Protein AF-A0A239JY03-F1 (afdb_monomer)

Organism: NCBI:txid474952

Structure (mmCIF, N/CA/C/O backbone):
data_AF-A0A239JY03-F1
#
_entry.id   AF-A0A239JY03-F1
#
loop_
_atom_site.group_PDB
_atom_site.id
_atom_site.type_symbol
_atom_site.label_atom_id
_atom_site.label_alt_id
_atom_site.label_comp_id
_atom_site.label_asym_id
_atom_site.label_entity_id
_atom_site.label_seq_id
_atom_site.pdbx_PDB_ins_code
_atom_site.Cartn_x
_atom_site.Cartn_y
_atom_site.Cartn_z
_atom_site.occupancy
_atom_site.B_iso_or_equiv
_atom_site.auth_seq_id
_atom_site.auth_comp_id
_atom_site.auth_asym_id
_atom_site.auth_atom_id
_atom_site.pdbx_PDB_model_num
ATOM 1 N N . MET A 1 1 ? 34.883 31.045 25.371 1.00 32.84 1 MET A N 1
ATOM 2 C CA . MET A 1 1 ? 34.147 29.805 25.051 1.00 32.84 1 MET A CA 1
ATOM 3 C C . MET A 1 1 ? 32.680 30.178 24.890 1.00 32.84 1 MET A C 1
ATOM 5 O O . MET A 1 1 ? 31.957 30.234 25.874 1.00 32.84 1 MET A O 1
ATOM 9 N N . LEU A 1 2 ? 32.285 30.585 23.679 1.00 25.03 2 LEU A N 1
ATOM 10 C CA . LEU A 1 2 ? 30.889 30.869 23.345 1.00 25.03 2 LEU A CA 1
ATOM 11 C C . LEU A 1 2 ? 30.196 29.532 23.060 1.00 25.03 2 LEU A C 1
ATOM 13 O O . LEU A 1 2 ? 30.569 28.848 22.111 1.00 25.03 2 LEU A O 1
ATOM 17 N N . ALA A 1 3 ? 29.215 29.167 23.882 1.00 25.98 3 ALA A N 1
ATOM 18 C CA . ALA A 1 3 ? 28.265 28.115 23.553 1.00 25.98 3 ALA A CA 1
ATOM 19 C C . ALA A 1 3 ? 27.360 28.642 22.432 1.00 25.98 3 ALA A C 1
ATOM 21 O O . ALA A 1 3 ? 26.599 29.590 22.634 1.00 25.98 3 ALA A O 1
ATOM 22 N N . LEU A 1 4 ? 27.514 28.073 21.237 1.00 24.91 4 LEU A N 1
ATOM 23 C CA . LEU A 1 4 ? 26.649 28.335 20.097 1.00 24.91 4 LEU A CA 1
ATOM 24 C C . LEU A 1 4 ? 25.229 27.901 20.480 1.00 24.91 4 LEU A C 1
ATOM 26 O O . LEU A 1 4 ? 24.952 26.718 20.665 1.00 24.91 4 LEU A O 1
ATOM 30 N N . VAL A 1 5 ? 24.341 28.879 20.625 1.00 27.05 5 VAL A N 1
ATOM 31 C CA . VAL A 1 5 ? 22.898 28.668 20.656 1.00 27.05 5 VAL A CA 1
ATOM 32 C C . VAL A 1 5 ? 22.523 28.062 19.304 1.00 27.05 5 VAL A C 1
ATOM 34 O O . VAL A 1 5 ? 22.505 28.762 18.293 1.00 27.05 5 VAL A O 1
ATOM 37 N N . LEU A 1 6 ? 22.264 26.754 19.282 1.00 27.36 6 LEU A N 1
ATOM 38 C CA . LEU A 1 6 ? 21.507 26.099 18.219 1.00 27.36 6 LEU A CA 1
ATOM 39 C C . LEU A 1 6 ? 20.112 26.733 18.220 1.00 27.36 6 LEU A C 1
ATOM 41 O O . LEU A 1 6 ? 19.221 26.321 18.962 1.00 27.36 6 LEU A O 1
ATOM 45 N N . MET A 1 7 ? 19.949 27.800 17.438 1.00 23.70 7 MET A N 1
ATOM 46 C CA . MET A 1 7 ? 18.637 28.309 17.073 1.00 23.70 7 MET A CA 1
ATOM 47 C C . MET A 1 7 ? 17.974 27.247 16.201 1.00 23.70 7 MET A C 1
ATOM 49 O O . MET A 1 7 ? 18.168 27.216 14.989 1.00 23.70 7 MET A O 1
ATOM 53 N N . PHE A 1 8 ? 17.193 26.368 16.831 1.00 25.78 8 PHE A N 1
ATOM 54 C CA . PHE A 1 8 ? 16.104 25.694 16.138 1.00 25.78 8 PHE A CA 1
ATOM 55 C C . PHE A 1 8 ? 15.282 26.779 15.433 1.00 25.78 8 PHE A C 1
ATOM 57 O O . PHE A 1 8 ? 14.922 27.768 16.087 1.00 25.78 8 PHE A O 1
ATOM 64 N N . PRO A 1 9 ? 15.018 26.670 14.119 1.00 30.78 9 PRO A N 1
ATOM 65 C CA . PRO A 1 9 ? 14.172 27.638 13.454 1.00 30.78 9 PRO A CA 1
ATOM 66 C C . PRO A 1 9 ? 12.836 27.673 14.189 1.00 30.78 9 PRO A C 1
ATOM 68 O O . PRO A 1 9 ? 12.201 26.648 14.430 1.00 30.78 9 PRO A O 1
ATOM 71 N N . CYS A 1 10 ? 12.469 28.885 14.592 1.00 24.52 10 CYS A N 1
ATOM 72 C CA . CYS A 1 10 ? 11.196 29.226 15.193 1.00 24.52 10 CYS A CA 1
ATOM 73 C C . CYS A 1 10 ? 10.100 28.829 14.192 1.00 24.52 10 CYS A C 1
ATOM 75 O O . CYS A 1 10 ? 9.751 29.604 13.301 1.00 24.52 10 CYS A O 1
ATOM 77 N N . LEU A 1 11 ? 9.602 27.595 14.279 1.00 31.61 11 LEU A N 1
ATOM 78 C CA . LEU A 1 11 ? 8.357 27.217 13.635 1.00 31.61 11 LEU A CA 1
ATOM 79 C C . LEU A 1 11 ? 7.303 28.099 14.298 1.00 31.61 11 LEU A C 1
ATOM 81 O O . LEU A 1 11 ? 7.063 28.020 15.493 1.00 31.61 11 LEU A O 1
ATOM 85 N N . CYS A 1 12 ? 6.724 29.028 13.553 1.00 24.34 12 CYS A N 1
ATOM 86 C CA . CYS A 1 12 ? 5.393 29.507 13.890 1.00 24.34 12 CYS A CA 1
ATOM 87 C C . CYS A 1 12 ? 4.419 28.330 13.686 1.00 24.34 12 CYS A C 1
ATOM 89 O O . CYS A 1 12 ? 4.747 27.371 12.991 1.00 24.34 12 CYS A O 1
ATOM 91 N N . LEU A 1 13 ? 3.178 28.425 14.171 1.00 33.94 13 LEU A N 1
ATOM 92 C CA . LEU A 1 13 ? 2.045 27.636 13.639 1.00 33.94 13 LEU A CA 1
ATOM 93 C C . LEU A 1 13 ? 1.727 28.015 12.169 1.00 33.94 13 LEU A C 1
ATOM 95 O O . LEU A 1 13 ? 0.576 28.140 11.765 1.00 33.94 13 LEU A O 1
ATOM 99 N N . GLY A 1 14 ? 2.756 28.292 11.373 1.00 32.25 14 GLY A N 1
ATOM 100 C CA . GLY A 1 14 ? 2.678 28.577 9.958 1.00 32.25 14 GLY A CA 1
ATOM 101 C C . GLY A 1 14 ? 3.025 27.309 9.207 1.00 32.25 14 GLY A C 1
ATOM 102 O O . GLY A 1 14 ? 4.200 26.981 9.111 1.00 32.25 14 GLY A O 1
ATOM 103 N N . GLN A 1 15 ? 1.987 26.627 8.723 1.00 47.53 15 GLN A N 1
ATOM 104 C CA . GLN A 1 15 ? 1.940 25.952 7.421 1.00 47.53 15 GLN A CA 1
ATOM 105 C C . GLN A 1 15 ? 3.318 25.542 6.867 1.00 47.53 15 GLN A C 1
ATOM 107 O O . GLN A 1 15 ? 3.830 26.154 5.928 1.00 47.53 15 GLN A O 1
ATOM 112 N N . GLY A 1 16 ? 3.942 24.544 7.494 1.00 55.44 16 GLY A N 1
ATOM 113 C CA . GLY A 1 16 ? 5.127 23.888 6.956 1.00 55.44 16 GLY A CA 1
ATOM 114 C C . GLY A 1 16 ? 4.678 22.769 6.030 1.00 55.44 16 GLY A C 1
ATOM 115 O O . GLY A 1 16 ? 3.942 21.882 6.461 1.00 55.44 16 GLY A O 1
ATOM 116 N N . GLU A 1 17 ? 5.096 22.810 4.768 1.00 66.62 17 GLU A N 1
ATOM 117 C CA . GLU A 1 17 ? 4.913 21.680 3.857 1.00 66.62 17 GLU A CA 1
ATOM 118 C C . GLU A 1 17 ? 5.527 20.424 4.483 1.00 66.62 17 GLU A C 1
ATOM 120 O O . GLU A 1 17 ? 6.651 20.451 4.989 1.00 66.62 17 GLU A O 1
ATOM 125 N N . SER A 1 18 ? 4.761 19.339 4.501 1.00 76.75 18 SER A N 1
ATOM 126 C CA . SER A 1 18 ? 5.182 18.061 5.062 1.00 76.75 18 SER A CA 1
ATOM 127 C C . SER A 1 18 ? 5.378 17.068 3.926 1.00 76.75 18 SER A C 1
ATOM 129 O O . SER A 1 18 ? 4.580 17.017 2.991 1.00 76.75 18 SER A O 1
ATOM 131 N N . PHE A 1 19 ? 6.464 16.302 3.992 1.00 82.44 19 PHE A N 1
ATOM 132 C CA . PHE A 1 19 ? 6.825 15.334 2.964 1.00 82.44 19 PHE A CA 1
ATOM 133 C C . PHE A 1 19 ? 6.959 13.947 3.581 1.00 82.44 19 PHE A C 1
ATOM 135 O O . PHE A 1 19 ? 7.585 13.774 4.631 1.00 82.44 19 PHE A O 1
ATOM 142 N N . SER A 1 20 ? 6.391 12.965 2.896 1.00 84.75 20 SER A N 1
ATOM 143 C CA . SER A 1 20 ? 6.720 11.560 3.084 1.00 84.75 20 SER A CA 1
ATOM 144 C C . SER A 1 20 ? 7.933 11.220 2.219 1.00 84.75 20 SER A C 1
ATOM 146 O O . SER A 1 20 ? 8.068 11.717 1.094 1.00 84.75 20 SER A O 1
ATOM 148 N N . ILE A 1 21 ? 8.847 10.420 2.768 1.00 85.75 21 ILE A N 1
ATOM 149 C CA . ILE A 1 21 ? 10.056 9.989 2.068 1.00 85.75 21 ILE A CA 1
ATOM 150 C C . ILE A 1 21 ? 10.103 8.469 2.090 1.00 85.75 21 ILE A C 1
ATOM 152 O O . ILE A 1 21 ? 10.025 7.853 3.149 1.00 85.75 21 ILE A O 1
ATOM 156 N N . SER A 1 22 ? 10.240 7.875 0.913 1.00 86.00 22 SER A N 1
ATOM 157 C CA . SER A 1 22 ? 10.456 6.439 0.744 1.00 86.00 22 SER A CA 1
ATOM 158 C C . SER A 1 22 ? 11.819 6.221 0.109 1.00 86.00 22 SER A C 1
ATOM 160 O O . SER A 1 22 ? 12.203 6.978 -0.784 1.00 86.00 22 SER A O 1
ATOM 162 N N . THR A 1 23 ? 12.559 5.222 0.579 1.00 88.38 23 THR A N 1
ATOM 163 C CA . THR A 1 23 ? 13.913 4.922 0.112 1.00 88.38 23 THR A CA 1
ATOM 164 C C . THR A 1 23 ? 14.004 3.472 -0.345 1.00 88.38 23 THR A C 1
ATOM 166 O O . THR A 1 23 ? 13.345 2.601 0.217 1.00 88.38 23 THR A O 1
ATOM 169 N N . TRP A 1 24 ? 14.815 3.228 -1.372 1.00 90.81 24 TRP A N 1
ATOM 170 C CA . TRP A 1 24 ? 15.084 1.900 -1.915 1.00 90.81 24 TRP A CA 1
ATOM 171 C C . TRP A 1 24 ? 16.590 1.699 -2.061 1.00 90.81 24 TRP A C 1
ATOM 173 O O . TRP A 1 24 ? 17.317 2.621 -2.451 1.00 90.81 24 TRP A O 1
ATOM 183 N N . GLY A 1 25 ? 17.050 0.484 -1.767 1.00 91.06 25 GLY A N 1
ATOM 184 C CA . GLY A 1 25 ? 18.449 0.065 -1.842 1.00 91.06 25 GLY A CA 1
ATOM 185 C C . GLY A 1 25 ? 18.648 -1.209 -2.668 1.00 91.06 25 GLY A C 1
ATOM 186 O O . GLY A 1 25 ? 17.757 -1.683 -3.372 1.00 91.06 25 GLY A O 1
ATOM 187 N N . THR A 1 26 ? 19.836 -1.809 -2.572 1.00 89.50 26 THR A N 1
ATOM 188 C CA . THR A 1 26 ? 20.166 -3.058 -3.290 1.00 89.50 26 THR A CA 1
ATOM 189 C C . THR A 1 26 ? 19.286 -4.246 -2.892 1.00 89.50 26 THR A C 1
ATOM 191 O O . THR A 1 26 ? 19.068 -5.149 -3.697 1.00 89.50 26 THR A O 1
ATOM 194 N N . HIS A 1 27 ? 18.727 -4.238 -1.678 1.00 87.12 27 HIS A N 1
ATOM 195 C CA . HIS A 1 27 ? 17.764 -5.247 -1.230 1.00 87.12 27 HIS A CA 1
ATOM 196 C C . HIS A 1 27 ? 16.436 -5.198 -2.007 1.00 87.12 27 HIS A C 1
ATOM 198 O O . HIS A 1 27 ? 15.781 -6.229 -2.142 1.00 87.12 27 HIS A O 1
ATOM 204 N N . ASP A 1 28 ? 16.105 -4.050 -2.604 1.00 87.19 28 ASP A N 1
ATOM 205 C CA . ASP A 1 28 ? 14.922 -3.835 -3.449 1.00 87.19 28 ASP A CA 1
ATOM 206 C C . ASP A 1 28 ? 15.214 -4.044 -4.948 1.00 87.19 28 ASP A C 1
ATOM 208 O O . ASP A 1 28 ? 14.430 -3.660 -5.819 1.00 87.19 28 ASP A O 1
ATOM 212 N N . GLY A 1 29 ? 16.371 -4.631 -5.274 1.00 86.69 29 GLY A N 1
ATOM 213 C CA . GLY A 1 29 ? 16.780 -4.951 -6.643 1.00 86.69 29 GLY A CA 1
ATOM 214 C C . GLY A 1 29 ? 17.596 -3.867 -7.350 1.00 86.69 29 GLY A C 1
ATOM 215 O O . GLY A 1 29 ? 17.910 -4.029 -8.532 1.00 86.69 29 GLY A O 1
ATOM 216 N N . LEU A 1 30 ? 17.951 -2.761 -6.678 1.00 89.06 30 LEU A N 1
ATOM 217 C CA . LEU A 1 30 ? 18.893 -1.797 -7.259 1.00 89.06 30 LEU A CA 1
ATOM 218 C C . LEU A 1 30 ? 20.228 -2.503 -7.557 1.00 89.06 30 LEU A C 1
ATOM 220 O O . LEU A 1 30 ? 20.754 -3.175 -6.668 1.00 89.06 30 LEU A O 1
ATOM 224 N N . PRO A 1 31 ? 20.809 -2.342 -8.763 1.00 86.81 31 PRO A N 1
ATOM 225 C CA . PRO A 1 31 ? 22.086 -2.974 -9.084 1.00 86.81 31 PRO A CA 1
ATOM 226 C C . PRO A 1 31 ? 23.231 -2.522 -8.166 1.00 86.81 31 PRO A C 1
ATOM 228 O O . PRO A 1 31 ? 24.072 -3.334 -7.806 1.00 86.81 31 PRO A O 1
ATOM 231 N N . GLU A 1 32 ? 23.243 -1.241 -7.778 1.00 88.12 32 GLU A N 1
ATOM 232 C CA . GLU A 1 32 ? 24.199 -0.627 -6.844 1.00 88.12 32 GLU A CA 1
ATOM 233 C C . GLU A 1 32 ? 23.518 0.514 -6.073 1.00 88.12 32 GLU A C 1
ATOM 235 O O . GLU A 1 32 ? 22.503 1.044 -6.530 1.00 88.12 32 GLU A O 1
ATOM 240 N N . MET A 1 33 ? 24.084 0.921 -4.929 1.00 88.62 33 MET A N 1
ATOM 241 C CA . MET A 1 33 ? 23.525 2.011 -4.106 1.00 88.62 33 MET A CA 1
ATOM 242 C C . MET A 1 33 ? 23.688 3.395 -4.743 1.00 88.62 33 MET A C 1
ATOM 244 O O . MET A 1 33 ? 22.839 4.261 -4.559 1.00 88.62 33 MET A O 1
ATOM 248 N N . SER A 1 34 ? 24.765 3.624 -5.496 1.00 90.25 34 SER A N 1
ATOM 249 C CA . SER A 1 34 ? 25.033 4.935 -6.087 1.00 90.25 34 SER A CA 1
ATOM 250 C C . SER A 1 34 ? 24.189 5.145 -7.343 1.00 90.25 34 SER A C 1
ATOM 252 O O . SER A 1 34 ? 24.489 4.584 -8.399 1.00 90.25 34 SER A O 1
ATOM 254 N N . VAL A 1 35 ? 23.133 5.950 -7.228 1.00 91.25 35 VAL A N 1
ATOM 255 C CA . VAL A 1 35 ? 22.209 6.273 -8.323 1.00 91.25 35 VAL A CA 1
ATOM 256 C C . VAL A 1 35 ? 22.672 7.547 -9.025 1.00 91.25 35 VAL A C 1
ATOM 258 O O . VAL A 1 35 ? 22.638 8.622 -8.440 1.00 91.25 35 VAL A O 1
ATOM 261 N N . GLN A 1 36 ? 23.074 7.424 -10.287 1.00 88.25 36 GLN A N 1
ATOM 262 C CA . GLN A 1 36 ? 23.723 8.475 -11.081 1.00 88.25 36 GLN A CA 1
ATOM 263 C C . GLN A 1 36 ? 22.787 9.139 -12.099 1.00 88.25 36 GLN A C 1
ATOM 265 O O . GLN A 1 36 ? 23.069 10.226 -12.589 1.00 88.25 36 GLN A O 1
ATOM 270 N N . GLY A 1 37 ? 21.663 8.505 -12.440 1.00 88.88 37 GLY A N 1
ATOM 271 C CA . GLY A 1 37 ? 20.723 9.066 -13.405 1.00 88.88 37 GLY A CA 1
ATOM 272 C C . GLY A 1 37 ? 19.324 8.486 -13.270 1.00 88.88 37 GLY A C 1
ATOM 273 O O . GLY A 1 37 ? 19.147 7.335 -12.870 1.00 88.88 37 GLY A O 1
ATOM 274 N N . LEU A 1 38 ? 18.326 9.298 -13.617 1.00 91.62 38 LEU A N 1
ATOM 275 C CA . LEU A 1 38 ? 16.909 8.966 -13.501 1.00 91.62 38 LEU A CA 1
ATOM 276 C C . LEU A 1 38 ? 16.151 9.445 -14.738 1.00 91.62 38 LEU A C 1
ATOM 278 O O . LEU A 1 38 ? 16.311 10.590 -15.153 1.00 91.62 38 LEU A O 1
ATOM 282 N N . ALA A 1 39 ? 15.289 8.594 -15.294 1.00 88.31 39 ALA A N 1
ATOM 283 C CA . ALA A 1 39 ? 14.383 8.978 -16.375 1.00 88.31 39 ALA A CA 1
ATOM 284 C C . ALA A 1 39 ? 13.046 8.238 -16.275 1.00 88.31 39 ALA A C 1
ATOM 286 O O . ALA A 1 39 ? 13.003 7.012 -16.197 1.00 88.31 39 ALA A O 1
ATOM 287 N N . ILE A 1 40 ? 11.938 8.978 -16.307 1.00 84.31 40 ILE A N 1
ATOM 288 C CA . ILE A 1 40 ? 10.590 8.400 -16.231 1.00 84.31 40 ILE A CA 1
ATOM 289 C C . ILE A 1 40 ? 10.285 7.613 -17.511 1.00 84.31 40 ILE A C 1
ATOM 291 O O . ILE A 1 40 ? 10.395 8.144 -18.616 1.00 84.31 40 ILE A O 1
ATOM 295 N N . GLU A 1 41 ? 9.858 6.362 -17.363 1.00 81.06 41 GLU A N 1
ATOM 296 C CA . GLU A 1 41 ? 9.438 5.504 -18.466 1.00 81.06 41 GLU A CA 1
ATOM 297 C C . GLU A 1 41 ? 8.038 5.921 -18.976 1.00 81.06 41 GLU A C 1
ATOM 299 O O . GLU A 1 41 ? 7.134 6.192 -18.183 1.00 81.06 41 GLU A O 1
ATOM 304 N N . PRO A 1 42 ? 7.791 5.883 -20.298 1.00 69.31 42 PRO A N 1
ATOM 305 C CA . PRO A 1 42 ? 6.480 6.178 -20.888 1.00 69.31 42 PRO A CA 1
ATOM 306 C C . PRO A 1 42 ? 5.316 5.324 -20.367 1.00 69.31 42 PRO A C 1
ATOM 308 O O . PRO A 1 42 ? 4.173 5.767 -20.393 1.00 69.31 42 PRO A O 1
ATOM 311 N N . ARG A 1 43 ? 5.588 4.089 -19.925 1.00 69.12 43 ARG A N 1
ATOM 312 C CA . ARG A 1 43 ? 4.579 3.151 -19.401 1.00 69.12 43 ARG A CA 1
ATOM 313 C C . ARG A 1 43 ? 4.316 3.318 -17.903 1.00 69.12 43 ARG A C 1
ATOM 315 O O . ARG A 1 43 ? 3.522 2.565 -17.347 1.00 69.12 43 ARG A O 1
ATOM 322 N N . GLY A 1 44 ? 4.944 4.311 -17.273 1.00 73.94 44 GLY A N 1
ATOM 323 C CA . GLY A 1 44 ? 4.734 4.652 -15.871 1.00 73.94 44 GLY A CA 1
ATOM 324 C C . GLY A 1 44 ? 5.741 4.039 -14.904 1.00 73.94 44 GLY A C 1
ATOM 325 O O . GLY A 1 44 ? 5.487 4.107 -13.710 1.00 73.94 44 GLY A O 1
ATOM 326 N N . GLY A 1 45 ? 6.837 3.433 -15.375 1.00 83.31 45 GLY A N 1
ATOM 327 C CA . GLY A 1 45 ? 7.993 3.053 -14.556 1.00 83.31 45 GLY A CA 1
ATOM 328 C C . GLY A 1 45 ? 9.065 4.149 -14.490 1.00 83.31 45 GLY A C 1
ATOM 329 O O . GLY A 1 45 ? 8.876 5.267 -14.973 1.00 83.31 45 GLY A O 1
ATOM 330 N N . LEU A 1 46 ? 10.220 3.831 -13.910 1.00 88.94 46 LEU A N 1
ATOM 331 C CA . LEU A 1 46 ? 11.367 4.732 -13.774 1.00 88.94 46 LEU A CA 1
ATOM 332 C C . LEU A 1 46 ? 12.652 3.984 -14.138 1.00 88.94 46 LEU A C 1
ATOM 334 O O . LEU A 1 46 ? 13.003 2.999 -13.496 1.00 88.94 46 LEU A O 1
ATOM 338 N N . TYR A 1 47 ? 13.370 4.447 -15.157 1.00 89.56 47 TYR A N 1
ATOM 339 C CA . TYR A 1 47 ? 14.727 3.980 -15.413 1.00 89.56 47 TYR A CA 1
ATOM 340 C C . TYR A 1 47 ? 15.663 4.565 -14.365 1.00 89.56 47 TYR A C 1
ATOM 342 O O . TYR A 1 47 ? 15.723 5.785 -14.187 1.00 89.56 47 TYR A O 1
ATOM 350 N N . VAL A 1 48 ? 16.403 3.684 -13.699 1.00 91.12 48 VAL A N 1
ATOM 351 C CA . VAL A 1 48 ? 17.362 4.041 -12.659 1.00 91.12 48 VAL A CA 1
ATOM 352 C C . VAL A 1 48 ? 18.735 3.561 -13.095 1.00 91.12 48 VAL A C 1
ATOM 354 O O . VAL A 1 48 ? 18.984 2.361 -13.233 1.00 91.12 48 VAL A O 1
ATOM 357 N N . GLY A 1 49 ? 19.614 4.521 -13.357 1.00 88.38 49 GLY A N 1
ATOM 358 C CA . GLY A 1 49 ? 21.005 4.267 -13.681 1.00 88.38 49 GLY A CA 1
ATOM 359 C C . GLY A 1 49 ? 21.864 4.344 -12.432 1.00 88.38 49 GLY A C 1
ATOM 360 O O . GLY A 1 49 ? 21.868 5.364 -11.746 1.00 88.38 49 GLY A O 1
ATOM 361 N N . THR A 1 50 ? 22.601 3.279 -12.147 1.00 87.44 50 THR A N 1
ATOM 362 C CA . THR A 1 50 ? 23.535 3.197 -11.026 1.00 87.44 50 THR A CA 1
ATOM 363 C C . THR A 1 50 ? 24.974 3.081 -11.526 1.00 87.44 50 THR A C 1
ATOM 365 O O . THR A 1 50 ? 25.222 2.880 -12.718 1.00 87.44 50 THR A O 1
ATOM 368 N N . SER A 1 51 ? 25.947 3.167 -10.618 1.00 83.12 51 SER A N 1
ATOM 369 C CA . SER A 1 51 ? 27.354 2.872 -10.931 1.00 83.12 51 SER A CA 1
ATOM 370 C C . SER A 1 51 ? 27.583 1.433 -11.421 1.00 83.12 51 SER A C 1
ATOM 372 O O . SER A 1 51 ? 28.564 1.167 -12.108 1.00 83.12 51 SER A O 1
ATOM 374 N N . GLY A 1 52 ? 26.684 0.499 -11.088 1.00 77.25 52 GLY A N 1
ATOM 375 C CA . GLY A 1 52 ? 26.793 -0.919 -11.451 1.00 77.25 52 GLY A CA 1
ATOM 376 C C . GLY A 1 52 ? 25.901 -1.366 -12.608 1.00 77.25 52 GLY A C 1
ATOM 377 O O . GLY A 1 52 ? 26.018 -2.511 -13.044 1.00 77.25 52 GLY A O 1
ATOM 378 N N . GLY A 1 53 ? 25.010 -0.509 -13.114 1.00 81.19 53 GLY A N 1
ATOM 379 C CA . GLY A 1 53 ? 24.160 -0.840 -14.257 1.00 81.19 53 GLY A CA 1
ATOM 380 C C . GLY A 1 53 ? 22.824 -0.104 -14.288 1.00 81.19 53 GLY A C 1
ATOM 381 O O . GLY A 1 53 ? 22.584 0.838 -13.542 1.00 81.19 53 GLY A O 1
ATOM 382 N N . LEU A 1 54 ? 21.940 -0.546 -15.182 1.00 84.56 54 LEU A N 1
ATOM 383 C CA . LEU A 1 54 ? 20.626 0.053 -15.409 1.00 84.56 54 LEU A CA 1
ATOM 384 C C . LEU A 1 54 ? 19.512 -0.907 -14.975 1.00 84.56 54 LEU A C 1
ATOM 386 O O . LEU A 1 54 ? 19.514 -2.087 -15.342 1.00 84.56 54 LEU A O 1
ATOM 390 N N . CYS A 1 55 ? 18.518 -0.401 -14.254 1.00 87.25 55 CYS A N 1
ATOM 391 C CA . CYS A 1 55 ? 17.293 -1.133 -13.946 1.00 87.25 55 CYS A CA 1
ATOM 392 C C . CYS A 1 55 ? 16.043 -0.317 -14.294 1.00 87.25 55 CYS A C 1
ATOM 394 O O . CYS A 1 55 ? 16.087 0.906 -14.437 1.00 87.25 55 CYS A O 1
ATOM 396 N N . LEU A 1 56 ? 14.924 -1.023 -14.458 1.00 87.69 56 LEU A N 1
ATOM 397 C CA . LEU A 1 56 ? 13.596 -0.432 -14.563 1.00 87.69 56 LEU A CA 1
ATOM 398 C C . LEU A 1 56 ? 12.861 -0.661 -13.244 1.00 87.69 56 LEU A C 1
ATOM 400 O O . LEU A 1 56 ? 12.550 -1.798 -12.884 1.00 87.69 56 LEU A O 1
ATOM 404 N N . PHE A 1 57 ? 12.597 0.422 -12.531 1.00 88.19 57 PHE A N 1
ATOM 405 C CA . PHE A 1 57 ? 11.818 0.434 -11.307 1.00 88.19 57 PHE A CA 1
ATOM 406 C C . PHE A 1 57 ? 10.328 0.554 -11.635 1.00 88.19 57 PHE A C 1
ATOM 408 O O . PHE A 1 57 ? 9.911 1.467 -12.350 1.00 88.19 57 PHE A O 1
ATOM 415 N N . ASP A 1 58 ? 9.521 -0.377 -11.129 1.00 82.56 58 ASP A N 1
ATOM 416 C CA . ASP A 1 58 ? 8.082 -0.437 -11.417 1.00 82.56 58 ASP A CA 1
ATOM 417 C C . ASP A 1 58 ? 7.187 0.220 -10.354 1.00 82.56 58 ASP A C 1
ATOM 419 O O . ASP A 1 58 ? 5.964 0.217 -10.506 1.00 82.56 58 ASP A O 1
ATOM 423 N N . GLY A 1 59 ? 7.790 0.809 -9.316 1.00 81.31 59 GLY A N 1
ATOM 424 C CA . GLY A 1 59 ? 7.099 1.323 -8.130 1.00 81.31 59 GLY A CA 1
ATOM 425 C C . GLY A 1 59 ? 7.410 0.533 -6.863 1.00 81.31 59 GLY A C 1
ATOM 426 O O . GLY A 1 59 ? 7.331 1.083 -5.768 1.00 81.31 59 GLY A O 1
ATOM 427 N N . THR A 1 60 ? 7.800 -0.733 -7.030 1.00 81.12 60 THR A N 1
ATOM 428 C CA . THR A 1 60 ? 7.969 -1.699 -5.935 1.00 81.12 60 THR A CA 1
ATOM 429 C C . THR A 1 60 ? 9.366 -2.310 -5.945 1.00 81.12 60 THR A C 1
ATOM 431 O O . THR A 1 60 ? 10.037 -2.371 -4.919 1.00 81.12 60 THR A O 1
ATOM 434 N N . TYR A 1 61 ? 9.842 -2.702 -7.130 1.00 85.81 61 TYR A N 1
ATOM 435 C CA . TYR A 1 61 ? 11.078 -3.447 -7.303 1.00 85.81 61 TYR A CA 1
ATOM 436 C C . TYR A 1 61 ? 11.859 -2.939 -8.514 1.00 85.81 61 TYR A C 1
ATOM 438 O O . TYR A 1 61 ? 11.306 -2.637 -9.577 1.00 85.81 61 TYR A O 1
ATOM 446 N N . CYS A 1 62 ? 13.178 -2.879 -8.368 1.00 86.50 62 CYS A N 1
ATOM 447 C CA . CYS A 1 62 ? 14.092 -2.550 -9.450 1.00 86.50 62 CYS A CA 1
ATOM 448 C C . CYS A 1 62 ? 14.401 -3.809 -10.262 1.00 86.50 62 CYS A C 1
ATOM 450 O O . CYS A 1 62 ? 15.179 -4.656 -9.836 1.00 86.50 62 CYS A O 1
ATOM 452 N N . LYS A 1 63 ? 13.824 -3.941 -11.460 1.00 85.00 63 LYS A N 1
ATOM 453 C CA . LYS A 1 63 ? 14.132 -5.055 -12.369 1.00 85.00 63 LYS A CA 1
ATOM 454 C C . LYS A 1 63 ? 15.421 -4.746 -13.126 1.00 85.00 63 LYS A C 1
ATOM 456 O O . LYS A 1 63 ? 15.411 -3.825 -13.949 1.00 85.00 63 LYS A O 1
ATOM 461 N N . PRO A 1 64 ? 16.523 -5.489 -12.903 1.00 78.62 64 PRO A N 1
ATOM 462 C CA . PRO A 1 64 ? 17.741 -5.284 -13.668 1.00 78.62 64 PRO A CA 1
ATOM 463 C C . PRO A 1 64 ? 17.433 -5.525 -15.138 1.00 78.62 64 PRO A C 1
ATOM 465 O O . PRO A 1 64 ? 16.894 -6.571 -15.513 1.00 78.62 64 PRO A O 1
ATOM 468 N N . LEU A 1 65 ? 17.766 -4.561 -15.986 1.00 74.88 65 LEU A N 1
ATOM 469 C CA . LEU A 1 65 ? 17.703 -4.801 -17.411 1.00 74.88 65 LEU A CA 1
ATOM 470 C C . LEU A 1 65 ? 18.913 -5.702 -17.708 1.00 74.88 65 LEU A C 1
ATOM 472 O O . LEU A 1 65 ? 20.061 -5.320 -17.516 1.00 74.88 65 LEU A O 1
ATOM 476 N N . GLN A 1 66 ? 18.666 -6.951 -18.091 1.00 61.69 66 GLN A N 1
ATOM 477 C CA . GLN A 1 66 ? 19.699 -7.883 -18.547 1.00 61.69 66 GLN A CA 1
ATOM 478 C C . GLN A 1 66 ? 19.309 -8.341 -19.946 1.00 61.69 66 GLN A C 1
ATOM 480 O O . GLN A 1 66 ? 18.552 -9.290 -20.131 1.00 61.69 66 GLN A O 1
ATOM 485 N N . ASN A 1 67 ? 19.787 -7.620 -20.957 1.00 56.00 67 ASN A N 1
ATOM 486 C CA . ASN A 1 67 ? 19.680 -8.053 -22.346 1.00 56.00 67 ASN A CA 1
ATOM 487 C C . ASN A 1 67 ? 21.013 -8.694 -22.767 1.00 56.00 67 ASN A C 1
ATOM 489 O O . ASN A 1 67 ? 22.075 -8.244 -22.336 1.00 56.00 67 ASN A O 1
ATOM 493 N N . ARG A 1 68 ? 20.983 -9.701 -23.650 1.00 49.28 68 ARG A N 1
ATOM 494 C CA . ARG A 1 68 ? 22.191 -10.247 -24.300 1.00 49.28 68 ARG A CA 1
ATOM 495 C C . ARG A 1 68 ? 23.035 -9.143 -24.946 1.00 49.28 68 ARG A C 1
ATOM 497 O O . ARG A 1 68 ? 24.257 -9.219 -24.909 1.00 49.28 68 ARG A O 1
ATOM 504 N N . GLU A 1 69 ? 22.404 -8.099 -25.474 1.00 49.69 69 GLU A N 1
ATOM 505 C CA . GLU A 1 69 ? 23.114 -6.929 -26.009 1.00 49.69 69 GLU A CA 1
ATOM 506 C C . GLU A 1 69 ? 23.747 -6.060 -24.908 1.00 49.69 69 GLU A C 1
ATOM 508 O O . GLU A 1 69 ? 24.846 -5.556 -25.098 1.00 49.69 69 GLU A O 1
ATOM 513 N N . MET A 1 70 ? 23.143 -5.976 -23.716 1.00 55.53 70 MET A N 1
ATOM 514 C CA . MET A 1 70 ? 23.743 -5.274 -22.573 1.00 55.53 70 MET A CA 1
ATOM 515 C C . MET A 1 70 ? 24.874 -6.050 -21.900 1.00 55.53 70 MET A C 1
ATOM 517 O O . MET A 1 70 ? 25.764 -5.443 -21.326 1.00 55.53 70 MET A O 1
ATOM 521 N N . SER A 1 71 ? 24.919 -7.379 -22.042 1.00 53.47 71 SER A N 1
ATOM 522 C CA . SER A 1 71 ? 26.082 -8.170 -21.607 1.00 53.47 71 SER A CA 1
ATOM 523 C C . SER A 1 71 ? 27.355 -7.902 -22.428 1.00 53.47 71 SER A C 1
ATOM 525 O O . SER A 1 71 ? 28.441 -8.300 -22.016 1.00 53.47 71 SER A O 1
ATOM 527 N N . LYS A 1 72 ? 27.236 -7.207 -23.573 1.00 52.19 72 LYS A N 1
ATOM 528 C CA . LYS A 1 72 ? 28.377 -6.698 -24.352 1.00 52.19 72 LYS A CA 1
ATOM 529 C C . LYS A 1 72 ? 28.926 -5.377 -23.801 1.00 52.19 72 LYS A C 1
ATOM 531 O O . LYS A 1 72 ? 29.989 -4.951 -24.245 1.00 52.19 72 LYS A O 1
ATOM 536 N N . PHE A 1 73 ? 28.230 -4.753 -22.848 1.00 56.19 73 PHE A N 1
ATOM 537 C CA . PHE A 1 73 ? 28.683 -3.551 -22.161 1.00 56.19 73 PHE A CA 1
ATOM 538 C C . PHE A 1 73 ? 29.392 -3.951 -20.869 1.00 56.19 73 PHE A C 1
ATOM 540 O O . PHE A 1 73 ? 28.747 -4.491 -19.968 1.00 56.19 73 PHE A O 1
ATOM 547 N N . PRO A 1 74 ? 30.713 -3.729 -20.753 1.00 51.91 74 PRO A N 1
ATOM 548 C CA . PRO A 1 74 ? 31.366 -3.817 -19.455 1.00 51.91 74 PRO A CA 1
ATOM 549 C C . PRO A 1 74 ? 30.705 -2.780 -18.543 1.00 51.91 74 PRO A C 1
ATOM 551 O O . PRO A 1 74 ? 30.504 -1.653 -18.979 1.00 51.91 74 PRO A O 1
ATOM 554 N N . ALA A 1 75 ? 30.327 -3.174 -17.324 1.00 52.72 75 ALA A N 1
ATOM 555 C CA . ALA A 1 75 ? 29.668 -2.316 -16.338 1.00 52.72 75 ALA A CA 1
ATOM 556 C C . ALA A 1 75 ? 30.369 -0.948 -16.244 1.00 52.72 75 ALA A C 1
ATOM 558 O O . ALA A 1 75 ? 31.438 -0.824 -15.648 1.00 52.72 75 ALA A O 1
ATOM 559 N N . SER A 1 76 ? 29.808 0.058 -16.913 1.00 57.75 76 SER A N 1
ATOM 560 C CA . SER A 1 76 ? 30.403 1.382 -17.062 1.00 57.75 76 SER A CA 1
ATOM 561 C C . SER A 1 76 ? 29.475 2.393 -16.418 1.00 57.75 76 SER A C 1
ATOM 563 O O . SER A 1 76 ? 28.304 2.462 -16.794 1.00 57.75 76 SER A O 1
ATOM 565 N N . ASN A 1 77 ? 30.015 3.156 -15.466 1.00 72.00 77 ASN A N 1
ATOM 566 C CA . ASN A 1 77 ? 29.333 4.234 -14.756 1.00 72.00 77 ASN A CA 1
ATOM 567 C C . ASN A 1 77 ? 28.443 5.040 -15.710 1.00 72.00 77 ASN A C 1
ATOM 569 O O . ASN A 1 77 ? 28.923 5.616 -16.690 1.00 72.00 77 ASN A O 1
ATOM 573 N N . LEU A 1 78 ? 27.146 5.047 -15.425 1.00 82.31 78 LEU A N 1
ATOM 574 C CA . LEU A 1 78 ? 26.179 5.866 -16.139 1.00 82.31 78 LEU A CA 1
ATOM 575 C C . LEU A 1 78 ? 26.331 7.316 -15.680 1.00 82.31 78 LEU A C 1
ATOM 577 O O . LEU A 1 78 ? 26.537 7.561 -14.495 1.00 82.31 78 LEU A O 1
ATOM 581 N N . THR A 1 79 ? 26.249 8.260 -16.610 1.00 81.56 79 THR A N 1
ATOM 582 C CA . THR A 1 79 ? 26.466 9.694 -16.336 1.00 81.56 79 THR A CA 1
ATOM 583 C C . THR A 1 79 ? 25.230 10.537 -16.596 1.00 81.56 79 THR A C 1
ATOM 585 O O . THR A 1 79 ? 25.015 11.537 -15.924 1.00 81.56 79 THR A O 1
ATOM 588 N N . ALA A 1 80 ? 24.416 10.143 -17.574 1.00 83.81 80 ALA A N 1
ATOM 589 C CA . ALA A 1 80 ? 23.226 10.874 -17.970 1.00 83.81 80 ALA A CA 1
ATOM 590 C C . ALA A 1 80 ? 22.143 9.911 -18.454 1.00 83.81 80 ALA A C 1
ATOM 592 O O . ALA A 1 80 ? 22.420 8.930 -19.145 1.00 83.81 80 ALA A O 1
ATOM 593 N N . LEU A 1 81 ? 20.897 10.222 -18.115 1.00 89.62 81 LEU A N 1
ATOM 594 C CA . LEU A 1 81 ? 19.702 9.516 -18.559 1.00 89.62 81 LEU A CA 1
ATOM 595 C C . LEU A 1 81 ? 18.719 10.561 -19.079 1.00 89.62 81 LEU A C 1
ATOM 597 O O . LEU A 1 81 ? 18.345 11.476 -18.351 1.00 89.62 81 LEU A O 1
ATOM 601 N N . PHE A 1 82 ? 18.318 10.438 -20.342 1.00 89.56 82 PHE A N 1
ATOM 602 C CA . PHE A 1 82 ? 17.446 11.406 -21.000 1.00 89.56 82 PHE A CA 1
ATOM 603 C C . PHE A 1 82 ? 16.299 10.703 -21.725 1.00 89.56 82 PHE A C 1
ATOM 605 O O . PHE A 1 82 ? 16.516 9.781 -22.509 1.00 89.56 82 PHE A O 1
ATOM 612 N N . ARG A 1 83 ? 15.066 11.151 -21.481 1.00 88.81 83 ARG A N 1
ATOM 613 C CA . ARG A 1 83 ? 13.875 10.680 -22.199 1.00 88.81 83 ARG A CA 1
ATOM 614 C C . ARG A 1 83 ? 13.641 11.567 -23.417 1.00 88.81 83 ARG A C 1
ATOM 616 O O . ARG A 1 83 ? 13.361 12.753 -23.259 1.00 88.81 83 ARG A O 1
ATOM 623 N N . ALA A 1 84 ? 13.695 10.973 -24.602 1.00 88.44 84 ALA A N 1
ATOM 624 C CA . ALA A 1 84 ? 13.366 11.650 -25.848 1.00 88.44 84 ALA A CA 1
ATOM 625 C C . ALA A 1 84 ? 11.845 11.760 -26.059 1.00 88.44 84 ALA A C 1
ATOM 627 O O . ALA A 1 84 ? 11.039 11.051 -25.444 1.00 88.44 84 ALA A O 1
ATOM 628 N N . ARG A 1 85 ? 11.432 12.659 -26.955 1.00 86.06 85 ARG A N 1
ATOM 629 C CA . ARG A 1 85 ? 10.024 12.925 -27.305 1.00 86.06 85 ARG A CA 1
ATOM 630 C C . ARG A 1 85 ? 9.319 11.716 -27.900 1.00 86.06 85 ARG A C 1
ATOM 632 O O . ARG A 1 85 ? 8.126 11.521 -27.666 1.00 86.06 85 ARG A O 1
ATOM 639 N N . ASP A 1 86 ? 10.066 10.897 -28.632 1.00 85.19 86 ASP A N 1
ATOM 640 C CA . ASP A 1 86 ? 9.618 9.626 -29.205 1.00 85.19 86 ASP A CA 1
ATOM 641 C C . ASP A 1 86 ? 9.436 8.516 -28.156 1.00 85.19 86 ASP A C 1
ATOM 643 O O . ASP A 1 86 ? 9.139 7.380 -28.521 1.00 85.19 86 ASP A O 1
ATOM 647 N N . GLN A 1 87 ? 9.580 8.845 -26.865 1.00 83.12 87 GLN A N 1
ATOM 648 C CA . GLN A 1 87 ? 9.411 7.942 -25.730 1.00 83.12 87 GLN A CA 1
ATOM 649 C C . GLN A 1 87 ? 10.559 6.937 -25.548 1.00 83.12 87 GLN A C 1
ATOM 651 O O . GLN A 1 87 ? 10.508 6.103 -24.641 1.00 83.12 87 GLN A O 1
ATOM 656 N N . SER A 1 88 ? 11.615 7.028 -26.358 1.00 87.31 88 SER A N 1
ATOM 657 C CA . SER A 1 88 ? 12.853 6.280 -26.153 1.00 87.31 88 SER A CA 1
ATOM 658 C C . SER A 1 88 ? 13.732 6.921 -25.078 1.00 87.31 88 SER A C 1
ATOM 660 O O . SER A 1 88 ? 13.547 8.079 -24.690 1.00 87.31 88 SER A O 1
ATOM 662 N N . VAL A 1 89 ? 14.695 6.154 -24.572 1.00 88.25 89 VAL A N 1
ATOM 663 C CA . VAL A 1 89 ? 15.613 6.611 -23.527 1.00 88.25 89 VAL A CA 1
ATOM 664 C C . VAL A 1 89 ? 17.044 6.557 -24.031 1.00 88.25 89 VAL A C 1
ATOM 666 O O . VAL A 1 89 ? 17.491 5.554 -24.578 1.00 88.25 89 VAL A O 1
ATOM 669 N N . TRP A 1 90 ? 17.765 7.649 -23.823 1.00 90.44 90 TRP A N 1
ATOM 670 C CA . TRP A 1 90 ? 19.175 7.798 -24.139 1.00 90.44 90 TRP A CA 1
ATOM 671 C C . TRP A 1 90 ? 19.999 7.737 -22.866 1.00 90.44 90 TRP A C 1
ATOM 673 O O . TRP A 1 90 ? 19.639 8.347 -21.857 1.00 90.44 90 TRP A O 1
ATOM 683 N N . VAL A 1 91 ? 21.104 7.000 -22.918 1.00 89.25 91 VAL A N 1
ATOM 684 C CA . VAL A 1 91 ? 21.956 6.755 -21.756 1.00 89.25 91 VAL A CA 1
ATOM 685 C C . VAL A 1 91 ? 23.401 7.083 -22.094 1.00 89.25 91 VAL A C 1
ATOM 687 O O . VAL A 1 91 ? 23.986 6.489 -22.998 1.00 89.25 91 VAL A O 1
ATOM 690 N N . GLY A 1 92 ? 23.971 8.028 -21.355 1.00 89.00 92 GLY A N 1
ATOM 691 C CA . GLY A 1 92 ? 25.383 8.385 -21.412 1.00 89.00 92 GLY A CA 1
ATOM 692 C C . GLY A 1 92 ? 26.205 7.510 -20.473 1.00 89.00 92 GLY A C 1
ATOM 693 O O . GLY A 1 92 ? 25.745 7.148 -19.386 1.00 89.00 92 GLY A O 1
ATOM 694 N N . THR A 1 93 ? 27.420 7.167 -20.892 1.00 86.12 93 THR A N 1
ATOM 695 C CA . THR A 1 93 ? 28.331 6.318 -20.117 1.00 86.12 93 THR A CA 1
ATOM 696 C C . THR A 1 93 ? 29.712 6.956 -19.989 1.00 86.12 93 THR A C 1
ATOM 698 O O . THR A 1 93 ? 30.128 7.768 -20.819 1.00 86.12 93 THR A O 1
ATOM 701 N N . VAL A 1 94 ? 30.459 6.535 -18.967 1.00 82.31 94 VAL A N 1
ATOM 702 C CA . VAL A 1 94 ? 31.900 6.788 -18.860 1.00 82.31 94 VAL A CA 1
ATOM 703 C C . VAL A 1 94 ? 32.644 5.800 -19.769 1.00 82.31 94 VAL A C 1
ATOM 705 O O . VAL A 1 94 ? 32.948 4.678 -19.366 1.00 82.31 94 VAL A O 1
ATOM 708 N N . GLY A 1 95 ? 32.931 6.205 -21.008 1.00 75.81 95 GLY A N 1
ATOM 709 C CA . GLY A 1 95 ? 33.837 5.490 -21.916 1.00 75.81 95 GLY A CA 1
ATOM 710 C C . GLY A 1 95 ? 33.209 4.377 -22.768 1.00 75.81 95 GLY A C 1
ATOM 711 O O . GLY A 1 95 ? 33.874 3.870 -23.671 1.00 75.81 95 GLY A O 1
ATOM 712 N N . GLY A 1 96 ? 31.942 4.022 -22.535 1.00 75.19 96 GLY A N 1
ATOM 713 C CA . GLY A 1 96 ? 31.167 3.083 -23.359 1.00 75.19 96 GLY A CA 1
ATOM 714 C C . GLY A 1 96 ? 30.400 3.742 -24.514 1.00 75.19 96 GLY A C 1
ATOM 715 O O . GLY A 1 96 ? 29.766 3.036 -25.298 1.00 75.19 96 GLY A O 1
ATOM 716 N N . GLY A 1 97 ? 30.457 5.074 -24.632 1.00 83.62 97 GLY A N 1
ATOM 717 C CA . GLY A 1 97 ? 29.686 5.854 -25.597 1.00 83.62 97 GLY A CA 1
ATOM 718 C C . GLY A 1 97 ? 28.249 6.129 -25.141 1.00 83.62 97 GLY A C 1
ATOM 719 O O . GLY A 1 97 ? 27.976 6.331 -23.953 1.00 83.62 97 GLY A O 1
ATOM 720 N N . LEU A 1 98 ? 27.333 6.165 -26.105 1.00 88.81 98 LEU A N 1
ATOM 721 C CA . LEU A 1 98 ? 25.929 6.524 -25.928 1.00 88.81 98 LEU A CA 1
ATOM 722 C C . LEU A 1 98 ? 25.024 5.337 -26.284 1.00 88.81 98 LEU A C 1
ATOM 724 O O . LEU A 1 98 ? 25.159 4.748 -27.355 1.00 88.81 98 LEU A O 1
ATOM 728 N N . LEU A 1 99 ? 24.070 5.009 -25.416 1.00 86.69 99 LEU A N 1
ATOM 729 C CA . LEU A 1 99 ? 23.075 3.964 -25.659 1.00 86.69 99 LEU A CA 1
ATOM 730 C C . LEU A 1 99 ? 21.724 4.583 -26.009 1.00 86.69 99 LEU A C 1
ATOM 732 O O . LEU A 1 99 ? 21.313 5.578 -25.412 1.00 86.69 99 LEU A O 1
ATOM 736 N N . HIS A 1 100 ? 21.003 3.938 -26.920 1.00 88.38 100 HIS A N 1
ATOM 737 C CA . HIS A 1 100 ? 19.620 4.257 -27.261 1.00 88.38 100 HIS A CA 1
ATOM 738 C C . HIS A 1 100 ? 18.735 3.053 -26.964 1.00 88.38 100 HIS A C 1
ATOM 740 O O . HIS A 1 100 ? 18.846 2.001 -27.593 1.00 88.38 100 HIS A O 1
ATOM 746 N N . ILE A 1 101 ? 17.869 3.199 -25.971 1.00 82.94 101 ILE A N 1
ATOM 747 C CA . ILE A 1 101 ? 16.969 2.161 -25.488 1.00 82.94 101 ILE A CA 1
ATOM 748 C C . ILE A 1 101 ? 15.572 2.455 -26.018 1.00 82.94 101 ILE A C 1
ATOM 750 O O . ILE A 1 101 ? 14.960 3.482 -25.719 1.00 82.94 101 ILE A O 1
ATOM 754 N N . THR A 1 102 ? 15.056 1.509 -26.787 1.00 81.06 102 THR A N 1
ATOM 755 C CA . THR A 1 102 ? 13.683 1.502 -27.297 1.00 81.06 102 THR A CA 1
ATOM 756 C C . THR A 1 102 ? 12.926 0.320 -26.689 1.00 81.06 102 THR A C 1
ATOM 758 O O . THR A 1 102 ? 13.491 -0.490 -25.953 1.00 81.06 102 THR A O 1
ATOM 761 N N . SER A 1 103 ? 11.630 0.191 -26.979 1.00 69.88 103 SER A N 1
ATOM 762 C CA . SER A 1 103 ? 10.811 -0.884 -26.402 1.00 69.88 103 SER A CA 1
ATOM 763 C C . SER A 1 103 ? 11.232 -2.304 -26.809 1.00 69.88 103 SER A C 1
ATOM 765 O O . SER A 1 103 ? 10.861 -3.260 -26.129 1.00 69.88 103 SER A O 1
ATOM 767 N N . ASP A 1 104 ? 11.946 -2.453 -27.928 1.00 69.25 104 ASP A N 1
ATOM 768 C CA . ASP A 1 104 ? 12.298 -3.729 -28.561 1.00 69.25 104 ASP A CA 1
ATOM 769 C C . ASP A 1 104 ? 13.812 -3.988 -28.635 1.00 69.25 104 ASP A C 1
ATOM 771 O O . ASP A 1 104 ? 14.222 -5.150 -28.685 1.00 69.25 104 ASP A O 1
ATOM 775 N N . ARG A 1 105 ? 14.652 -2.945 -28.620 1.00 78.19 105 ARG A N 1
ATOM 776 C CA . ARG A 1 105 ? 16.106 -3.073 -28.814 1.00 78.19 105 ARG A CA 1
ATOM 777 C C . ARG A 1 105 ? 16.918 -2.016 -28.064 1.00 78.19 105 ARG A C 1
ATOM 779 O O . ARG A 1 105 ? 16.409 -0.963 -27.683 1.00 78.19 105 ARG A O 1
ATOM 786 N N . VAL A 1 106 ? 18.208 -2.310 -27.914 1.00 79.38 106 VAL A N 1
ATOM 787 C CA . VAL A 1 106 ? 19.231 -1.379 -27.422 1.00 79.38 106 VAL A CA 1
ATOM 788 C C . VAL A 1 106 ? 20.251 -1.173 -28.540 1.00 79.38 106 VAL A C 1
ATOM 790 O O . VAL A 1 106 ? 20.835 -2.147 -29.014 1.00 79.38 106 VAL A O 1
ATOM 793 N N . GLU A 1 107 ? 20.436 0.073 -28.967 1.00 84.31 107 GLU A N 1
ATOM 794 C CA . GLU A 1 107 ? 21.441 0.492 -29.950 1.00 84.31 107 GLU A CA 1
ATOM 795 C C . GLU A 1 107 ? 22.574 1.265 -29.267 1.00 84.31 107 GLU A C 1
ATOM 797 O O . GLU A 1 107 ? 22.407 1.804 -28.172 1.00 84.31 107 GLU A O 1
ATOM 802 N N . VAL A 1 108 ? 23.747 1.286 -29.900 1.00 84.38 108 VAL A N 1
ATOM 803 C CA . VAL A 1 108 ? 25.003 1.738 -29.290 1.00 84.38 108 VAL A CA 1
ATOM 804 C C . VAL A 1 108 ? 25.729 2.633 -30.273 1.00 84.38 108 VAL A C 1
ATOM 806 O O . VAL A 1 108 ? 25.968 2.233 -31.413 1.00 84.38 108 VAL A O 1
ATOM 809 N N . PHE A 1 109 ? 26.134 3.803 -29.800 1.00 87.25 109 PHE A N 1
ATOM 810 C CA . PHE A 1 109 ? 26.873 4.792 -30.562 1.00 87.25 109 PHE A CA 1
ATOM 811 C C . PHE A 1 109 ? 28.220 5.057 -29.889 1.00 87.25 109 PHE A C 1
ATOM 813 O O . PHE A 1 109 ? 28.296 5.495 -28.742 1.00 87.25 109 PHE A O 1
ATOM 820 N N . ASP A 1 110 ? 29.291 4.776 -30.624 1.00 84.94 110 ASP A N 1
ATOM 821 C CA . ASP A 1 110 ? 30.683 4.939 -30.210 1.00 84.94 110 ASP A CA 1
ATOM 822 C C . ASP A 1 110 ? 31.464 5.762 -31.255 1.00 84.94 110 ASP A C 1
ATOM 824 O O . ASP A 1 110 ? 30.884 6.365 -32.166 1.00 84.94 110 ASP A O 1
ATOM 828 N N . ARG A 1 111 ? 32.802 5.727 -31.182 1.00 86.38 111 ARG A N 1
ATOM 829 C CA . ARG A 1 111 ? 33.689 6.375 -32.165 1.00 86.38 111 ARG A CA 1
ATOM 830 C C . ARG A 1 111 ? 33.384 6.010 -33.615 1.00 86.38 111 ARG A C 1
ATOM 832 O O . ARG A 1 111 ? 33.551 6.846 -34.497 1.00 86.38 111 ARG A O 1
ATOM 839 N N . ARG A 1 112 ? 32.923 4.787 -33.894 1.00 84.94 112 ARG A N 1
ATOM 840 C CA . ARG A 1 112 ? 32.587 4.348 -35.261 1.00 84.94 112 ARG A CA 1
ATOM 841 C C . ARG A 1 112 ? 31.323 5.021 -35.783 1.00 84.94 112 ARG A C 1
ATOM 843 O O . ARG A 1 112 ? 31.123 5.082 -36.989 1.00 84.94 112 ARG A O 1
ATOM 850 N N . SER A 1 113 ? 30.496 5.526 -34.876 1.00 86.06 113 SER A N 1
ATOM 851 C CA . SER A 1 113 ? 29.261 6.246 -35.177 1.00 86.06 113 SER A CA 1
ATOM 852 C C . SER A 1 113 ? 29.464 7.764 -35.261 1.00 86.06 113 SER A C 1
ATOM 854 O O . SER A 1 113 ? 28.485 8.494 -35.369 1.00 86.06 113 SER A O 1
ATOM 856 N N . GLY A 1 114 ? 30.708 8.256 -35.203 1.00 86.12 114 GLY A N 1
ATOM 857 C CA . GLY A 1 114 ? 31.035 9.689 -35.232 1.00 86.12 114 GLY A CA 1
ATOM 858 C C . GLY A 1 114 ? 31.058 10.373 -33.860 1.00 86.12 114 GLY A C 1
ATOM 859 O O . GLY A 1 114 ? 31.313 11.570 -33.781 1.00 86.12 114 GLY A O 1
ATOM 860 N N . LEU A 1 115 ? 30.834 9.627 -32.771 1.00 87.62 115 LEU A N 1
ATOM 861 C CA . LEU A 1 115 ? 31.008 10.120 -31.404 1.00 87.62 115 LEU A CA 1
ATOM 862 C C . LEU A 1 115 ? 32.469 9.903 -30.975 1.00 87.62 115 LEU A C 1
ATOM 864 O O . LEU A 1 115 ? 32.814 8.882 -30.380 1.00 87.62 115 LEU A O 1
ATOM 868 N N . GLU A 1 116 ? 33.351 10.824 -31.369 1.00 85.62 116 GLU A N 1
ATOM 869 C CA . GLU A 1 116 ? 34.812 10.691 -31.211 1.00 85.62 116 GLU A CA 1
ATOM 870 C C . GLU A 1 116 ? 35.259 10.563 -29.744 1.00 85.62 116 GLU A C 1
ATOM 872 O O . GLU A 1 116 ? 36.236 9.863 -29.441 1.00 85.62 116 GLU A O 1
ATOM 877 N N . ASP A 1 117 ? 34.502 11.166 -28.829 1.00 85.00 117 ASP A N 1
ATOM 878 C CA . ASP A 1 117 ? 34.700 11.059 -27.391 1.00 85.00 117 ASP A CA 1
ATOM 879 C C . ASP A 1 117 ? 33.604 10.194 -26.739 1.00 85.00 117 ASP A C 1
ATOM 881 O O . ASP A 1 117 ? 32.436 10.587 -26.708 1.00 85.00 117 ASP A O 1
ATOM 885 N N . PRO A 1 118 ? 33.949 9.006 -26.206 1.00 80.62 118 PRO A N 1
ATOM 886 C CA . PRO A 1 118 ? 32.977 8.116 -25.586 1.00 80.62 118 PRO A CA 1
ATOM 887 C C . PRO A 1 118 ? 32.577 8.526 -24.154 1.00 80.62 118 PRO A C 1
ATOM 889 O O . PRO A 1 118 ? 31.819 7.787 -23.523 1.00 80.62 118 PRO A O 1
ATOM 892 N N . TYR A 1 119 ? 33.081 9.646 -23.617 1.00 87.94 119 TYR A N 1
ATOM 893 C CA . TYR A 1 119 ? 32.709 10.185 -22.304 1.00 87.94 119 TYR A CA 1
ATOM 894 C C . TYR A 1 119 ? 31.532 11.157 -22.423 1.00 87.94 119 TYR A C 1
ATOM 896 O O . TYR A 1 119 ? 31.695 12.370 -22.542 1.00 87.94 119 TYR A O 1
ATOM 904 N N . VAL A 1 120 ? 30.315 10.619 -22.375 1.00 90.75 120 VAL A N 1
ATOM 905 C CA . VAL A 1 120 ? 29.089 11.425 -22.469 1.00 90.75 120 VAL A CA 1
ATOM 906 C C . VAL A 1 120 ? 28.772 12.050 -21.109 1.00 90.75 120 VAL A C 1
ATOM 908 O O . VAL A 1 120 ? 28.735 11.340 -20.109 1.00 90.75 120 VAL A O 1
ATOM 911 N N . ARG A 1 121 ? 28.509 13.360 -21.055 1.00 88.94 121 ARG A N 1
ATOM 912 C CA . ARG A 1 121 ? 28.158 14.101 -19.823 1.00 88.94 121 ARG A CA 1
ATOM 913 C C . ARG A 1 121 ? 26.734 14.636 -19.822 1.00 88.94 121 ARG A C 1
ATOM 915 O O . ARG A 1 121 ? 26.074 14.598 -18.792 1.00 88.94 121 ARG A O 1
ATOM 922 N N . ALA A 1 122 ? 26.257 15.104 -20.970 1.00 91.19 122 ALA A N 1
ATOM 923 C CA . ALA A 1 122 ? 24.932 15.693 -21.104 1.00 91.19 122 ALA A CA 1
ATOM 924 C C . ALA A 1 122 ? 24.249 15.193 -22.375 1.00 91.19 122 ALA A C 1
ATOM 926 O O . ALA A 1 122 ? 24.891 15.020 -23.411 1.00 91.19 122 ALA A O 1
ATOM 927 N N . ILE A 1 123 ? 22.938 14.985 -22.300 1.00 94.06 123 ILE A N 1
ATOM 928 C CA . ILE A 1 123 ? 22.101 14.603 -23.438 1.00 94.06 123 ILE A CA 1
ATOM 929 C C . ILE A 1 123 ? 20.871 15.497 -23.406 1.00 94.06 123 ILE A C 1
ATOM 931 O O . ILE A 1 123 ? 20.250 15.650 -22.353 1.00 94.06 123 ILE A O 1
ATOM 935 N N . PHE A 1 124 ? 20.528 16.092 -24.544 1.00 93.50 124 PHE A N 1
ATOM 936 C CA . PHE A 1 124 ? 19.385 16.988 -24.644 1.00 93.50 124 PHE A CA 1
ATOM 937 C C . PHE A 1 124 ? 18.750 16.921 -26.033 1.00 93.50 124 PHE A C 1
ATOM 939 O O . PHE A 1 124 ? 19.452 16.859 -27.040 1.00 93.50 124 PHE A O 1
ATOM 946 N N . GLU A 1 125 ? 17.421 16.953 -26.094 1.00 93.81 125 GLU A N 1
ATOM 947 C CA . GLU A 1 125 ? 16.664 17.068 -27.342 1.00 93.81 125 GLU A CA 1
ATOM 948 C C . GLU A 1 125 ? 15.960 18.424 -27.384 1.00 93.81 125 GLU A C 1
ATOM 950 O O . GLU A 1 125 ? 15.164 18.752 -26.500 1.00 93.81 125 GLU A O 1
ATOM 955 N N . ASP A 1 126 ? 16.259 19.216 -28.412 1.00 91.38 126 ASP A N 1
ATOM 956 C CA . ASP A 1 126 ? 15.702 20.559 -28.557 1.00 91.38 126 ASP A CA 1
ATOM 957 C C . ASP A 1 126 ? 14.243 20.566 -29.048 1.00 91.38 126 ASP A C 1
ATOM 959 O O . ASP A 1 126 ? 13.626 19.534 -29.341 1.00 91.38 126 ASP A O 1
ATOM 963 N N . SER A 1 127 ? 13.647 21.759 -29.150 1.00 89.06 127 SER A N 1
ATOM 964 C CA . SER A 1 127 ? 12.270 21.914 -29.626 1.00 89.06 127 SER A CA 1
ATOM 965 C C . SER A 1 127 ? 12.003 21.404 -31.035 1.00 89.06 127 SER A C 1
ATOM 967 O O . SER A 1 127 ? 10.840 21.146 -31.363 1.00 89.06 127 SER A O 1
ATOM 969 N N . ARG A 1 128 ? 13.055 21.210 -31.828 1.00 87.38 128 ARG A N 1
ATOM 970 C CA . ARG A 1 128 ? 13.024 20.845 -33.245 1.00 87.38 128 ARG A CA 1
ATOM 971 C C . ARG A 1 128 ? 13.266 19.350 -33.455 1.00 87.38 128 ARG A C 1
ATOM 973 O O . ARG A 1 128 ? 13.083 18.868 -34.568 1.00 87.38 128 ARG A O 1
ATOM 980 N N . GLY A 1 129 ? 13.607 18.619 -32.392 1.00 87.81 129 GLY A N 1
ATOM 981 C CA . GLY A 1 129 ? 13.876 17.183 -32.423 1.00 87.81 129 GLY A CA 1
ATOM 982 C C . GLY A 1 129 ? 15.330 16.840 -32.749 1.00 87.81 129 GLY A C 1
ATOM 983 O O . GLY A 1 129 ? 15.618 15.698 -33.112 1.00 87.81 129 GLY A O 1
ATOM 984 N N . HIS A 1 130 ? 16.259 17.797 -32.657 1.00 90.81 130 HIS A N 1
ATOM 985 C CA . HIS A 1 130 ? 17.681 17.481 -32.755 1.00 90.81 130 HIS A CA 1
ATOM 986 C C . HIS A 1 130 ? 18.191 16.958 -31.416 1.00 90.81 130 HIS A C 1
ATOM 988 O O . HIS A 1 130 ? 17.971 17.566 -30.368 1.00 90.81 130 HIS A O 1
ATOM 994 N N . LEU A 1 131 ? 18.909 15.835 -31.473 1.00 93.94 131 LEU A N 1
ATOM 995 C CA . LEU A 1 131 ? 19.582 15.252 -30.322 1.00 93.94 131 LEU A CA 1
ATOM 996 C C . LEU A 1 131 ? 21.009 15.795 -30.223 1.00 93.94 131 LEU A C 1
ATOM 998 O O . LEU A 1 131 ? 21.812 15.626 -31.148 1.00 93.94 131 LEU A O 1
ATOM 1002 N N . TRP A 1 132 ? 21.308 16.393 -29.079 1.00 94.38 132 TRP A N 1
ATOM 1003 C CA . TRP A 1 132 ? 22.585 16.991 -28.727 1.00 94.38 132 TRP A CA 1
ATOM 1004 C C . TRP A 1 132 ? 23.251 16.190 -27.612 1.00 94.38 132 TRP A C 1
ATOM 1006 O O . TRP A 1 132 ? 22.598 15.760 -26.658 1.00 94.38 132 TRP A O 1
ATOM 1016 N N . VAL A 1 133 ? 24.559 15.993 -27.741 1.00 94.88 133 VAL A N 1
ATOM 1017 C CA . VAL A 1 133 ? 25.373 15.194 -26.826 1.00 94.88 133 VAL A CA 1
ATOM 1018 C C . VAL A 1 133 ? 26.599 16.007 -26.436 1.00 94.88 133 VAL A C 1
ATOM 1020 O O . VAL A 1 133 ? 27.421 16.352 -27.283 1.00 94.88 133 VAL A O 1
ATOM 1023 N N . GLY A 1 134 ? 26.704 16.331 -25.153 1.00 93.00 134 GLY A N 1
ATOM 1024 C CA . GLY A 1 134 ? 27.871 16.973 -24.561 1.00 93.00 134 GLY A CA 1
ATOM 1025 C C . GLY A 1 134 ? 28.870 15.938 -24.055 1.00 93.00 134 GLY A C 1
ATOM 1026 O O . GLY A 1 134 ? 28.478 14.979 -23.384 1.00 93.00 134 GLY A O 1
ATOM 1027 N N . THR A 1 135 ? 30.148 16.137 -24.366 1.00 91.88 135 THR A N 1
ATOM 1028 C CA . THR A 1 135 ? 31.268 15.258 -23.986 1.00 91.88 135 THR A CA 1
ATOM 1029 C C . THR A 1 135 ? 32.415 16.068 -23.363 1.00 91.88 135 THR A C 1
ATOM 1031 O O . THR A 1 135 ? 32.294 17.288 -23.209 1.00 91.88 135 THR A O 1
ATOM 1034 N N . GLU A 1 136 ? 33.528 15.427 -22.993 1.00 87.12 136 GLU A N 1
ATOM 1035 C CA . GLU A 1 136 ? 34.733 16.148 -22.550 1.00 87.12 136 GLU A CA 1
ATOM 1036 C C . GLU A 1 136 ? 35.456 16.847 -23.712 1.00 87.12 136 GLU A C 1
ATOM 1038 O O . GLU A 1 136 ? 36.135 17.850 -23.499 1.00 87.12 136 GLU A O 1
ATOM 1043 N N . ASP A 1 137 ? 35.274 16.361 -24.941 1.00 86.69 137 ASP A N 1
ATOM 1044 C CA . ASP A 1 137 ? 35.921 16.897 -26.143 1.00 86.69 137 ASP A CA 1
ATOM 1045 C C . ASP A 1 137 ? 35.028 17.831 -26.988 1.00 86.69 137 ASP A C 1
ATOM 1047 O O . ASP A 1 137 ? 35.450 18.307 -28.045 1.00 86.69 137 ASP A O 1
ATOM 1051 N N . GLY A 1 138 ? 33.793 18.111 -26.565 1.00 89.62 138 GLY A N 1
ATOM 1052 C CA . GLY A 1 138 ? 32.913 19.051 -27.267 1.00 89.62 138 GLY A CA 1
ATOM 1053 C C . GLY A 1 138 ? 31.447 18.650 -27.343 1.00 89.62 138 GLY A C 1
ATOM 1054 O O . GLY A 1 138 ? 30.977 17.713 -26.688 1.00 89.62 138 GLY A O 1
ATOM 1055 N N . LEU A 1 139 ? 30.724 19.392 -28.182 1.00 92.00 139 LEU A N 1
ATOM 1056 C CA . LEU A 1 139 ? 29.315 19.178 -28.487 1.00 92.00 139 LEU A CA 1
ATOM 1057 C C . LEU A 1 139 ? 29.156 18.384 -29.786 1.00 92.00 139 LEU A C 1
ATOM 1059 O O . LEU A 1 139 ? 29.767 18.704 -30.805 1.00 92.00 139 LEU A O 1
ATOM 1063 N N . PHE A 1 140 ? 28.271 17.396 -29.764 1.00 92.75 140 PHE A N 1
ATOM 1064 C CA . PHE A 1 140 ? 27.911 16.587 -30.919 1.00 92.75 140 PHE A CA 1
ATOM 1065 C C . PHE A 1 140 ? 26.413 16.687 -31.187 1.00 92.75 140 PHE A C 1
ATOM 1067 O O . PHE A 1 140 ? 25.604 16.718 -30.259 1.00 92.75 140 PHE A O 1
ATOM 1074 N N . ARG A 1 141 ? 26.032 16.677 -32.464 1.00 93.00 141 ARG A N 1
ATOM 1075 C CA . ARG A 1 141 ? 24.636 16.587 -32.899 1.00 93.00 141 ARG A CA 1
ATOM 1076 C C . ARG A 1 141 ? 24.413 15.310 -33.689 1.00 93.00 141 ARG A C 1
ATOM 1078 O O . ARG A 1 141 ? 25.227 14.945 -34.540 1.00 93.00 141 ARG A O 1
ATOM 1085 N N . ARG A 1 142 ? 23.277 14.654 -33.465 1.00 92.31 142 ARG A N 1
ATOM 1086 C CA . ARG A 1 142 ? 22.850 13.527 -34.295 1.00 92.31 142 ARG A CA 1
ATOM 1087 C C . ARG A 1 142 ? 22.451 14.002 -35.697 1.00 92.31 142 ARG A C 1
ATOM 1089 O O . ARG A 1 142 ? 21.562 14.837 -35.848 1.00 92.31 142 ARG A O 1
ATOM 1096 N N . SER A 1 143 ? 23.064 13.411 -36.718 1.00 87.06 143 SER A N 1
ATOM 1097 C CA . SER A 1 143 ? 22.746 13.600 -38.135 1.00 87.06 143 SER A CA 1
ATOM 1098 C C . SER A 1 143 ? 22.459 12.234 -38.770 1.00 87.06 143 SER A C 1
ATOM 1100 O O . SER A 1 143 ? 23.360 11.464 -39.109 1.00 87.06 143 SER A O 1
ATOM 1102 N N . GLY A 1 144 ? 21.174 11.875 -38.856 1.00 83.50 144 GLY A N 1
ATOM 1103 C CA . GLY A 1 144 ? 20.743 10.544 -39.293 1.00 83.50 144 GLY A CA 1
ATOM 1104 C C . GLY A 1 144 ? 21.184 9.432 -38.329 1.00 83.50 144 GLY A C 1
ATOM 1105 O O . GLY A 1 144 ? 20.754 9.389 -37.174 1.00 83.50 144 GLY A O 1
ATOM 1106 N N . ALA A 1 145 ? 22.022 8.511 -38.815 1.00 82.88 145 ALA A N 1
ATOM 1107 C CA . ALA A 1 145 ? 22.549 7.384 -38.037 1.00 82.88 145 ALA A CA 1
ATOM 1108 C C . ALA A 1 145 ? 23.910 7.665 -37.366 1.00 82.88 145 ALA A C 1
ATOM 1110 O O . ALA A 1 145 ? 24.415 6.797 -36.659 1.00 82.88 145 ALA A O 1
ATOM 1111 N N . ALA A 1 146 ? 24.501 8.843 -37.586 1.00 89.81 146 ALA A N 1
ATOM 1112 C CA . ALA A 1 146 ? 25.814 9.215 -37.063 1.00 89.81 146 ALA A CA 1
ATOM 1113 C C . ALA A 1 146 ? 25.752 10.493 -36.210 1.00 89.81 146 ALA A C 1
ATOM 1115 O O . ALA A 1 146 ? 24.752 11.215 -36.209 1.00 89.81 146 ALA A O 1
ATOM 1116 N N . PHE A 1 147 ? 26.841 10.775 -35.502 1.00 92.00 147 PHE A N 1
ATOM 1117 C CA . PHE A 1 147 ? 27.071 12.012 -34.765 1.00 92.00 147 PHE A CA 1
ATOM 1118 C C . PHE A 1 147 ? 28.099 12.879 -35.488 1.00 92.00 147 PHE A C 1
ATOM 1120 O O . PHE A 1 147 ? 29.074 12.379 -36.044 1.00 92.00 147 PHE A O 1
ATOM 1127 N N . GLN A 1 148 ? 27.857 14.187 -35.488 1.00 91.56 148 GLN A N 1
ATOM 1128 C CA . GLN A 1 148 ? 28.750 15.192 -36.050 1.00 91.56 148 GLN A CA 1
ATOM 1129 C C . GLN A 1 148 ? 29.187 16.147 -34.939 1.00 91.56 148 GLN A C 1
ATOM 1131 O O . GLN A 1 148 ? 28.339 16.649 -34.198 1.00 91.56 148 GLN A O 1
ATOM 1136 N N . LYS A 1 149 ? 30.496 16.398 -34.840 1.00 90.44 149 LYS A N 1
ATOM 1137 C CA . LYS A 1 149 ? 31.061 17.389 -33.920 1.00 90.44 149 LYS A CA 1
ATOM 1138 C C . LYS A 1 149 ? 30.714 18.800 -34.391 1.00 90.44 149 LYS A C 1
ATOM 1140 O O . LYS A 1 149 ? 30.811 19.099 -35.581 1.00 90.44 149 LYS A O 1
ATOM 1145 N N . ILE A 1 150 ? 30.305 19.642 -33.454 1.00 89.94 150 ILE A N 1
ATOM 1146 C CA . ILE A 1 150 ? 29.912 21.030 -33.686 1.00 89.94 150 ILE A CA 1
ATOM 1147 C C . ILE A 1 150 ? 31.064 21.911 -33.225 1.00 89.94 150 ILE A C 1
ATOM 1149 O O . ILE A 1 150 ? 31.551 21.766 -32.103 1.00 89.94 150 ILE A O 1
ATOM 1153 N N . GLU A 1 151 ? 31.526 22.800 -34.098 1.00 84.19 151 GLU A N 1
ATOM 1154 C CA . GLU A 1 151 ? 32.643 23.683 -33.782 1.00 84.19 151 GLU A CA 1
ATOM 1155 C C . GLU A 1 151 ? 32.183 24.796 -32.840 1.00 84.19 151 GLU A C 1
ATOM 1157 O O . GLU A 1 151 ? 31.415 25.680 -33.217 1.00 84.19 151 GLU A O 1
ATOM 1162 N N . LEU A 1 152 ? 32.662 24.755 -31.596 1.00 80.44 152 LEU A N 1
ATOM 1163 C CA . LEU A 1 152 ? 32.498 25.856 -30.653 1.00 80.44 152 LEU A CA 1
ATOM 1164 C C . LEU A 1 152 ? 33.690 26.835 -30.771 1.00 80.44 152 LEU A C 1
ATOM 1166 O O . LEU A 1 152 ? 34.781 26.421 -31.181 1.00 80.44 152 LEU A O 1
ATOM 1170 N N . PRO A 1 153 ? 33.525 28.120 -30.405 1.00 73.25 153 PRO A N 1
ATOM 1171 C CA . PRO A 1 153 ? 34.580 29.127 -30.507 1.00 73.25 153 PRO A CA 1
ATOM 1172 C C . PRO A 1 153 ? 35.830 28.725 -29.702 1.00 73.25 153 PRO A C 1
ATOM 1174 O O . PRO A 1 153 ? 35.741 28.348 -28.531 1.00 73.25 153 PRO A O 1
ATOM 1177 N N . GLN A 1 154 ? 37.009 28.755 -30.337 1.00 65.50 154 GLN A N 1
ATOM 1178 C CA . GLN A 1 154 ? 38.272 28.277 -29.740 1.00 65.50 154 GLN A CA 1
ATOM 1179 C C . GLN A 1 154 ? 38.798 29.179 -28.611 1.00 65.50 154 GLN A C 1
ATOM 1181 O O . GLN A 1 154 ? 39.563 28.744 -27.751 1.00 65.50 154 GLN A O 1
ATOM 1186 N N . ASP A 1 155 ? 38.371 30.435 -28.597 1.00 65.44 155 ASP A N 1
ATOM 1187 C CA . ASP A 1 155 ? 38.662 31.466 -27.604 1.00 65.44 155 ASP A CA 1
ATOM 1188 C C . ASP A 1 155 ? 38.052 31.182 -26.216 1.00 65.44 155 ASP A C 1
ATOM 1190 O O . ASP A 1 155 ? 38.439 31.820 -25.236 1.00 65.44 155 ASP A O 1
ATOM 1194 N N . LEU A 1 156 ? 37.181 30.172 -26.103 1.00 61.41 156 LEU A N 1
ATOM 1195 C CA . LEU A 1 156 ? 36.517 29.755 -24.860 1.00 61.41 156 LEU A CA 1
ATOM 1196 C C . LEU A 1 156 ? 37.254 28.637 -24.085 1.00 61.41 156 LEU A C 1
ATOM 1198 O O . LEU A 1 156 ? 36.782 28.200 -23.035 1.00 61.41 156 LEU A O 1
ATOM 1202 N N . GLY A 1 157 ? 38.432 28.194 -24.544 1.00 58.97 157 GLY A N 1
ATOM 1203 C CA . GLY A 1 157 ? 39.259 27.193 -23.851 1.00 58.97 157 GLY A CA 1
ATOM 1204 C C . GLY A 1 157 ? 38.846 25.737 -24.120 1.00 58.97 157 GLY A C 1
ATOM 1205 O O . GLY A 1 157 ? 38.311 25.426 -25.182 1.00 58.97 157 GLY A O 1
ATOM 1206 N N . ARG A 1 158 ? 39.142 24.811 -23.186 1.00 60.50 158 ARG A N 1
ATOM 1207 C CA . ARG A 1 158 ? 38.719 23.398 -23.305 1.00 60.50 158 ARG A CA 1
ATOM 1208 C C . ARG A 1 158 ? 37.194 23.320 -23.421 1.00 60.50 158 ARG A C 1
ATOM 1210 O O . ARG A 1 158 ? 36.493 23.861 -22.566 1.00 60.50 158 ARG A O 1
ATOM 1217 N N . GLN A 1 159 ? 36.712 22.633 -24.456 1.00 74.81 159 GLN A N 1
ATOM 1218 C CA . GLN A 1 159 ? 35.297 22.563 -24.843 1.00 74.81 159 GLN A CA 1
ATOM 1219 C C . GLN A 1 159 ? 34.539 21.454 -24.104 1.00 74.81 159 GLN A C 1
ATOM 1221 O O . GLN A 1 159 ? 33.755 20.721 -24.694 1.00 74.81 159 GLN A O 1
ATOM 1226 N N . GLU A 1 160 ? 34.775 21.319 -22.803 1.00 87.44 160 GLU A N 1
ATOM 1227 C CA . GLU A 1 160 ? 34.023 20.376 -21.980 1.00 87.44 160 GLU A CA 1
ATOM 1228 C C . GLU A 1 160 ? 32.575 20.868 -21.871 1.00 87.44 160 GLU A C 1
ATOM 1230 O O . GLU A 1 160 ? 32.326 22.009 -21.470 1.00 87.44 160 GLU A O 1
ATOM 1235 N N . VAL A 1 161 ? 31.615 20.019 -22.240 1.00 90.88 161 VAL A N 1
ATOM 1236 C CA . VAL A 1 161 ? 30.186 20.339 -22.167 1.00 90.88 161 VAL A CA 1
ATOM 1237 C C . VAL A 1 161 ? 29.585 19.610 -20.971 1.00 90.88 161 VAL A C 1
ATOM 1239 O O . VAL A 1 161 ? 29.400 18.393 -20.995 1.00 90.88 161 VAL A O 1
ATOM 1242 N N . TYR A 1 162 ? 29.272 20.365 -19.920 1.00 89.44 162 TYR A N 1
ATOM 1243 C CA . TYR A 1 162 ? 28.735 19.847 -18.662 1.00 89.44 162 TYR A CA 1
ATOM 1244 C C . TYR A 1 162 ? 27.212 19.755 -18.662 1.00 89.44 162 TYR A C 1
ATOM 1246 O O . TYR A 1 162 ? 26.659 18.792 -18.141 1.00 89.44 162 TYR A O 1
ATOM 1254 N N . ALA A 1 163 ? 26.529 20.742 -19.243 1.00 91.62 163 ALA A N 1
ATOM 1255 C CA . ALA A 1 163 ? 25.074 20.811 -19.227 1.00 91.62 163 ALA A CA 1
ATOM 1256 C C . ALA A 1 163 ? 24.520 21.457 -20.501 1.00 91.62 163 ALA A C 1
ATOM 1258 O O . ALA A 1 163 ? 25.168 22.288 -21.137 1.00 91.62 163 ALA A O 1
ATOM 1259 N N . LEU A 1 164 ? 23.296 21.075 -20.855 1.00 94.25 164 LEU A N 1
ATOM 1260 C CA . LEU A 1 164 ? 22.573 21.554 -22.029 1.00 94.25 164 LEU A CA 1
ATOM 1261 C C . LEU A 1 164 ? 21.145 21.916 -21.615 1.00 94.25 164 LEU A C 1
ATOM 1263 O O . LEU A 1 164 ? 20.523 21.181 -20.850 1.00 94.25 164 LEU A O 1
ATOM 1267 N N . ALA A 1 165 ? 20.626 23.033 -22.119 1.00 92.94 165 ALA A N 1
ATOM 1268 C CA . ALA A 1 165 ? 19.232 23.435 -21.933 1.00 92.94 165 ALA A CA 1
ATOM 1269 C C . ALA A 1 165 ? 18.738 24.239 -23.139 1.00 92.94 165 ALA A C 1
ATOM 1271 O O . ALA A 1 165 ? 19.536 24.751 -23.914 1.00 92.94 165 ALA A O 1
ATOM 1272 N N . GLU A 1 166 ? 17.428 24.399 -23.286 1.00 91.94 166 GLU A N 1
ATOM 1273 C CA . GLU A 1 166 ? 16.833 25.296 -24.282 1.00 91.94 166 GLU A CA 1
ATOM 1274 C C . GLU A 1 166 ? 16.243 26.516 -23.575 1.00 91.94 166 GLU A C 1
ATOM 1276 O O . GLU A 1 166 ? 15.519 26.355 -22.595 1.00 91.94 166 GLU A O 1
ATOM 1281 N N . ASP A 1 167 ? 16.547 27.722 -24.057 1.00 88.50 167 ASP A N 1
ATOM 1282 C CA . ASP A 1 167 ? 15.987 28.954 -23.498 1.00 88.50 167 ASP A CA 1
ATOM 1283 C C . ASP A 1 167 ? 14.537 29.217 -23.962 1.00 88.50 167 ASP A C 1
ATOM 1285 O O . ASP A 1 167 ? 13.970 28.533 -24.822 1.00 88.50 167 ASP A O 1
ATOM 1289 N N . ALA A 1 168 ? 13.917 30.264 -23.410 1.00 84.75 168 ALA A N 1
ATOM 1290 C CA . ALA A 1 168 ? 12.565 30.674 -23.792 1.00 84.75 168 ALA A CA 1
ATOM 1291 C C . ALA A 1 168 ? 12.444 31.084 -25.278 1.00 84.75 168 ALA A C 1
ATOM 1293 O O . ALA A 1 168 ? 11.346 31.053 -25.834 1.00 84.75 168 ALA A O 1
ATOM 1294 N N . GLN A 1 169 ? 13.555 31.451 -25.928 1.00 85.75 169 GLN A N 1
ATOM 1295 C CA . GLN A 1 169 ? 13.632 31.816 -27.344 1.00 85.75 169 GLN A CA 1
ATOM 1296 C C . GLN A 1 169 ? 13.955 30.624 -28.259 1.00 85.75 169 GLN A C 1
ATOM 1298 O O . GLN A 1 169 ? 14.146 30.825 -29.458 1.00 85.75 169 GLN A O 1
ATOM 1303 N N . LYS A 1 170 ? 13.970 29.391 -27.735 1.00 87.38 170 LYS A N 1
ATOM 1304 C CA . LYS A 1 170 ? 14.258 28.166 -28.501 1.00 87.38 170 LYS A CA 1
ATOM 1305 C C . LYS A 1 170 ? 15.676 28.108 -29.066 1.00 87.38 170 LYS A C 1
ATOM 1307 O O . LYS A 1 170 ? 15.901 27.496 -30.111 1.00 87.38 170 LYS A O 1
ATOM 1312 N N . ARG A 1 171 ? 16.626 28.740 -28.374 1.00 90.12 171 ARG A N 1
ATOM 1313 C CA . ARG A 1 171 ? 18.064 28.611 -28.620 1.00 90.12 171 ARG A CA 1
ATOM 1314 C C . ARG A 1 171 ? 18.648 27.585 -27.661 1.00 90.12 171 ARG A C 1
ATOM 1316 O O . ARG A 1 171 ? 18.269 27.536 -26.487 1.00 90.12 171 ARG A O 1
ATOM 1323 N N . LEU A 1 172 ? 19.592 26.792 -28.153 1.00 92.38 172 LEU A N 1
ATOM 1324 C CA . LEU A 1 172 ? 20.306 25.837 -27.317 1.00 92.38 172 LEU A CA 1
ATOM 1325 C C . LEU A 1 172 ? 21.353 26.588 -26.493 1.00 92.38 172 LEU A C 1
ATOM 1327 O O . LEU A 1 172 ? 22.183 27.314 -27.034 1.00 92.38 172 LEU A O 1
ATOM 1331 N N . VAL A 1 173 ? 21.315 26.402 -25.182 1.00 93.00 173 VAL A N 1
ATOM 1332 C CA . VAL A 1 173 ? 22.306 26.905 -24.238 1.00 93.00 173 VAL A CA 1
ATOM 1333 C C . VAL A 1 173 ? 23.276 25.779 -23.923 1.00 93.00 173 VAL A C 1
ATOM 1335 O O . VAL A 1 173 ? 22.895 24.748 -23.365 1.00 93.00 173 VAL A O 1
ATOM 1338 N N . VAL A 1 174 ? 24.538 25.992 -24.276 1.00 92.06 174 VAL A N 1
ATOM 1339 C CA . VAL A 1 174 ? 25.645 25.075 -24.027 1.00 92.06 174 VAL A CA 1
ATOM 1340 C C . VAL A 1 174 ? 26.422 25.570 -22.822 1.00 92.06 174 VAL A C 1
ATOM 1342 O O . VAL A 1 174 ? 26.966 26.675 -22.830 1.00 92.06 174 VAL A O 1
ATOM 1345 N N . GLY A 1 175 ? 26.445 24.753 -21.775 1.00 89.06 175 GLY A N 1
ATOM 1346 C CA . GLY A 1 175 ? 27.146 25.029 -20.536 1.00 89.06 175 GLY A CA 1
ATOM 1347 C C . GLY A 1 175 ? 28.444 24.249 -20.429 1.00 89.06 175 GLY A C 1
ATOM 1348 O O . GLY A 1 175 ? 28.421 23.038 -20.212 1.00 89.06 175 GLY A O 1
ATOM 1349 N N . GLY A 1 176 ? 29.563 24.957 -20.549 1.00 86.12 176 GLY A N 1
ATOM 1350 C CA . GLY A 1 176 ? 30.908 24.450 -20.293 1.00 86.12 176 GLY A CA 1
ATOM 1351 C C . GLY A 1 176 ? 31.615 25.284 -19.226 1.00 86.12 176 GLY A C 1
ATOM 1352 O O . GLY A 1 176 ? 31.022 25.653 -18.212 1.00 86.12 176 GLY A O 1
ATOM 1353 N N . ASN A 1 177 ? 32.875 25.639 -19.487 1.00 79.94 177 ASN A N 1
ATOM 1354 C CA . ASN A 1 177 ? 33.591 26.662 -18.711 1.00 79.94 177 ASN A CA 1
ATOM 1355 C C . ASN A 1 177 ? 32.949 28.056 -18.837 1.00 79.94 177 ASN A C 1
ATOM 1357 O O . ASN A 1 177 ? 33.034 28.868 -17.921 1.00 79.94 177 ASN A O 1
ATOM 1361 N N . GLU A 1 178 ? 32.290 28.307 -19.965 1.00 82.69 178 GLU A N 1
ATOM 1362 C CA . GLU A 1 178 ? 31.481 29.490 -20.239 1.00 82.69 178 GLU A CA 1
ATOM 1363 C C . GLU A 1 178 ? 30.112 29.043 -20.777 1.00 82.69 178 GLU A C 1
ATOM 1365 O O . GLU A 1 178 ? 29.907 27.871 -21.113 1.00 82.69 178 GLU A O 1
ATOM 1370 N N . LEU A 1 179 ? 29.167 29.979 -20.860 1.00 88.00 179 LEU A N 1
ATOM 1371 C CA . LEU A 1 179 ? 27.845 29.738 -21.434 1.00 88.00 179 LEU A CA 1
ATOM 1372 C C . LEU A 1 179 ? 27.763 30.278 -22.865 1.00 88.00 179 LEU A C 1
ATOM 1374 O O . LEU A 1 179 ? 28.086 31.442 -23.113 1.00 88.00 179 LEU A O 1
ATOM 1378 N N . VAL A 1 180 ? 27.261 29.459 -23.789 1.00 89.06 180 VAL A N 1
ATOM 1379 C CA . VAL A 1 180 ? 27.133 29.793 -25.217 1.00 89.06 180 VAL A CA 1
ATOM 1380 C C . VAL A 1 180 ? 25.711 29.521 -25.708 1.00 89.06 180 VAL A C 1
ATOM 1382 O O . VAL A 1 180 ? 25.153 28.465 -25.426 1.00 89.06 180 VAL A O 1
ATOM 1385 N N . TYR A 1 181 ? 25.126 30.453 -26.460 1.00 89.12 181 TYR A N 1
ATOM 1386 C CA . TYR A 1 181 ? 23.933 30.215 -27.266 1.00 89.12 181 TYR A CA 1
ATOM 1387 C C . TYR A 1 181 ? 24.331 29.676 -28.636 1.00 89.12 181 TYR A C 1
ATOM 1389 O O . TYR A 1 181 ? 25.138 30.295 -29.330 1.00 89.12 181 TYR A O 1
ATOM 1397 N N . LEU A 1 182 ? 23.708 28.578 -29.045 1.00 88.50 182 LEU A N 1
ATOM 1398 C CA . LEU A 1 182 ? 23.685 28.117 -30.426 1.00 88.50 182 LEU A CA 1
ATOM 1399 C C . LEU A 1 182 ? 22.355 28.511 -31.068 1.00 88.50 182 LEU A C 1
ATOM 1401 O O . LEU A 1 182 ? 21.276 28.185 -30.558 1.00 88.50 182 LEU A O 1
ATOM 1405 N N . ASP A 1 183 ? 22.451 29.242 -32.175 1.00 78.81 183 ASP A N 1
ATOM 1406 C CA . ASP A 1 183 ? 21.307 29.610 -33.005 1.00 78.81 183 ASP A CA 1
ATOM 1407 C C . ASP A 1 183 ? 20.983 28.544 -34.070 1.00 78.81 183 ASP A C 1
ATOM 1409 O O . ASP A 1 183 ? 21.569 27.461 -34.104 1.00 78.81 183 ASP A O 1
ATOM 1413 N N . GLU A 1 184 ? 20.019 28.832 -34.953 1.00 75.62 184 GLU A N 1
ATOM 1414 C CA . GLU A 1 184 ? 19.600 27.886 -36.000 1.00 75.62 184 GLU A CA 1
ATOM 1415 C C . GLU A 1 184 ? 20.686 27.573 -37.029 1.00 75.62 184 GLU A C 1
ATOM 1417 O O . GLU A 1 184 ? 20.626 26.530 -37.673 1.00 75.62 184 GLU A O 1
ATOM 1422 N N . SER A 1 185 ? 21.653 28.474 -37.195 1.00 75.44 185 SER A N 1
ATOM 1423 C CA . SER A 1 185 ? 22.781 28.294 -38.104 1.00 75.44 185 SER A CA 1
ATOM 1424 C C . SER A 1 185 ? 23.946 27.546 -37.458 1.00 75.44 185 SER A C 1
ATOM 1426 O O . SER A 1 185 ? 25.008 27.453 -38.066 1.00 75.44 185 SER A O 1
ATOM 1428 N N . GLU A 1 186 ? 23.749 27.025 -36.239 1.00 78.69 186 GLU A N 1
ATOM 1429 C CA . GLU A 1 186 ? 24.793 26.430 -35.396 1.00 78.69 186 GLU A CA 1
ATOM 1430 C C . GLU A 1 186 ? 25.916 27.430 -35.076 1.00 78.69 186 GLU A C 1
ATOM 1432 O O . GLU A 1 186 ? 27.026 27.045 -34.711 1.00 78.69 186 GLU A O 1
ATOM 1437 N N . SER A 1 187 ? 25.620 28.731 -35.176 1.00 79.81 187 SER A N 1
ATOM 1438 C CA . SER A 1 187 ? 26.554 29.784 -34.813 1.00 79.81 187 SER A CA 1
ATOM 1439 C C . SER A 1 187 ? 26.518 29.990 -33.305 1.00 79.81 187 SER A C 1
ATOM 1441 O O . SER A 1 187 ? 25.472 30.237 -32.697 1.00 79.81 187 SER A O 1
ATOM 1443 N N . ALA A 1 188 ? 27.692 29.874 -32.701 1.00 83.75 188 ALA A N 1
ATOM 1444 C CA . ALA A 1 188 ? 27.898 29.991 -31.273 1.00 83.75 188 ALA A CA 1
ATOM 1445 C C . ALA A 1 188 ? 28.158 31.449 -30.872 1.00 83.75 188 ALA A C 1
ATOM 1447 O O . ALA A 1 188 ? 29.091 32.086 -31.359 1.00 83.75 188 ALA A O 1
ATOM 1448 N N . THR A 1 189 ? 27.363 31.969 -29.938 1.00 85.88 189 THR A N 1
ATOM 1449 C CA . THR A 1 189 ? 27.535 33.311 -29.362 1.00 85.88 189 THR A CA 1
ATOM 1450 C C . THR A 1 189 ? 27.587 33.237 -27.837 1.00 85.88 189 THR A C 1
ATOM 1452 O O . THR A 1 189 ? 26.835 32.464 -27.245 1.00 85.88 189 THR A O 1
ATOM 1455 N N . PRO A 1 190 ? 28.460 33.999 -27.157 1.00 83.25 190 PRO A N 1
ATOM 1456 C CA . PRO A 1 190 ? 28.521 33.972 -25.701 1.00 83.25 190 PRO A CA 1
ATOM 1457 C C . PRO A 1 190 ? 27.203 34.468 -25.094 1.00 83.25 190 PRO A C 1
ATOM 1459 O O . PRO A 1 190 ? 26.595 35.424 -25.572 1.00 83.25 190 PRO A O 1
ATOM 1462 N N . VAL A 1 191 ? 26.764 33.815 -24.018 1.00 82.62 191 VAL A N 1
ATOM 1463 C CA . VAL A 1 191 ? 25.529 34.170 -23.303 1.00 82.62 191 VAL A CA 1
ATOM 1464 C C . VAL A 1 191 ? 25.658 35.518 -22.596 1.00 82.62 191 VAL A C 1
ATOM 1466 O O . VAL A 1 191 ? 24.663 36.231 -22.464 1.00 82.62 191 VAL A O 1
ATOM 1469 N N . SER A 1 192 ? 26.862 35.862 -22.143 1.00 77.25 192 SER A N 1
ATOM 1470 C CA . SER A 1 192 ? 27.193 37.153 -21.548 1.00 77.25 192 SER A CA 1
ATOM 1471 C C . SER A 1 192 ? 28.562 37.612 -22.035 1.00 77.25 192 SER A C 1
ATOM 1473 O O . SER A 1 192 ? 29.494 36.813 -22.135 1.00 77.25 192 SER A O 1
ATOM 1475 N N . THR A 1 193 ? 28.676 38.901 -22.334 1.00 75.12 193 THR A N 1
ATOM 1476 C CA . THR A 1 193 ? 29.940 39.540 -22.736 1.00 75.12 193 THR A CA 1
ATOM 1477 C C . THR A 1 193 ? 30.573 40.353 -21.608 1.00 75.12 193 THR A C 1
ATOM 1479 O O . THR A 1 193 ? 31.779 40.597 -21.632 1.00 75.12 193 THR A O 1
ATOM 1482 N N . GLU A 1 194 ? 29.783 40.735 -20.599 1.00 71.81 194 GLU A N 1
ATOM 1483 C CA . GLU A 1 194 ? 30.221 41.599 -19.496 1.00 71.81 194 GLU A CA 1
ATOM 1484 C C . GLU A 1 194 ? 30.598 40.821 -18.228 1.00 71.81 194 GLU A C 1
ATOM 1486 O O . GLU A 1 194 ? 31.514 41.213 -17.504 1.00 71.81 194 GLU A O 1
ATOM 1491 N N . ALA A 1 195 ? 29.914 39.709 -17.954 1.00 75.75 195 ALA A N 1
ATOM 1492 C CA . ALA A 1 195 ? 30.121 38.896 -16.757 1.00 75.75 195 ALA A CA 1
ATOM 1493 C C . ALA A 1 195 ? 30.318 37.419 -17.109 1.00 75.75 195 ALA A C 1
ATOM 1495 O O . ALA A 1 195 ? 29.515 36.829 -17.829 1.00 75.75 195 ALA A O 1
ATOM 1496 N N . ARG A 1 196 ? 31.370 36.814 -16.553 1.00 81.06 196 ARG A N 1
ATOM 1497 C CA . ARG A 1 196 ? 31.631 35.373 -16.665 1.00 81.06 196 ARG A CA 1
ATOM 1498 C C . ARG A 1 196 ? 30.800 34.585 -15.666 1.00 81.06 196 ARG A C 1
ATOM 1500 O O . ARG A 1 196 ? 30.370 35.125 -14.642 1.00 81.06 196 ARG A O 1
ATOM 1507 N N . VAL A 1 197 ? 30.617 33.297 -15.946 1.00 82.88 197 VAL A N 1
ATOM 1508 C CA . VAL A 1 197 ? 29.998 32.381 -14.985 1.00 82.88 197 VAL A CA 1
ATOM 1509 C C . VAL A 1 197 ? 30.842 32.389 -13.695 1.00 82.88 197 VAL A C 1
ATOM 1511 O O . VAL A 1 197 ? 32.053 32.179 -13.767 1.00 82.88 197 VAL A O 1
ATOM 1514 N N . PRO A 1 198 ? 30.258 32.658 -12.509 1.00 82.75 198 PRO A N 1
ATOM 1515 C CA . PRO A 1 198 ? 31.053 32.920 -11.303 1.00 82.75 198 PRO A CA 1
ATOM 1516 C C . PRO A 1 198 ? 31.860 31.716 -10.795 1.00 82.75 198 PRO A C 1
ATOM 1518 O O . PRO A 1 198 ? 32.888 31.889 -10.145 1.00 82.75 198 PRO A O 1
ATOM 1521 N N . PHE A 1 199 ? 31.376 30.502 -11.066 1.00 88.19 199 PHE A N 1
ATOM 1522 C CA . PHE A 1 199 ? 31.957 29.230 -10.637 1.00 88.19 199 PHE A CA 1
ATOM 1523 C C . PHE A 1 199 ? 31.737 28.168 -11.723 1.00 88.19 199 PHE A C 1
ATOM 1525 O O . PHE A 1 199 ? 30.790 28.308 -12.498 1.00 88.19 199 PHE A O 1
ATOM 1532 N N . PRO A 1 200 ? 32.539 27.086 -11.759 1.00 89.06 200 PRO A N 1
ATOM 1533 C CA . PRO A 1 200 ? 32.341 26.001 -12.716 1.00 89.06 200 PRO A CA 1
ATOM 1534 C C . PRO A 1 200 ? 30.914 25.446 -12.674 1.00 89.06 200 PRO A C 1
ATOM 1536 O O . PRO A 1 200 ? 30.370 25.180 -11.594 1.00 89.06 200 PRO A O 1
ATOM 1539 N N . LEU A 1 201 ? 30.323 25.299 -13.858 1.00 91.06 201 LEU A N 1
ATOM 1540 C CA . LEU A 1 201 ? 28.958 24.827 -14.047 1.00 91.06 201 LEU A CA 1
ATOM 1541 C C . LEU A 1 201 ? 28.870 23.311 -13.829 1.00 91.06 201 LEU A C 1
ATOM 1543 O O . LEU A 1 201 ? 29.760 22.564 -14.229 1.00 91.06 201 LEU A O 1
ATOM 1547 N N . ARG A 1 202 ? 27.772 22.863 -13.222 1.00 90.94 202 ARG A N 1
ATOM 1548 C CA . ARG A 1 202 ? 27.432 21.443 -13.045 1.00 90.94 202 ARG A CA 1
ATOM 1549 C C . ARG A 1 202 ? 26.106 21.082 -13.689 1.00 90.94 202 ARG A C 1
ATOM 1551 O O . ARG A 1 202 ? 26.018 20.082 -14.387 1.00 90.94 202 ARG A O 1
ATOM 1558 N N . SER A 1 203 ? 25.098 21.927 -13.509 1.00 92.12 203 SER A N 1
ATOM 1559 C CA . SER A 1 203 ? 23.767 21.721 -14.072 1.00 92.12 203 SER A CA 1
ATOM 1560 C C . SER A 1 203 ? 23.173 23.023 -14.587 1.00 92.12 203 SER A C 1
ATOM 1562 O O . SER A 1 203 ? 23.526 24.121 -14.150 1.00 92.12 203 SER A O 1
ATOM 1564 N N . LEU A 1 204 ? 22.256 22.894 -15.540 1.00 93.69 204 LEU A N 1
ATOM 1565 C CA . LEU A 1 204 ? 21.569 24.008 -16.173 1.00 93.69 204 LEU A CA 1
ATOM 1566 C C . LEU A 1 204 ? 20.085 23.666 -16.280 1.00 93.69 204 LEU A C 1
ATOM 1568 O O . LEU A 1 204 ? 19.734 22.566 -16.702 1.00 93.69 204 LEU A O 1
ATOM 1572 N N . LEU A 1 205 ? 19.219 24.602 -15.901 1.00 93.25 205 LEU A N 1
ATOM 1573 C CA . LEU A 1 205 ? 17.772 24.430 -15.975 1.00 93.25 205 LEU A CA 1
ATOM 1574 C C . LEU A 1 205 ? 17.141 25.689 -16.562 1.00 93.25 205 LEU A C 1
ATOM 1576 O O . LEU A 1 205 ? 17.296 26.778 -16.007 1.00 93.25 205 LEU A O 1
ATOM 1580 N N . SER A 1 206 ? 16.398 25.534 -17.658 1.00 92.88 206 SER A N 1
ATOM 1581 C CA . SER A 1 206 ? 15.443 26.555 -18.081 1.00 92.88 206 SER A CA 1
ATOM 1582 C C . SER A 1 206 ? 14.079 26.228 -17.492 1.00 92.88 206 SER A C 1
ATOM 1584 O O . SER A 1 206 ? 13.556 25.132 -17.687 1.00 92.88 206 SER A O 1
ATOM 1586 N N . THR A 1 207 ? 13.538 27.162 -16.722 1.00 91.56 207 THR A N 1
ATOM 1587 C CA . THR A 1 207 ? 12.248 27.007 -16.052 1.00 91.56 207 THR A CA 1
ATOM 1588 C C . THR A 1 207 ? 11.098 27.312 -17.007 1.00 91.56 207 THR A C 1
ATOM 1590 O O . THR A 1 207 ? 11.257 28.019 -18.007 1.00 91.56 207 THR A O 1
ATOM 1593 N N . LYS A 1 208 ? 9.894 26.837 -16.681 1.00 88.00 208 LYS A N 1
ATOM 1594 C CA . LYS A 1 208 ? 8.677 27.084 -17.477 1.00 88.00 208 LYS A CA 1
ATOM 1595 C C . LYS A 1 208 ? 8.330 28.567 -17.625 1.00 88.00 208 LYS A C 1
ATOM 1597 O O . LYS A 1 208 ? 7.705 28.946 -18.610 1.00 88.00 208 LYS A O 1
ATOM 1602 N N . ASP A 1 209 ? 8.730 29.400 -16.665 1.00 87.19 209 ASP A N 1
ATOM 1603 C CA . ASP A 1 209 ? 8.568 30.859 -16.711 1.00 87.19 209 ASP A CA 1
ATOM 1604 C C . ASP A 1 209 ? 9.700 31.587 -17.465 1.00 87.19 209 ASP A C 1
ATOM 1606 O O . ASP A 1 209 ? 9.702 32.815 -17.540 1.00 87.19 209 ASP A O 1
ATOM 1610 N N . GLY A 1 210 ? 10.631 30.843 -18.072 1.00 87.06 210 GLY A N 1
ATOM 1611 C CA . GLY A 1 210 ? 11.665 31.366 -18.965 1.00 87.06 210 GLY A CA 1
ATOM 1612 C C . GLY A 1 210 ? 12.934 31.858 -18.270 1.00 87.06 210 GLY A C 1
ATOM 1613 O O . GLY A 1 210 ? 13.781 32.469 -18.925 1.00 87.06 210 GLY A O 1
ATOM 1614 N N . ARG A 1 211 ? 13.099 31.598 -16.969 1.00 91.12 211 ARG A N 1
ATOM 1615 C CA . ARG A 1 211 ? 14.354 31.872 -16.259 1.00 91.12 211 ARG A CA 1
ATOM 1616 C C . ARG A 1 211 ? 15.403 30.822 -16.610 1.00 91.12 211 ARG A C 1
ATOM 1618 O O . ARG A 1 211 ? 15.087 29.677 -16.934 1.00 91.12 211 ARG A O 1
ATOM 1625 N N . LEU A 1 212 ? 16.668 31.225 -16.527 1.00 92.81 212 LEU A N 1
ATOM 1626 C CA . LEU A 1 212 ? 17.812 30.335 -16.699 1.00 92.81 212 LEU A CA 1
ATOM 1627 C C . LEU A 1 212 ? 18.560 30.226 -15.373 1.00 92.81 212 LEU A C 1
ATOM 1629 O O . LEU A 1 212 ? 19.106 31.216 -14.877 1.00 92.81 212 LEU A O 1
ATOM 1633 N N . LEU A 1 213 ? 18.567 29.021 -14.812 1.00 94.00 213 LEU A N 1
ATOM 1634 C CA . LEU A 1 213 ? 19.184 28.699 -13.534 1.00 94.00 213 LEU A CA 1
ATOM 1635 C C . LEU A 1 213 ? 20.446 27.867 -13.744 1.00 94.00 213 LEU A C 1
ATOM 1637 O O . LEU A 1 213 ? 20.460 26.923 -14.534 1.00 94.00 213 LEU A O 1
ATOM 1641 N N . LEU A 1 214 ? 21.495 28.227 -13.011 1.00 94.12 214 LEU A N 1
ATOM 1642 C CA . LEU A 1 214 ? 22.823 27.640 -13.089 1.00 94.12 214 LEU A CA 1
ATOM 1643 C C . LEU A 1 214 ? 23.167 26.996 -11.745 1.00 94.12 214 LEU A C 1
ATOM 1645 O O . LEU A 1 214 ? 23.310 27.690 -10.732 1.00 94.12 214 LEU A O 1
ATOM 1649 N N . GLY A 1 215 ? 23.333 25.678 -11.744 1.00 93.88 215 GLY A N 1
ATOM 1650 C CA . GLY A 1 215 ? 23.932 24.941 -10.639 1.00 93.88 215 GLY A CA 1
ATOM 1651 C C . GLY A 1 215 ? 25.448 24.945 -10.796 1.00 93.88 215 GLY A C 1
ATOM 1652 O O . GLY A 1 215 ? 25.965 24.553 -11.842 1.00 93.88 215 GLY A O 1
ATOM 1653 N N . THR A 1 216 ? 26.167 25.429 -9.787 1.00 93.06 216 THR A N 1
ATOM 1654 C CA . THR A 1 216 ? 27.626 25.601 -9.835 1.00 93.06 216 THR A CA 1
ATOM 1655 C C . THR A 1 216 ? 28.293 25.063 -8.569 1.00 93.06 216 THR A C 1
ATOM 1657 O O . THR A 1 216 ? 27.617 24.819 -7.567 1.00 93.06 216 THR A O 1
ATOM 1660 N N . LEU A 1 217 ? 29.629 24.980 -8.568 1.00 89.75 217 LEU A N 1
ATOM 1661 C CA . LEU A 1 217 ? 30.423 24.693 -7.357 1.00 89.75 217 LEU A CA 1
ATOM 1662 C C . LEU A 1 217 ? 30.324 25.788 -6.265 1.00 89.75 217 LEU A C 1
ATOM 1664 O O . LEU A 1 217 ? 30.805 25.629 -5.149 1.00 89.75 217 LEU A O 1
ATOM 1668 N N . GLY A 1 218 ? 29.728 26.947 -6.569 1.00 88.19 218 GLY A N 1
ATOM 1669 C CA . GLY A 1 218 ? 29.544 28.047 -5.612 1.00 88.19 218 GLY A CA 1
ATOM 1670 C C . GLY A 1 218 ? 28.112 28.220 -5.104 1.00 88.19 218 GLY A C 1
ATOM 1671 O O . GLY A 1 218 ? 27.849 29.139 -4.318 1.00 88.19 218 GLY A O 1
ATOM 1672 N N . GLY A 1 219 ? 27.183 27.372 -5.553 1.00 91.38 219 GLY A N 1
ATOM 1673 C CA . GLY A 1 219 ? 25.753 27.460 -5.267 1.00 91.38 219 GLY A CA 1
ATOM 1674 C C . GLY A 1 219 ? 24.891 27.655 -6.517 1.00 91.38 219 GLY A C 1
ATOM 1675 O O . GLY A 1 219 ? 25.331 27.441 -7.649 1.00 91.38 219 GLY A O 1
ATOM 1676 N N . LEU A 1 220 ? 23.644 28.071 -6.289 1.00 93.38 220 LEU A N 1
ATOM 1677 C CA . LEU A 1 220 ? 22.639 28.295 -7.327 1.00 93.38 220 LEU A CA 1
ATOM 1678 C C . LEU A 1 220 ? 22.599 29.767 -7.758 1.00 93.38 220 LEU A C 1
ATOM 1680 O O . LEU A 1 220 ? 22.476 30.663 -6.917 1.00 93.38 220 LEU A O 1
ATOM 1684 N N . PHE A 1 221 ? 22.638 30.003 -9.067 1.00 92.81 221 PHE A N 1
ATOM 1685 C CA . PHE A 1 221 ? 22.555 31.331 -9.670 1.00 92.81 221 PHE A CA 1
ATOM 1686 C C . PHE A 1 221 ? 21.416 31.412 -10.688 1.00 92.81 221 PHE A C 1
ATOM 1688 O O . PHE A 1 221 ? 21.071 30.433 -11.339 1.00 92.81 221 PHE A O 1
ATOM 1695 N N . GLU A 1 222 ? 20.851 32.600 -10.837 1.00 92.81 222 GLU A N 1
ATOM 1696 C CA . GLU A 1 222 ? 19.860 32.960 -11.843 1.00 92.81 222 GLU A CA 1
ATOM 1697 C C . GLU A 1 222 ? 20.462 34.005 -12.784 1.00 92.81 222 GLU A C 1
ATOM 1699 O O . GLU A 1 222 ? 21.050 34.997 -12.339 1.00 92.81 222 GLU A O 1
ATOM 1704 N N . ARG A 1 223 ? 20.304 33.805 -14.094 1.00 90.50 223 ARG A N 1
ATOM 1705 C CA . ARG A 1 223 ? 20.671 34.816 -15.089 1.00 90.50 223 ARG A CA 1
ATOM 1706 C C . ARG A 1 223 ? 19.663 35.966 -15.065 1.00 90.50 223 ARG A C 1
ATOM 1708 O O . ARG A 1 223 ? 18.471 35.754 -15.271 1.00 90.50 223 ARG A O 1
ATOM 1715 N N . SER A 1 224 ? 20.163 37.190 -14.922 1.00 87.12 224 SER A N 1
ATOM 1716 C CA . SER A 1 224 ? 19.376 38.425 -14.952 1.00 87.12 224 SER A CA 1
ATOM 1717 C C . SER A 1 224 ? 20.019 39.435 -15.905 1.00 87.12 224 SER A C 1
ATOM 1719 O O . SER A 1 224 ? 20.817 40.277 -15.498 1.00 87.12 224 SER A O 1
ATOM 1721 N N . GLY A 1 225 ? 19.668 39.364 -17.191 1.00 84.56 225 GLY A N 1
ATOM 1722 C CA . GLY A 1 225 ? 20.369 40.121 -18.234 1.00 84.56 225 GLY A CA 1
ATOM 1723 C C . GLY A 1 225 ? 21.780 39.568 -18.449 1.00 84.56 225 GLY A C 1
ATOM 1724 O O . GLY A 1 225 ? 21.927 38.359 -18.613 1.00 84.56 225 GLY A O 1
ATOM 1725 N N . GLU A 1 226 ? 22.799 40.429 -18.425 1.00 83.75 226 GLU A N 1
ATOM 1726 C CA . GLU A 1 226 ? 24.217 40.041 -18.554 1.00 83.75 226 GLU A CA 1
ATOM 1727 C C . GLU A 1 226 ? 24.840 39.560 -17.228 1.00 83.75 226 GLU A C 1
ATOM 1729 O O . GLU A 1 226 ? 25.960 39.061 -17.218 1.00 83.75 226 GLU A O 1
ATOM 1734 N N . THR A 1 227 ? 24.142 39.678 -16.092 1.00 88.31 227 THR A N 1
ATOM 1735 C CA . THR A 1 227 ? 24.683 39.313 -14.771 1.00 88.31 227 THR A CA 1
ATOM 1736 C C . THR A 1 227 ? 24.076 38.026 -14.209 1.00 88.31 227 THR A C 1
ATOM 1738 O O . THR A 1 227 ? 23.025 37.548 -14.648 1.00 88.31 227 THR A O 1
ATOM 1741 N N . PHE A 1 228 ? 24.752 37.460 -13.203 1.00 90.62 228 PHE A N 1
ATOM 1742 C CA . PHE A 1 228 ? 24.335 36.248 -12.497 1.00 90.62 228 PHE A CA 1
ATOM 1743 C C . PHE A 1 228 ? 24.043 36.564 -11.028 1.00 90.62 228 PHE A C 1
ATOM 1745 O O . PHE A 1 228 ? 24.948 36.871 -10.250 1.00 90.62 228 PHE A O 1
ATOM 1752 N N . ASN A 1 229 ? 22.772 36.474 -10.642 1.00 91.94 229 ASN A N 1
ATOM 1753 C CA . ASN A 1 229 ? 22.312 36.734 -9.284 1.00 91.94 229 ASN A CA 1
ATOM 1754 C C . ASN A 1 229 ? 22.274 35.436 -8.486 1.00 91.94 229 ASN A C 1
ATOM 1756 O O . ASN A 1 229 ? 21.739 34.429 -8.939 1.00 91.94 229 ASN A O 1
ATOM 1760 N N . ARG A 1 230 ? 22.817 35.449 -7.271 1.00 91.06 230 ARG A N 1
ATOM 1761 C CA . ARG A 1 230 ? 22.805 34.266 -6.411 1.00 91.06 230 ARG A CA 1
ATOM 1762 C C . ARG A 1 230 ? 21.439 34.073 -5.751 1.00 91.06 230 ARG A C 1
ATOM 1764 O O . ARG A 1 230 ? 20.895 35.011 -5.171 1.00 91.06 230 ARG A O 1
ATOM 1771 N N . LEU A 1 231 ? 20.926 32.846 -5.784 1.00 91.69 231 LEU A N 1
ATOM 1772 C CA . LEU A 1 231 ? 19.688 32.448 -5.113 1.00 91.69 231 LEU A CA 1
ATOM 1773 C C . LEU A 1 231 ? 19.960 31.959 -3.674 1.00 91.69 231 LEU A C 1
ATOM 1775 O O . LEU A 1 231 ? 21.094 31.589 -3.364 1.00 91.69 231 LEU A O 1
ATOM 1779 N N . PRO A 1 232 ? 18.959 31.972 -2.767 1.00 87.88 232 PRO A N 1
ATOM 1780 C CA . PRO A 1 232 ? 19.161 31.797 -1.323 1.00 87.88 232 PRO A CA 1
ATOM 1781 C C . PRO A 1 232 ? 19.393 30.334 -0.898 1.00 87.88 232 PRO A C 1
ATOM 1783 O O . PRO A 1 232 ? 18.808 29.866 0.072 1.00 87.88 232 PRO A O 1
ATOM 1786 N N . ILE A 1 233 ? 20.257 29.609 -1.605 1.00 83.12 233 ILE A N 1
ATOM 1787 C CA . ILE A 1 233 ? 20.758 28.284 -1.225 1.00 83.12 233 ILE A CA 1
ATOM 1788 C C . ILE A 1 233 ? 22.180 28.469 -0.668 1.00 83.12 233 ILE A C 1
ATOM 1790 O O . ILE A 1 233 ? 22.952 29.242 -1.252 1.00 83.12 233 ILE A O 1
ATOM 1794 N N . PRO A 1 234 ? 22.549 27.828 0.461 1.00 73.25 234 PRO A N 1
ATOM 1795 C CA . PRO A 1 234 ? 23.878 27.976 1.051 1.00 73.25 234 PRO A CA 1
ATOM 1796 C C . PRO A 1 234 ? 25.018 27.643 0.085 1.00 73.25 234 PRO A C 1
ATOM 1798 O O . PRO A 1 234 ? 24.818 27.081 -0.988 1.00 73.25 234 PRO A O 1
ATOM 1801 N N . HIS A 1 235 ? 26.243 28.009 0.467 1.00 73.50 235 HIS A N 1
ATOM 1802 C CA . HIS A 1 235 ? 27.424 27.617 -0.304 1.00 73.50 235 HIS A CA 1
ATOM 1803 C C . HIS A 1 235 ? 27.524 26.089 -0.358 1.00 73.50 235 HIS A C 1
ATOM 1805 O O . HIS A 1 235 ? 27.464 25.435 0.681 1.00 73.50 235 HIS A O 1
ATOM 1811 N N . GLY A 1 236 ? 27.660 25.546 -1.563 1.00 77.25 236 GLY A N 1
ATOM 1812 C CA . GLY A 1 236 ? 27.761 24.115 -1.815 1.00 77.25 236 GLY A CA 1
ATOM 1813 C C . GLY A 1 236 ? 27.617 23.812 -3.300 1.00 77.25 236 GLY A C 1
ATOM 1814 O O . GLY A 1 236 ? 27.053 24.615 -4.048 1.00 77.25 236 GLY A O 1
ATOM 1815 N N . ASP A 1 237 ? 28.129 22.656 -3.703 1.00 89.62 237 ASP A N 1
ATOM 1816 C CA . ASP A 1 237 ? 28.124 22.216 -5.093 1.00 89.62 237 ASP A CA 1
ATOM 1817 C C . ASP A 1 237 ? 26.711 21.780 -5.476 1.00 89.62 237 ASP A C 1
ATOM 1819 O O . ASP A 1 237 ? 26.199 20.800 -4.934 1.00 89.62 237 ASP A O 1
ATOM 1823 N N . VAL A 1 238 ? 26.062 22.521 -6.377 1.00 93.00 238 VAL A N 1
ATOM 1824 C CA . VAL A 1 238 ? 24.718 22.194 -6.877 1.00 93.00 238 VAL A CA 1
ATOM 1825 C C . VAL A 1 238 ? 24.855 21.277 -8.087 1.00 93.00 238 VAL A C 1
ATOM 1827 O O . VAL A 1 238 ? 25.077 21.746 -9.203 1.00 93.00 238 VAL A O 1
ATOM 1830 N N . GLU A 1 239 ? 24.726 19.974 -7.858 1.00 91.06 239 GLU A N 1
ATOM 1831 C CA . GLU A 1 239 ? 24.965 18.947 -8.876 1.00 91.06 239 GLU A CA 1
ATOM 1832 C C . GLU A 1 239 ? 23.762 18.767 -9.803 1.00 91.06 239 GLU A C 1
ATOM 1834 O O . GLU A 1 239 ? 23.924 18.651 -11.013 1.00 91.06 239 GLU A O 1
ATOM 1839 N N . ALA A 1 240 ? 22.544 18.822 -9.261 1.00 91.31 240 ALA A N 1
ATOM 1840 C CA . ALA A 1 240 ? 21.322 18.590 -10.020 1.00 91.31 240 ALA A CA 1
ATOM 1841 C C . ALA A 1 240 ? 20.280 19.683 -9.758 1.00 91.31 240 ALA A C 1
ATOM 1843 O O . ALA A 1 240 ? 20.131 20.173 -8.635 1.00 91.31 240 ALA A O 1
ATOM 1844 N N . LEU A 1 241 ? 19.503 20.014 -10.790 1.00 93.50 241 LEU A N 1
ATOM 1845 C CA . LEU A 1 241 ? 18.389 20.957 -10.725 1.00 93.50 241 LEU A CA 1
ATOM 1846 C C . LEU A 1 241 ? 17.135 20.348 -11.343 1.00 93.50 241 LEU A C 1
ATOM 1848 O O . LEU A 1 241 ? 17.204 19.666 -12.363 1.00 93.50 241 LEU A O 1
ATOM 1852 N N . CYS A 1 242 ? 15.982 20.614 -10.736 1.00 91.75 242 CYS A N 1
ATOM 1853 C CA . CYS A 1 242 ? 14.694 20.174 -11.258 1.00 91.75 242 CYS A CA 1
ATOM 1854 C C . CYS A 1 242 ? 13.589 21.179 -10.906 1.00 91.75 242 CYS A C 1
ATOM 1856 O O . CYS A 1 242 ? 13.598 21.760 -9.824 1.00 91.75 242 CYS A O 1
ATOM 1858 N N . GLU A 1 243 ? 12.626 21.377 -11.804 1.00 90.50 243 GLU A N 1
ATOM 1859 C CA . GLU A 1 243 ? 11.407 22.145 -11.531 1.00 90.50 243 GLU A CA 1
ATOM 1860 C C . GLU A 1 243 ? 10.239 21.174 -11.319 1.00 90.50 243 GLU A C 1
ATOM 1862 O O . GLU A 1 243 ? 9.940 20.356 -12.193 1.00 90.50 243 GLU A O 1
ATOM 1867 N N . SER A 1 244 ? 9.562 21.261 -10.173 1.00 85.81 244 SER A N 1
ATOM 1868 C CA . SER A 1 244 ? 8.371 20.450 -9.897 1.00 85.81 244 SER A CA 1
ATOM 1869 C C . SER A 1 244 ? 7.101 21.040 -10.523 1.00 85.81 244 SER A C 1
ATOM 1871 O O . SER A 1 244 ? 7.061 22.174 -11.003 1.00 85.81 244 SER A O 1
ATOM 1873 N N . ALA A 1 245 ? 6.021 20.252 -10.552 1.00 79.69 245 ALA A N 1
ATOM 1874 C CA . ALA A 1 245 ? 4.747 20.650 -11.158 1.00 79.69 245 ALA A CA 1
ATOM 1875 C C . ALA A 1 245 ? 4.112 21.909 -10.526 1.00 79.69 245 ALA A C 1
ATOM 1877 O O . ALA A 1 245 ? 3.401 22.640 -11.210 1.00 79.69 245 ALA A O 1
ATOM 1878 N N . ASP A 1 246 ? 4.403 22.182 -9.254 1.00 77.56 246 ASP A N 1
ATOM 1879 C CA . ASP A 1 246 ? 3.977 23.367 -8.495 1.00 77.56 246 ASP A CA 1
ATOM 1880 C C . ASP A 1 246 ? 4.860 24.620 -8.720 1.00 77.56 246 ASP A C 1
ATOM 1882 O O . ASP A 1 246 ? 4.653 25.652 -8.074 1.00 77.56 246 ASP A O 1
ATOM 1886 N N . GLY A 1 247 ? 5.857 24.531 -9.610 1.00 83.56 247 GLY A N 1
ATOM 1887 C CA . GLY A 1 247 ? 6.797 25.607 -9.936 1.00 83.56 247 GLY A CA 1
ATOM 1888 C C . GLY A 1 247 ? 7.888 25.836 -8.885 1.00 83.56 247 GLY A C 1
ATOM 1889 O O . GLY A 1 247 ? 8.597 26.843 -8.953 1.00 83.56 247 GLY A O 1
ATOM 1890 N N . ALA A 1 248 ? 8.027 24.952 -7.889 1.00 88.00 248 ALA A N 1
ATOM 1891 C CA . ALA A 1 248 ? 9.167 24.996 -6.982 1.00 88.00 248 ALA A CA 1
ATOM 1892 C C . ALA A 1 248 ? 10.439 24.497 -7.682 1.00 88.00 248 ALA A C 1
ATOM 1894 O O . ALA A 1 248 ? 10.407 23.584 -8.510 1.00 88.00 248 ALA A O 1
ATOM 1895 N N . ILE A 1 249 ? 11.571 25.104 -7.330 1.00 91.81 249 ILE A N 1
ATOM 1896 C CA . ILE A 1 249 ? 12.884 24.701 -7.832 1.00 91.81 249 ILE A CA 1
ATOM 1897 C C . ILE A 1 249 ? 13.553 23.831 -6.782 1.00 91.81 249 ILE A C 1
ATOM 1899 O O . ILE A 1 249 ? 13.747 24.254 -5.644 1.00 91.81 249 ILE A O 1
ATOM 1903 N N . TRP A 1 250 ? 13.936 22.631 -7.181 1.00 92.56 250 TRP A N 1
ATOM 1904 C CA . TRP A 1 250 ? 14.690 21.699 -6.367 1.00 92.56 250 TRP A CA 1
ATOM 1905 C C . TRP A 1 250 ? 16.150 21.716 -6.791 1.00 92.56 250 TRP A C 1
ATOM 1907 O O . TRP A 1 250 ? 16.463 21.652 -7.981 1.00 92.56 250 TRP A O 1
ATOM 1917 N N . ALA A 1 251 ? 17.037 21.805 -5.807 1.00 93.25 251 ALA A N 1
ATOM 1918 C CA . ALA A 1 251 ? 18.476 21.800 -5.994 1.00 93.25 251 ALA A CA 1
ATOM 1919 C C . ALA A 1 251 ? 19.097 20.699 -5.138 1.00 93.25 251 ALA A C 1
ATOM 1921 O O . ALA A 1 251 ? 19.043 20.734 -3.906 1.00 93.25 251 ALA A O 1
ATOM 1922 N N . GLY A 1 252 ? 19.674 19.715 -5.815 1.00 92.69 252 GLY A N 1
ATOM 1923 C CA . GLY A 1 252 ? 20.457 18.658 -5.206 1.00 92.69 252 GLY A CA 1
ATOM 1924 C C . GLY A 1 252 ? 21.893 19.125 -5.034 1.00 92.69 252 GLY A C 1
ATOM 1925 O O . GLY A 1 252 ? 22.482 19.656 -5.976 1.00 92.69 252 GLY A O 1
ATOM 1926 N N . THR A 1 253 ? 22.448 18.951 -3.838 1.00 91.00 253 THR A N 1
ATOM 1927 C CA . THR A 1 253 ? 23.820 19.363 -3.538 1.00 91.00 253 THR A CA 1
ATOM 1928 C C . THR A 1 253 ? 24.694 18.190 -3.116 1.00 91.00 253 THR A C 1
ATOM 1930 O O . THR A 1 253 ? 24.202 17.189 -2.589 1.00 91.00 253 THR A O 1
ATOM 1933 N N . ILE A 1 254 ? 26.003 18.327 -3.318 1.00 87.44 254 ILE A N 1
ATOM 1934 C CA . ILE A 1 254 ? 26.997 17.417 -2.743 1.00 87.44 254 ILE A CA 1
ATOM 1935 C C . ILE A 1 254 ? 27.210 17.796 -1.277 1.00 87.44 254 ILE A C 1
ATOM 1937 O O . ILE A 1 254 ? 27.394 18.972 -0.958 1.00 87.44 254 ILE A O 1
ATOM 1941 N N . ALA A 1 255 ? 27.154 16.808 -0.382 1.00 78.94 255 ALA A N 1
ATOM 1942 C CA . ALA A 1 255 ? 27.340 16.943 1.070 1.00 78.94 255 ALA A CA 1
ATOM 1943 C C . ALA A 1 255 ? 26.373 17.879 1.837 1.00 78.94 255 ALA A C 1
ATOM 1945 O O . ALA A 1 255 ? 26.371 17.851 3.061 1.00 78.94 255 ALA A O 1
ATOM 1946 N N . ASN A 1 256 ? 25.534 18.678 1.168 1.00 80.06 256 ASN A N 1
ATOM 1947 C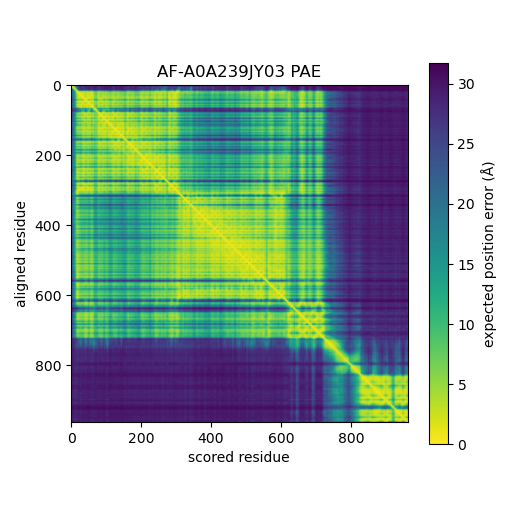 CA . ASN A 1 256 ? 24.573 19.592 1.806 1.00 80.06 256 ASN A CA 1
ATOM 1948 C C . ASN A 1 256 ? 23.103 19.201 1.547 1.00 80.06 256 ASN A C 1
ATOM 1950 O O . ASN A 1 256 ? 22.186 19.970 1.860 1.00 80.06 256 ASN A O 1
ATOM 1954 N N . GLY A 1 257 ? 22.867 18.002 1.003 1.00 86.44 257 GLY A N 1
ATOM 1955 C CA . GLY A 1 257 ? 21.544 17.414 0.805 1.00 86.44 257 GLY A CA 1
ATOM 1956 C C . GLY A 1 257 ? 20.686 18.121 -0.245 1.00 86.44 257 GLY A C 1
ATOM 1957 O O . GLY A 1 257 ? 21.179 18.646 -1.246 1.00 86.44 257 GLY A O 1
ATOM 1958 N N . LEU A 1 258 ? 19.374 18.109 -0.023 1.00 89.31 258 LEU A N 1
ATOM 1959 C CA . LEU A 1 258 ? 18.381 18.611 -0.964 1.00 89.31 258 LEU A CA 1
ATOM 1960 C C . LEU A 1 258 ? 17.789 19.939 -0.489 1.00 89.31 258 LEU A C 1
ATOM 1962 O O . LEU A 1 258 ? 17.485 20.124 0.689 1.00 89.31 258 LEU A O 1
ATOM 1966 N N . TRP A 1 259 ? 17.580 20.855 -1.427 1.00 90.19 259 TRP A N 1
ATOM 1967 C CA . TRP A 1 259 ? 17.006 22.170 -1.175 1.00 90.19 259 TRP A CA 1
ATOM 1968 C C . TRP A 1 259 ? 15.797 22.402 -2.065 1.00 90.19 259 TRP A C 1
ATOM 1970 O O . TRP A 1 259 ? 15.835 22.120 -3.260 1.00 90.19 259 TRP A O 1
ATOM 1980 N N . ARG A 1 260 ? 14.741 22.971 -1.488 1.00 89.44 260 ARG A N 1
ATOM 1981 C CA . ARG A 1 260 ? 13.554 23.425 -2.208 1.00 89.44 260 ARG A CA 1
ATOM 1982 C C . ARG A 1 260 ? 13.453 24.939 -2.117 1.00 89.44 260 ARG A C 1
ATOM 1984 O O . ARG A 1 260 ? 13.426 25.498 -1.023 1.00 89.44 260 ARG A O 1
ATOM 1991 N N . LEU A 1 261 ? 13.379 25.601 -3.262 1.00 89.62 261 LEU A N 1
ATOM 1992 C CA . LEU A 1 261 ? 13.196 27.038 -3.397 1.00 89.62 261 LEU A CA 1
ATOM 1993 C C . LEU A 1 261 ? 11.793 27.321 -3.932 1.00 89.62 261 LEU A C 1
ATOM 1995 O O . LEU A 1 261 ? 11.463 26.983 -5.069 1.00 89.62 261 LEU A O 1
ATOM 1999 N N . GLN A 1 262 ? 10.983 28.008 -3.132 1.00 85.75 262 GLN A N 1
ATOM 2000 C CA . GLN A 1 262 ? 9.652 28.443 -3.543 1.00 85.75 262 GLN A CA 1
ATOM 2001 C C . GLN A 1 262 ? 9.346 29.826 -2.968 1.00 85.75 262 GLN A C 1
ATOM 2003 O O . GLN A 1 262 ? 9.625 30.110 -1.803 1.00 85.75 262 GLN A O 1
ATOM 2008 N N . ARG A 1 263 ? 8.784 30.722 -3.794 1.00 80.44 263 ARG A N 1
ATOM 2009 C CA . ARG A 1 263 ? 8.428 32.104 -3.401 1.00 80.44 263 ARG A CA 1
ATOM 2010 C C . ARG A 1 263 ? 9.585 32.863 -2.717 1.00 80.44 263 ARG A C 1
ATOM 2012 O O . ARG A 1 263 ? 9.373 33.593 -1.752 1.00 80.44 263 ARG A O 1
ATOM 2019 N N . GLY A 1 264 ? 10.817 32.652 -3.189 1.00 77.94 264 GLY A N 1
ATOM 2020 C CA . GLY A 1 264 ? 12.025 33.298 -2.657 1.00 77.94 264 GLY A CA 1
ATOM 2021 C C . GLY A 1 264 ? 12.523 32.760 -1.308 1.00 77.94 264 GLY A C 1
ATOM 2022 O O . GLY A 1 264 ? 13.472 33.311 -0.758 1.00 77.94 264 GLY A O 1
ATOM 2023 N N . LYS A 1 265 ? 11.918 31.694 -0.769 1.00 84.31 265 LYS A N 1
ATOM 2024 C CA . LYS A 1 265 ? 12.375 31.013 0.449 1.00 84.31 265 LYS A CA 1
ATOM 2025 C C . LYS A 1 265 ? 12.998 29.673 0.093 1.00 84.31 265 LYS A C 1
ATOM 2027 O O . LYS A 1 265 ? 12.389 28.896 -0.639 1.00 84.31 265 LYS A O 1
ATOM 2032 N N . ALA A 1 266 ? 14.187 29.414 0.626 1.00 86.25 266 ALA A N 1
ATOM 2033 C CA . ALA A 1 266 ? 14.826 28.112 0.537 1.00 86.25 266 ALA A CA 1
ATOM 2034 C C . ALA A 1 266 ? 14.577 27.313 1.820 1.00 86.25 266 ALA A C 1
ATOM 2036 O O . ALA A 1 266 ? 14.759 27.828 2.925 1.00 86.25 266 ALA A O 1
ATOM 2037 N N . LEU A 1 267 ? 14.174 26.060 1.656 1.00 86.25 267 LEU A N 1
ATOM 2038 C CA . LEU A 1 267 ? 14.005 25.077 2.715 1.00 86.25 267 LEU A CA 1
ATOM 2039 C C . LEU A 1 267 ? 14.937 23.899 2.429 1.00 86.25 267 LEU A C 1
ATOM 2041 O O . LEU A 1 267 ? 14.895 23.334 1.336 1.00 86.25 267 LEU A O 1
ATOM 2045 N N . GLN A 1 268 ? 15.765 23.524 3.402 1.00 84.69 268 GLN A N 1
ATOM 2046 C CA . GLN A 1 268 ? 16.530 22.285 3.312 1.00 84.69 268 GLN A CA 1
ATOM 2047 C C . GLN A 1 268 ? 15.598 21.111 3.602 1.00 84.69 268 GLN A C 1
ATOM 2049 O O . GLN A 1 268 ? 14.982 21.051 4.667 1.00 84.69 268 GLN A O 1
ATOM 2054 N N . VAL A 1 269 ? 15.508 20.176 2.663 1.00 81.50 269 VAL A N 1
ATOM 2055 C CA . VAL A 1 269 ? 14.803 18.910 2.837 1.00 81.50 269 VAL A CA 1
ATOM 2056 C C . VAL A 1 269 ? 15.852 17.861 3.154 1.00 81.50 269 VAL A C 1
ATOM 2058 O O . VAL A 1 269 ? 16.655 17.458 2.317 1.00 81.50 269 VAL A O 1
ATOM 2061 N N . LEU A 1 270 ? 15.885 17.456 4.413 1.00 74.38 270 LEU A N 1
ATOM 2062 C CA . LEU A 1 270 ? 16.776 16.403 4.866 1.00 74.38 270 LEU A CA 1
ATOM 2063 C C . LEU A 1 270 ? 16.267 15.046 4.302 1.00 74.38 270 LEU A C 1
ATOM 2065 O O . LEU A 1 270 ? 15.057 14.846 4.156 1.00 74.38 270 LEU A O 1
ATOM 2069 N N . ILE A 1 271 ? 17.165 14.098 4.035 1.00 68.44 271 ILE A N 1
ATOM 2070 C CA . ILE A 1 271 ? 16.864 12.729 3.569 1.00 68.44 271 ILE A CA 1
ATOM 2071 C C . ILE A 1 271 ? 17.676 11.788 4.474 1.00 68.44 271 ILE A C 1
ATOM 2073 O O . ILE A 1 271 ? 18.883 11.981 4.554 1.00 68.44 271 ILE A O 1
ATOM 2077 N N . GLY A 1 272 ? 17.061 10.833 5.185 1.00 62.38 272 GLY A N 1
ATOM 2078 C CA . GLY A 1 272 ? 17.781 9.898 6.084 1.00 62.38 272 GLY A CA 1
ATOM 2079 C C . GLY A 1 272 ? 17.640 10.197 7.586 1.00 62.38 272 GLY A C 1
ATOM 2080 O O . GLY A 1 272 ? 16.569 10.613 8.009 1.00 62.38 272 GLY A O 1
ATOM 2081 N N . ASP A 1 273 ? 18.676 9.991 8.403 1.00 55.00 273 ASP A N 1
ATOM 2082 C CA . ASP A 1 273 ? 18.733 10.480 9.799 1.00 55.00 273 ASP A CA 1
ATOM 2083 C C . ASP A 1 273 ? 19.257 11.933 9.837 1.00 55.00 273 ASP A C 1
ATOM 2085 O O . ASP A 1 273 ? 19.629 12.471 8.800 1.00 55.00 273 ASP A O 1
ATOM 2089 N N . ASP A 1 274 ? 19.250 12.599 10.998 1.00 48.09 274 ASP A N 1
ATOM 2090 C CA . ASP A 1 274 ? 19.462 14.050 11.239 1.00 48.09 274 ASP A CA 1
ATOM 2091 C C . ASP A 1 274 ? 20.772 14.708 10.717 1.00 48.09 274 ASP A C 1
ATOM 2093 O O . ASP A 1 274 ? 21.118 15.820 11.126 1.00 48.09 274 ASP A O 1
ATOM 2097 N N . GLN A 1 275 ? 21.521 14.081 9.808 1.00 52.44 275 GLN A N 1
ATOM 2098 C CA . GLN A 1 275 ? 22.627 14.714 9.093 1.00 52.44 275 GLN A CA 1
ATOM 2099 C C . GLN A 1 275 ? 22.197 15.163 7.685 1.00 52.44 275 GLN A C 1
ATOM 2101 O O . GLN A 1 275 ? 21.495 14.434 6.984 1.00 52.44 275 GLN A O 1
ATOM 2106 N N . PRO A 1 276 ? 22.651 16.335 7.206 1.00 53.09 276 PRO A N 1
ATOM 2107 C CA . PRO A 1 276 ? 22.635 16.652 5.781 1.00 53.09 276 PRO A CA 1
ATOM 2108 C C . PRO A 1 276 ? 23.676 15.751 5.095 1.00 53.09 276 PRO A C 1
ATOM 2110 O O . PRO A 1 276 ? 24.810 16.153 4.892 1.00 53.09 276 PRO A O 1
ATOM 2113 N N . GLY A 1 277 ? 23.345 14.475 4.894 1.00 55.41 277 GLY A N 1
ATOM 2114 C CA . GLY A 1 277 ? 24.357 13.417 4.779 1.00 55.41 277 GLY A CA 1
ATOM 2115 C C . GLY A 1 277 ? 24.422 12.687 3.445 1.00 55.41 277 GLY A C 1
ATOM 2116 O O . GLY A 1 277 ? 25.265 11.810 3.302 1.00 55.41 277 GLY A O 1
ATOM 2117 N N . HIS A 1 278 ? 23.562 13.018 2.481 1.00 70.25 278 HIS A N 1
ATOM 2118 C CA . HIS A 1 278 ? 23.571 12.353 1.181 1.00 70.25 278 HIS A CA 1
ATOM 2119 C C . HIS A 1 278 ? 23.820 13.345 0.059 1.00 70.25 278 HIS A C 1
ATOM 2121 O O . HIS A 1 278 ? 23.104 14.339 -0.090 1.00 70.25 278 HIS A O 1
ATOM 2127 N N . SER A 1 279 ? 24.831 13.043 -0.747 1.00 87.50 279 SER A N 1
ATOM 2128 C CA . SER A 1 279 ? 25.068 13.722 -2.013 1.00 87.50 279 SER A CA 1
ATOM 2129 C C . SER A 1 279 ? 23.940 13.385 -2.984 1.00 87.50 279 SER A C 1
ATOM 2131 O O . SER A 1 279 ? 23.664 12.210 -3.241 1.00 87.50 279 SER A O 1
ATOM 2133 N N . ILE A 1 280 ? 23.272 14.416 -3.501 1.00 91.25 280 ILE A N 1
ATOM 2134 C CA . ILE A 1 280 ? 22.207 14.257 -4.493 1.00 91.25 280 ILE A CA 1
ATOM 2135 C C . ILE A 1 280 ? 22.847 14.280 -5.876 1.00 91.25 280 ILE A C 1
ATOM 2137 O O . ILE A 1 280 ? 23.378 15.306 -6.291 1.00 91.25 280 ILE A O 1
ATOM 2141 N N . LEU A 1 281 ? 22.805 13.146 -6.566 1.00 89.81 281 LEU A N 1
ATOM 2142 C CA . LEU A 1 281 ? 23.515 12.923 -7.828 1.00 89.81 281 LEU A CA 1
ATOM 2143 C C . LEU A 1 281 ? 22.588 13.058 -9.038 1.00 89.81 281 LEU A C 1
ATOM 2145 O O . LEU A 1 281 ? 22.999 13.524 -10.093 1.00 89.81 281 LEU A O 1
ATOM 2149 N N . ALA A 1 282 ? 21.318 12.685 -8.879 1.00 90.50 282 ALA A N 1
ATOM 2150 C CA . ALA A 1 282 ? 20.318 12.770 -9.934 1.00 90.50 282 ALA A CA 1
ATOM 2151 C C . ALA A 1 282 ? 18.966 13.184 -9.366 1.00 90.50 282 ALA A C 1
ATOM 2153 O O . ALA A 1 282 ? 18.631 12.855 -8.228 1.00 90.50 282 ALA A O 1
ATOM 2154 N N . MET A 1 283 ? 18.159 13.868 -10.174 1.00 91.94 283 MET A N 1
ATOM 2155 C CA . MET A 1 283 ? 16.787 14.205 -9.816 1.00 91.94 283 MET A CA 1
ATOM 2156 C C . MET A 1 283 ? 15.869 14.108 -11.025 1.00 91.94 283 MET A C 1
ATOM 2158 O O . MET A 1 283 ? 16.254 14.444 -12.143 1.00 91.94 283 MET A O 1
ATOM 2162 N N . SER A 1 284 ? 14.634 13.684 -10.789 1.00 88.88 284 SER A N 1
ATOM 2163 C CA . SER A 1 284 ? 13.575 13.706 -11.790 1.00 88.88 284 SER A CA 1
ATOM 2164 C C . SER A 1 284 ? 12.245 13.987 -11.105 1.00 88.88 284 SER A C 1
ATOM 2166 O O . SER A 1 284 ? 11.866 13.281 -10.172 1.00 88.88 284 SER A O 1
ATOM 2168 N N . ALA A 1 285 ? 11.540 15.028 -11.537 1.00 85.19 285 ALA A N 1
ATOM 2169 C CA . ALA A 1 285 ? 10.179 15.282 -11.089 1.00 85.19 285 ALA A CA 1
ATOM 2170 C C . ALA A 1 285 ? 9.193 14.598 -12.035 1.00 85.19 285 ALA A C 1
ATOM 2172 O O . ALA A 1 285 ? 9.349 14.651 -13.258 1.00 85.19 285 ALA A O 1
ATOM 2173 N N . ASP A 1 286 ? 8.164 13.973 -11.472 1.00 76.62 286 ASP A N 1
ATOM 2174 C CA . ASP A 1 286 ? 7.054 13.459 -12.261 1.00 76.62 286 ASP A CA 1
ATOM 2175 C C . ASP A 1 286 ? 5.976 14.529 -12.498 1.00 76.62 286 ASP A C 1
ATOM 2177 O O . ASP A 1 286 ? 5.957 15.605 -11.890 1.00 76.62 286 ASP A O 1
ATOM 2181 N N . ALA A 1 287 ? 5.051 14.234 -13.415 1.00 67.94 287 ALA A N 1
ATOM 2182 C CA . ALA A 1 287 ? 3.925 15.120 -13.711 1.00 67.94 287 ALA A CA 1
ATOM 2183 C C . ALA A 1 287 ? 2.974 15.311 -12.509 1.00 67.94 287 ALA A C 1
ATOM 2185 O O . ALA A 1 287 ? 2.174 16.247 -12.504 1.00 67.94 287 ALA A O 1
ATOM 2186 N N . ASN A 1 288 ? 3.085 14.455 -11.488 1.00 66.94 288 ASN A N 1
ATOM 2187 C CA . ASN A 1 288 ? 2.275 14.469 -10.277 1.00 66.94 288 ASN A CA 1
ATOM 2188 C C . ASN A 1 288 ? 2.946 15.222 -9.118 1.00 66.94 288 ASN A C 1
ATOM 2190 O O . ASN A 1 288 ? 2.487 15.117 -7.985 1.00 66.94 288 ASN A O 1
ATOM 2194 N N . GLY A 1 289 ? 4.038 15.952 -9.370 1.00 71.00 289 GLY A N 1
ATOM 2195 C CA . GLY A 1 289 ? 4.730 16.729 -8.341 1.00 71.00 289 GLY A CA 1
ATOM 2196 C C . GLY A 1 289 ? 5.574 15.895 -7.373 1.00 71.00 289 GLY A C 1
ATOM 2197 O O . GLY A 1 289 ? 6.111 16.456 -6.418 1.00 71.00 289 GLY A O 1
ATOM 2198 N N . ARG A 1 290 ? 5.737 14.589 -7.616 1.00 82.25 290 ARG A N 1
ATOM 2199 C CA . ARG A 1 290 ? 6.679 13.749 -6.871 1.00 82.25 290 ARG A CA 1
ATOM 2200 C C . ARG A 1 290 ? 8.082 14.027 -7.359 1.00 82.25 290 ARG A C 1
ATOM 2202 O O . ARG A 1 290 ? 8.319 14.156 -8.562 1.00 82.25 290 ARG A O 1
ATOM 2209 N N . LEU A 1 291 ? 9.019 14.050 -6.426 1.00 89.25 291 LEU A N 1
ATOM 2210 C CA . LEU A 1 291 ? 10.429 14.177 -6.742 1.00 89.25 291 LEU A CA 1
ATOM 2211 C C . LEU A 1 291 ? 11.130 12.848 -6.488 1.00 89.25 291 LEU A C 1
ATOM 2213 O O . LEU A 1 291 ? 11.136 12.336 -5.370 1.00 89.25 291 LEU A O 1
ATOM 2217 N N . TRP A 1 292 ? 11.748 12.315 -7.531 1.00 91.75 292 TRP A N 1
ATOM 2218 C CA . TRP A 1 292 ? 12.681 11.207 -7.447 1.00 91.75 292 TRP A CA 1
ATOM 2219 C C . TRP A 1 292 ? 14.091 11.748 -7.326 1.00 91.75 292 TRP A C 1
ATOM 2221 O O . TRP A 1 292 ? 14.491 12.620 -8.099 1.00 91.75 292 TRP A O 1
ATOM 2231 N N . ILE A 1 293 ? 14.842 11.209 -6.376 1.00 92.38 293 ILE A N 1
ATOM 2232 C CA . ILE A 1 293 ? 16.226 11.579 -6.125 1.00 92.38 293 ILE A CA 1
ATOM 2233 C C . ILE A 1 293 ? 17.117 10.340 -6.129 1.00 92.38 293 ILE A C 1
ATOM 2235 O O . ILE A 1 293 ? 16.812 9.317 -5.517 1.00 92.38 293 ILE A O 1
ATOM 2239 N N . GLY A 1 294 ? 18.226 10.442 -6.846 1.00 92.19 294 GLY A N 1
ATOM 2240 C CA . GLY A 1 294 ? 19.323 9.496 -6.799 1.00 92.19 294 GLY A CA 1
ATOM 2241 C C . GLY A 1 294 ? 20.384 10.010 -5.844 1.00 92.19 294 GLY A C 1
ATOM 2242 O O . GLY A 1 294 ? 20.819 11.158 -5.959 1.00 92.19 294 GLY A O 1
ATOM 2243 N N . THR A 1 295 ? 20.784 9.173 -4.896 1.00 91.44 295 THR A N 1
ATOM 2244 C CA . THR A 1 295 ? 21.833 9.491 -3.929 1.00 91.44 295 THR A CA 1
ATOM 2245 C C . THR A 1 295 ? 22.978 8.491 -4.036 1.00 91.44 295 THR A C 1
ATOM 2247 O O . THR A 1 295 ? 22.875 7.463 -4.705 1.00 91.44 295 THR A O 1
ATOM 2250 N N . GLU A 1 296 ? 24.072 8.752 -3.329 1.00 87.88 296 GLU A N 1
ATOM 2251 C CA . GLU A 1 296 ? 25.142 7.763 -3.148 1.00 87.88 296 GLU A CA 1
ATOM 2252 C C . GLU A 1 296 ? 24.719 6.528 -2.328 1.00 87.88 296 GLU A C 1
ATOM 2254 O O . GLU A 1 296 ? 25.431 5.527 -2.313 1.00 87.88 296 GLU A O 1
ATOM 2259 N N . SER A 1 297 ? 23.571 6.591 -1.646 1.00 87.38 297 SER A N 1
ATOM 2260 C CA . SER A 1 297 ? 23.070 5.570 -0.714 1.00 87.38 297 SER A CA 1
ATOM 2261 C C . SER A 1 297 ? 21.745 4.931 -1.149 1.00 87.38 297 SER A C 1
ATOM 2263 O O . SER A 1 297 ? 21.136 4.205 -0.368 1.00 87.38 297 SER A O 1
ATOM 2265 N N . GLY A 1 298 ? 21.295 5.185 -2.377 1.00 90.12 298 GLY A N 1
ATOM 2266 C CA . GLY A 1 298 ? 20.093 4.585 -2.947 1.00 90.12 298 GLY A CA 1
ATOM 2267 C C . GLY A 1 298 ? 19.188 5.580 -3.664 1.00 90.12 298 GLY A C 1
ATOM 2268 O O . GLY A 1 298 ? 19.515 6.755 -3.863 1.00 90.12 298 GLY A O 1
ATOM 2269 N N . LEU A 1 299 ? 18.020 5.075 -4.050 1.00 92.31 299 LEU A N 1
ATOM 2270 C CA . LEU A 1 299 ? 16.933 5.839 -4.652 1.00 92.31 299 LEU A CA 1
ATOM 2271 C C . LEU A 1 299 ? 16.010 6.351 -3.548 1.00 92.31 299 LEU A C 1
ATOM 2273 O O . LEU A 1 299 ? 15.731 5.637 -2.586 1.00 92.31 299 LEU A O 1
ATOM 2277 N N . SER A 1 300 ? 15.484 7.564 -3.676 1.00 90.94 300 SER A N 1
ATOM 2278 C CA . SER A 1 300 ? 14.401 8.017 -2.803 1.00 90.94 300 SER A CA 1
ATOM 2279 C C . SER A 1 300 ? 13.323 8.764 -3.568 1.00 90.94 300 SER A C 1
ATOM 2281 O O . SER A 1 300 ? 13.577 9.396 -4.594 1.00 90.94 300 SER A O 1
ATOM 2283 N N . ARG A 1 301 ? 12.106 8.696 -3.040 1.00 90.06 301 ARG A N 1
ATOM 2284 C CA . ARG A 1 301 ? 10.941 9.431 -3.518 1.00 90.06 301 ARG A CA 1
ATOM 2285 C C . ARG A 1 301 ? 10.480 10.367 -2.425 1.00 90.06 301 ARG A C 1
ATOM 2287 O O . ARG A 1 301 ? 10.345 9.955 -1.276 1.00 90.06 301 ARG A O 1
ATOM 2294 N N . ILE A 1 302 ? 10.206 11.601 -2.813 1.00 87.19 302 ILE A N 1
ATOM 2295 C CA . ILE A 1 302 ? 9.650 12.636 -1.957 1.00 87.19 302 ILE A CA 1
ATOM 2296 C C . ILE A 1 302 ? 8.261 12.958 -2.486 1.00 87.19 302 ILE A C 1
ATOM 2298 O O . ILE A 1 302 ? 8.091 13.358 -3.641 1.00 87.19 302 ILE A O 1
ATOM 2302 N N . GLU A 1 303 ? 7.271 12.755 -1.627 1.00 82.38 303 GLU A N 1
ATOM 2303 C CA . GLU A 1 303 ? 5.864 12.966 -1.934 1.00 82.38 303 GLU A CA 1
ATOM 2304 C C . GLU A 1 303 ? 5.239 13.847 -0.846 1.00 82.38 303 GLU A C 1
ATOM 2306 O O . GLU A 1 303 ? 5.391 13.547 0.345 1.00 82.38 303 GLU A O 1
ATOM 2311 N N . PRO A 1 304 ? 4.566 14.949 -1.213 1.00 79.50 304 PRO A N 1
ATOM 2312 C CA . PRO A 1 304 ? 3.856 15.779 -0.249 1.00 79.50 304 PRO A CA 1
ATOM 2313 C C . PRO A 1 304 ? 2.800 14.971 0.513 1.00 79.50 304 PRO A C 1
ATOM 2315 O O . PRO A 1 304 ? 2.126 14.121 -0.065 1.00 79.50 304 PRO A O 1
ATOM 2318 N N . THR A 1 305 ? 2.633 15.263 1.799 1.00 82.44 305 THR A N 1
ATOM 2319 C CA . THR A 1 305 ? 1.594 14.667 2.642 1.00 82.44 305 THR A CA 1
ATOM 2320 C C . THR A 1 305 ? 0.742 15.748 3.303 1.00 82.44 305 THR A C 1
ATOM 2322 O O . THR A 1 305 ? 1.229 16.833 3.625 1.00 82.44 305 THR A O 1
ATOM 2325 N N . ASP A 1 306 ? -0.541 15.443 3.491 1.00 82.69 306 ASP A N 1
ATOM 2326 C CA . ASP A 1 306 ? -1.511 16.244 4.245 1.00 82.69 306 ASP A CA 1
ATOM 2327 C C . ASP A 1 306 ? -1.474 15.954 5.756 1.00 82.69 306 ASP A C 1
ATOM 2329 O O . ASP A 1 306 ? -2.208 16.563 6.539 1.00 82.69 306 ASP A O 1
ATOM 2333 N N . VAL A 1 307 ? -0.603 15.032 6.171 1.00 87.38 307 VAL A N 1
ATOM 2334 C CA . VAL A 1 307 ? -0.390 14.660 7.562 1.00 87.38 307 VAL A CA 1
ATOM 2335 C C . VAL A 1 307 ? 0.708 15.508 8.181 1.00 87.38 307 VAL A C 1
ATOM 2337 O O . VAL A 1 307 ? 1.853 15.532 7.725 1.00 87.38 307 VAL A O 1
ATOM 2340 N N . HIS A 1 308 ? 0.378 16.128 9.307 1.00 86.62 308 HIS A N 1
ATOM 2341 C CA . HIS A 1 308 ? 1.302 16.921 10.098 1.00 86.62 308 HIS A CA 1
ATOM 2342 C C . HIS A 1 308 ? 1.477 16.325 11.492 1.00 86.62 308 HIS A C 1
ATOM 2344 O O . HIS A 1 308 ? 0.533 15.824 12.102 1.00 86.62 308 HIS A O 1
ATOM 2350 N N . VAL A 1 309 ? 2.693 16.417 12.026 1.00 84.62 309 VAL A N 1
ATOM 2351 C CA . VAL A 1 309 ? 3.039 15.928 13.365 1.00 84.62 309 VAL A CA 1
ATOM 2352 C C . VAL A 1 309 ? 3.467 17.113 14.215 1.00 84.62 309 VAL A C 1
ATOM 2354 O O . VAL A 1 309 ? 4.310 17.907 13.798 1.00 84.62 309 VAL A O 1
ATOM 2357 N N . ILE A 1 310 ? 2.907 17.229 15.417 1.00 83.62 310 ILE A N 1
ATOM 2358 C CA . ILE A 1 310 ? 3.432 18.140 16.436 1.00 83.62 310 ILE A CA 1
ATOM 2359 C C . ILE A 1 310 ? 4.338 17.317 17.350 1.00 83.62 310 ILE A C 1
ATOM 2361 O O . ILE A 1 310 ? 3.828 16.418 18.020 1.00 83.62 310 ILE A O 1
ATOM 2365 N N . PRO A 1 311 ? 5.652 17.604 17.412 1.00 79.19 311 PRO A N 1
ATOM 2366 C CA . PRO A 1 311 ? 6.553 16.889 18.303 1.00 79.19 311 PRO A CA 1
ATOM 2367 C C . PRO A 1 311 ? 6.059 16.950 19.746 1.00 79.19 311 PRO A C 1
ATOM 2369 O O . PRO A 1 311 ? 5.687 18.021 20.242 1.00 79.19 311 PRO A O 1
ATOM 2372 N N . SER A 1 312 ? 6.066 15.806 20.430 1.00 77.19 312 SER A N 1
ATOM 2373 C CA . SER A 1 312 ? 5.737 15.791 21.851 1.00 77.19 312 SER A CA 1
ATOM 2374 C C . SER A 1 312 ? 6.713 16.690 22.630 1.00 77.19 312 SER A C 1
ATOM 2376 O O . SER A 1 312 ? 7.929 16.592 22.441 1.00 77.19 312 SER A O 1
ATOM 2378 N N . PRO A 1 313 ? 6.218 17.533 23.555 1.00 72.62 313 PRO A N 1
ATOM 2379 C CA . PRO A 1 313 ? 7.066 18.369 24.405 1.00 72.62 313 PRO A CA 1
ATOM 2380 C C . PRO A 1 313 ? 7.888 17.557 25.419 1.00 72.62 313 PRO A C 1
ATOM 2382 O O . PRO A 1 313 ? 8.766 18.109 26.081 1.00 72.62 313 PRO A O 1
ATOM 2385 N N . VAL A 1 314 ? 7.603 16.260 25.573 1.00 69.25 314 VAL A N 1
ATOM 2386 C CA . VAL A 1 314 ? 8.301 15.355 26.490 1.00 69.25 314 VAL A CA 1
ATOM 2387 C C . VAL A 1 314 ? 8.631 14.055 25.762 1.00 69.25 314 VAL A C 1
ATOM 2389 O O . VAL A 1 314 ? 7.784 13.500 25.062 1.00 69.25 314 VAL A O 1
ATOM 2392 N N . ALA A 1 315 ? 9.848 13.539 25.958 1.00 59.94 315 ALA A N 1
ATOM 2393 C CA . ALA A 1 315 ? 10.225 12.202 25.506 1.00 59.94 315 ALA A CA 1
ATOM 2394 C C . ALA A 1 315 ? 9.289 11.172 26.164 1.00 59.94 315 ALA A C 1
ATOM 2396 O O . ALA A 1 315 ? 9.334 10.944 27.373 1.00 59.94 315 ALA A O 1
ATOM 2397 N N . SER A 1 316 ? 8.365 10.632 25.379 1.00 54.97 316 SER A N 1
ATOM 2398 C CA . SER A 1 316 ? 7.197 9.930 25.891 1.00 54.97 316 SER A CA 1
ATOM 2399 C C . SER A 1 316 ? 7.455 8.427 26.021 1.00 54.97 316 SER A C 1
ATOM 2401 O O . SER A 1 316 ? 7.774 7.752 25.046 1.00 54.97 316 SER A O 1
ATOM 2403 N N . VAL A 1 317 ? 7.276 7.889 27.232 1.00 54.28 317 VAL A N 1
ATOM 2404 C CA . VAL A 1 317 ? 7.106 6.440 27.490 1.00 54.28 317 VAL A CA 1
ATOM 2405 C C . VAL A 1 317 ? 5.608 6.099 27.634 1.00 54.28 317 VAL A C 1
ATOM 2407 O O . VAL A 1 317 ? 5.224 4.940 27.782 1.00 54.28 317 VAL A O 1
ATOM 2410 N N . ASP A 1 318 ? 4.726 7.103 27.584 1.00 59.78 318 ASP A N 1
ATOM 2411 C CA . ASP A 1 318 ? 3.327 6.999 27.989 1.00 59.78 318 ASP A CA 1
ATOM 2412 C C . ASP A 1 318 ? 2.326 7.203 26.854 1.00 59.78 318 ASP A C 1
ATOM 2414 O O . ASP A 1 318 ? 2.549 7.947 25.908 1.00 59.78 318 ASP A O 1
ATOM 2418 N N . ARG A 1 319 ? 1.163 6.550 26.970 1.00 73.50 319 ARG A N 1
ATOM 2419 C CA . ARG A 1 319 ? 0.065 6.713 26.005 1.00 73.50 319 ARG A CA 1
ATOM 2420 C C . ARG A 1 319 ? -0.608 8.072 26.179 1.00 73.50 319 ARG A C 1
ATOM 2422 O O . ARG A 1 319 ? -1.369 8.248 27.138 1.00 73.50 319 ARG A O 1
ATOM 2429 N N . GLU A 1 320 ? -0.344 8.970 25.240 1.00 81.50 320 GLU A N 1
ATOM 2430 C CA . GLU A 1 320 ? -1.004 10.264 25.073 1.00 81.50 320 GLU A CA 1
ATOM 2431 C C . GLU A 1 320 ? -2.497 10.108 24.742 1.00 81.50 320 GLU A C 1
ATOM 2433 O O . GLU A 1 320 ? -2.904 9.154 24.068 1.00 81.50 320 GLU A O 1
ATOM 2438 N N . THR A 1 321 ? -3.310 11.058 25.200 1.00 88.94 321 THR A N 1
ATOM 2439 C CA . THR A 1 321 ? -4.712 11.237 24.788 1.00 88.94 321 THR A CA 1
ATOM 2440 C C . THR A 1 321 ? -4.970 12.690 24.398 1.00 88.94 321 THR A C 1
ATOM 2442 O O . THR A 1 321 ? -4.146 13.571 24.653 1.00 88.94 321 THR A O 1
ATOM 2445 N N . LEU A 1 322 ? -6.105 12.942 23.751 1.00 91.12 322 LEU A N 1
ATOM 2446 C CA . LEU A 1 322 ? -6.548 14.284 23.384 1.00 91.12 322 LEU A CA 1
ATOM 2447 C C . LEU A 1 322 ? -7.705 14.727 24.278 1.00 91.12 322 LEU A C 1
ATOM 2449 O O . LEU A 1 322 ? -8.394 13.912 24.883 1.00 91.12 322 LEU A O 1
ATOM 2453 N N . SER A 1 323 ? -7.939 16.031 24.340 1.00 90.94 323 SER A N 1
ATOM 2454 C CA . SER A 1 323 ? -9.160 16.616 24.893 1.00 90.94 323 SER A CA 1
ATOM 2455 C C . SER A 1 323 ? -9.487 17.898 24.143 1.00 90.94 323 SER A C 1
ATOM 2457 O O . SER A 1 323 ? -8.590 18.591 23.673 1.00 90.94 323 SER A O 1
ATOM 2459 N N . ILE A 1 324 ? -10.764 18.260 24.075 1.00 88.12 324 ILE A N 1
ATOM 2460 C CA . ILE A 1 324 ? -11.196 19.552 23.536 1.00 88.12 324 ILE A CA 1
ATOM 2461 C C . ILE A 1 324 ? -11.531 20.473 24.710 1.00 88.12 324 ILE A C 1
ATOM 2463 O O . ILE A 1 324 ? -12.220 20.079 25.650 1.00 88.12 324 ILE A O 1
ATOM 2467 N N . SER A 1 325 ? -10.992 21.688 24.692 1.00 85.75 325 SER A N 1
ATOM 2468 C CA . SER A 1 325 ? -11.350 22.734 25.654 1.00 85.75 325 SER A CA 1
ATOM 2469 C C . SER A 1 325 ? -12.723 23.341 25.327 1.00 85.75 325 SER A C 1
ATOM 2471 O O . SER A 1 325 ? -13.144 23.297 24.174 1.00 85.75 325 SER A O 1
ATOM 2473 N N . PRO A 1 326 ? -13.394 24.036 26.265 1.00 81.56 326 PRO A N 1
ATOM 2474 C CA . PRO A 1 326 ? -14.686 24.683 25.996 1.00 81.56 326 PRO A CA 1
ATOM 2475 C C . PRO A 1 326 ? -14.661 25.753 24.890 1.00 81.56 326 PRO A C 1
ATOM 2477 O O . PRO A 1 326 ? -15.709 26.225 24.467 1.00 81.56 326 PRO A O 1
ATOM 2480 N N . ARG A 1 327 ? -13.468 26.183 24.458 1.00 79.12 327 ARG A N 1
ATOM 2481 C CA . ARG A 1 327 ? -13.259 27.139 23.360 1.00 79.12 327 ARG A CA 1
ATOM 2482 C C . ARG A 1 327 ? -12.918 26.458 22.026 1.00 79.12 327 ARG A C 1
ATOM 2484 O O . ARG A 1 327 ? -12.441 27.138 21.124 1.00 79.12 327 ARG A O 1
ATOM 2491 N N . GLY A 1 328 ? -13.031 25.132 21.940 1.00 79.00 328 GLY A N 1
ATOM 2492 C CA . GLY A 1 328 ? -12.726 24.372 20.724 1.00 79.00 328 GLY A CA 1
ATOM 2493 C C . GLY A 1 328 ? -11.249 24.056 20.500 1.00 79.00 328 GLY A C 1
ATOM 2494 O O . GLY A 1 328 ? -10.900 23.378 19.541 1.00 79.00 328 GLY A O 1
ATOM 2495 N N . THR A 1 329 ? -10.346 24.532 21.365 1.00 82.50 329 THR A N 1
ATOM 2496 C CA . THR A 1 329 ? -8.906 24.252 21.235 1.00 82.50 329 THR A CA 1
ATOM 2497 C C . THR A 1 329 ? -8.587 22.831 21.689 1.00 82.50 329 THR A C 1
ATOM 2499 O O . THR A 1 329 ? -9.008 22.442 22.783 1.00 82.50 329 THR A O 1
ATOM 2502 N N . VAL A 1 330 ? -7.801 22.100 20.896 1.00 87.94 330 VAL A N 1
ATOM 2503 C CA . VAL A 1 330 ? -7.300 20.763 21.240 1.00 87.94 330 VAL A CA 1
ATOM 2504 C C . VAL A 1 330 ? -6.177 20.857 22.274 1.00 87.94 330 VAL A C 1
ATOM 2506 O O . VAL A 1 330 ? -5.278 21.701 22.197 1.00 87.94 330 VAL A O 1
ATOM 2509 N N . LEU A 1 331 ? -6.251 19.975 23.261 1.00 89.94 331 LEU A N 1
ATOM 2510 C CA . LEU A 1 331 ? -5.275 19.779 24.316 1.00 89.94 331 LEU A CA 1
ATOM 2511 C C . LEU A 1 331 ? -4.658 18.391 24.170 1.00 89.94 331 LEU A C 1
ATOM 2513 O O . LEU A 1 331 ? -5.374 17.404 23.998 1.00 89.94 331 LEU A O 1
ATOM 2517 N N . LEU A 1 332 ? -3.338 18.323 24.295 1.00 89.56 332 LEU A N 1
ATOM 2518 C CA . LEU A 1 332 ? -2.598 17.077 24.426 1.00 89.56 332 LEU A CA 1
ATOM 2519 C C . LEU A 1 332 ? -2.482 16.719 25.905 1.00 89.56 332 LEU A C 1
ATOM 2521 O O . LEU A 1 332 ? -2.100 17.553 26.727 1.00 89.56 332 LEU A O 1
ATOM 2525 N N . VAL A 1 333 ? -2.779 15.474 26.247 1.00 89.31 333 VAL A N 1
ATOM 2526 C CA . VAL A 1 333 ? -2.683 14.961 27.611 1.00 89.31 333 VAL A CA 1
ATOM 2527 C C . VAL A 1 333 ? -1.611 13.874 27.645 1.00 89.31 333 VAL A C 1
ATOM 2529 O O . VAL A 1 333 ? -1.812 12.768 27.146 1.00 89.31 333 VAL A O 1
ATOM 2532 N N . ASN A 1 334 ? -0.464 14.198 28.242 1.00 81.62 334 ASN A N 1
ATOM 2533 C CA . ASN A 1 334 ? 0.678 13.299 28.413 1.00 81.62 334 ASN A CA 1
ATOM 2534 C C . ASN A 1 334 ? 1.340 13.552 29.774 1.00 81.62 334 ASN A C 1
ATOM 2536 O O . ASN A 1 334 ? 2.244 14.377 29.890 1.00 81.62 334 ASN A O 1
ATOM 2540 N N . SER A 1 335 ? 0.853 12.886 30.828 1.00 81.94 335 SER A N 1
ATOM 2541 C CA . SER A 1 335 ? 1.205 13.111 32.247 1.00 81.94 335 SER A CA 1
ATOM 2542 C C . SER A 1 335 ? 0.856 14.498 32.804 1.00 81.94 335 SER A C 1
ATOM 2544 O O . SER A 1 335 ? 0.478 14.606 33.969 1.00 81.94 335 SER A O 1
ATOM 2546 N N . GLN A 1 336 ? 0.920 15.527 31.967 1.00 86.62 336 GLN A N 1
ATOM 2547 C CA . GLN A 1 336 ? 0.425 16.885 32.132 1.00 86.62 336 GLN A CA 1
ATOM 2548 C C . GLN A 1 336 ? -0.516 17.222 30.967 1.00 86.62 336 GLN A C 1
ATOM 2550 O O . GLN A 1 336 ? -0.707 16.423 30.048 1.00 86.62 336 GLN A O 1
ATOM 2555 N N . VAL A 1 337 ? -1.104 18.415 31.006 1.00 89.38 337 VAL A N 1
ATOM 2556 C CA . VAL A 1 337 ? -1.959 18.930 29.935 1.00 89.38 337 VAL A CA 1
ATOM 2557 C C . VAL A 1 337 ? -1.205 20.015 29.181 1.00 89.38 337 VAL A C 1
ATOM 2559 O O . VAL A 1 337 ? -0.654 20.925 29.797 1.00 89.38 337 VAL A O 1
ATOM 2562 N N . TYR A 1 338 ? -1.209 19.940 27.856 1.00 88.25 338 TYR A N 1
ATOM 2563 C CA . TYR A 1 338 ? -0.573 20.902 26.969 1.00 88.25 338 TYR A CA 1
ATOM 2564 C C . TYR A 1 338 ? -1.596 21.475 25.997 1.00 88.25 338 TYR A C 1
ATOM 2566 O O . TYR A 1 338 ? -2.394 20.748 25.410 1.00 88.25 338 TYR A O 1
ATOM 2574 N N . ARG A 1 339 ? -1.559 22.787 25.795 1.00 86.00 339 ARG A N 1
ATOM 2575 C CA . ARG A 1 339 ? -2.340 23.478 24.774 1.00 86.00 339 ARG A CA 1
ATOM 2576 C C . ARG A 1 339 ? -1.531 23.576 23.485 1.00 86.00 339 ARG A C 1
ATOM 2578 O O . ARG A 1 339 ? -0.360 23.957 23.5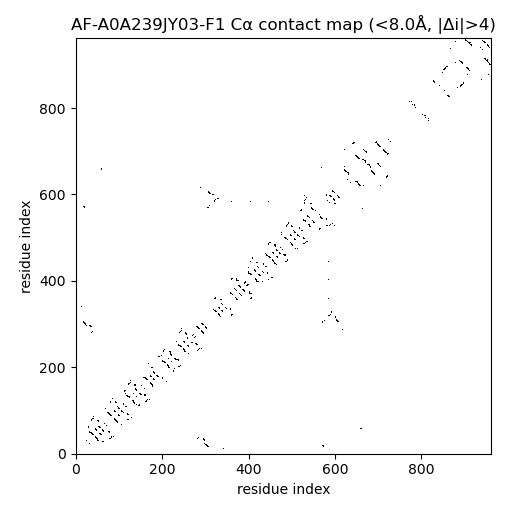25 1.00 86.00 339 ARG A O 1
ATOM 2585 N N . LEU A 1 340 ? -2.168 23.234 22.365 1.00 77.94 340 LEU A N 1
ATOM 2586 C CA . LEU A 1 340 ? -1.549 23.157 21.034 1.00 77.94 340 LEU A CA 1
ATOM 2587 C C . LEU A 1 340 ? -1.777 24.433 20.191 1.00 77.94 340 LEU A C 1
ATOM 2589 O O . LEU A 1 340 ? -1.846 24.381 18.969 1.00 77.94 340 LEU A O 1
ATOM 2593 N N . ASP A 1 341 ? -1.921 25.595 20.835 1.00 65.81 341 ASP A N 1
ATOM 2594 C CA . ASP A 1 341 ? -2.198 26.892 20.193 1.00 65.81 341 ASP A CA 1
ATOM 2595 C C . ASP A 1 341 ? -0.943 27.643 19.710 1.00 65.81 341 ASP A C 1
ATOM 2597 O O . ASP A 1 341 ? -1.052 28.751 19.188 1.00 65.81 341 ASP A O 1
ATOM 2601 N N . SER A 1 342 ? 0.247 27.060 19.874 1.00 54.91 342 SER A N 1
ATOM 2602 C CA . SER A 1 342 ? 1.516 27.545 19.319 1.00 54.91 342 SER A CA 1
ATOM 2603 C C . SER A 1 342 ? 2.412 26.375 18.911 1.00 54.91 342 SER A C 1
ATOM 2605 O O . SER A 1 342 ? 2.220 25.261 19.384 1.00 54.91 342 SER A O 1
ATOM 2607 N N . ALA A 1 343 ? 3.418 26.623 18.068 1.00 53.00 343 ALA A N 1
ATOM 2608 C CA . ALA A 1 343 ? 4.344 25.583 17.604 1.00 53.00 343 ALA A CA 1
ATOM 2609 C C . ALA A 1 343 ? 5.143 24.913 18.731 1.00 53.00 343 ALA A C 1
ATOM 2611 O O . ALA A 1 343 ? 5.621 23.798 18.574 1.00 53.00 343 ALA A O 1
ATOM 2612 N N . MET A 1 344 ? 5.253 25.593 19.875 1.00 66.12 344 MET A N 1
ATOM 2613 C CA . MET A 1 344 ? 5.686 24.997 21.131 1.00 66.12 344 MET A CA 1
ATOM 2614 C C . MET A 1 344 ? 4.451 24.765 22.013 1.00 66.12 344 MET A C 1
ATOM 2616 O O . MET A 1 344 ? 3.778 25.746 22.361 1.00 66.12 344 MET A O 1
ATOM 2620 N N . PRO A 1 345 ? 4.141 23.511 22.387 1.00 76.00 345 PRO A N 1
ATOM 2621 C CA . PRO A 1 345 ? 3.045 23.198 23.298 1.00 76.00 345 PRO A CA 1
ATOM 2622 C C . PRO A 1 345 ? 3.220 23.898 24.653 1.00 76.00 345 PRO A C 1
ATOM 2624 O O . PRO A 1 345 ? 4.296 23.856 25.253 1.00 76.00 345 PRO A O 1
ATOM 2627 N N . LYS A 1 346 ? 2.161 24.536 25.165 1.00 83.31 346 LYS A N 1
ATOM 2628 C CA . LYS A 1 346 ? 2.191 25.242 26.460 1.00 83.31 346 LYS A CA 1
ATOM 2629 C C . LYS A 1 346 ? 1.507 24.431 27.548 1.00 83.31 346 LYS A C 1
ATOM 2631 O O . LYS A 1 346 ? 0.364 24.026 27.372 1.00 83.31 346 LYS A O 1
ATOM 2636 N N . VAL A 1 347 ? 2.167 24.250 28.689 1.00 87.62 347 VAL A N 1
ATOM 2637 C CA . VAL A 1 347 ? 1.587 23.535 29.837 1.00 87.62 347 VAL A CA 1
ATOM 2638 C C . VAL A 1 347 ? 0.379 24.296 30.391 1.00 87.62 347 VAL A C 1
ATOM 2640 O O . VAL A 1 347 ? 0.446 25.503 30.633 1.00 87.62 347 VAL A O 1
ATOM 2643 N N . VAL A 1 348 ? -0.715 23.577 30.631 1.00 87.56 348 VAL A N 1
ATOM 2644 C CA . VAL A 1 348 ? -1.903 24.043 31.348 1.00 87.56 348 VAL A CA 1
ATOM 2645 C C . VAL A 1 348 ? -1.853 23.457 32.763 1.00 87.56 348 VAL A C 1
ATOM 2647 O O . VAL A 1 348 ? -2.067 22.254 32.929 1.00 87.56 348 VAL A O 1
ATOM 2650 N N . PRO A 1 349 ? -1.546 24.262 33.795 1.00 86.19 349 PRO A N 1
ATOM 2651 C CA . PRO A 1 349 ? -1.471 23.758 35.159 1.00 86.19 349 PRO A CA 1
ATOM 2652 C C . PRO A 1 349 ? -2.868 23.408 35.682 1.00 86.19 349 PRO A C 1
ATOM 2654 O O . PRO A 1 349 ? -3.804 24.197 35.554 1.00 86.19 349 PRO A O 1
ATOM 2657 N N . LEU A 1 350 ? -2.993 22.239 36.313 1.00 87.12 350 LEU A N 1
ATOM 2658 C CA . LEU A 1 350 ? -4.197 21.812 37.025 1.00 87.12 350 LEU A CA 1
ATOM 2659 C C . LEU A 1 350 ? -3.859 21.622 38.512 1.00 87.12 350 LEU A C 1
ATOM 2661 O O . LEU A 1 350 ? -2.936 20.864 38.819 1.00 87.12 350 LEU A O 1
ATOM 2665 N N . PRO A 1 351 ? -4.563 22.295 39.442 1.00 86.19 351 PRO A N 1
ATOM 2666 C CA . PRO A 1 351 ? -4.256 22.253 40.871 1.00 86.19 351 PRO A CA 1
ATOM 2667 C C . PRO A 1 351 ? -4.754 20.946 41.507 1.00 86.19 351 PRO A C 1
ATOM 2669 O O . PRO A 1 351 ? -5.740 20.923 42.238 1.00 86.19 351 PRO A O 1
ATOM 2672 N N . LEU A 1 352 ? -4.078 19.835 41.212 1.00 88.50 352 LEU A N 1
ATOM 2673 C CA . LEU A 1 352 ? -4.422 18.515 41.736 1.00 88.50 352 LEU A CA 1
ATOM 2674 C C . LEU A 1 352 ? -3.585 18.159 42.978 1.00 88.50 352 LEU A C 1
ATOM 2676 O O . LEU A 1 352 ? -2.358 18.305 42.951 1.00 88.50 352 LEU A O 1
ATOM 2680 N N . PRO A 1 353 ? -4.203 17.623 44.048 1.00 86.56 353 PRO A N 1
ATOM 2681 C CA . PRO A 1 353 ? -3.477 17.152 45.223 1.00 86.56 353 PRO A CA 1
ATOM 2682 C C . PRO A 1 353 ? -2.447 16.073 44.863 1.00 86.56 353 PRO A C 1
ATOM 2684 O O . PRO A 1 353 ? -2.793 15.054 44.271 1.00 86.56 353 PRO A O 1
ATOM 2687 N N . GLY A 1 354 ? -1.182 16.283 45.239 1.00 85.62 354 GLY A N 1
ATOM 2688 C CA . GLY A 1 354 ? -0.100 15.312 45.016 1.00 85.62 354 GLY A CA 1
ATOM 2689 C C . GLY A 1 354 ? 0.456 15.253 43.587 1.00 85.62 354 GLY A C 1
ATOM 2690 O O . GLY A 1 354 ? 1.295 14.399 43.321 1.00 85.62 354 GLY A O 1
ATOM 2691 N N . ASN A 1 355 ? 0.017 16.148 42.690 1.00 86.44 355 ASN A N 1
ATOM 2692 C CA . ASN A 1 355 ? 0.456 16.244 41.290 1.00 86.44 355 ASN A CA 1
ATOM 2693 C C . ASN A 1 355 ? 0.492 14.883 40.549 1.00 86.44 355 ASN A C 1
ATOM 2695 O O . ASN A 1 355 ? 1.546 14.458 40.067 1.00 86.44 355 ASN A O 1
ATOM 2699 N N . PRO A 1 356 ? -0.639 14.154 40.509 1.00 90.69 356 PRO A N 1
ATOM 2700 C CA . PRO A 1 356 ? -0.698 12.832 39.916 1.00 90.69 356 PRO A CA 1
ATOM 2701 C C . PRO A 1 356 ? -0.543 12.908 38.399 1.00 90.69 356 PRO A C 1
ATOM 2703 O O . PRO A 1 356 ? -0.924 13.878 37.746 1.00 90.69 356 PRO A O 1
ATOM 2706 N N . LYS A 1 357 ? -0.055 11.814 37.825 1.00 89.88 357 LYS A N 1
ATOM 2707 C CA . LYS A 1 357 ? 0.071 11.665 36.381 1.00 89.88 357 LYS A CA 1
ATOM 2708 C C . LYS A 1 357 ? -1.300 11.594 35.710 1.00 89.88 357 LYS A C 1
ATOM 2710 O O . LYS A 1 357 ? -2.091 10.692 36.001 1.00 89.88 357 LYS A O 1
ATOM 2715 N N . ILE A 1 358 ? -1.550 12.520 34.790 1.00 92.06 358 ILE A N 1
ATOM 2716 C CA . ILE A 1 358 ? -2.825 12.667 34.081 1.00 92.06 358 ILE A CA 1
ATOM 2717 C C . ILE A 1 358 ? -2.879 11.727 32.868 1.00 92.06 358 ILE A C 1
ATOM 2719 O O . ILE A 1 358 ? -1.899 11.589 32.135 1.00 92.06 358 ILE A O 1
ATOM 2723 N N . LEU A 1 359 ? -4.028 11.071 32.664 1.00 91.00 359 LEU A N 1
ATOM 2724 C CA . LEU A 1 359 ? -4.262 10.101 31.584 1.00 91.00 359 LEU A CA 1
ATOM 2725 C C . LEU A 1 359 ? -5.303 10.549 30.562 1.00 91.00 359 LEU A C 1
ATOM 2727 O O . LEU A 1 359 ? -5.201 10.169 29.399 1.00 91.00 359 LEU A O 1
ATOM 2731 N N . ASN A 1 360 ? -6.322 11.281 31.002 1.00 92.25 360 ASN A N 1
ATOM 2732 C CA . ASN A 1 360 ? -7.399 11.821 30.177 1.00 92.25 360 ASN A CA 1
ATOM 2733 C C . ASN A 1 360 ? -8.074 12.977 30.920 1.00 92.25 360 ASN A C 1
ATOM 2735 O O . ASN A 1 360 ? -7.948 13.118 32.142 1.00 92.25 360 ASN A O 1
ATOM 2739 N N . LEU A 1 361 ? -8.769 13.810 30.155 1.00 93.75 361 LEU A N 1
ATOM 2740 C CA . LEU A 1 361 ? -9.417 15.022 30.626 1.00 93.75 361 LEU A CA 1
ATOM 2741 C C . LEU A 1 361 ? -10.781 15.156 29.946 1.00 93.75 361 LEU A C 1
ATOM 2743 O O . LEU A 1 361 ? -10.905 14.864 28.759 1.00 93.75 361 LEU A O 1
ATOM 2747 N N . LEU A 1 362 ? -11.779 15.625 30.689 1.00 94.81 362 LEU A N 1
ATOM 2748 C CA . LEU A 1 362 ? -13.084 16.005 30.163 1.00 94.81 362 LEU A CA 1
ATOM 2749 C C . LEU A 1 362 ? -13.509 17.339 30.782 1.00 94.81 362 LEU A C 1
ATOM 2751 O O . LEU A 1 362 ? -13.563 17.472 32.005 1.00 94.81 362 LEU A O 1
ATOM 2755 N N . TYR A 1 363 ? -13.849 18.310 29.938 1.00 93.06 363 TYR A N 1
ATOM 2756 C CA . TYR A 1 363 ? -14.592 19.495 30.358 1.00 93.06 363 TYR A CA 1
ATOM 2757 C C . TYR A 1 363 ? -16.083 19.189 30.259 1.00 93.06 363 TYR A C 1
ATOM 2759 O O . TYR A 1 363 ? -16.593 19.004 29.157 1.00 93.06 363 TYR A O 1
ATOM 2767 N N . ALA A 1 364 ? -16.758 19.111 31.402 1.00 93.00 364 ALA A N 1
ATOM 2768 C CA . ALA A 1 364 ? -18.185 18.824 31.461 1.00 93.00 364 ALA A CA 1
ATOM 2769 C C . ALA A 1 364 ? -19.027 20.091 31.226 1.00 93.00 364 ALA A C 1
ATOM 2771 O O . ALA A 1 364 ? -18.559 21.223 31.408 1.00 93.00 364 ALA A O 1
ATOM 2772 N N . SER A 1 365 ? -20.290 19.902 30.844 1.00 91.12 365 SER A N 1
ATOM 2773 C CA . SER A 1 365 ? -21.233 20.992 30.561 1.00 91.12 365 SER A CA 1
ATOM 2774 C C . SER A 1 365 ? -21.510 21.903 31.767 1.00 91.12 365 SER A C 1
ATOM 2776 O O . SER A 1 365 ? -21.760 23.098 31.601 1.00 91.12 365 SER A O 1
ATOM 2778 N N . ASP A 1 366 ? -21.368 21.378 32.988 1.00 90.00 366 ASP A N 1
ATOM 2779 C CA . ASP A 1 366 ? -21.489 22.111 34.257 1.00 90.00 366 ASP A CA 1
ATOM 2780 C C . ASP A 1 366 ? -20.260 22.983 34.595 1.00 90.00 366 ASP A C 1
ATOM 2782 O O . ASP A 1 366 ? -20.167 23.529 35.694 1.00 90.00 366 ASP A O 1
ATOM 2786 N N . ARG A 1 367 ? -19.317 23.131 33.651 1.00 90.19 367 ARG A N 1
ATOM 2787 C CA . ARG A 1 367 ? -18.022 23.822 33.794 1.00 90.19 367 ARG A CA 1
ATOM 2788 C C . ARG A 1 367 ? -17.045 23.148 34.760 1.00 90.19 367 ARG A C 1
ATOM 2790 O O . ARG A 1 367 ? -15.996 23.733 35.038 1.00 90.19 367 ARG A O 1
ATOM 2797 N N . SER A 1 368 ? -17.340 21.942 35.243 1.00 93.00 368 SER A N 1
ATOM 2798 C CA . SER A 1 368 ? -16.369 21.147 35.989 1.00 93.00 368 SER A CA 1
ATOM 2799 C C . SER A 1 368 ? -15.367 20.466 35.055 1.00 93.00 368 SER A C 1
ATOM 2801 O O . SER A 1 368 ? -15.648 20.174 33.890 1.00 93.00 368 SER A O 1
ATOM 2803 N N . VAL A 1 369 ? -14.167 20.220 35.574 1.00 94.81 369 VAL A N 1
ATOM 2804 C CA . VAL A 1 369 ? -13.109 19.490 34.876 1.00 94.81 369 VAL A CA 1
ATOM 2805 C C . VAL A 1 369 ? -12.928 18.141 35.545 1.00 94.81 369 VAL A C 1
ATOM 2807 O O . VAL A 1 369 ? -12.602 18.059 36.731 1.00 94.81 369 VAL A O 1
ATOM 2810 N N . TRP A 1 370 ? -13.114 17.078 34.776 1.00 95.75 370 TRP A N 1
ATOM 2811 C CA . TRP A 1 370 ? -12.895 15.711 35.217 1.00 95.75 370 TRP A CA 1
ATOM 2812 C C . TRP A 1 370 ? -11.547 15.224 34.708 1.00 95.75 370 TRP A C 1
ATOM 2814 O O . TRP A 1 370 ? -11.256 15.283 33.513 1.00 95.75 370 TRP A O 1
ATOM 2824 N N . VAL A 1 371 ? -10.712 14.756 35.630 1.00 95.88 371 VAL A N 1
ATOM 2825 C CA . VAL A 1 371 ? -9.327 14.378 35.362 1.00 95.88 371 VAL A CA 1
ATOM 2826 C C . VAL A 1 371 ? -9.111 12.928 35.757 1.00 95.88 371 VAL A C 1
ATOM 2828 O O . VAL A 1 371 ? -9.178 12.576 36.937 1.00 95.88 371 VAL A O 1
ATOM 2831 N N . GLY A 1 372 ? -8.825 12.079 34.775 1.00 94.75 372 GLY A N 1
ATOM 2832 C CA . GLY A 1 372 ? -8.421 10.703 35.016 1.00 94.75 372 GLY A CA 1
ATOM 2833 C C . GLY A 1 372 ? -6.924 10.608 35.278 1.00 94.75 372 GLY A C 1
ATOM 2834 O O . GLY A 1 372 ? -6.117 11.203 34.563 1.00 94.75 372 GLY A O 1
ATOM 2835 N N . THR A 1 373 ? -6.537 9.845 36.298 1.00 94.19 373 THR A N 1
ATOM 2836 C CA . THR A 1 373 ? -5.151 9.795 36.787 1.00 94.19 373 THR A CA 1
ATOM 2837 C C . THR A 1 373 ? -4.620 8.370 36.901 1.00 94.19 373 THR A C 1
ATOM 2839 O O . THR A 1 373 ? -5.382 7.419 37.068 1.00 94.19 373 THR A O 1
ATOM 2842 N N . ALA A 1 374 ? -3.301 8.196 36.824 1.00 91.44 374 ALA A N 1
ATOM 2843 C CA . ALA A 1 374 ? -2.671 6.901 37.069 1.00 91.44 374 ALA A CA 1
ATOM 2844 C C . ALA A 1 374 ? -2.605 6.597 38.570 1.00 91.44 374 ALA A C 1
ATOM 2846 O O . ALA A 1 374 ? -1.754 7.123 39.277 1.00 91.44 374 ALA A O 1
ATOM 2847 N N . GLY A 1 375 ? -3.480 5.708 39.043 1.00 91.31 375 GLY A N 1
ATOM 2848 C CA . GLY A 1 375 ? -3.440 5.154 40.400 1.00 91.31 375 GLY A CA 1
ATOM 2849 C C . GLY A 1 375 ? -4.285 5.906 41.431 1.00 91.31 375 GLY A C 1
ATOM 2850 O O . GLY A 1 375 ? -4.646 5.317 42.452 1.00 91.31 375 GLY A O 1
ATOM 2851 N N . ASN A 1 376 ? -4.683 7.152 41.155 1.00 93.56 376 ASN A N 1
ATOM 2852 C CA . ASN A 1 376 ? -5.518 7.962 42.052 1.00 93.56 376 ASN A CA 1
ATOM 2853 C C . ASN A 1 376 ? -6.997 8.024 41.632 1.00 93.56 376 ASN A C 1
ATOM 2855 O O . ASN A 1 376 ? -7.780 8.708 42.291 1.00 93.56 376 ASN A O 1
ATOM 2859 N N . GLY A 1 377 ? -7.392 7.284 40.590 1.00 94.25 377 GLY A N 1
ATOM 2860 C CA . GLY A 1 377 ? -8.764 7.272 40.091 1.00 94.25 377 GLY A CA 1
ATOM 2861 C C . GLY A 1 377 ? -9.094 8.542 39.312 1.00 94.25 377 GLY A C 1
ATOM 2862 O O . GLY A 1 377 ? -8.355 8.920 38.399 1.00 94.25 377 GLY A O 1
ATOM 2863 N N . VAL A 1 378 ? -10.214 9.179 39.647 1.00 96.50 378 VAL A N 1
ATOM 2864 C CA . VAL A 1 378 ? -10.716 10.372 38.959 1.00 96.50 378 VAL A CA 1
ATOM 2865 C C . VAL A 1 378 ? -10.860 11.527 39.942 1.00 96.50 378 VAL A C 1
ATOM 2867 O O . VAL A 1 378 ? -11.398 11.360 41.035 1.00 96.50 378 VAL A O 1
ATOM 2870 N N . PHE A 1 379 ? -10.417 12.711 39.536 1.00 96.06 379 PHE A N 1
ATOM 2871 C CA . PHE A 1 379 ? -10.678 13.959 40.241 1.00 96.06 379 PHE A CA 1
ATOM 2872 C C . PHE A 1 379 ? -11.710 14.790 39.484 1.00 96.06 379 PHE A C 1
ATOM 2874 O O . PHE A 1 379 ? -11.661 14.873 38.260 1.00 96.06 379 PHE A O 1
ATOM 2881 N N . ARG A 1 380 ? -12.613 15.436 40.216 1.00 95.62 380 ARG A N 1
ATOM 2882 C CA . ARG A 1 380 ? -13.479 16.502 39.708 1.00 95.62 380 ARG A CA 1
ATOM 2883 C C . ARG A 1 380 ? -13.008 17.820 40.304 1.00 95.62 380 ARG A C 1
ATOM 2885 O O . ARG A 1 380 ? -12.976 17.931 41.528 1.00 95.62 380 ARG A O 1
ATOM 2892 N N . LEU A 1 381 ? -12.683 18.789 39.458 1.00 94.62 381 LEU A N 1
ATOM 2893 C CA . LEU A 1 381 ? -12.508 20.186 39.839 1.00 94.62 381 LEU A CA 1
ATOM 2894 C C . LEU A 1 381 ? -13.789 20.927 39.477 1.00 94.62 381 LEU A C 1
ATOM 2896 O O . LEU A 1 381 ? -14.172 20.944 38.309 1.00 94.62 381 LEU A O 1
ATOM 2900 N N . ASP A 1 382 ? -14.466 21.503 40.461 1.00 91.19 382 ASP A N 1
ATOM 2901 C CA . ASP A 1 382 ? -15.624 22.353 40.189 1.00 91.19 382 ASP A CA 1
ATOM 2902 C C . ASP A 1 382 ? -15.212 23.752 39.690 1.00 91.19 382 ASP A C 1
ATOM 2904 O O . ASP A 1 382 ? -14.028 24.082 39.583 1.00 91.19 382 ASP A O 1
ATOM 2908 N N . SER A 1 383 ? -16.202 24.589 39.372 1.00 86.81 383 SER A N 1
ATOM 2909 C CA . SER A 1 383 ? -15.978 25.960 38.899 1.00 86.81 383 SER A CA 1
ATOM 2910 C C . SER A 1 383 ? -15.349 26.893 39.940 1.00 86.81 383 SER A C 1
ATOM 2912 O O . SER A 1 383 ? -14.864 27.961 39.573 1.00 86.81 383 SER A O 1
ATOM 2914 N N . GLU A 1 384 ? -15.379 26.520 41.221 1.00 86.06 384 GLU A N 1
ATOM 2915 C CA . GLU A 1 384 ? -14.794 27.273 42.337 1.00 86.06 384 GLU A CA 1
ATOM 2916 C C . GLU A 1 384 ? -13.366 26.797 42.663 1.00 86.06 384 GLU A C 1
ATOM 2918 O O . GLU A 1 384 ? -12.658 27.431 43.444 1.00 86.06 384 GLU A O 1
ATOM 2923 N N . GLY A 1 385 ? -12.912 25.712 42.025 1.00 83.62 385 GLY A N 1
ATOM 2924 C CA . GLY A 1 385 ? -11.593 25.116 42.210 1.00 83.62 385 GLY A CA 1
ATOM 2925 C C . GLY A 1 385 ? -11.534 24.044 43.301 1.00 83.62 385 GLY A C 1
ATOM 2926 O O . GLY A 1 385 ? -10.445 23.536 43.585 1.00 83.62 385 GLY A O 1
ATOM 2927 N N . HIS A 1 386 ? -12.661 23.649 43.903 1.00 90.75 386 HIS A N 1
ATOM 2928 C CA . HIS A 1 386 ? -12.668 22.545 44.858 1.00 90.75 386 HIS A CA 1
ATOM 2929 C C . HIS A 1 386 ? -12.469 21.216 44.140 1.00 90.75 386 HIS A C 1
ATOM 2931 O O . HIS A 1 386 ? -13.072 20.926 43.105 1.00 90.75 386 HIS A O 1
ATOM 2937 N N . THR A 1 387 ? -11.627 20.376 44.735 1.00 93.50 387 THR A N 1
ATOM 2938 C CA . THR A 1 387 ? -11.273 19.074 44.180 1.00 93.50 387 THR A CA 1
ATOM 2939 C C . THR A 1 387 ? -11.963 17.954 44.950 1.00 93.50 387 THR A C 1
ATOM 2941 O O . THR A 1 387 ? -11.793 17.819 46.160 1.00 93.50 387 THR A O 1
ATOM 2944 N N . THR A 1 388 ? -12.707 17.108 44.240 1.00 94.31 388 THR A N 1
ATOM 2945 C CA . THR A 1 388 ? -13.341 15.894 44.776 1.00 94.31 388 THR A CA 1
ATOM 2946 C C . THR A 1 388 ? -12.704 14.654 44.155 1.00 94.31 388 THR A C 1
ATOM 2948 O O . THR A 1 388 ? -12.582 14.582 42.934 1.00 94.31 388 THR A O 1
ATOM 2951 N N . GLN A 1 389 ? -12.318 13.669 44.973 1.00 95.31 389 GLN A N 1
ATOM 2952 C CA . GLN A 1 389 ? -11.665 12.441 44.507 1.00 95.31 389 GLN A CA 1
ATOM 2953 C C . GLN A 1 389 ? -12.607 11.230 44.514 1.00 95.31 389 GLN A C 1
ATOM 2955 O O . GLN A 1 389 ? -13.280 10.951 45.509 1.00 95.31 389 GLN A O 1
ATOM 2960 N N . TYR A 1 390 ? -12.551 10.464 43.426 1.00 95.81 390 TYR A N 1
ATOM 2961 C CA . TYR A 1 390 ? -13.223 9.188 43.222 1.00 95.81 390 TYR A CA 1
ATOM 2962 C C . TYR A 1 390 ? -12.171 8.094 43.015 1.00 95.81 390 TYR A C 1
ATOM 2964 O O . TYR A 1 390 ? -11.424 8.125 42.039 1.00 95.81 390 TYR A O 1
ATOM 2972 N N . ALA A 1 391 ? -12.098 7.116 43.918 1.00 94.44 391 ALA A N 1
ATOM 2973 C CA . ALA A 1 391 ? -11.151 6.000 43.823 1.00 94.44 391 ALA A CA 1
ATOM 2974 C C . ALA A 1 391 ? -11.669 4.774 44.580 1.00 94.44 391 ALA A C 1
ATOM 2976 O O . ALA A 1 391 ? -12.483 4.905 45.491 1.00 94.44 391 ALA A O 1
ATOM 2977 N N . SER A 1 392 ? -11.158 3.583 44.263 1.00 91.88 392 SER A N 1
ATOM 2978 C CA . SER A 1 392 ? -11.547 2.333 44.950 1.00 91.88 392 SER A CA 1
ATOM 2979 C C . SER A 1 392 ? -11.358 2.372 46.476 1.00 91.88 392 SER A C 1
ATOM 2981 O O . SER A 1 392 ? -12.126 1.753 47.214 1.00 91.88 392 SER A O 1
ATOM 2983 N N . TRP A 1 393 ? -10.362 3.123 46.947 1.00 89.50 393 TRP A N 1
ATOM 2984 C CA . TRP A 1 393 ? -10.035 3.314 48.363 1.00 89.50 393 TRP A CA 1
ATOM 2985 C C . TRP A 1 393 ? -10.563 4.635 48.948 1.00 89.50 393 TRP A C 1
ATOM 2987 O O . TRP A 1 393 ? -10.472 4.842 50.156 1.00 89.50 393 TRP A O 1
ATOM 2997 N N . ALA A 1 394 ? -11.112 5.531 48.122 1.00 89.00 394 ALA A N 1
ATOM 2998 C CA . ALA A 1 394 ? -11.657 6.803 48.587 1.00 89.00 394 ALA A CA 1
ATOM 2999 C C . ALA A 1 394 ? -13.068 6.635 49.177 1.00 89.00 394 ALA A C 1
ATOM 3001 O O . ALA A 1 394 ? -13.702 5.581 49.076 1.00 89.00 394 ALA A O 1
ATOM 3002 N N . ARG A 1 395 ? -13.592 7.716 49.774 1.00 89.00 395 ARG A N 1
ATOM 3003 C CA . ARG A 1 395 ? -14.981 7.769 50.262 1.00 89.00 395 ARG A CA 1
ATOM 3004 C C . ARG A 1 395 ? -15.989 7.551 49.127 1.00 89.00 395 ARG A C 1
ATOM 3006 O O . ARG A 1 395 ? -16.985 6.861 49.325 1.00 89.00 395 ARG A O 1
ATOM 3013 N N . LEU A 1 396 ? -15.725 8.132 47.957 1.00 92.25 396 LEU A N 1
ATOM 3014 C CA . LEU A 1 396 ? -16.529 7.973 46.746 1.00 92.25 396 LEU A CA 1
ATOM 3015 C C . LEU A 1 396 ? -15.912 6.863 45.885 1.00 92.25 396 LEU A C 1
ATOM 3017 O O . LEU A 1 396 ? -14.924 7.078 45.182 1.00 92.25 396 LEU A O 1
ATOM 3021 N N . LYS A 1 397 ? -16.466 5.652 45.999 1.00 92.94 397 LYS A N 1
ATOM 3022 C CA . LYS A 1 397 ? -15.869 4.433 45.441 1.00 92.94 397 LYS A CA 1
ATOM 3023 C C . LYS A 1 397 ? -16.222 4.219 43.971 1.00 92.94 397 LYS A C 1
ATOM 3025 O O . LYS A 1 397 ? -17.395 4.110 43.624 1.00 92.94 397 LYS A O 1
ATOM 3030 N N . ILE A 1 398 ? -15.195 4.057 43.140 1.00 93.56 398 ILE A N 1
ATOM 3031 C CA . ILE A 1 398 ? -15.299 3.634 41.734 1.00 93.56 398 ILE A CA 1
ATOM 3032 C C . ILE A 1 398 ? -14.487 2.356 41.488 1.00 93.56 398 ILE A C 1
ATOM 3034 O O . ILE A 1 398 ? -13.505 2.085 42.186 1.00 93.56 398 ILE A O 1
ATOM 3038 N N . ALA A 1 399 ? -14.891 1.576 40.489 1.00 89.12 399 ALA A N 1
ATOM 3039 C CA . ALA A 1 399 ? -14.190 0.391 40.020 1.00 89.12 399 ALA A CA 1
ATOM 3040 C C . ALA A 1 399 ? -12.977 0.777 39.156 1.00 89.12 399 ALA A C 1
ATOM 3042 O O . ALA A 1 399 ? -13.117 1.308 38.048 1.00 89.12 399 ALA A O 1
ATOM 3043 N N . GLY A 1 400 ? -11.783 0.459 39.664 1.00 88.81 400 GLY A N 1
ATOM 3044 C CA . GLY A 1 400 ? -10.497 0.733 39.020 1.00 88.81 400 GLY A CA 1
ATOM 3045 C C . GLY A 1 400 ? -9.933 2.127 39.322 1.00 88.81 400 GLY A C 1
ATOM 3046 O O . GLY A 1 400 ? -10.665 3.100 39.454 1.00 88.81 400 GLY A O 1
ATOM 3047 N N . ASN A 1 401 ? -8.600 2.226 39.401 1.00 93.31 401 ASN A N 1
ATOM 3048 C CA . ASN A 1 401 ? -7.886 3.490 39.659 1.00 93.31 401 ASN A CA 1
ATOM 3049 C C . ASN A 1 401 ? -7.096 4.006 38.441 1.00 93.31 401 ASN A C 1
ATOM 3051 O O . ASN A 1 401 ? -6.291 4.922 38.578 1.00 93.31 401 ASN A O 1
ATOM 3055 N N . PHE A 1 402 ? -7.289 3.385 37.275 1.00 93.00 402 PHE A N 1
ATOM 3056 C CA . PHE A 1 402 ? -6.638 3.725 36.008 1.00 93.00 402 PHE A CA 1
ATOM 3057 C C . PHE A 1 402 ? -7.725 3.907 34.938 1.00 93.00 402 PHE A C 1
ATOM 3059 O O . PHE A 1 402 ? -7.978 2.982 34.158 1.00 93.00 402 PHE A O 1
ATOM 3066 N N . PRO A 1 403 ? -8.440 5.045 34.948 1.00 94.06 403 PRO A N 1
ATOM 3067 C CA . PRO A 1 403 ? -9.491 5.312 33.977 1.00 94.06 403 PRO A CA 1
ATOM 3068 C C . PRO A 1 403 ? -8.899 5.358 32.564 1.00 94.06 403 PRO A C 1
ATOM 3070 O O . PRO A 1 403 ? -7.880 6.009 32.322 1.00 94.06 403 PRO A O 1
ATOM 3073 N N . ARG A 1 404 ? -9.537 4.660 31.624 1.00 92.81 404 ARG A N 1
ATOM 3074 C CA . ARG A 1 404 ? -9.153 4.657 30.203 1.00 92.81 404 ARG A CA 1
ATOM 3075 C C . ARG A 1 404 ? -9.711 5.863 29.455 1.00 92.81 404 ARG A C 1
ATOM 3077 O O . ARG A 1 404 ? -9.065 6.322 28.518 1.00 92.81 404 ARG A O 1
ATOM 3084 N N . GLY A 1 405 ? -10.853 6.372 29.901 1.00 93.75 405 GLY A N 1
ATOM 3085 C CA . GLY A 1 405 ? -11.474 7.585 29.391 1.00 93.75 405 GLY A CA 1
ATOM 3086 C C . GLY A 1 405 ? -12.724 7.945 30.188 1.00 93.75 405 GLY A C 1
ATOM 3087 O O . GLY A 1 405 ? -13.214 7.151 31.003 1.00 93.75 405 GLY A O 1
ATOM 3088 N N . ILE A 1 406 ? -13.198 9.167 29.971 1.00 96.12 406 ILE A N 1
ATOM 3089 C CA . ILE A 1 406 ? -14.328 9.772 30.676 1.00 96.12 406 ILE A CA 1
ATOM 3090 C C . ILE A 1 406 ? -15.246 10.397 29.623 1.00 96.12 406 ILE A C 1
ATOM 3092 O O . ILE A 1 406 ? -14.759 11.050 28.703 1.00 96.12 406 ILE A O 1
ATOM 3096 N N . ALA A 1 407 ? -16.555 10.194 29.753 1.00 95.56 407 ALA A N 1
ATOM 3097 C CA . ALA A 1 407 ? -17.566 10.764 28.867 1.00 95.56 407 ALA A CA 1
ATOM 3098 C C . ALA A 1 407 ? -18.738 11.343 29.672 1.00 95.56 407 ALA A C 1
ATOM 3100 O O . ALA A 1 407 ? -19.068 10.848 30.749 1.00 95.56 407 ALA A O 1
ATOM 3101 N N . GLU A 1 408 ? -19.380 12.379 29.139 1.00 95.38 408 GLU A N 1
ATOM 3102 C CA . GLU A 1 408 ? -20.586 12.974 29.719 1.00 95.38 408 GLU A CA 1
ATOM 3103 C C . GLU A 1 408 ? -21.839 12.425 29.021 1.00 95.38 408 GLU A C 1
ATOM 3105 O O . GLU A 1 408 ? -21.933 12.420 27.792 1.00 95.38 408 GLU A O 1
ATOM 3110 N N . GLY A 1 409 ? -22.809 11.955 29.804 1.00 93.38 409 GLY A N 1
ATOM 3111 C CA . GLY A 1 409 ? -24.129 11.531 29.341 1.00 93.38 409 GLY A CA 1
ATOM 3112 C C . GLY A 1 409 ? -25.053 12.716 29.042 1.00 93.38 409 GLY A C 1
ATOM 3113 O O . GLY A 1 409 ? -24.657 13.876 29.113 1.00 93.38 409 GLY A O 1
ATOM 3114 N N . VAL A 1 410 ? -26.298 12.448 28.644 1.00 88.12 410 VAL A N 1
ATOM 3115 C CA . VAL A 1 410 ? -27.255 13.511 28.268 1.00 88.12 410 VAL A CA 1
ATOM 3116 C C . VAL A 1 410 ? -27.765 14.316 29.473 1.00 88.12 410 VAL A C 1
ATOM 3118 O O . VAL A 1 410 ? -28.112 15.483 29.329 1.00 88.12 410 VAL A O 1
ATOM 3121 N N . ASN A 1 411 ? -27.758 13.727 30.673 1.00 87.00 411 ASN A N 1
ATOM 3122 C CA . ASN A 1 411 ? -28.299 14.343 31.889 1.00 87.00 411 ASN A CA 1
ATOM 3123 C C . ASN A 1 411 ? -27.202 14.946 32.789 1.00 87.00 411 ASN A C 1
ATOM 3125 O O . ASN A 1 411 ? -27.429 15.138 33.984 1.00 87.00 411 ASN A O 1
ATOM 3129 N N . GLY A 1 412 ? -26.001 15.182 32.248 1.00 89.62 412 GLY A N 1
ATOM 3130 C CA . GLY A 1 412 ? -24.827 15.614 33.018 1.00 89.62 412 GLY A CA 1
ATOM 3131 C C . GLY A 1 412 ? -24.223 14.513 33.902 1.00 89.62 412 GLY A C 1
ATOM 3132 O O . GLY A 1 412 ? -23.404 14.785 34.777 1.00 89.62 412 GLY A O 1
ATOM 3133 N N . ASP A 1 413 ? -24.635 13.259 33.709 1.00 93.44 413 ASP A N 1
ATOM 3134 C CA . ASP A 1 413 ? -24.043 12.098 34.361 1.00 93.44 413 ASP A CA 1
ATOM 3135 C C . ASP A 1 413 ? -22.675 11.765 33.763 1.00 93.44 413 ASP A C 1
ATOM 3137 O O . ASP A 1 413 ? -22.481 11.809 32.551 1.00 93.44 413 ASP A O 1
ATOM 3141 N N . ILE A 1 414 ? -21.717 11.404 34.613 1.00 96.62 414 ILE A N 1
ATOM 3142 C CA . ILE A 1 414 ? -20.331 11.194 34.193 1.00 96.62 414 ILE A CA 1
ATOM 3143 C C . ILE A 1 414 ? -20.012 9.711 34.163 1.00 96.62 414 ILE A C 1
ATOM 3145 O O . ILE A 1 414 ? -20.131 9.003 35.164 1.00 96.62 414 ILE A O 1
ATOM 3149 N N . TRP A 1 415 ? -19.579 9.250 33.000 1.00 96.94 415 TRP A N 1
ATOM 3150 C CA . TRP A 1 415 ? -19.238 7.867 32.730 1.00 96.94 415 TRP A CA 1
ATOM 3151 C C . TRP A 1 415 ? -17.723 7.702 32.718 1.00 96.94 415 TRP A C 1
ATOM 3153 O O . TRP A 1 415 ? -17.019 8.372 31.967 1.00 96.94 415 TRP A O 1
ATOM 3163 N N . VAL A 1 416 ? -17.214 6.797 33.549 1.00 97.38 416 VAL A N 1
ATOM 3164 C CA . VAL A 1 416 ? -15.783 6.511 33.689 1.00 97.38 416 VAL A CA 1
ATOM 3165 C C . VAL A 1 416 ? -15.530 5.059 33.308 1.00 97.38 416 VAL A C 1
ATOM 3167 O O . VAL A 1 416 ? -15.908 4.138 34.041 1.00 97.38 416 VAL A O 1
ATOM 3170 N N . ALA A 1 417 ? -14.856 4.857 32.178 1.00 95.69 417 ALA A N 1
ATOM 3171 C CA . ALA A 1 417 ? -14.441 3.541 31.710 1.00 95.69 417 ALA A CA 1
ATOM 3172 C C . ALA A 1 417 ? -13.107 3.125 32.336 1.00 95.69 417 ALA A C 1
ATOM 3174 O O . ALA A 1 417 ? -12.155 3.912 32.396 1.00 95.69 417 ALA A O 1
ATOM 3175 N N . SER A 1 418 ? -12.991 1.864 32.742 1.00 94.00 418 SER A N 1
ATOM 3176 C CA . SER A 1 418 ? -11.734 1.284 33.211 1.00 94.00 418 SER A CA 1
ATOM 3177 C C . SER A 1 418 ? -11.570 -0.163 32.737 1.00 94.00 418 SER A C 1
ATOM 3179 O O . SER A 1 418 ? -12.463 -0.757 32.136 1.00 94.00 418 SER A O 1
ATOM 3181 N N . GLY A 1 419 ? -10.406 -0.757 33.018 1.00 92.06 419 GLY A N 1
ATOM 3182 C CA . GLY A 1 419 ? -10.200 -2.193 32.796 1.00 92.06 419 GLY A CA 1
ATOM 3183 C C . GLY A 1 419 ? -10.968 -3.107 33.762 1.00 92.06 419 GLY A C 1
ATOM 3184 O O . GLY A 1 419 ? -10.907 -4.326 33.620 1.00 92.06 419 GLY A O 1
ATOM 3185 N N . PHE A 1 420 ? -11.658 -2.529 34.747 1.00 91.62 420 PHE A N 1
ATOM 3186 C CA . PHE A 1 420 ? -12.388 -3.242 35.795 1.00 91.62 420 PHE A CA 1
ATOM 3187 C C . PHE A 1 420 ? -13.903 -3.006 35.743 1.00 91.62 420 PHE A C 1
ATOM 3189 O O . PHE A 1 420 ? -14.604 -3.495 36.622 1.00 91.62 420 PHE A O 1
ATOM 3196 N N . GLY A 1 421 ? -14.400 -2.268 34.751 1.00 93.50 421 GLY A N 1
ATOM 3197 C CA . GLY A 1 421 ? -15.823 -2.008 34.555 1.00 93.50 421 GLY A CA 1
ATOM 3198 C C . GLY A 1 421 ? -16.107 -0.582 34.093 1.00 93.50 421 GLY A C 1
ATOM 3199 O O . GLY A 1 421 ? -15.208 0.189 33.741 1.00 93.50 421 GLY A O 1
ATOM 3200 N N . LEU A 1 422 ? -17.387 -0.230 34.131 1.00 96.38 422 LEU A N 1
ATOM 3201 C CA . LEU A 1 422 ? -17.919 1.090 33.818 1.00 96.38 422 LEU A CA 1
ATOM 3202 C C . LEU A 1 422 ? -18.527 1.706 35.075 1.00 96.38 422 LEU A C 1
ATOM 3204 O O . LEU A 1 422 ? -19.312 1.066 35.766 1.00 96.38 422 LEU A O 1
ATOM 3208 N N . ASN A 1 423 ? -18.206 2.959 35.367 1.00 96.25 423 ASN A N 1
ATOM 3209 C CA . ASN A 1 423 ? -18.814 3.687 36.476 1.00 96.25 423 ASN A CA 1
ATOM 3210 C C . ASN A 1 423 ? -19.680 4.808 35.921 1.00 96.25 423 ASN A C 1
ATOM 3212 O O . ASN A 1 423 ? -19.221 5.551 35.061 1.00 96.25 423 ASN A O 1
ATOM 3216 N N . ARG A 1 424 ? -20.890 4.965 36.449 1.00 95.88 424 ARG A N 1
ATOM 3217 C CA . ARG A 1 424 ? -21.783 6.087 36.172 1.00 95.88 424 ARG A CA 1
ATOM 3218 C C . ARG A 1 424 ? -21.956 6.900 37.446 1.00 95.88 424 ARG A C 1
ATOM 3220 O O . ARG A 1 424 ? -22.467 6.392 38.442 1.00 95.88 424 ARG A O 1
ATOM 3227 N N . ILE A 1 425 ? -21.519 8.149 37.416 1.00 95.69 425 ILE A N 1
ATOM 3228 C CA . ILE A 1 425 ? -21.565 9.081 38.537 1.00 95.69 425 ILE A CA 1
ATOM 3229 C C . ILE A 1 425 ? -22.709 10.058 38.284 1.00 95.69 425 ILE A C 1
ATOM 3231 O O . ILE A 1 425 ? -22.740 10.752 37.269 1.00 95.69 425 ILE A O 1
ATOM 3235 N N . THR A 1 426 ? -23.654 10.101 39.214 1.00 92.88 426 THR A N 1
ATOM 3236 C CA . THR A 1 426 ? -24.831 10.973 39.172 1.00 92.88 426 THR A CA 1
ATOM 3237 C C . THR A 1 426 ? -24.946 11.751 40.480 1.00 92.88 426 THR A C 1
ATOM 3239 O O . THR A 1 426 ? -24.292 11.417 41.469 1.00 92.88 426 THR A O 1
ATOM 3242 N N . ALA A 1 427 ? -25.838 12.743 40.529 1.00 86.44 427 ALA A N 1
ATOM 3243 C CA . ALA A 1 427 ? -26.170 13.423 41.781 1.00 86.44 427 ALA A CA 1
ATOM 3244 C C . ALA A 1 427 ? -26.745 12.470 42.854 1.00 86.44 427 ALA A C 1
ATOM 3246 O O . ALA A 1 427 ? -26.593 12.727 44.045 1.00 86.44 427 ALA A O 1
ATOM 3247 N N . ALA A 1 428 ? -27.379 11.364 42.445 1.00 88.50 428 ALA A N 1
ATOM 3248 C CA . ALA A 1 428 ? -27.962 10.375 43.353 1.00 88.50 428 ALA A CA 1
ATOM 3249 C C . ALA A 1 428 ? -26.931 9.376 43.913 1.00 88.50 428 ALA A C 1
ATOM 3251 O O . ALA A 1 428 ? -27.195 8.720 44.920 1.00 88.50 428 ALA A O 1
ATOM 3252 N N . GLY A 1 429 ? -25.766 9.240 43.274 1.00 92.12 429 GLY A N 1
ATOM 3253 C CA . GLY A 1 429 ? -24.731 8.287 43.667 1.00 92.12 429 GLY A CA 1
ATOM 3254 C C . GLY A 1 429 ? -23.957 7.702 42.486 1.00 92.12 429 GLY A C 1
ATOM 3255 O O . GLY A 1 429 ? -24.024 8.200 41.361 1.00 92.12 429 GLY A O 1
ATOM 3256 N N . ILE A 1 430 ? -23.203 6.635 42.768 1.00 95.00 430 ILE A N 1
ATOM 3257 C CA . ILE A 1 430 ? -22.329 5.948 41.809 1.00 95.00 430 ILE A CA 1
ATOM 3258 C C . ILE A 1 430 ? -22.903 4.560 41.514 1.00 95.00 430 ILE A C 1
ATOM 3260 O O . ILE A 1 430 ? -23.036 3.741 42.423 1.00 95.00 430 ILE A O 1
ATOM 3264 N N . ASN A 1 431 ? -23.191 4.279 40.245 1.00 93.06 431 ASN A N 1
ATOM 3265 C CA . ASN A 1 431 ? -23.538 2.945 39.759 1.00 93.06 431 ASN A CA 1
ATOM 3266 C C . ASN A 1 431 ? -22.319 2.321 39.073 1.00 93.06 431 ASN A C 1
ATOM 3268 O O . ASN A 1 431 ? -21.641 2.982 38.289 1.00 93.06 431 ASN A O 1
ATOM 3272 N N . GLN A 1 432 ? -22.039 1.055 39.367 1.00 94.00 432 GLN A N 1
ATOM 3273 C CA . GLN A 1 432 ? -20.915 0.322 38.785 1.00 94.00 432 GLN A CA 1
ATOM 3274 C C . GLN A 1 432 ? -21.454 -0.819 37.934 1.00 94.00 432 GLN A C 1
ATOM 3276 O O . GLN A 1 432 ? -22.314 -1.566 38.397 1.00 94.00 432 GLN A O 1
ATOM 3281 N N . PHE A 1 433 ? -20.933 -0.952 36.719 1.00 94.62 433 PHE A N 1
ATOM 3282 C CA . PHE A 1 433 ? -21.291 -1.999 35.778 1.00 94.62 433 PHE A CA 1
ATOM 3283 C C . PHE A 1 433 ? -20.073 -2.858 35.416 1.00 94.62 433 PHE A C 1
ATOM 3285 O O . PHE A 1 433 ? -18.982 -2.343 35.166 1.00 94.62 433 PHE A O 1
ATOM 3292 N N . ASP A 1 434 ? -20.268 -4.167 35.373 1.00 92.12 434 ASP A N 1
ATOM 3293 C CA . ASP A 1 434 ? -19.326 -5.217 35.019 1.00 92.12 434 ASP A CA 1
ATOM 3294 C C . ASP A 1 434 ? -20.053 -6.341 34.247 1.00 92.12 434 ASP A C 1
ATOM 3296 O O . ASP A 1 434 ? -21.196 -6.192 33.804 1.00 92.12 434 ASP A O 1
ATOM 3300 N N . SER A 1 435 ? -19.380 -7.478 34.061 1.00 89.06 435 SER A N 1
ATOM 3301 C CA . SER A 1 435 ? -19.943 -8.627 33.345 1.00 89.06 435 SER A CA 1
ATOM 3302 C C . SER A 1 435 ? -21.116 -9.317 34.053 1.00 89.06 435 SER A C 1
ATOM 3304 O O . SER A 1 435 ? -21.808 -10.118 33.435 1.00 89.06 435 SER A O 1
ATOM 3306 N N . LEU A 1 436 ? -21.331 -9.062 35.346 1.00 86.81 436 LEU A N 1
ATOM 3307 C CA . LEU A 1 436 ? -22.410 -9.661 36.133 1.00 86.81 436 LEU A CA 1
ATOM 3308 C C . LEU A 1 436 ? -23.699 -8.833 36.088 1.00 86.81 436 LEU A C 1
ATOM 3310 O O . LEU A 1 436 ? -24.758 -9.357 36.425 1.00 86.81 436 LEU A O 1
ATOM 3314 N N . ASN A 1 437 ? -23.637 -7.559 35.692 1.00 84.75 437 ASN A N 1
ATOM 3315 C CA . ASN A 1 437 ? -24.774 -6.639 35.789 1.00 84.75 437 ASN A CA 1
ATOM 3316 C C . ASN A 1 437 ? -25.018 -5.791 34.523 1.00 84.75 437 ASN A C 1
ATOM 3318 O O . ASN A 1 437 ? -25.584 -4.698 34.604 1.00 84.75 437 ASN A O 1
ATOM 3322 N N . GLY A 1 438 ? -24.648 -6.322 33.354 1.00 82.56 438 GLY A N 1
ATOM 3323 C CA . GLY A 1 438 ? -25.158 -5.849 32.063 1.00 82.56 438 GLY A CA 1
ATOM 3324 C C . GLY A 1 438 ? -24.113 -5.586 30.981 1.00 82.56 438 GLY A C 1
ATOM 3325 O O . GLY A 1 438 ? -24.497 -5.432 29.825 1.00 82.56 438 GLY A O 1
ATOM 3326 N N . LEU A 1 439 ? -22.811 -5.570 31.299 1.00 93.06 439 LEU A N 1
ATOM 3327 C CA . LEU A 1 439 ? -21.776 -5.439 30.267 1.00 93.06 439 LEU A CA 1
ATOM 3328 C C . LEU A 1 439 ? -21.404 -6.802 29.655 1.00 93.06 439 LEU A C 1
ATOM 3330 O O . LEU A 1 439 ? -21.272 -7.781 30.385 1.00 93.06 439 LEU A O 1
ATOM 3334 N N . PRO A 1 440 ? -21.117 -6.878 28.343 1.00 93.19 440 PRO A N 1
ATOM 3335 C CA . PRO A 1 440 ? -20.574 -8.085 27.718 1.00 93.19 440 PRO A CA 1
ATOM 3336 C C . PRO A 1 440 ? -19.203 -8.487 28.281 1.00 93.19 440 PRO A C 1
ATOM 3338 O O . PRO A 1 440 ? -18.878 -9.670 28.371 1.00 93.19 440 PRO A O 1
ATOM 3341 N N . ASN A 1 441 ? -18.387 -7.503 28.675 1.00 95.12 441 ASN A N 1
ATOM 3342 C CA . ASN A 1 441 ? -17.079 -7.705 29.289 1.00 95.12 441 ASN A CA 1
ATOM 3343 C C . ASN A 1 441 ? -16.742 -6.532 30.225 1.00 95.12 441 ASN A C 1
ATOM 3345 O O . ASN A 1 441 ? -17.076 -5.382 29.945 1.00 95.12 441 ASN A O 1
ATOM 3349 N N . ARG A 1 442 ? -16.041 -6.808 31.333 1.00 94.50 442 ARG A N 1
ATOM 3350 C CA . ARG A 1 442 ? -15.598 -5.782 32.295 1.00 94.50 442 ARG A CA 1
ATOM 3351 C C . ARG A 1 442 ? -14.559 -4.809 31.727 1.00 94.50 442 ARG A C 1
ATOM 3353 O O . ARG A 1 442 ? -14.383 -3.723 32.265 1.00 94.50 442 ARG A O 1
ATOM 3360 N N . ASN A 1 443 ? -13.813 -5.201 30.698 1.00 93.75 443 ASN A N 1
ATOM 3361 C CA . ASN A 1 443 ? -12.755 -4.371 30.139 1.00 93.75 443 ASN A CA 1
ATOM 3362 C C . ASN A 1 443 ? -13.347 -3.400 29.114 1.00 93.75 443 ASN A C 1
ATOM 3364 O O . ASN A 1 443 ? -13.559 -3.761 27.957 1.00 93.75 443 ASN A O 1
ATOM 3368 N N . VAL A 1 444 ? -13.631 -2.175 29.556 1.00 95.62 444 VAL A N 1
ATOM 3369 C CA . VAL A 1 444 ? -14.250 -1.140 28.722 1.00 95.62 444 VAL A CA 1
ATOM 3370 C C . VAL A 1 444 ? -13.169 -0.368 27.976 1.00 95.62 444 VAL A C 1
ATOM 3372 O O . VAL A 1 444 ? -12.223 0.132 28.584 1.00 95.62 444 VAL A O 1
ATOM 3375 N N . ARG A 1 445 ? -13.293 -0.260 26.655 1.00 93.44 445 ARG A N 1
ATOM 3376 C CA . ARG A 1 445 ? -12.268 0.309 25.769 1.00 93.44 445 ARG A CA 1
ATOM 3377 C C . ARG A 1 445 ? -12.593 1.700 25.270 1.00 93.44 445 ARG A C 1
ATOM 3379 O O . ARG A 1 445 ? -11.667 2.492 25.137 1.00 93.44 445 ARG A O 1
ATOM 3386 N N . THR A 1 446 ? -13.864 1.981 25.016 1.00 94.56 446 THR A N 1
ATOM 3387 C CA . THR A 1 446 ? -14.319 3.258 24.468 1.00 94.56 446 THR A CA 1
ATOM 3388 C C . THR A 1 446 ? -15.776 3.522 24.840 1.00 94.56 446 THR A C 1
ATOM 3390 O O . THR A 1 446 ? -16.529 2.588 25.131 1.00 94.56 446 THR A O 1
ATOM 3393 N N . LEU A 1 447 ? -16.152 4.797 24.864 1.00 96.06 447 LEU A N 1
ATOM 3394 C CA . LEU A 1 447 ? -17.500 5.279 25.143 1.00 96.06 447 LEU A CA 1
ATOM 3395 C C . LEU A 1 447 ? -17.898 6.279 24.063 1.00 96.06 447 LEU A C 1
ATOM 3397 O O . LEU A 1 447 ? -17.088 7.126 23.683 1.00 96.06 447 LEU A O 1
ATOM 3401 N N . HIS A 1 448 ? -19.145 6.212 23.612 1.00 95.44 448 HIS A N 1
ATOM 3402 C CA . HIS A 1 448 ? -19.700 7.184 22.679 1.00 95.44 448 HIS A CA 1
ATOM 3403 C C . HIS A 1 448 ? -21.145 7.501 23.059 1.00 95.44 448 HIS A C 1
ATOM 3405 O O . HIS A 1 448 ? -21.957 6.594 23.222 1.00 95.44 448 HIS A O 1
ATOM 3411 N N . ARG A 1 449 ? -21.474 8.785 23.216 1.00 95.19 449 ARG A N 1
ATOM 3412 C CA . ARG A 1 449 ? -22.860 9.216 23.411 1.00 95.19 449 ARG A CA 1
ATOM 3413 C C . ARG A 1 449 ? -23.463 9.486 22.041 1.00 95.19 449 ARG A C 1
ATOM 3415 O O . ARG A 1 449 ? -23.001 10.409 21.376 1.00 95.19 449 ARG A O 1
ATOM 3422 N N . ASP A 1 450 ? -24.469 8.710 21.656 1.00 93.81 450 ASP A N 1
ATOM 3423 C CA . ASP A 1 450 ? -25.163 8.937 20.389 1.00 93.81 450 ASP A CA 1
ATOM 3424 C C . ASP A 1 450 ? -26.097 10.160 20.449 1.00 93.81 450 ASP A C 1
ATOM 3426 O O . ASP A 1 450 ? -26.381 10.720 21.519 1.00 93.81 450 ASP A O 1
ATOM 3430 N N . ARG A 1 451 ? -26.597 10.585 19.287 1.00 91.25 451 ARG A N 1
ATOM 3431 C CA . ARG A 1 451 ? -27.547 11.703 19.146 1.00 91.25 451 ARG A CA 1
ATOM 3432 C C . ARG A 1 451 ? -28.877 11.491 19.862 1.00 91.25 451 ARG A C 1
ATOM 3434 O O . ARG A 1 451 ? -29.522 12.474 20.223 1.00 91.25 451 ARG A O 1
ATOM 3441 N N . ASN A 1 452 ? -29.274 10.242 20.093 1.00 90.56 452 ASN A N 1
ATOM 3442 C CA . ASN A 1 452 ? -30.487 9.899 20.836 1.00 90.56 452 ASN A CA 1
ATOM 3443 C C . ASN A 1 452 ? -30.272 9.955 22.360 1.00 90.56 452 ASN A C 1
ATOM 3445 O O . ASN A 1 452 ? -31.214 9.769 23.132 1.00 90.56 452 ASN A O 1
ATOM 3449 N N . GLY A 1 453 ? -29.045 10.241 22.809 1.00 91.31 453 GLY A N 1
ATOM 3450 C CA . GLY A 1 453 ? -28.675 10.353 24.214 1.00 91.31 453 GLY A CA 1
ATOM 3451 C C . GLY A 1 453 ? -28.349 9.016 24.879 1.00 91.31 453 GLY A C 1
ATOM 3452 O O . GLY A 1 453 ? -28.165 8.982 26.099 1.00 91.31 453 GLY A O 1
ATOM 3453 N N . CYS A 1 454 ? -28.258 7.926 24.117 1.00 94.94 454 CYS A N 1
ATOM 3454 C CA . CYS A 1 454 ? -27.809 6.639 24.619 1.00 94.94 454 CYS A CA 1
ATOM 3455 C C . CYS A 1 454 ? -26.285 6.583 24.709 1.00 94.94 454 CYS A C 1
ATOM 3457 O O . CYS A 1 454 ? -25.556 7.147 23.891 1.00 94.94 454 CYS A O 1
ATOM 3459 N N . MET A 1 455 ? -25.792 5.866 25.715 1.00 96.69 455 MET A N 1
ATOM 3460 C CA . MET A 1 455 ? -24.365 5.627 25.886 1.00 96.69 455 MET A CA 1
ATOM 3461 C C . MET A 1 455 ? -23.993 4.283 25.267 1.00 96.69 455 MET A C 1
ATOM 3463 O O . MET A 1 455 ? -24.360 3.228 25.786 1.00 96.69 455 MET A O 1
ATOM 3467 N N . TRP A 1 456 ? -23.237 4.326 24.180 1.00 96.94 456 TRP A N 1
ATOM 3468 C CA . TRP A 1 456 ? -22.581 3.166 23.597 1.00 96.94 456 TRP A CA 1
ATOM 3469 C C . TRP A 1 456 ? -21.294 2.872 24.358 1.00 96.94 456 TRP A C 1
ATOM 3471 O O . TRP A 1 456 ? -20.485 3.762 24.636 1.00 96.94 456 TRP A O 1
ATOM 3481 N N . VAL A 1 457 ? -21.090 1.598 24.671 1.00 97.19 457 VAL A N 1
ATOM 3482 C CA . VAL A 1 457 ? -19.967 1.088 25.453 1.00 97.19 457 VAL A CA 1
ATOM 3483 C C . VAL A 1 457 ? -19.268 -0.001 24.651 1.00 97.19 457 VAL A C 1
ATOM 3485 O O . VAL A 1 457 ? -19.827 -1.073 24.438 1.00 97.19 457 VAL A O 1
ATOM 3488 N N . GLY A 1 458 ? -18.032 0.247 24.228 1.00 96.06 458 GLY A N 1
ATOM 3489 C CA . GLY A 1 458 ? -17.203 -0.758 23.568 1.00 96.06 458 GLY A CA 1
ATOM 3490 C C . GLY A 1 458 ? -16.410 -1.554 24.598 1.00 96.06 458 GLY A C 1
ATOM 3491 O O . GLY A 1 458 ? -15.730 -0.966 25.446 1.00 96.06 458 GLY A O 1
ATOM 3492 N N . THR A 1 459 ? -16.491 -2.882 24.542 1.00 96.12 459 THR A N 1
ATOM 3493 C CA . THR A 1 459 ? -15.799 -3.784 25.474 1.00 96.12 459 THR A CA 1
ATOM 3494 C C . THR A 1 459 ? -14.987 -4.847 24.731 1.00 96.12 459 THR A C 1
ATOM 3496 O O . THR A 1 459 ? -15.136 -5.015 23.523 1.00 96.12 459 THR A O 1
ATOM 3499 N N . ASP A 1 460 ? -14.167 -5.612 25.458 1.00 95.38 460 ASP A N 1
ATOM 3500 C CA . ASP A 1 460 ? -13.470 -6.796 24.916 1.00 95.38 460 ASP A CA 1
ATOM 3501 C C . ASP A 1 460 ? -14.416 -7.990 24.617 1.00 95.38 460 ASP A C 1
ATOM 3503 O O . ASP A 1 460 ? -13.947 -9.080 24.312 1.00 95.38 460 ASP A O 1
ATOM 3507 N N . GLY A 1 461 ? -15.737 -7.842 24.775 1.00 95.12 461 GLY A N 1
ATOM 3508 C CA . GLY A 1 461 ? -16.726 -8.898 24.502 1.00 95.12 461 GLY A CA 1
ATOM 3509 C C . GLY A 1 461 ? -17.910 -8.444 23.649 1.00 95.12 461 GLY A C 1
ATOM 3510 O O . GLY A 1 461 ? -18.932 -9.130 23.622 1.00 95.12 461 GLY A O 1
ATOM 3511 N N . GLY A 1 462 ? -17.789 -7.299 22.986 1.00 95.81 462 GLY A N 1
ATOM 3512 C CA . GLY A 1 462 ? -18.807 -6.702 22.127 1.00 95.81 462 GLY A CA 1
ATOM 3513 C C . GLY A 1 462 ? -19.268 -5.325 22.614 1.00 95.81 462 GLY A C 1
ATOM 3514 O O . GLY A 1 462 ? -18.856 -4.859 23.689 1.00 95.81 462 GLY A O 1
ATOM 3515 N N . PRO A 1 463 ? -20.115 -4.644 21.828 1.00 96.88 463 PRO A N 1
ATOM 3516 C CA . PRO A 1 463 ? -20.721 -3.387 22.230 1.00 96.88 463 PRO A CA 1
ATOM 3517 C C . PRO A 1 463 ? -21.889 -3.619 23.201 1.00 96.88 463 PRO A C 1
ATOM 3519 O O . PRO A 1 463 ? -22.585 -4.631 23.134 1.00 96.88 463 PRO A O 1
ATOM 3522 N N . ALA A 1 464 ? -22.135 -2.650 24.078 1.00 96.88 464 ALA A N 1
ATOM 3523 C CA . ALA A 1 464 ? -23.343 -2.540 24.890 1.00 96.88 464 ALA A CA 1
ATOM 3524 C C . ALA A 1 464 ? -23.954 -1.152 24.701 1.00 96.88 464 ALA A C 1
ATOM 3526 O O . ALA A 1 464 ? -23.221 -0.175 24.552 1.00 96.88 464 ALA A O 1
ATOM 3527 N N . VAL A 1 465 ? -25.279 -1.047 24.745 1.00 96.19 465 VAL A N 1
ATOM 3528 C CA . VAL A 1 465 ? -25.978 0.235 24.599 1.00 96.19 465 VAL A CA 1
ATOM 3529 C C . VAL A 1 465 ? -26.802 0.487 25.846 1.00 96.19 465 VAL A C 1
ATOM 3531 O O . VAL A 1 465 ? -27.638 -0.335 26.202 1.00 96.19 465 VAL A O 1
ATOM 3534 N N . TYR A 1 466 ? -26.569 1.607 26.523 1.00 95.19 466 TYR A N 1
ATOM 3535 C CA . TYR A 1 466 ? -27.337 2.021 27.691 1.00 95.19 466 TYR A CA 1
ATOM 3536 C C . TYR A 1 466 ? -28.267 3.179 27.320 1.00 95.19 466 TYR A C 1
ATOM 3538 O O . TYR A 1 466 ? -27.817 4.306 27.101 1.00 95.19 466 TYR A O 1
ATOM 3546 N N . CYS A 1 467 ? -29.569 2.904 27.279 1.00 93.00 467 CYS A N 1
ATOM 3547 C CA . CYS A 1 467 ? -30.623 3.860 26.948 1.00 93.00 467 CYS A CA 1
ATOM 3548 C C . CYS A 1 467 ? -31.678 3.858 28.053 1.00 93.00 467 CYS A C 1
ATOM 3550 O O . CYS A 1 467 ? -32.019 2.808 28.592 1.00 93.00 467 CYS A O 1
ATOM 3552 N N . GLY A 1 468 ? -32.231 5.022 28.404 1.00 87.88 468 GLY A N 1
ATOM 3553 C CA . GLY A 1 468 ? -33.392 5.079 29.305 1.00 87.88 468 GLY A CA 1
ATOM 3554 C C . GLY A 1 468 ? -33.196 4.370 30.657 1.00 87.88 468 GLY A C 1
ATOM 3555 O O . GLY A 1 468 ? -34.147 3.825 31.211 1.00 87.88 468 GLY A O 1
ATOM 3556 N N . GLY A 1 469 ? -31.966 4.320 31.178 1.00 88.94 469 GLY A N 1
ATOM 3557 C CA . GLY A 1 469 ? -31.666 3.722 32.482 1.00 88.94 469 GLY A CA 1
ATOM 3558 C C . GLY A 1 469 ? -31.342 2.220 32.488 1.00 88.94 469 GLY A C 1
ATOM 3559 O O . GLY A 1 469 ? -31.082 1.680 33.564 1.00 88.94 469 GLY A O 1
ATOM 3560 N N . HIS A 1 470 ? -31.314 1.548 31.336 1.00 92.44 470 HIS A N 1
ATOM 3561 C CA . HIS A 1 470 ? -31.031 0.113 31.225 1.00 92.44 470 HIS A CA 1
ATOM 3562 C C . HIS A 1 470 ? -30.210 -0.212 29.967 1.00 92.44 470 HIS A C 1
ATOM 3564 O O . HIS A 1 470 ? -30.077 0.619 29.070 1.00 92.44 470 HIS A O 1
ATOM 3570 N N . PHE A 1 471 ? -29.635 -1.417 29.910 1.00 94.81 471 PHE A N 1
ATOM 3571 C CA . PHE A 1 471 ? -28.967 -1.908 28.704 1.00 94.81 471 PHE A CA 1
ATOM 3572 C C . PHE A 1 471 ? -29.994 -2.439 27.699 1.00 94.81 471 PHE A C 1
ATOM 3574 O O . PHE A 1 471 ? -30.901 -3.180 28.077 1.00 94.81 471 PHE A O 1
ATOM 3581 N N . VAL A 1 472 ? -29.843 -2.054 26.433 1.00 93.06 472 VAL A N 1
ATOM 3582 C CA . VAL A 1 472 ? -30.711 -2.428 25.313 1.00 93.06 472 VAL A CA 1
ATOM 3583 C C . VAL A 1 472 ? -29.958 -3.378 24.389 1.00 93.06 472 VAL A C 1
ATOM 3585 O O . VAL A 1 472 ? -28.791 -3.146 24.069 1.00 93.06 472 VAL A O 1
ATOM 3588 N N . GLU A 1 473 ? -30.636 -4.435 23.944 1.00 91.88 473 GLU A N 1
ATOM 3589 C CA . GLU A 1 473 ? -30.140 -5.303 22.878 1.00 91.88 473 GLU A CA 1
ATOM 3590 C C . GLU A 1 473 ? -30.636 -4.826 21.510 1.00 91.88 473 GLU A C 1
ATOM 3592 O O . GLU A 1 473 ? -31.815 -4.529 21.330 1.00 91.88 473 GLU A O 1
ATOM 3597 N N . ASN A 1 474 ? -29.737 -4.801 20.531 1.00 92.44 474 ASN A N 1
ATOM 3598 C CA . ASN A 1 474 ? -30.036 -4.551 19.127 1.00 92.44 474 ASN A CA 1
ATOM 3599 C C . ASN A 1 474 ? -29.207 -5.486 18.225 1.00 92.44 474 ASN A C 1
ATOM 3601 O O . ASN A 1 474 ? -28.421 -6.312 18.701 1.00 92.44 474 ASN A O 1
ATOM 3605 N N . ARG A 1 475 ? -29.359 -5.364 16.900 1.00 92.88 475 ARG A N 1
ATOM 3606 C CA . ARG A 1 475 ? -28.641 -6.232 15.953 1.00 92.88 475 ARG A CA 1
ATOM 3607 C C . ARG A 1 475 ? -27.120 -6.119 16.090 1.00 92.88 475 ARG A C 1
ATOM 3609 O O . ARG A 1 475 ? -26.444 -7.137 15.954 1.00 92.88 475 ARG A O 1
ATOM 3616 N N . ALA A 1 476 ? -26.580 -4.933 16.385 1.00 93.56 476 ALA A N 1
ATOM 3617 C CA . ALA A 1 476 ? -25.145 -4.752 16.600 1.00 93.56 476 ALA A CA 1
ATOM 3618 C C . ALA A 1 476 ? -24.665 -5.462 17.876 1.00 93.56 476 ALA A C 1
ATOM 3620 O O . ALA A 1 476 ? -23.694 -6.212 17.815 1.00 93.56 476 ALA A O 1
ATOM 3621 N N . THR A 1 477 ? -25.361 -5.309 19.010 1.00 94.56 477 THR A N 1
ATOM 3622 C CA . THR A 1 477 ? -24.985 -5.989 20.268 1.00 94.56 477 THR A CA 1
ATOM 3623 C C . THR A 1 477 ? -25.115 -7.510 20.175 1.00 94.56 477 THR A C 1
ATOM 3625 O O . THR A 1 477 ? -24.372 -8.230 20.837 1.00 94.56 477 THR A O 1
ATOM 3628 N N . GLN A 1 478 ? -26.039 -8.014 19.352 1.00 94.00 478 GLN A N 1
ATOM 3629 C CA . GLN A 1 478 ? -26.216 -9.449 19.118 1.00 94.00 478 GLN A CA 1
ATOM 3630 C C . GLN A 1 478 ? -25.172 -10.017 18.148 1.00 94.00 478 GLN A C 1
ATOM 3632 O O . GLN A 1 478 ? -24.567 -11.046 18.440 1.00 94.00 478 GLN A O 1
ATOM 3637 N N . SER A 1 479 ? -24.947 -9.347 17.013 1.00 94.62 479 SER A N 1
ATOM 3638 C CA . SER A 1 4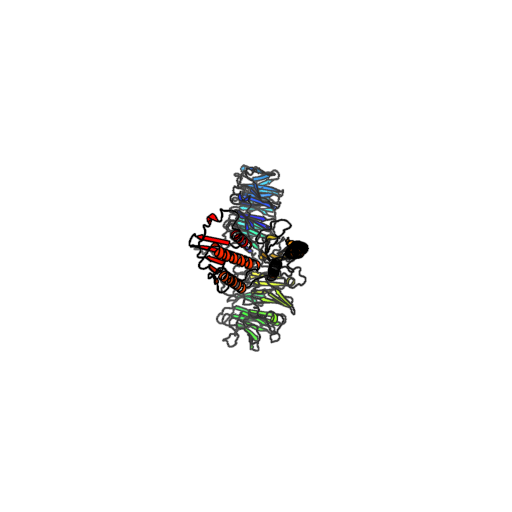79 ? -24.068 -9.848 15.943 1.00 94.62 479 SER A CA 1
ATOM 3639 C C . SER A 1 479 ? -22.586 -9.714 16.289 1.00 94.62 479 SER A C 1
ATOM 3641 O O . SER A 1 479 ? -21.791 -10.543 15.869 1.00 94.62 479 SER A O 1
ATOM 3643 N N . LEU A 1 480 ? -22.215 -8.696 17.072 1.00 95.56 480 LEU A N 1
ATOM 3644 C CA . LEU A 1 480 ? -20.825 -8.398 17.443 1.00 95.56 480 LEU A CA 1
ATOM 3645 C C . LEU A 1 480 ? -20.461 -8.934 18.832 1.00 95.56 480 LEU A C 1
ATOM 3647 O O . LEU A 1 480 ? -19.557 -8.431 19.502 1.00 95.56 480 LEU A O 1
ATOM 3651 N N . ARG A 1 481 ? -21.188 -9.945 19.312 1.00 94.38 481 ARG A N 1
ATOM 3652 C CA . ARG A 1 481 ? -20.898 -10.579 20.596 1.00 94.38 481 ARG A CA 1
ATOM 3653 C C . ARG A 1 481 ? -19.568 -11.327 20.512 1.00 94.38 481 ARG A C 1
ATOM 3655 O O . ARG A 1 481 ? -19.395 -12.203 19.674 1.00 94.38 481 ARG A O 1
ATOM 3662 N N . GLY A 1 482 ? -18.651 -11.013 21.423 1.00 93.75 482 GLY A N 1
ATOM 3663 C CA . GLY A 1 482 ? -17.289 -11.555 21.426 1.00 93.75 482 GLY A CA 1
ATOM 3664 C C . GLY A 1 482 ? -16.272 -10.729 20.635 1.00 93.75 482 GLY A C 1
ATOM 3665 O O . GLY A 1 482 ? -15.083 -11.018 20.730 1.00 93.75 482 GLY A O 1
ATOM 3666 N N . GLU A 1 483 ? -16.700 -9.684 19.922 1.00 95.69 483 GLU A N 1
ATOM 3667 C CA . GLU A 1 483 ? -15.787 -8.762 19.244 1.00 95.69 483 GLU A CA 1
ATOM 3668 C C . GLU A 1 483 ? -15.128 -7.792 20.229 1.00 95.69 483 GLU A C 1
ATOM 3670 O O . GLU A 1 483 ? -15.777 -7.231 21.112 1.00 95.69 483 GLU A O 1
ATOM 3675 N N . GLU A 1 484 ? -13.832 -7.531 20.065 1.00 95.94 484 GLU A N 1
ATOM 3676 C CA . GLU A 1 484 ? -13.166 -6.472 20.823 1.00 95.94 484 GLU A CA 1
ATOM 3677 C C . GLU A 1 484 ? -13.421 -5.120 20.144 1.00 95.94 484 GLU A C 1
ATOM 3679 O O . GLU A 1 484 ? -12.848 -4.845 19.088 1.00 95.94 484 GLU A O 1
ATOM 3684 N N . ILE A 1 485 ? -14.241 -4.260 20.756 1.00 96.19 485 ILE A N 1
ATOM 3685 C CA . ILE A 1 485 ? -14.576 -2.932 20.217 1.00 96.19 485 ILE A CA 1
ATOM 3686 C C . ILE A 1 485 ? -13.607 -1.888 20.776 1.00 96.19 485 ILE A C 1
ATOM 3688 O O . ILE A 1 485 ? -13.654 -1.568 21.963 1.00 96.19 485 ILE A O 1
ATOM 3692 N N . TRP A 1 486 ? -12.728 -1.345 19.932 1.00 94.06 486 TRP A N 1
ATOM 3693 C CA . TRP A 1 486 ? -11.639 -0.448 20.347 1.00 94.06 486 TRP A CA 1
ATOM 3694 C C . TRP A 1 486 ? -11.923 1.030 20.101 1.00 94.06 486 TRP A C 1
ATOM 3696 O O . TRP A 1 486 ? -11.463 1.868 20.878 1.00 94.06 486 TRP A O 1
ATOM 3706 N N . ALA A 1 487 ? -12.705 1.350 19.073 1.00 94.44 487 ALA A N 1
ATOM 3707 C CA . ALA A 1 487 ? -13.061 2.718 18.719 1.00 94.44 487 ALA A CA 1
ATOM 3708 C C . ALA A 1 487 ? -14.521 2.790 18.263 1.00 94.44 487 ALA A C 1
ATOM 3710 O O . ALA A 1 487 ? -15.045 1.826 17.710 1.00 94.44 487 ALA A O 1
ATOM 3711 N N . MET A 1 488 ? -15.178 3.922 18.511 1.00 95.50 488 MET A N 1
ATOM 3712 C CA . MET A 1 488 ? -16.561 4.151 18.093 1.00 95.50 488 MET A CA 1
ATOM 3713 C C . MET A 1 488 ? -16.775 5.620 17.749 1.00 95.50 488 MET A C 1
ATOM 3715 O O . MET A 1 488 ? -16.235 6.502 18.423 1.00 95.50 488 MET A O 1
ATOM 3719 N N . THR A 1 489 ? -17.581 5.878 16.727 1.00 95.62 489 THR A N 1
ATOM 3720 C CA . THR A 1 489 ? -17.987 7.230 16.337 1.00 95.62 489 THR A CA 1
ATOM 3721 C C . THR A 1 489 ? -19.344 7.185 15.642 1.00 95.62 489 THR A C 1
ATOM 3723 O O . THR A 1 489 ? -19.684 6.184 15.017 1.00 95.62 489 THR A O 1
ATOM 3726 N N . GLU A 1 490 ? -20.120 8.256 15.749 1.00 95.38 490 GLU A N 1
ATOM 3727 C CA . GLU A 1 490 ? -21.369 8.427 15.012 1.00 95.38 490 GLU A CA 1
ATOM 3728 C C . GLU A 1 490 ? -21.154 9.438 13.884 1.00 95.38 490 GLU A C 1
ATOM 3730 O O . GLU A 1 490 ? -20.580 10.509 14.101 1.00 95.38 490 GLU A O 1
ATOM 3735 N N . ASP A 1 491 ? -21.607 9.105 12.676 1.00 94.25 491 ASP A N 1
ATOM 3736 C CA . ASP A 1 491 ? -21.491 10.003 11.528 1.00 94.25 491 ASP A CA 1
ATOM 3737 C C . ASP A 1 491 ? -22.610 11.059 11.450 1.00 94.25 491 ASP A C 1
ATOM 3739 O O . ASP A 1 491 ? -23.548 11.113 12.253 1.00 94.25 491 ASP A O 1
ATOM 3743 N N . ALA A 1 492 ? -22.515 11.935 10.446 1.00 91.19 492 ALA A N 1
ATOM 3744 C CA . ALA A 1 492 ? -23.498 12.986 10.210 1.00 91.19 492 ALA A CA 1
ATOM 3745 C C . ALA A 1 492 ? -24.921 12.453 9.938 1.00 91.19 492 ALA A C 1
ATOM 3747 O O . ALA A 1 492 ? -25.899 13.149 10.232 1.00 91.19 492 ALA A O 1
ATOM 3748 N N . ASN A 1 493 ? -25.024 11.224 9.431 1.00 89.12 493 ASN A N 1
ATOM 3749 C CA . ASN A 1 493 ? -26.248 10.558 9.006 1.00 89.12 493 ASN A CA 1
ATOM 3750 C C . ASN A 1 493 ? -26.840 9.635 10.096 1.00 89.12 493 ASN A C 1
ATOM 3752 O O . ASN A 1 493 ? -27.864 8.995 9.859 1.00 89.12 493 ASN A O 1
ATOM 3756 N N . GLY A 1 494 ? -26.223 9.566 11.282 1.00 90.88 494 GLY A N 1
ATOM 3757 C CA . GLY A 1 494 ? -26.670 8.737 12.406 1.00 90.88 494 GLY A CA 1
ATOM 3758 C C . GLY A 1 494 ? -26.249 7.265 12.324 1.00 90.88 494 GLY A C 1
ATOM 3759 O O . GLY A 1 494 ? -26.826 6.424 13.009 1.00 90.88 494 GLY A O 1
ATOM 3760 N N . THR A 1 495 ? -25.277 6.916 11.476 1.00 94.19 495 THR A N 1
ATOM 3761 C CA . THR A 1 495 ? -24.664 5.577 11.494 1.00 94.19 495 THR A CA 1
ATOM 3762 C C . THR A 1 495 ? -23.676 5.490 12.645 1.00 94.19 495 THR A C 1
ATOM 3764 O O . THR A 1 495 ? -22.784 6.334 12.766 1.00 94.19 495 THR A O 1
ATOM 3767 N N . MET A 1 496 ? -23.781 4.433 13.443 1.00 96.44 496 MET A N 1
ATOM 3768 C CA . MET A 1 496 ? -22.782 4.097 14.447 1.00 96.44 496 MET A CA 1
ATOM 3769 C C . MET A 1 496 ? -21.678 3.257 13.809 1.00 96.44 496 MET A C 1
ATOM 3771 O O . MET A 1 496 ? -21.919 2.143 13.345 1.00 96.44 496 MET A O 1
ATOM 3775 N N . TRP A 1 497 ? -20.458 3.777 13.811 1.00 97.12 497 TRP A N 1
ATOM 3776 C CA . TRP A 1 497 ? -19.276 3.092 13.312 1.00 97.12 497 TRP A CA 1
ATOM 3777 C C . TRP A 1 497 ? -18.494 2.473 14.469 1.00 97.12 497 TRP A C 1
ATOM 3779 O O . TRP A 1 497 ? -18.191 3.140 15.460 1.00 97.12 497 TRP A O 1
ATOM 3789 N N . LEU A 1 498 ? -18.159 1.192 14.339 1.00 97.19 498 LEU A N 1
ATOM 3790 C CA . LEU A 1 498 ? -17.553 0.361 15.376 1.00 97.19 498 LEU A CA 1
ATOM 3791 C C . LEU A 1 498 ? -16.240 -0.227 14.843 1.00 97.19 498 LEU A C 1
ATOM 3793 O O . LEU A 1 498 ? -16.249 -1.100 13.978 1.00 97.19 498 LEU A O 1
ATOM 3797 N N . GLY A 1 499 ? -15.110 0.254 15.354 1.00 95.94 499 GLY A N 1
ATOM 3798 C CA . GLY A 1 499 ? -13.780 -0.251 15.019 1.00 95.94 499 GLY A CA 1
ATOM 3799 C C . GLY A 1 499 ? -13.378 -1.412 15.924 1.00 95.94 499 GLY A C 1
ATOM 3800 O O . GLY A 1 499 ? -13.462 -1.306 17.154 1.00 95.94 499 GLY A O 1
ATOM 3801 N N . THR A 1 500 ? -12.919 -2.508 15.325 1.00 95.88 500 THR A N 1
ATOM 3802 C CA . THR A 1 500 ? -12.517 -3.722 16.047 1.00 95.88 500 THR A CA 1
ATOM 3803 C C . THR A 1 500 ? -11.003 -3.910 16.073 1.00 95.88 500 THR A C 1
ATOM 3805 O O . THR A 1 500 ? -10.245 -3.179 15.432 1.00 95.88 500 THR A O 1
ATOM 3808 N N . ARG A 1 501 ? -10.541 -4.905 16.838 1.00 93.12 501 ARG A N 1
ATOM 3809 C CA . ARG A 1 501 ? -9.118 -5.257 16.891 1.00 93.12 501 ARG A CA 1
ATOM 3810 C C . ARG A 1 501 ? -8.612 -6.020 15.671 1.00 93.12 501 ARG A C 1
ATOM 3812 O O . ARG A 1 501 ? -7.473 -5.813 15.285 1.00 93.12 501 ARG A O 1
ATOM 3819 N N . ASN A 1 502 ? -9.401 -6.958 15.151 1.00 92.25 502 ASN A N 1
ATOM 3820 C CA . ASN A 1 502 ? -8.914 -7.956 14.188 1.00 92.25 502 ASN A CA 1
ATOM 3821 C C . ASN A 1 502 ? -9.846 -8.173 12.995 1.00 92.25 502 ASN A C 1
ATOM 3823 O O . ASN A 1 502 ? -9.465 -8.874 12.059 1.00 92.25 502 ASN A O 1
ATOM 3827 N N . HIS A 1 503 ? -11.047 -7.598 13.012 1.00 94.56 503 HIS A N 1
ATOM 3828 C CA . HIS A 1 503 ? -12.064 -7.846 11.998 1.00 94.56 503 HIS A CA 1
ATOM 3829 C C . HIS A 1 503 ? -12.475 -6.560 11.277 1.00 94.56 503 HIS A C 1
ATOM 3831 O O . HIS A 1 503 ? -13.514 -6.537 10.643 1.00 94.56 503 HIS A O 1
ATOM 3837 N N . GLY A 1 504 ? -11.686 -5.487 11.336 1.00 94.31 504 GLY A N 1
ATOM 3838 C CA . GLY A 1 504 ? -11.988 -4.245 10.630 1.00 94.31 504 GLY A CA 1
ATOM 3839 C C . GLY A 1 504 ? -13.096 -3.444 11.307 1.00 94.31 504 GLY A C 1
ATOM 3840 O O . GLY A 1 504 ? -13.097 -3.291 12.533 1.00 94.31 504 GLY A O 1
ATOM 3841 N N . ILE A 1 505 ? -14.004 -2.891 10.507 1.00 95.88 505 ILE A N 1
ATOM 3842 C CA . ILE A 1 505 ? -14.977 -1.886 10.939 1.00 95.88 505 ILE A CA 1
ATOM 3843 C C . ILE A 1 505 ? -16.391 -2.344 10.591 1.00 95.88 505 ILE A C 1
ATOM 3845 O O . ILE A 1 505 ? -16.634 -2.901 9.523 1.00 95.88 505 ILE A O 1
ATOM 3849 N N . TYR A 1 506 ? -17.333 -2.055 11.483 1.00 95.81 506 TYR A N 1
ATOM 3850 C CA . TYR A 1 506 ? -18.756 -2.258 11.252 1.00 95.81 506 TYR A CA 1
ATOM 3851 C C . TYR A 1 506 ? -19.497 -0.924 11.227 1.00 95.81 506 TYR A C 1
ATOM 3853 O O . TYR A 1 506 ? -19.249 -0.060 12.067 1.00 95.81 506 TYR A O 1
ATOM 3861 N N . ALA A 1 507 ? -20.432 -0.778 10.294 1.00 95.44 507 ALA A N 1
ATOM 3862 C CA . ALA A 1 507 ? -21.345 0.354 10.209 1.00 95.44 507 ALA A CA 1
ATOM 3863 C C . ALA A 1 507 ? -22.759 -0.115 10.548 1.00 95.44 507 ALA A C 1
ATOM 3865 O O . ALA A 1 507 ? -23.326 -0.957 9.851 1.00 95.44 507 ALA A O 1
ATOM 3866 N N . TYR A 1 508 ? -23.321 0.416 11.629 1.00 95.06 508 TYR A N 1
ATOM 3867 C CA . TYR A 1 508 ? -24.646 0.066 12.118 1.00 95.06 508 TYR A CA 1
ATOM 3868 C C . TYR A 1 508 ? -25.617 1.233 11.957 1.00 95.06 508 TYR A C 1
ATOM 3870 O O . TYR A 1 508 ? -25.430 2.302 12.543 1.00 95.06 508 TYR A O 1
ATOM 3878 N N . ARG A 1 509 ? -26.694 0.999 11.209 1.00 91.62 509 ARG A N 1
ATOM 3879 C CA . ARG A 1 509 ? -27.873 1.864 11.165 1.00 91.62 509 ARG A CA 1
ATOM 3880 C C . ARG A 1 509 ? -29.087 0.963 11.101 1.00 91.62 509 ARG A C 1
ATOM 3882 O O . ARG A 1 509 ? -29.266 0.258 10.121 1.00 91.62 509 ARG A O 1
ATOM 3889 N N . GLU A 1 510 ? -29.898 0.968 12.149 1.00 84.81 510 GLU A N 1
ATOM 3890 C CA . GLU A 1 510 ? -30.995 0.013 12.291 1.00 84.81 510 GLU A CA 1
ATOM 3891 C C . GLU A 1 510 ? -31.895 -0.056 11.036 1.00 84.81 510 GLU A C 1
ATOM 3893 O O . GLU A 1 510 ? -32.333 0.993 10.557 1.00 84.81 510 GLU A O 1
ATOM 3898 N N . PRO A 1 511 ? -32.191 -1.261 10.497 1.00 85.94 511 PRO A N 1
ATOM 3899 C CA . PRO A 1 511 ? -31.785 -2.602 10.948 1.00 85.94 511 PRO A CA 1
ATOM 3900 C C . PRO A 1 511 ? -30.492 -3.136 10.299 1.00 85.94 511 PRO A C 1
ATOM 3902 O O . PRO A 1 511 ? -30.153 -4.308 10.478 1.00 85.94 511 PRO A O 1
ATOM 3905 N N . GLU A 1 512 ? -29.795 -2.337 9.503 1.00 89.88 512 GLU A N 1
ATOM 3906 C CA . GLU A 1 512 ? -28.633 -2.727 8.710 1.00 89.88 512 GLU A CA 1
ATOM 3907 C C . GLU A 1 512 ? -27.331 -2.731 9.517 1.00 89.88 512 GLU A C 1
ATOM 3909 O O . GLU A 1 512 ? -27.080 -1.890 10.385 1.00 89.88 512 GLU A O 1
ATOM 3914 N N . LEU A 1 513 ? -26.486 -3.713 9.208 1.00 92.00 513 LEU A N 1
ATOM 3915 C CA . LEU A 1 513 ? -25.141 -3.844 9.747 1.00 92.00 513 LEU A CA 1
ATOM 3916 C C . LEU A 1 513 ? -24.221 -4.245 8.598 1.00 92.00 513 LEU A C 1
ATOM 3918 O O . LEU A 1 513 ? -24.312 -5.367 8.099 1.00 92.00 513 LEU A O 1
ATOM 3922 N N . HIS A 1 514 ? -23.360 -3.321 8.191 1.00 91.56 514 HIS A N 1
ATOM 3923 C CA . HIS A 1 514 ? -22.369 -3.530 7.140 1.00 91.56 514 HIS A CA 1
ATOM 3924 C C . HIS A 1 514 ? -21.008 -3.799 7.771 1.00 91.56 514 HIS A C 1
ATOM 3926 O O . HIS A 1 514 ? -20.679 -3.232 8.814 1.00 91.56 514 HIS A O 1
ATOM 3932 N N . HIS A 1 515 ? -20.230 -4.677 7.149 1.00 92.19 515 HIS A N 1
ATOM 3933 C CA . HIS A 1 515 ? -18.906 -5.079 7.610 1.00 92.19 515 HIS A CA 1
ATOM 3934 C C . HIS A 1 515 ? -17.876 -4.748 6.538 1.00 92.19 515 HIS A C 1
ATOM 3936 O O . HIS A 1 515 ? -18.119 -4.983 5.356 1.00 92.19 515 HIS A O 1
ATOM 3942 N N . PHE A 1 516 ? -16.748 -4.191 6.966 1.00 90.69 516 PHE A N 1
ATOM 3943 C CA . PHE A 1 516 ? -15.642 -3.818 6.102 1.00 90.69 516 PHE A CA 1
ATOM 3944 C C . PHE A 1 516 ? -14.334 -4.341 6.685 1.00 90.69 516 PHE A C 1
ATOM 3946 O O . PHE A 1 516 ? -14.029 -4.136 7.864 1.00 90.69 516 PHE A O 1
ATOM 3953 N N . SER A 1 517 ? -13.538 -4.977 5.839 1.00 90.25 517 SER A N 1
ATOM 3954 C CA . SER A 1 517 ? -12.255 -5.582 6.179 1.00 90.25 517 SER A CA 1
ATOM 3955 C C . SER A 1 517 ? -11.217 -5.346 5.078 1.00 90.25 517 SER A C 1
ATOM 3957 O O . SER A 1 517 ? -11.486 -4.695 4.064 1.00 90.25 517 SER A O 1
ATOM 3959 N N . ILE A 1 518 ? -10.006 -5.878 5.260 1.00 87.00 518 ILE A N 1
ATOM 3960 C CA . ILE A 1 518 ? -8.950 -5.819 4.238 1.00 87.00 518 ILE A CA 1
ATOM 3961 C C . ILE A 1 518 ? -9.393 -6.477 2.919 1.00 87.00 518 ILE A C 1
ATOM 3963 O O . ILE A 1 518 ? -9.026 -5.976 1.860 1.00 87.00 518 ILE A O 1
ATOM 3967 N N . SER A 1 519 ? -10.220 -7.536 2.941 1.00 81.12 519 SER A N 1
ATOM 3968 C CA . SER A 1 519 ? -10.708 -8.156 1.692 1.00 81.12 519 SER A CA 1
ATOM 3969 C C . SER A 1 519 ? -11.651 -7.250 0.904 1.00 81.12 519 SER A C 1
ATOM 3971 O O . SER A 1 519 ? -11.735 -7.363 -0.319 1.00 81.12 519 SER A O 1
ATOM 3973 N N . ASP A 1 520 ? -12.315 -6.328 1.598 1.00 82.75 520 ASP A N 1
ATOM 3974 C CA . ASP A 1 520 ? -13.192 -5.332 0.988 1.00 82.75 520 ASP A CA 1
ATOM 3975 C C . ASP A 1 520 ? -12.398 -4.104 0.530 1.00 82.75 520 ASP A C 1
ATOM 3977 O O . ASP A 1 520 ? -12.889 -3.341 -0.287 1.00 82.75 520 ASP A O 1
ATOM 3981 N N . GLY A 1 521 ? -11.157 -3.927 0.995 1.00 82.62 521 GLY A N 1
ATOM 3982 C CA . GLY A 1 521 ? -10.257 -2.850 0.583 1.00 82.62 521 GLY A CA 1
ATOM 3983 C C . GLY A 1 521 ? -9.812 -1.908 1.706 1.00 82.62 521 GLY A C 1
ATOM 3984 O O . GLY A 1 521 ? -9.110 -0.935 1.417 1.00 82.62 521 GLY A O 1
ATOM 3985 N N . LEU A 1 522 ? -10.137 -2.178 2.979 1.00 88.06 522 LEU A N 1
ATOM 3986 C CA . LEU A 1 522 ? -9.493 -1.481 4.105 1.00 88.06 522 LEU A CA 1
ATOM 3987 C C . LEU A 1 522 ? -7.976 -1.741 4.131 1.00 88.06 522 LEU A C 1
ATOM 3989 O O . LEU A 1 522 ? -7.497 -2.752 3.625 1.00 88.06 522 LEU A O 1
ATOM 3993 N N . LEU A 1 523 ? -7.209 -0.835 4.746 1.00 87.88 523 LEU A N 1
ATOM 3994 C CA . LEU A 1 523 ? -5.751 -0.997 4.872 1.00 87.88 523 LEU A CA 1
ATOM 3995 C C . LEU A 1 523 ? -5.338 -1.860 6.071 1.00 87.88 523 LEU A C 1
ATOM 3997 O O . LEU A 1 523 ? -4.272 -2.464 6.054 1.00 87.88 523 LEU A O 1
ATOM 4001 N N . SER A 1 524 ? -6.178 -1.926 7.105 1.00 91.25 524 SER A N 1
ATOM 4002 C CA . SER A 1 524 ? -5.937 -2.723 8.303 1.00 91.25 524 SER A CA 1
ATOM 4003 C C . SER A 1 524 ? -7.254 -3.192 8.907 1.00 91.25 524 SER A C 1
ATOM 4005 O O . SER A 1 524 ? -8.261 -2.481 8.872 1.00 91.25 524 SER A O 1
ATOM 4007 N N . ASN A 1 525 ? -7.233 -4.386 9.496 1.00 93.12 525 ASN A N 1
ATOM 4008 C CA . ASN A 1 525 ? -8.339 -4.896 10.298 1.00 93.12 525 ASN A CA 1
ATOM 4009 C C . ASN A 1 525 ? -8.258 -4.447 11.769 1.00 93.12 525 ASN A C 1
ATOM 4011 O O . ASN A 1 525 ? -9.191 -4.716 12.528 1.00 93.12 525 ASN A O 1
ATOM 4015 N N . PHE A 1 526 ? -7.167 -3.791 12.181 1.00 94.38 526 PHE A N 1
ATOM 4016 C CA . PHE A 1 526 ? -7.014 -3.253 13.528 1.00 94.38 526 PHE A CA 1
ATOM 4017 C C . PHE A 1 526 ? -7.264 -1.746 13.533 1.00 94.38 526 PHE A C 1
ATOM 4019 O O . PHE A 1 526 ? -6.421 -0.943 13.141 1.00 94.38 526 PHE A O 1
ATOM 4026 N N . THR A 1 527 ? -8.423 -1.351 14.056 1.00 94.50 527 THR A N 1
ATOM 4027 C CA . THR A 1 527 ? -8.752 0.050 14.316 1.00 94.50 527 THR A CA 1
ATOM 4028 C C . THR A 1 527 ? -8.296 0.478 15.713 1.00 94.50 527 THR A C 1
ATOM 4030 O O . THR A 1 527 ? -8.858 0.066 16.729 1.00 94.50 527 THR A O 1
ATOM 4033 N N . CYS A 1 528 ? -7.294 1.354 15.773 1.00 91.81 528 CYS A N 1
ATOM 4034 C CA . CYS A 1 528 ? -6.866 2.013 17.006 1.00 91.81 528 CYS A CA 1
ATOM 4035 C C . CYS A 1 528 ? -7.812 3.156 17.380 1.00 91.81 528 CYS A C 1
ATOM 4037 O O . CYS A 1 528 ? -8.226 3.250 18.535 1.00 91.81 528 CYS A O 1
ATOM 4039 N N . GLY A 1 529 ? -8.146 4.020 16.420 1.00 92.44 529 GLY A N 1
ATOM 4040 C CA . GLY A 1 529 ? -8.982 5.205 16.602 1.00 92.44 529 GLY A CA 1
ATOM 4041 C C . GLY A 1 529 ? -9.862 5.457 15.383 1.00 92.44 529 GLY A C 1
ATOM 4042 O O . GLY A 1 529 ? -9.512 5.085 14.264 1.00 92.44 529 GLY A O 1
ATOM 4043 N N . LEU A 1 530 ? -11.020 6.067 15.621 1.00 94.94 530 LEU A N 1
ATOM 4044 C CA . LEU A 1 530 ? -12.060 6.247 14.616 1.00 94.94 530 LEU A CA 1
ATOM 4045 C C . LEU A 1 530 ? -12.788 7.564 14.860 1.00 94.94 530 LEU A C 1
ATOM 4047 O O . LEU A 1 530 ? -13.215 7.821 15.988 1.00 94.94 530 LEU A O 1
ATOM 4051 N N . VAL A 1 531 ? -12.933 8.387 13.825 1.00 95.12 531 VAL A N 1
ATOM 4052 C CA . VAL A 1 531 ? -13.693 9.635 13.919 1.00 95.12 531 VAL A CA 1
ATOM 4053 C C . VAL A 1 531 ? -14.321 9.999 12.577 1.00 95.12 531 VAL A C 1
ATOM 4055 O O . VAL A 1 531 ? -13.660 9.951 11.542 1.00 95.12 531 VAL A O 1
ATOM 4058 N N . ALA A 1 532 ? -15.607 10.341 12.589 1.00 95.00 532 ALA A N 1
ATOM 4059 C CA . ALA A 1 532 ? -16.292 10.889 11.427 1.00 95.00 532 ALA A CA 1
ATOM 4060 C C . ALA A 1 532 ? -16.143 12.416 11.416 1.00 95.00 532 ALA A C 1
ATOM 4062 O O . ALA A 1 532 ? -16.369 13.076 12.435 1.00 95.00 532 ALA A O 1
ATOM 4063 N N . ASP A 1 533 ? -15.753 12.979 10.276 1.00 91.69 533 ASP A N 1
ATOM 4064 C CA . ASP A 1 533 ? -15.742 14.425 10.089 1.00 91.69 533 ASP A CA 1
ATOM 4065 C C . ASP A 1 533 ? -17.107 14.959 9.622 1.00 91.69 533 ASP A C 1
ATOM 4067 O O . ASP A 1 533 ? -18.067 14.221 9.384 1.00 91.69 533 ASP A O 1
ATOM 4071 N N . ARG A 1 534 ? -17.207 16.286 9.510 1.00 85.62 534 ARG A N 1
ATOM 4072 C CA . ARG A 1 534 ? -18.439 16.964 9.078 1.00 85.62 534 ARG A CA 1
ATOM 4073 C C . ARG A 1 534 ? -18.683 16.875 7.567 1.00 85.62 534 ARG A C 1
ATOM 4075 O O . ARG A 1 534 ? -19.774 17.221 7.126 1.00 85.62 534 ARG A O 1
ATOM 4082 N N . ASN A 1 535 ? -17.694 16.425 6.798 1.00 85.06 535 ASN A N 1
ATOM 4083 C CA . ASN A 1 535 ? -17.718 16.369 5.338 1.00 85.06 535 ASN A CA 1
ATOM 4084 C C . ASN A 1 535 ? -18.120 14.981 4.811 1.00 85.06 535 ASN A C 1
ATOM 4086 O O . ASN A 1 535 ? -18.101 14.767 3.603 1.00 85.06 535 ASN A O 1
ATOM 4090 N N . GLY A 1 536 ? -18.476 14.039 5.692 1.00 88.19 536 GLY A N 1
ATOM 4091 C CA . GLY A 1 536 ? -18.849 12.680 5.295 1.00 88.19 536 GLY A CA 1
ATOM 4092 C C . GLY A 1 536 ? -17.648 11.759 5.065 1.00 88.19 536 GLY A C 1
ATOM 4093 O O . GLY A 1 536 ? -17.759 10.772 4.336 1.00 88.19 536 GLY A O 1
ATOM 4094 N N . THR A 1 537 ? -16.504 12.056 5.685 1.00 92.31 537 THR A N 1
ATOM 4095 C CA . THR A 1 537 ? -15.319 11.192 5.664 1.00 92.31 537 THR A CA 1
ATOM 4096 C C . THR A 1 537 ? -15.137 10.526 7.021 1.00 92.31 537 THR A C 1
ATOM 4098 O O . THR A 1 537 ? -15.187 11.172 8.071 1.00 92.31 537 THR A O 1
ATOM 4101 N N . LEU A 1 538 ? -14.898 9.218 7.007 1.00 95.31 538 LEU A N 1
ATOM 4102 C CA . LEU A 1 538 ? -14.520 8.461 8.191 1.00 95.31 538 LEU A CA 1
ATOM 4103 C C . LEU A 1 538 ? -13.001 8.313 8.223 1.00 95.31 538 LEU A C 1
ATOM 4105 O O . LEU A 1 538 ? -12.412 7.718 7.321 1.00 95.31 538 LEU A O 1
ATOM 4109 N N . TRP A 1 539 ? -12.381 8.823 9.279 1.00 95.94 539 TRP A N 1
ATOM 4110 C CA . TRP A 1 539 ? -10.944 8.759 9.501 1.00 95.94 539 TRP A CA 1
ATOM 4111 C C . TRP A 1 539 ? -10.605 7.613 10.449 1.00 95.94 539 TRP A C 1
ATOM 4113 O O . TRP A 1 539 ? -11.187 7.482 11.530 1.00 95.94 539 TRP A O 1
ATOM 4123 N N . ILE A 1 540 ? -9.645 6.790 10.039 1.00 95.44 540 ILE A N 1
ATOM 4124 C CA . ILE A 1 540 ? -9.309 5.510 10.653 1.00 95.44 540 ILE A CA 1
ATOM 4125 C C . ILE A 1 540 ? -7.810 5.495 10.935 1.00 95.44 540 ILE A C 1
ATOM 4127 O O . ILE A 1 540 ? -7.000 5.535 10.007 1.00 95.44 540 ILE A O 1
ATOM 4131 N N . SER A 1 541 ? -7.431 5.373 12.205 1.00 94.12 541 SER A N 1
ATOM 4132 C CA . SER A 1 541 ? -6.047 5.087 12.579 1.00 94.12 541 SER A CA 1
ATOM 4133 C C . SER A 1 541 ? -5.865 3.617 12.933 1.00 94.12 541 SER A C 1
ATOM 4135 O O . SER A 1 541 ? -6.701 3.000 13.598 1.00 94.12 541 SER A O 1
ATOM 4137 N N . SER A 1 542 ? -4.739 3.066 12.502 1.00 92.00 542 SER A N 1
ATOM 4138 C CA . SER A 1 542 ? -4.316 1.683 12.711 1.00 92.00 542 SER A CA 1
ATOM 4139 C C . SER A 1 542 ? -2.857 1.660 13.176 1.00 92.00 542 SER A C 1
ATOM 4141 O O . SER A 1 542 ? -2.181 2.690 13.094 1.00 92.00 542 SER A O 1
ATOM 4143 N N . PRO A 1 543 ? -2.331 0.532 13.681 1.00 86.81 543 PRO A N 1
ATOM 4144 C CA . PRO A 1 543 ? -0.895 0.405 13.918 1.00 86.81 543 PRO A CA 1
ATOM 4145 C C . PRO A 1 543 ? -0.048 0.654 12.661 1.00 86.81 543 PRO A C 1
ATOM 4147 O O . PRO A 1 543 ? 1.092 1.088 12.789 1.00 86.81 543 PRO A O 1
ATOM 4150 N N . GLU A 1 544 ? -0.606 0.396 11.476 1.00 76.19 544 GLU A N 1
ATOM 4151 C CA . GLU A 1 544 ? 0.064 0.508 10.179 1.00 76.19 544 GLU A CA 1
ATOM 4152 C C . GLU A 1 544 ? 0.037 1.930 9.590 1.00 76.19 544 GLU A C 1
ATOM 4154 O O . GLU A 1 544 ? 0.787 2.216 8.659 1.00 76.19 544 GLU A O 1
ATOM 4159 N N . GLY A 1 545 ? -0.803 2.831 10.113 1.00 88.44 545 GLY A N 1
ATOM 4160 C CA . GLY A 1 545 ? -0.897 4.207 9.624 1.00 88.44 545 GLY A CA 1
ATOM 4161 C C . GLY A 1 545 ? -2.287 4.832 9.737 1.00 88.44 545 GLY A C 1
ATOM 4162 O O . GLY A 1 545 ? -3.189 4.308 10.403 1.00 88.44 545 GLY A O 1
ATOM 4163 N N . LEU A 1 546 ? -2.447 5.975 9.066 1.00 91.75 546 LEU A N 1
ATOM 4164 C CA . LEU A 1 546 ? -3.693 6.731 8.971 1.00 91.75 546 LEU A CA 1
ATOM 4165 C C . LEU A 1 546 ? -4.355 6.501 7.608 1.00 91.75 546 LEU A C 1
ATOM 4167 O O . LEU A 1 546 ? -3.689 6.493 6.574 1.00 91.75 546 LEU A O 1
ATOM 4171 N N . SER A 1 547 ? -5.674 6.336 7.605 1.00 92.38 547 SER A N 1
ATOM 4172 C CA . SER A 1 547 ? -6.468 6.190 6.387 1.00 92.38 547 SER A CA 1
ATOM 4173 C C . SER A 1 547 ? -7.832 6.861 6.508 1.00 92.38 547 SER A C 1
ATOM 4175 O O . SER A 1 547 ? -8.283 7.170 7.613 1.00 92.38 547 SER A O 1
ATOM 4177 N N . SER A 1 548 ? -8.493 7.085 5.378 1.00 91.94 548 SER A N 1
ATOM 4178 C CA . SER A 1 548 ? -9.842 7.643 5.327 1.00 91.94 548 SER A CA 1
ATOM 4179 C C . SER A 1 548 ? -10.726 6.916 4.311 1.00 91.94 548 SER A C 1
ATOM 4181 O O . SER A 1 548 ? -10.233 6.380 3.320 1.00 91.94 548 SER A O 1
ATOM 4183 N N . ILE A 1 549 ? -12.037 6.868 4.552 1.00 91.31 549 ILE A N 1
ATOM 4184 C CA . ILE A 1 549 ? -13.036 6.384 3.583 1.00 91.31 549 ILE A CA 1
ATOM 4185 C C . ILE A 1 549 ? -14.154 7.414 3.417 1.00 91.31 549 ILE A C 1
ATOM 4187 O O . ILE A 1 549 ? -14.569 8.056 4.384 1.00 91.31 549 ILE A O 1
ATOM 4191 N N . SER A 1 550 ? -14.683 7.535 2.198 1.00 89.00 550 SER A N 1
ATOM 4192 C CA . SER A 1 550 ? -15.938 8.254 1.964 1.00 89.00 550 SER A CA 1
ATOM 4193 C C . SER A 1 550 ? -17.109 7.415 2.479 1.00 89.00 550 SER A C 1
ATOM 4195 O O . SER A 1 550 ? -17.286 6.262 2.068 1.00 89.00 550 SER A O 1
ATOM 4197 N N . ILE A 1 551 ? -17.909 7.984 3.383 1.00 87.44 551 ILE A N 1
ATOM 4198 C CA . ILE A 1 551 ? -19.053 7.304 4.007 1.00 87.44 551 ILE A CA 1
ATOM 4199 C C . ILE A 1 551 ? -20.132 6.996 2.966 1.00 87.44 551 ILE A C 1
ATOM 4201 O O . ILE A 1 551 ? -20.572 5.849 2.860 1.00 87.44 551 ILE A O 1
ATOM 4205 N N . ASP A 1 552 ? -20.508 7.994 2.165 1.00 81.00 552 ASP A N 1
ATOM 4206 C CA . ASP A 1 552 ? -21.573 7.862 1.167 1.00 81.00 552 ASP A CA 1
ATOM 4207 C C . ASP A 1 552 ? -21.210 6.833 0.093 1.00 81.00 552 ASP A C 1
ATOM 4209 O O . ASP A 1 552 ? -22.031 5.993 -0.280 1.00 81.00 552 ASP A O 1
ATOM 4213 N N . GLN A 1 553 ? -19.951 6.832 -0.351 1.00 73.75 553 GLN A N 1
ATOM 4214 C CA . GLN A 1 553 ? -19.474 5.848 -1.314 1.00 73.75 553 GLN A CA 1
ATOM 4215 C C . GLN A 1 553 ? -19.513 4.424 -0.740 1.00 73.75 553 GLN A C 1
ATOM 4217 O O . GLN A 1 553 ? -19.966 3.492 -1.409 1.00 73.75 553 GLN A O 1
ATOM 4222 N N . SER A 1 554 ? -19.070 4.253 0.509 1.00 73.62 554 SER A N 1
ATOM 4223 C CA . SER A 1 554 ? -18.930 2.935 1.143 1.00 73.62 554 SER A CA 1
ATOM 4224 C C . SER A 1 554 ? -20.276 2.256 1.411 1.00 73.62 554 SER A C 1
ATOM 4226 O O . SER A 1 554 ? -20.368 1.028 1.316 1.00 73.62 554 SER A O 1
ATOM 4228 N N . LEU A 1 555 ? -21.315 3.044 1.708 1.00 76.69 555 LEU A N 1
ATOM 4229 C CA . LEU A 1 555 ? -22.657 2.566 2.056 1.00 76.69 555 LEU A CA 1
ATOM 4230 C C . LEU A 1 555 ? -23.647 2.536 0.874 1.00 76.69 555 LEU A C 1
ATOM 4232 O O . LEU A 1 555 ? -24.758 2.043 1.041 1.00 76.69 555 LEU A O 1
ATOM 4236 N N . SER A 1 556 ? -23.286 3.042 -0.311 1.00 65.69 556 SER A N 1
ATOM 4237 C CA . SER A 1 556 ? -24.193 3.051 -1.472 1.00 65.69 556 SER A CA 1
ATOM 4238 C C . SER A 1 556 ? -24.443 1.649 -2.059 1.00 65.69 556 SER A C 1
ATOM 4240 O O . SER A 1 556 ? -23.516 0.856 -2.194 1.00 65.69 556 SER A O 1
ATOM 4242 N N . GLU A 1 557 ? -25.687 1.341 -2.449 1.00 53.19 557 GLU A N 1
ATOM 4243 C CA . GLU A 1 557 ? -26.056 0.064 -3.103 1.00 53.19 557 GLU A CA 1
ATOM 4244 C C . GLU A 1 557 ? -25.731 0.037 -4.610 1.00 53.19 557 GLU A C 1
ATOM 4246 O O . GLU A 1 557 ? -25.573 -1.027 -5.206 1.00 53.19 557 GLU A O 1
ATOM 4251 N N . SER A 1 558 ? -25.600 1.208 -5.245 1.00 43.12 558 SER A N 1
ATOM 4252 C CA . SER A 1 558 ? -25.309 1.363 -6.679 1.00 43.12 558 SER A CA 1
ATOM 4253 C C . SER A 1 558 ? -23.807 1.261 -6.963 1.00 43.12 558 SER A C 1
ATOM 4255 O O . SER A 1 558 ? -23.212 2.167 -7.556 1.00 43.12 558 SER A O 1
ATOM 4257 N N . LYS A 1 559 ? -23.159 0.184 -6.516 1.00 53.56 559 LYS A N 1
ATOM 4258 C CA . LYS A 1 559 ? -21.718 0.041 -6.716 1.00 53.56 559 LYS A CA 1
ATOM 4259 C C . LYS A 1 559 ? -21.398 -0.560 -8.084 1.00 53.56 559 LYS A C 1
ATOM 4261 O O . LYS A 1 559 ? -21.935 -1.595 -8.466 1.00 53.56 559 LYS A O 1
ATOM 4266 N N . ASN A 1 560 ? -20.441 0.039 -8.794 1.00 50.81 560 ASN A N 1
ATOM 4267 C CA . ASN A 1 560 ? -19.765 -0.631 -9.913 1.00 50.81 560 ASN A CA 1
ATOM 4268 C C . ASN A 1 560 ? -18.858 -1.787 -9.427 1.00 50.81 560 ASN A C 1
ATOM 4270 O O . ASN A 1 560 ? -18.477 -2.643 -10.230 1.00 50.81 560 ASN A O 1
ATOM 4274 N N . THR A 1 561 ? -18.506 -1.815 -8.131 1.00 59.31 561 THR A N 1
ATOM 4275 C CA . THR A 1 561 ? -17.665 -2.828 -7.469 1.00 59.31 561 THR A CA 1
ATOM 4276 C C . THR A 1 561 ? -18.062 -3.010 -5.996 1.00 59.31 561 THR A C 1
ATOM 4278 O O . THR A 1 561 ? -18.355 -2.039 -5.316 1.00 59.31 561 THR A O 1
ATOM 4281 N N . ASP A 1 562 ? -17.984 -4.220 -5.436 1.00 66.81 562 ASP A N 1
ATOM 4282 C CA . ASP A 1 562 ? -18.216 -4.452 -3.991 1.00 66.81 562 ASP A CA 1
ATOM 4283 C C . ASP A 1 562 ? -17.084 -3.892 -3.084 1.00 66.81 562 ASP A C 1
ATOM 4285 O O . ASP A 1 562 ? -17.019 -4.213 -1.901 1.00 66.81 562 ASP A O 1
ATOM 4289 N N . LEU A 1 563 ? -16.175 -3.063 -3.618 1.00 73.81 563 LEU A N 1
ATOM 4290 C CA . LEU A 1 563 ? -14.935 -2.645 -2.956 1.00 73.81 563 LEU A CA 1
ATOM 4291 C C . LEU A 1 563 ? -15.078 -1.313 -2.203 1.00 73.81 563 LEU A C 1
ATOM 4293 O O . LEU A 1 563 ? -15.789 -0.399 -2.618 1.00 73.81 563 LEU A O 1
ATOM 4297 N N . VAL A 1 564 ? -14.336 -1.201 -1.105 1.00 81.50 564 VAL A N 1
ATOM 4298 C CA . VAL A 1 564 ? -14.122 -0.012 -0.281 1.00 81.50 564 VAL A CA 1
ATOM 4299 C C . VAL A 1 564 ? -12.762 0.585 -0.614 1.00 81.50 564 VAL A C 1
ATOM 4301 O O . VAL A 1 564 ? -11.724 -0.070 -0.531 1.00 81.50 564 VAL A O 1
ATOM 4304 N N . PHE A 1 565 ? -12.748 1.874 -0.926 1.00 83.25 565 PHE A N 1
ATOM 4305 C CA . PHE A 1 565 ? -11.531 2.588 -1.288 1.00 83.25 565 PHE A CA 1
ATOM 4306 C C . PHE A 1 565 ? -11.009 3.389 -0.096 1.00 83.25 565 PHE A C 1
ATOM 4308 O O . PHE A 1 565 ? -11.207 4.595 0.001 1.00 83.25 565 PHE A O 1
ATOM 4315 N N . ALA A 1 566 ? -10.341 2.701 0.835 1.00 87.62 566 ALA A N 1
ATOM 4316 C CA . ALA A 1 566 ? -9.619 3.366 1.919 1.00 87.62 566 ALA A CA 1
ATOM 4317 C C . ALA A 1 566 ? -8.401 4.116 1.371 1.00 87.62 566 ALA A C 1
ATOM 4319 O O . ALA A 1 566 ? -7.493 3.500 0.819 1.00 87.62 566 ALA A O 1
ATOM 4320 N N . ARG A 1 567 ? -8.374 5.436 1.506 1.00 87.00 567 ARG A N 1
ATOM 4321 C CA . ARG A 1 567 ? -7.262 6.283 1.083 1.00 87.00 567 ARG A CA 1
ATOM 4322 C C . ARG A 1 567 ? -6.193 6.310 2.182 1.00 87.00 567 ARG A C 1
ATOM 4324 O O . ARG A 1 567 ? -6.525 6.688 3.306 1.00 87.00 567 ARG A O 1
ATOM 4331 N N . PRO A 1 568 ? -4.939 5.909 1.911 1.00 87.69 568 PRO A N 1
ATOM 4332 C CA . PRO A 1 568 ? -3.848 6.083 2.865 1.00 87.69 568 PRO A CA 1
ATOM 4333 C C . PRO A 1 568 ? -3.473 7.561 2.997 1.00 87.69 568 PRO A C 1
ATOM 4335 O O . PRO A 1 568 ? -3.571 8.334 2.045 1.00 87.69 568 PRO A O 1
ATOM 4338 N N . HIS A 1 569 ? -2.986 7.925 4.176 1.00 87.06 569 HIS A N 1
ATOM 4339 C CA . HIS A 1 569 ? -2.389 9.224 4.457 1.00 87.06 569 HIS A CA 1
ATOM 4340 C C . HIS A 1 569 ? -0.959 8.988 4.962 1.00 87.06 569 HIS A C 1
ATOM 4342 O O . HIS A 1 569 ? -0.772 8.692 6.149 1.00 87.06 569 HIS A O 1
ATOM 4348 N N . PRO A 1 570 ? 0.048 9.027 4.065 1.00 85.00 570 PRO A N 1
ATOM 4349 C CA . PRO A 1 570 ? 1.432 8.723 4.407 1.00 85.00 570 PRO A CA 1
ATOM 4350 C C . PRO A 1 570 ? 1.940 9.627 5.526 1.00 85.00 570 PRO A C 1
ATOM 4352 O O . PRO A 1 570 ? 1.784 10.847 5.471 1.00 85.00 570 PRO A O 1
ATOM 4355 N N . LEU A 1 571 ? 2.573 9.043 6.540 1.00 86.06 571 LEU A N 1
ATOM 4356 C CA . LEU A 1 571 ? 3.156 9.832 7.619 1.00 86.06 571 LEU A CA 1
ATOM 4357 C C . LEU A 1 571 ? 4.344 10.657 7.089 1.00 86.06 571 LEU A C 1
ATOM 4359 O O . LEU A 1 571 ? 5.085 10.184 6.220 1.00 86.06 571 LEU A O 1
ATOM 4363 N N . PRO A 1 572 ? 4.542 11.887 7.590 1.00 84.69 572 PRO A N 1
ATOM 4364 C CA . PRO A 1 572 ? 5.713 12.671 7.237 1.00 84.69 572 PRO A CA 1
ATOM 4365 C C . PRO A 1 572 ? 6.979 12.018 7.801 1.00 84.69 572 PRO A C 1
ATOM 4367 O O . PRO A 1 572 ? 6.931 11.254 8.770 1.00 84.69 572 PRO A O 1
ATOM 4370 N N . ARG A 1 573 ? 8.130 12.353 7.218 1.00 78.19 573 ARG A N 1
ATOM 4371 C CA . ARG A 1 573 ? 9.426 11.869 7.708 1.00 78.19 573 ARG A CA 1
ATOM 4372 C C . ARG A 1 573 ? 9.627 12.162 9.202 1.00 78.19 573 ARG A C 1
ATOM 4374 O O . ARG A 1 573 ? 9.230 13.217 9.698 1.00 78.19 573 ARG A O 1
ATOM 4381 N N . GLY A 1 574 ? 10.283 11.236 9.903 1.00 75.38 574 GLY A N 1
ATOM 4382 C CA . GLY A 1 574 ? 10.531 11.298 11.347 1.00 75.38 574 GLY A CA 1
ATOM 4383 C C . GLY A 1 574 ? 9.368 10.762 12.184 1.00 75.38 574 GLY A C 1
ATOM 4384 O O . GLY A 1 574 ? 9.486 10.628 13.403 1.00 75.38 574 GLY A O 1
ATOM 4385 N N . ALA A 1 575 ? 8.249 10.424 11.539 1.00 78.81 575 ALA A N 1
ATOM 4386 C CA . ALA A 1 575 ? 7.116 9.749 12.152 1.00 78.81 575 ALA A CA 1
ATOM 4387 C C . ALA A 1 575 ? 6.998 8.277 11.722 1.00 78.81 575 ALA A C 1
ATOM 4389 O O . ALA A 1 575 ? 5.962 7.666 11.963 1.00 78.81 575 ALA A O 1
ATOM 4390 N N . GLU A 1 576 ? 8.038 7.662 11.145 1.00 73.62 576 GLU A N 1
ATOM 4391 C CA . GLU A 1 576 ? 7.970 6.265 10.680 1.00 73.62 576 GLU A CA 1
ATOM 4392 C C . GLU A 1 576 ? 7.736 5.280 11.837 1.00 73.62 576 GLU A C 1
ATOM 4394 O O . GLU A 1 576 ? 7.068 4.263 11.682 1.00 73.62 576 GLU A O 1
ATOM 4399 N N . ASN A 1 577 ? 8.262 5.601 13.022 1.00 75.94 577 ASN A N 1
ATOM 4400 C CA . ASN A 1 577 ? 8.149 4.771 14.226 1.00 75.94 577 ASN A CA 1
ATOM 4401 C C . ASN A 1 577 ? 7.013 5.199 15.165 1.00 75.94 577 ASN A C 1
ATOM 4403 O O . ASN A 1 577 ? 6.879 4.667 16.274 1.00 75.94 577 ASN A O 1
ATOM 4407 N N . LEU A 1 578 ? 6.221 6.189 14.756 1.00 82.12 578 LEU A N 1
ATOM 4408 C CA . LEU A 1 578 ? 5.117 6.698 15.547 1.00 82.12 578 LEU A CA 1
ATOM 4409 C C . LEU A 1 578 ? 4.006 5.645 15.620 1.00 82.12 578 LEU A C 1
ATOM 4411 O O . LEU A 1 578 ? 3.592 5.071 14.618 1.00 82.12 578 LEU A O 1
ATOM 4415 N N . LYS A 1 579 ? 3.512 5.386 16.832 1.00 86.69 579 LYS A N 1
ATOM 4416 C CA . LYS A 1 579 ? 2.448 4.405 17.066 1.00 86.69 579 LYS A CA 1
ATOM 4417 C C . LYS A 1 579 ? 1.167 5.113 17.451 1.00 86.69 579 LYS A C 1
ATOM 4419 O O . LYS A 1 579 ? 1.142 5.857 18.432 1.00 86.69 579 LYS A O 1
ATOM 4424 N N . PHE A 1 580 ? 0.088 4.842 16.726 1.00 88.06 580 PHE A N 1
ATOM 4425 C CA . PHE A 1 580 ? -1.239 5.305 17.116 1.00 88.06 580 PHE A CA 1
ATOM 4426 C C . PHE A 1 580 ? -1.668 4.638 18.423 1.00 88.06 580 PHE A C 1
ATOM 4428 O O . PHE A 1 580 ? -1.570 3.418 18.596 1.00 88.06 580 PHE A O 1
ATOM 4435 N N . ASN A 1 581 ? -2.129 5.446 19.378 1.00 78.56 581 ASN A N 1
ATOM 4436 C CA . ASN A 1 581 ? -2.450 4.938 20.702 1.00 78.56 581 ASN A CA 1
ATOM 4437 C C . ASN A 1 581 ? -3.783 4.196 20.698 1.00 78.56 581 ASN A C 1
ATOM 4439 O O . ASN A 1 581 ? -4.834 4.749 20.374 1.00 78.56 581 ASN A O 1
ATOM 4443 N N . ALA A 1 582 ? -3.740 2.951 21.164 1.00 75.62 582 ALA A N 1
ATOM 4444 C CA . ALA A 1 582 ? -4.914 2.116 21.345 1.00 75.62 582 ALA A CA 1
ATOM 4445 C C . ALA A 1 582 ? -5.261 1.971 22.842 1.00 75.62 582 ALA A C 1
ATOM 4447 O O . ALA A 1 582 ? -4.386 1.800 23.703 1.00 75.62 582 ALA A O 1
ATOM 4448 N N . GLY A 1 583 ? -6.553 1.976 23.178 1.00 74.62 583 GLY A N 1
ATOM 4449 C CA . GLY A 1 583 ? -7.061 1.564 24.495 1.00 74.62 583 GLY A CA 1
ATOM 4450 C C . GLY A 1 583 ? -7.087 2.627 25.602 1.00 74.62 583 GLY A C 1
ATOM 4451 O O . GLY A 1 583 ? -7.368 2.261 26.748 1.00 74.62 583 GLY A O 1
ATOM 4452 N N . ARG A 1 584 ? -6.814 3.896 25.277 1.00 86.06 584 ARG A N 1
ATOM 4453 C CA . ARG A 1 584 ? -7.236 5.086 26.039 1.00 86.06 584 ARG A CA 1
ATOM 4454 C C . ARG A 1 584 ? -7.973 6.025 25.087 1.00 86.06 584 ARG A C 1
ATOM 4456 O O . ARG A 1 584 ? -7.640 6.042 23.907 1.00 86.06 584 ARG A O 1
ATOM 4463 N N . PHE A 1 585 ? -8.934 6.787 25.593 1.00 89.50 585 PHE A N 1
ATOM 4464 C CA . PHE A 1 585 ? -9.756 7.676 24.776 1.00 89.50 585 PHE A CA 1
ATOM 4465 C C . PHE A 1 585 ? -10.031 9.013 25.495 1.00 89.50 585 PHE A C 1
ATOM 4467 O O . PHE A 1 585 ? -10.025 9.045 26.732 1.00 89.50 585 PHE A O 1
ATOM 4474 N N . PRO A 1 586 ? -10.255 10.107 24.742 1.00 89.50 586 PRO A N 1
ATOM 4475 C CA . PRO A 1 586 ? -10.286 10.158 23.280 1.00 89.50 586 PRO A CA 1
ATOM 4476 C C . PRO A 1 586 ? -8.884 10.106 22.659 1.00 89.50 586 PRO A C 1
ATOM 4478 O O . PRO A 1 586 ? -7.947 10.759 23.114 1.00 89.50 586 PRO A O 1
ATOM 4481 N N . ASN A 1 587 ? -8.740 9.286 21.621 1.00 88.75 587 ASN A N 1
ATOM 4482 C CA . ASN A 1 587 ? -7.517 9.151 20.827 1.00 88.75 587 ASN A CA 1
ATOM 4483 C C . ASN A 1 587 ? -7.669 9.703 19.404 1.00 88.75 587 ASN A C 1
ATOM 4485 O O . ASN A 1 587 ? -6.666 9.823 18.708 1.00 88.75 587 ASN A O 1
ATOM 4489 N N . ALA A 1 588 ? -8.890 10.053 19.003 1.00 92.69 588 ALA A N 1
ATOM 4490 C CA . ALA A 1 588 ? -9.211 10.751 17.771 1.00 92.69 588 ALA A CA 1
ATOM 4491 C C . ALA A 1 588 ? -10.289 11.805 18.063 1.00 92.69 588 ALA A C 1
ATOM 4493 O O . ALA A 1 588 ? -11.249 11.506 18.777 1.00 92.69 588 ALA A O 1
ATOM 4494 N N . VAL A 1 589 ? -10.125 13.029 17.559 1.00 91.62 589 VAL A N 1
ATOM 4495 C CA . VAL A 1 589 ? -11.106 14.119 17.711 1.00 91.62 589 VAL A CA 1
ATOM 4496 C C . VAL A 1 589 ? -11.111 15.030 16.484 1.00 91.62 589 VAL A C 1
ATOM 4498 O O . VAL A 1 589 ? -10.105 15.142 15.791 1.00 91.62 589 VAL A O 1
ATOM 4501 N N . VAL A 1 590 ? -12.227 15.720 16.247 1.00 91.19 590 VAL A N 1
ATOM 4502 C CA . VAL A 1 590 ? -12.333 16.793 15.246 1.00 91.19 590 VAL A CA 1
ATOM 4503 C C . VAL A 1 590 ? -12.518 18.111 15.985 1.00 91.19 590 VAL A C 1
ATOM 4505 O O . VAL A 1 590 ? -13.371 18.204 16.869 1.00 91.19 590 VAL A O 1
ATOM 4508 N N . ASP A 1 591 ? -11.699 19.110 15.661 1.00 87.88 591 ASP A N 1
ATOM 4509 C CA . ASP A 1 591 ? -11.802 20.439 16.266 1.00 87.88 591 ASP A CA 1
ATOM 4510 C C . ASP A 1 591 ? -12.890 21.301 15.597 1.00 87.88 591 ASP A C 1
ATOM 4512 O O . ASP A 1 591 ? -13.488 20.933 14.584 1.00 87.88 591 ASP A O 1
ATOM 4516 N N . ASP A 1 592 ? -13.159 22.482 16.155 1.00 85.25 592 ASP A N 1
ATOM 4517 C CA . ASP A 1 592 ? -14.211 23.367 15.635 1.00 85.25 592 ASP A CA 1
ATOM 4518 C C . ASP A 1 592 ? -13.934 23.911 14.224 1.00 85.25 592 ASP A C 1
ATOM 4520 O O . ASP A 1 592 ? -14.867 24.354 13.549 1.00 85.25 592 ASP A O 1
ATOM 4524 N N . ARG A 1 593 ? -12.676 23.855 13.766 1.00 85.81 593 ARG A N 1
ATOM 4525 C CA . ARG A 1 593 ? -12.255 24.249 12.414 1.00 85.81 593 ARG A CA 1
ATOM 4526 C C . ARG A 1 593 ? -12.413 23.109 11.405 1.00 85.81 593 ARG A C 1
ATOM 4528 O O . ARG A 1 593 ? -12.282 23.357 10.213 1.00 85.81 593 ARG A O 1
ATOM 4535 N N . GLY A 1 594 ? -12.707 21.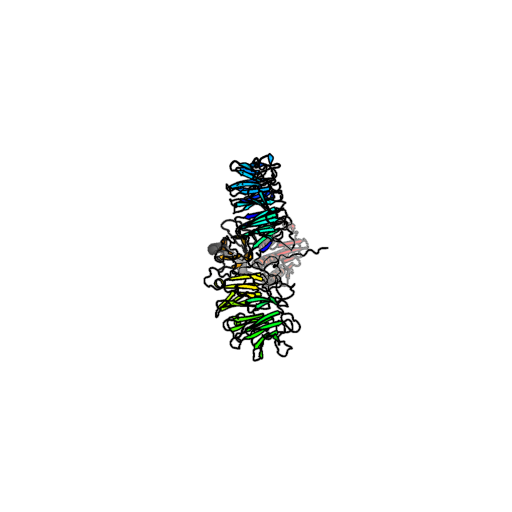892 11.864 1.00 87.81 594 GLY A N 1
ATOM 4536 C CA . GLY A 1 594 ? -12.788 20.695 11.027 1.00 87.81 594 GLY A CA 1
ATOM 4537 C C . GLY A 1 594 ? -11.455 19.963 10.860 1.00 87.81 594 GLY A C 1
ATOM 4538 O O . GLY A 1 594 ? -11.387 19.039 10.057 1.00 87.81 594 GLY A O 1
ATOM 4539 N N . ILE A 1 595 ? -10.413 20.338 11.611 1.00 90.06 595 ILE A N 1
ATOM 4540 C CA . ILE A 1 595 ? -9.127 19.631 11.601 1.00 90.06 595 ILE A CA 1
ATOM 4541 C C . ILE A 1 595 ? -9.279 18.343 12.407 1.00 90.06 595 ILE A C 1
ATOM 4543 O O . ILE A 1 595 ? -9.823 18.348 13.517 1.00 90.06 595 ILE A O 1
ATOM 4547 N N . VAL A 1 596 ? -8.777 17.245 11.854 1.00 92.88 596 VAL A N 1
ATOM 4548 C CA . VAL A 1 596 ? -8.837 15.912 12.455 1.00 92.88 596 VAL A CA 1
ATOM 4549 C C . VAL A 1 596 ? -7.537 15.642 13.199 1.00 92.88 596 VAL A C 1
ATOM 4551 O O . VAL A 1 596 ? -6.462 15.820 12.638 1.00 92.88 596 VAL A O 1
ATOM 4554 N N . TRP A 1 597 ? -7.625 15.199 14.451 1.00 92.25 597 TRP A N 1
ATOM 4555 C CA . TRP A 1 597 ? -6.484 14.988 15.340 1.00 92.25 597 TRP A CA 1
ATOM 4556 C C . TRP A 1 597 ? -6.446 13.560 15.871 1.00 92.25 597 TRP A C 1
ATOM 4558 O O . TRP A 1 597 ? -7.476 13.026 16.280 1.00 92.25 597 TRP A O 1
ATOM 4568 N N . PHE A 1 598 ? -5.246 12.987 15.966 1.00 92.38 598 PHE A N 1
ATOM 4569 C CA . PHE A 1 598 ? -4.986 11.656 16.508 1.00 92.38 598 PHE A CA 1
ATOM 4570 C C . PHE A 1 598 ? -3.857 11.676 17.546 1.00 92.38 598 PHE A C 1
ATOM 4572 O O . PHE A 1 598 ? -2.803 12.269 17.322 1.00 92.38 598 PHE A O 1
ATOM 4579 N N . ALA A 1 599 ? -4.055 10.998 18.679 1.00 89.62 599 ALA A N 1
ATOM 4580 C CA . ALA A 1 599 ? -3.014 10.803 19.690 1.00 89.62 599 ALA A CA 1
ATOM 4581 C C . ALA A 1 599 ? -2.087 9.635 19.340 1.00 89.62 599 ALA A C 1
ATOM 4583 O O . ALA A 1 599 ? -2.533 8.565 18.907 1.00 89.62 599 ALA A O 1
ATOM 4584 N N . THR A 1 600 ? -0.795 9.807 19.620 1.00 88.06 600 THR A N 1
ATOM 4585 C CA . THR A 1 600 ? 0.240 8.830 19.266 1.00 88.06 600 THR A CA 1
ATOM 4586 C C . THR A 1 600 ? 1.276 8.669 20.381 1.00 88.06 600 THR A C 1
ATOM 4588 O O . THR A 1 600 ? 1.148 9.258 21.453 1.00 88.06 600 THR A O 1
ATOM 4591 N N . SER A 1 601 ? 2.288 7.828 20.180 1.00 81.38 601 SER A N 1
ATOM 4592 C CA . SER A 1 601 ? 3.402 7.673 21.118 1.00 81.38 601 SER A CA 1
ATOM 4593 C C . SER A 1 601 ? 4.374 8.856 21.146 1.00 81.38 601 SER A C 1
ATOM 4595 O O . SER A 1 601 ? 5.132 8.964 22.104 1.00 81.38 601 SER A O 1
ATOM 4597 N N . SER A 1 602 ? 4.386 9.707 20.116 1.00 77.75 602 SER A N 1
ATOM 4598 C CA . SER A 1 602 ? 5.472 10.672 19.871 1.00 77.75 602 SER A CA 1
ATOM 4599 C C . SER A 1 602 ? 4.978 12.097 19.586 1.00 77.75 602 SER A C 1
ATOM 4601 O O . SER A 1 602 ? 5.727 12.919 19.058 1.00 77.75 602 SER A O 1
ATOM 4603 N N . GLY A 1 603 ? 3.738 12.404 19.970 1.00 81.31 603 GLY A N 1
ATOM 4604 C CA . GLY A 1 603 ? 3.075 13.679 19.718 1.00 81.31 603 GLY A CA 1
ATOM 4605 C C . GLY A 1 603 ? 1.846 13.530 18.814 1.00 81.31 603 GLY A C 1
ATOM 4606 O O . GLY A 1 603 ? 1.724 12.557 18.064 1.00 81.31 603 GLY A O 1
ATOM 4607 N N . PRO A 1 604 ? 0.884 14.459 18.873 1.00 86.88 604 PRO A N 1
ATOM 4608 C CA . PRO A 1 604 ? -0.346 14.332 18.115 1.00 86.88 604 PRO A CA 1
ATOM 4609 C C . PRO A 1 604 ? -0.110 14.549 16.619 1.00 86.88 604 PRO A C 1
ATOM 4611 O O . PRO A 1 604 ? 0.648 15.428 16.199 1.00 86.88 604 PRO A O 1
ATOM 4614 N N . VAL A 1 605 ? -0.821 13.755 15.827 1.00 89.50 605 VAL A N 1
ATOM 4615 C CA . VAL A 1 605 ? -0.921 13.887 14.374 1.00 89.50 605 VAL A CA 1
ATOM 4616 C C . VAL A 1 605 ? -2.194 14.651 14.042 1.00 89.50 605 VAL A C 1
ATOM 4618 O O . VAL A 1 605 ? -3.219 14.434 14.692 1.00 89.50 605 VAL A O 1
ATOM 4621 N N . TYR A 1 606 ? -2.155 15.515 13.032 1.00 90.00 606 TYR A N 1
ATOM 4622 C CA . TYR A 1 606 ? -3.354 16.158 12.512 1.00 90.00 606 TYR A CA 1
ATOM 4623 C C . TYR A 1 606 ? -3.385 16.226 10.989 1.00 90.00 606 TYR A C 1
ATOM 4625 O O . TYR A 1 606 ? -2.344 16.257 10.335 1.00 90.00 606 TYR A O 1
ATOM 4633 N N . VAL A 1 607 ? -4.602 16.264 10.454 1.00 90.25 607 VAL A N 1
ATOM 4634 C CA . VAL A 1 607 ? -4.900 16.469 9.035 1.00 90.25 607 VAL A CA 1
ATOM 4635 C C . VAL A 1 607 ? -5.919 17.592 8.926 1.00 90.25 607 VAL A C 1
ATOM 4637 O O . VAL A 1 607 ? -6.895 17.616 9.678 1.00 90.25 607 VAL A O 1
ATOM 4640 N N . ASP A 1 608 ? -5.683 18.530 8.013 1.00 87.44 608 ASP A N 1
ATOM 4641 C CA . ASP A 1 608 ? -6.603 19.620 7.687 1.00 87.44 608 ASP A CA 1
ATOM 4642 C C . ASP A 1 608 ? -7.332 19.299 6.370 1.00 87.44 608 ASP A C 1
ATOM 4644 O O . ASP A 1 608 ? -6.772 19.527 5.295 1.00 87.44 608 ASP A O 1
ATOM 4648 N N . PRO A 1 609 ? -8.583 18.795 6.419 1.00 83.69 609 PRO A N 1
ATOM 4649 C CA . PRO A 1 609 ? -9.312 18.391 5.217 1.00 83.69 609 PRO A CA 1
ATOM 4650 C C . PRO A 1 609 ? -9.688 19.567 4.307 1.00 83.69 609 PRO A C 1
ATOM 4652 O O . PRO A 1 609 ? -10.142 19.348 3.186 1.00 83.69 609 PRO A O 1
ATOM 4655 N N . SER A 1 610 ? -9.558 20.813 4.784 1.00 77.44 610 SER A N 1
ATOM 4656 C CA . SER A 1 610 ? -9.863 22.006 3.989 1.00 77.44 610 SER A CA 1
ATOM 4657 C C . SER A 1 610 ? -8.756 22.359 2.997 1.00 77.44 610 SER A C 1
ATOM 4659 O O . SER A 1 610 ? -8.998 23.100 2.040 1.00 77.44 610 SER A O 1
ATOM 4661 N N . GLN A 1 611 ? -7.546 21.832 3.200 1.00 69.56 611 GLN A N 1
ATOM 4662 C CA . GLN A 1 611 ? -6.446 22.054 2.278 1.00 69.56 611 GLN A CA 1
ATOM 4663 C C . GLN A 1 611 ? -6.608 21.144 1.061 1.00 69.56 611 GLN A C 1
ATOM 4665 O O . GLN A 1 611 ? -6.861 19.947 1.214 1.00 69.56 611 GLN A O 1
ATOM 4670 N N . PRO A 1 612 ? -6.468 21.685 -0.163 1.00 58.09 612 PRO A N 1
ATOM 4671 C CA . PRO A 1 612 ? -6.503 20.857 -1.350 1.00 58.09 612 PRO A CA 1
ATOM 4672 C C . PRO A 1 612 ? -5.368 19.840 -1.249 1.00 58.09 612 PRO A C 1
ATOM 4674 O O . PRO A 1 612 ? -4.191 20.206 -1.255 1.00 58.09 612 PRO A O 1
ATOM 4677 N N . THR A 1 613 ? -5.718 18.556 -1.167 1.00 57.34 613 THR A N 1
ATOM 4678 C CA . THR A 1 613 ? -4.741 17.515 -1.469 1.00 57.34 613 THR A CA 1
ATOM 4679 C C . THR A 1 613 ? -4.312 17.733 -2.910 1.00 57.34 613 THR A C 1
ATOM 4681 O O . THR A 1 613 ? -5.146 18.061 -3.752 1.00 57.34 613 THR A O 1
ATOM 4684 N N . LEU A 1 614 ? -3.014 17.628 -3.184 1.00 51.31 614 LEU A N 1
ATOM 4685 C CA . LEU A 1 614 ? -2.446 17.840 -4.510 1.00 51.31 614 LEU A CA 1
ATOM 4686 C C . LEU A 1 614 ? -3.047 16.837 -5.516 1.00 51.31 614 LEU A C 1
ATOM 4688 O O . LEU A 1 614 ? -2.517 15.757 -5.758 1.00 51.31 614 LEU A O 1
ATOM 4692 N N . THR A 1 615 ? -4.207 17.172 -6.078 1.00 45.53 615 THR A N 1
ATOM 4693 C CA . THR A 1 615 ? -4.891 16.420 -7.127 1.00 45.53 615 THR A CA 1
ATOM 4694 C C . THR A 1 615 ? -4.223 16.773 -8.442 1.00 45.53 615 THR A C 1
ATOM 4696 O O . THR A 1 615 ? -4.630 17.708 -9.133 1.00 45.53 615 THR A O 1
ATOM 4699 N N . HIS A 1 616 ? -3.139 16.076 -8.755 1.00 49.88 616 HIS A N 1
ATOM 4700 C CA . HIS A 1 616 ? -2.461 16.236 -10.033 1.00 49.88 616 HIS A CA 1
ATOM 4701 C C . HIS A 1 616 ? -3.145 15.422 -11.138 1.00 49.88 616 HIS A C 1
ATOM 4703 O O . HIS A 1 616 ? -3.856 14.455 -10.865 1.00 49.88 616 HIS A O 1
ATOM 4709 N N . ALA A 1 617 ? -2.960 15.856 -12.389 1.00 47.12 617 ALA A N 1
ATOM 4710 C CA . ALA A 1 617 ? -3.447 15.168 -13.580 1.00 47.12 617 ALA A CA 1
ATOM 4711 C C . ALA A 1 617 ? -2.796 13.780 -13.656 1.00 47.12 617 ALA A C 1
ATOM 4713 O O . ALA A 1 617 ? -1.604 13.648 -13.917 1.00 47.12 617 ALA A O 1
ATOM 4714 N N . TRP A 1 618 ? -3.592 12.767 -13.346 1.00 57.44 618 TRP A N 1
ATOM 4715 C CA . TRP A 1 618 ? -3.131 11.455 -12.927 1.00 57.44 618 TRP A CA 1
ATOM 4716 C C . TRP A 1 618 ? -3.469 10.408 -13.990 1.00 57.44 618 TRP A C 1
ATOM 4718 O O . TRP A 1 618 ? -4.633 10.255 -14.349 1.00 57.44 618 TRP A O 1
ATOM 4728 N N . ASP A 1 619 ? -2.464 9.672 -14.477 1.00 60.78 619 ASP A N 1
ATOM 4729 C CA . ASP A 1 619 ? -2.671 8.581 -15.446 1.00 60.78 619 ASP A CA 1
ATOM 4730 C C . ASP A 1 619 ? -3.011 7.240 -14.777 1.00 60.78 619 ASP A C 1
ATOM 4732 O O . ASP A 1 619 ? -3.517 6.331 -15.428 1.00 60.78 619 ASP A O 1
ATOM 4736 N N . GLY A 1 620 ? -2.744 7.089 -13.484 1.00 74.69 620 GLY A N 1
ATOM 4737 C CA . GLY A 1 620 ? -3.054 5.892 -12.709 1.00 74.69 620 GLY A CA 1
ATOM 4738 C C . GLY A 1 620 ? -2.306 4.600 -13.005 1.00 74.69 620 GLY A C 1
ATOM 4739 O O . GLY A 1 620 ? -1.590 4.509 -14.005 1.00 74.69 620 GLY A O 1
ATOM 4740 N N . PRO A 1 621 ? -2.413 3.609 -12.092 1.00 85.44 621 PRO A N 1
ATOM 4741 C CA . PRO A 1 621 ? -1.633 2.388 -12.138 1.00 85.44 621 PRO A CA 1
ATOM 4742 C C . PRO A 1 621 ? -1.971 1.614 -13.405 1.00 85.44 621 PRO A C 1
ATOM 4744 O O . PRO A 1 621 ? -3.139 1.418 -13.751 1.00 85.44 621 PRO A O 1
ATOM 4747 N N . VAL A 1 622 ? -0.937 1.170 -14.109 1.00 86.50 622 VAL A N 1
ATOM 4748 C CA . VAL A 1 622 ? -1.097 0.376 -15.327 1.00 86.50 622 VAL A CA 1
ATOM 4749 C C . VAL A 1 622 ? -1.035 -1.100 -14.938 1.00 86.50 622 VAL A C 1
ATOM 4751 O O . VAL A 1 622 ? 0.035 -1.546 -14.527 1.00 86.50 622 VAL A O 1
ATOM 4754 N N . PRO A 1 623 ? -2.133 -1.873 -15.034 1.00 89.81 623 PRO A N 1
ATOM 4755 C CA . PRO A 1 623 ? -2.129 -3.283 -14.658 1.00 89.81 623 PRO A CA 1
ATOM 4756 C C . PRO A 1 623 ? -1.206 -4.082 -15.581 1.00 89.81 623 PRO A C 1
ATOM 4758 O O . PRO A 1 623 ? -1.258 -3.953 -16.805 1.00 89.81 623 PRO A O 1
ATOM 4761 N N . VAL A 1 624 ? -0.378 -4.946 -14.996 1.00 86.12 624 VAL A N 1
ATOM 4762 C CA . VAL A 1 624 ? 0.572 -5.787 -15.728 1.00 86.12 624 VAL A CA 1
ATOM 4763 C C . VAL A 1 624 ? 0.434 -7.229 -15.265 1.00 86.12 624 VAL A C 1
ATOM 4765 O O . VAL A 1 624 ? 0.604 -7.543 -14.090 1.00 86.12 624 VAL A O 1
ATOM 4768 N N . ILE A 1 625 ? 0.175 -8.126 -16.215 1.00 85.94 625 ILE A N 1
ATOM 4769 C CA . ILE A 1 625 ? 0.254 -9.572 -15.996 1.00 85.94 625 ILE A CA 1
ATOM 4770 C C . ILE A 1 625 ? 1.669 -9.999 -16.386 1.00 85.94 625 ILE A C 1
ATOM 4772 O O . ILE A 1 625 ? 2.040 -9.985 -17.562 1.00 85.94 625 ILE A O 1
ATOM 4776 N N . THR A 1 626 ? 2.483 -10.305 -15.381 1.00 80.12 626 THR A N 1
ATOM 4777 C CA . THR A 1 626 ? 3.926 -10.523 -15.512 1.00 80.12 626 THR A CA 1
ATOM 4778 C C . THR A 1 626 ? 4.228 -11.893 -16.101 1.00 80.12 626 THR A C 1
ATOM 4780 O O . THR A 1 626 ? 5.064 -12.015 -16.998 1.00 80.12 626 THR A O 1
ATOM 4783 N N . SER A 1 627 ? 3.541 -12.925 -15.615 1.00 80.75 627 SER A N 1
ATOM 4784 C CA . SER A 1 627 ? 3.719 -14.294 -16.086 1.00 80.75 627 SER A CA 1
ATOM 4785 C C . SER A 1 627 ? 2.462 -15.135 -15.886 1.00 80.75 627 SER A C 1
ATOM 4787 O O . SER A 1 627 ? 1.647 -14.900 -14.992 1.00 80.75 627 SER A O 1
ATOM 4789 N N . VAL A 1 628 ? 2.331 -16.140 -16.750 1.00 84.81 628 VAL A N 1
ATOM 4790 C CA . VAL A 1 628 ? 1.367 -17.228 -16.608 1.00 84.81 628 VAL A CA 1
ATOM 4791 C C . VAL A 1 628 ? 2.161 -18.527 -16.674 1.00 84.81 628 VAL A C 1
ATOM 4793 O O . VAL A 1 628 ? 2.831 -18.801 -17.675 1.00 84.81 628 VAL A O 1
ATOM 4796 N N . LEU A 1 629 ? 2.130 -19.299 -15.593 1.00 84.94 629 LEU A N 1
ATOM 4797 C CA . LEU A 1 629 ? 2.824 -20.579 -15.473 1.00 84.94 629 LEU A CA 1
ATOM 4798 C C . LEU A 1 629 ? 1.796 -21.712 -15.500 1.00 84.94 629 LEU A C 1
ATOM 4800 O O . LEU A 1 629 ? 0.767 -21.626 -14.831 1.00 84.94 629 LEU A O 1
ATOM 4804 N N . ALA A 1 630 ? 2.086 -22.782 -16.236 1.00 82.62 630 ALA A N 1
ATOM 4805 C CA . ALA A 1 630 ? 1.352 -24.043 -16.172 1.00 82.62 630 ALA A CA 1
ATOM 4806 C C . ALA A 1 630 ? 2.277 -25.128 -15.620 1.00 82.62 630 ALA A C 1
ATOM 4808 O O . ALA A 1 630 ? 3.274 -25.449 -16.263 1.00 82.62 630 ALA A O 1
ATOM 4809 N N . ASP A 1 631 ? 1.954 -25.675 -14.445 1.00 80.75 631 ASP A N 1
ATOM 4810 C CA . ASP A 1 631 ? 2.798 -26.637 -13.718 1.00 80.75 631 ASP A CA 1
ATOM 4811 C C . ASP A 1 631 ? 4.280 -26.192 -13.667 1.00 80.75 631 ASP A C 1
ATOM 4813 O O . ASP A 1 631 ? 5.177 -26.944 -14.037 1.00 80.75 631 ASP A O 1
ATOM 4817 N N . GLU A 1 632 ? 4.517 -24.934 -13.267 1.00 74.19 632 GLU A N 1
ATOM 4818 C CA . GLU A 1 632 ? 5.840 -24.274 -13.174 1.00 74.19 632 GLU A CA 1
ATOM 4819 C C . GLU A 1 632 ? 6.533 -23.936 -14.512 1.00 74.19 632 GLU A C 1
ATOM 4821 O O . GLU A 1 632 ? 7.567 -23.266 -14.521 1.00 74.19 632 GLU A O 1
ATOM 4826 N N . ALA A 1 633 ? 5.954 -24.299 -15.661 1.00 74.06 633 ALA A N 1
ATOM 4827 C CA . ALA A 1 633 ? 6.482 -23.929 -16.973 1.00 74.06 633 ALA A CA 1
ATOM 4828 C C . ALA A 1 633 ? 5.877 -22.613 -17.497 1.00 74.06 633 ALA A C 1
ATOM 4830 O O . ALA A 1 633 ? 4.657 -22.442 -17.530 1.00 74.06 633 ALA A O 1
ATOM 4831 N N . TYR A 1 634 ? 6.728 -21.695 -17.971 1.00 67.44 634 TYR A N 1
ATOM 4832 C CA . TYR A 1 634 ? 6.303 -20.432 -18.586 1.00 67.44 634 TYR A CA 1
ATOM 4833 C C . TYR A 1 634 ? 5.520 -20.644 -19.881 1.00 67.44 634 TYR A C 1
ATOM 4835 O O . TYR A 1 634 ? 6.014 -21.234 -20.844 1.00 67.44 634 TYR A O 1
ATOM 4843 N N . LEU A 1 635 ? 4.324 -20.063 -19.937 1.00 70.81 635 LEU A N 1
ATOM 4844 C CA . LEU A 1 635 ? 3.543 -19.936 -21.159 1.00 70.81 635 LEU A CA 1
ATOM 4845 C C . LEU A 1 635 ? 3.991 -18.650 -21.875 1.00 70.81 635 LEU A C 1
ATOM 4847 O O . LEU A 1 635 ? 3.639 -17.545 -21.470 1.00 70.81 635 LEU A O 1
ATOM 4851 N N . GLN A 1 636 ? 4.844 -18.772 -22.897 1.00 57.81 636 GLN A N 1
ATOM 4852 C CA . GLN A 1 636 ? 5.373 -17.610 -23.626 1.00 57.81 636 GLN A CA 1
ATOM 4853 C C . GLN A 1 636 ? 4.276 -16.756 -24.298 1.00 57.81 636 GLN A C 1
ATOM 4855 O O . GLN A 1 636 ? 3.255 -17.269 -24.757 1.00 57.81 636 GLN A O 1
ATOM 4860 N N . ARG A 1 637 ? 4.556 -15.442 -24.396 1.00 50.44 637 ARG A N 1
ATOM 4861 C CA . ARG A 1 637 ? 3.765 -14.376 -25.045 1.00 50.44 637 ARG A CA 1
ATOM 4862 C C . ARG A 1 637 ? 3.383 -14.720 -26.495 1.00 50.44 637 ARG A C 1
ATOM 4864 O O . ARG A 1 637 ? 4.105 -14.377 -27.425 1.00 50.44 637 ARG A O 1
ATOM 4871 N N . VAL A 1 638 ? 2.212 -15.315 -26.692 1.00 40.19 638 VAL A N 1
ATOM 4872 C CA . VAL A 1 638 ? 1.471 -15.283 -27.961 1.00 40.19 638 VAL A CA 1
ATOM 4873 C C . VAL A 1 638 ? 0.010 -15.016 -27.616 1.00 40.19 638 VAL A C 1
ATOM 4875 O O . VAL A 1 638 ? -0.503 -15.534 -26.628 1.00 40.19 638 VAL A O 1
ATOM 4878 N N . SER A 1 639 ? -0.652 -14.197 -28.425 1.00 43.28 639 SER A N 1
ATOM 4879 C CA . SER A 1 639 ? -2.013 -13.654 -28.282 1.00 43.28 639 SER A CA 1
ATOM 4880 C C . SER A 1 639 ? -3.151 -14.673 -28.065 1.00 43.28 639 SER A C 1
ATOM 4882 O O . SER A 1 639 ? -4.293 -14.273 -27.856 1.00 43.28 639 SER A O 1
ATOM 4884 N N . SER A 1 640 ? -2.863 -15.977 -28.047 1.00 51.84 640 SER A N 1
ATOM 4885 C CA . SER A 1 640 ? -3.767 -17.022 -27.560 1.00 51.84 640 SER A CA 1
ATOM 4886 C C . SER A 1 640 ? -2.968 -18.110 -26.838 1.00 51.84 640 SER A C 1
ATOM 4888 O O . SER A 1 640 ? -2.350 -18.970 -27.473 1.00 51.84 640 SER A O 1
ATOM 4890 N N . VAL A 1 641 ? -2.969 -18.082 -25.508 1.00 63.56 641 VAL A N 1
ATOM 4891 C CA . VAL A 1 641 ? -2.240 -19.054 -24.691 1.00 63.56 641 VAL A CA 1
ATOM 4892 C C . VAL A 1 641 ? -3.036 -20.362 -24.655 1.00 63.56 641 VAL A C 1
ATOM 4894 O O . VAL A 1 641 ? -4.126 -20.429 -24.087 1.00 63.56 641 VAL A O 1
ATOM 4897 N N . ARG A 1 642 ? -2.531 -21.421 -25.296 1.00 66.06 642 ARG A N 1
ATOM 4898 C CA . ARG A 1 642 ? -3.114 -22.765 -25.176 1.00 66.06 642 ARG A CA 1
ATOM 4899 C C . ARG A 1 642 ? -2.399 -23.502 -24.050 1.00 66.06 642 ARG A C 1
ATOM 4901 O O . ARG A 1 642 ? -1.204 -23.769 -24.146 1.00 66.06 642 ARG A O 1
ATOM 4908 N N . VAL A 1 643 ? -3.141 -23.831 -22.999 1.00 72.06 643 VAL A N 1
ATOM 4909 C CA . VAL A 1 643 ? -2.605 -24.531 -21.829 1.00 72.06 643 VAL A CA 1
ATOM 4910 C C . VAL A 1 643 ? -2.268 -25.983 -22.214 1.00 72.06 643 VAL A C 1
ATOM 4912 O O . VAL A 1 643 ? -3.069 -26.619 -22.914 1.00 72.06 643 VAL A O 1
ATOM 4915 N N . PRO A 1 644 ? -1.102 -26.522 -21.806 1.00 69.44 644 PRO A N 1
ATOM 4916 C CA . PRO A 1 644 ? -0.741 -27.909 -22.056 1.00 69.44 644 PRO A CA 1
ATOM 4917 C C . PRO A 1 644 ? -1.842 -28.885 -21.601 1.00 69.44 644 PRO A C 1
ATOM 4919 O O . PRO A 1 644 ? -2.449 -28.711 -20.542 1.00 69.44 644 PRO A O 1
ATOM 4922 N N . PRO A 1 645 ? -2.133 -29.949 -22.369 1.00 61.56 645 PRO A N 1
ATOM 4923 C CA . PRO A 1 645 ? -3.078 -30.964 -21.924 1.00 61.56 645 PRO A CA 1
ATOM 4924 C C . PRO A 1 645 ? -2.576 -31.601 -20.618 1.00 61.56 645 PRO A C 1
ATOM 4926 O O . PRO A 1 645 ? -1.464 -32.121 -20.599 1.00 61.56 645 PRO A O 1
ATOM 4929 N N . ARG A 1 646 ? -3.424 -31.634 -19.575 1.00 67.06 646 ARG A N 1
ATOM 4930 C CA . ARG A 1 646 ? -3.161 -32.152 -18.206 1.00 67.06 646 ARG A CA 1
ATOM 4931 C C . ARG A 1 646 ? -2.543 -31.177 -17.196 1.00 67.06 646 ARG A C 1
ATOM 4933 O O . ARG A 1 646 ? -2.196 -31.645 -16.112 1.00 67.06 646 ARG A O 1
ATOM 4940 N N . SER A 1 647 ? -2.472 -29.879 -17.490 1.00 72.00 647 SER A N 1
ATOM 4941 C CA . SER A 1 647 ? -2.046 -28.898 -16.486 1.00 72.00 647 SER A CA 1
ATOM 4942 C C . SER A 1 647 ? -2.890 -28.989 -15.215 1.00 72.00 647 SER A C 1
ATOM 4944 O O . SER A 1 647 ? -4.120 -28.918 -15.281 1.00 72.00 647 SER A O 1
ATOM 4946 N N . LYS A 1 648 ? -2.245 -29.192 -14.064 1.00 80.56 648 LYS A N 1
ATOM 4947 C CA . LYS A 1 648 ? -2.921 -29.306 -12.762 1.00 80.56 648 LYS A CA 1
ATOM 4948 C C . LYS A 1 648 ? -2.988 -27.971 -12.044 1.00 80.56 648 LYS A C 1
ATOM 4950 O O . LYS A 1 648 ? -3.929 -27.757 -11.283 1.00 80.56 648 LYS A O 1
ATOM 4955 N N . LEU A 1 649 ? -2.008 -27.110 -12.281 1.00 84.81 649 LEU A N 1
ATOM 4956 C CA . LEU A 1 649 ? -1.865 -25.820 -11.636 1.00 84.81 649 LEU A CA 1
ATOM 4957 C C . LEU A 1 649 ? -1.609 -24.745 -12.690 1.00 84.81 649 LEU A C 1
ATOM 4959 O O . LEU A 1 649 ? -0.696 -24.866 -13.508 1.00 84.81 649 LEU A O 1
ATOM 4963 N N . LEU A 1 650 ? -2.418 -23.693 -12.646 1.00 87.69 650 LEU A N 1
ATOM 4964 C CA . LEU A 1 650 ? -2.171 -22.455 -13.366 1.00 87.69 650 LEU A CA 1
ATOM 4965 C C . LEU A 1 650 ? -1.889 -21.355 -12.358 1.00 87.69 650 LEU A C 1
ATOM 4967 O O . LEU A 1 650 ? -2.715 -21.083 -11.488 1.00 87.69 650 LEU A O 1
ATOM 4971 N N . THR A 1 651 ? -0.738 -20.721 -12.512 1.00 88.50 651 THR A N 1
ATOM 4972 C CA . THR A 1 651 ? -0.290 -19.642 -11.641 1.00 88.50 651 THR A CA 1
ATOM 4973 C C . THR A 1 651 ? -0.217 -18.357 -12.448 1.00 88.50 651 THR A C 1
ATOM 4975 O O . THR A 1 651 ? 0.481 -18.293 -13.462 1.00 88.50 651 THR A O 1
ATOM 4978 N N . PHE A 1 652 ? -0.928 -17.334 -11.988 1.00 88.31 652 PHE A N 1
ATOM 4979 C CA . PHE A 1 652 ? -0.887 -15.989 -12.549 1.00 88.31 652 PHE A CA 1
ATOM 4980 C C . PHE A 1 652 ? -0.099 -15.096 -11.605 1.00 88.31 652 PHE A C 1
ATOM 4982 O O . PHE A 1 652 ? -0.491 -14.933 -10.451 1.00 88.31 652 PHE A O 1
ATOM 4989 N N . THR A 1 653 ? 0.983 -14.503 -12.100 1.00 88.12 653 THR A N 1
ATOM 4990 C CA . THR A 1 653 ? 1.692 -13.433 -11.396 1.00 88.12 653 THR A CA 1
ATOM 4991 C C . THR A 1 653 ? 1.334 -12.118 -12.060 1.00 88.12 653 THR A C 1
ATOM 4993 O O . THR A 1 653 ? 1.504 -11.955 -13.272 1.00 88.12 653 THR A O 1
ATOM 4996 N N . PHE A 1 654 ? 0.836 -11.177 -11.270 1.00 88.31 654 PHE A N 1
ATOM 4997 C CA . PHE A 1 654 ? 0.402 -9.876 -11.754 1.00 88.31 654 PHE A CA 1
ATOM 4998 C C . PHE A 1 654 ? 0.709 -8.771 -10.747 1.00 88.31 654 PHE A C 1
ATOM 5000 O O . PHE A 1 654 ? 0.968 -9.019 -9.573 1.00 88.31 654 PHE A O 1
ATOM 5007 N N . GLY A 1 655 ? 0.658 -7.536 -11.222 1.00 87.38 655 GLY A N 1
ATOM 5008 C CA . GLY A 1 655 ? 0.803 -6.329 -10.426 1.00 87.38 655 GLY A CA 1
ATOM 5009 C C . GLY A 1 655 ? 0.333 -5.123 -11.226 1.00 87.38 655 GLY A C 1
ATOM 5010 O O . GLY A 1 655 ? -0.468 -5.252 -12.155 1.00 87.38 655 GLY A O 1
ATOM 5011 N N . ALA A 1 656 ? 0.873 -3.956 -10.910 1.00 86.69 656 ALA A N 1
ATOM 5012 C CA . ALA A 1 656 ? 0.781 -2.804 -11.786 1.00 86.69 656 ALA A CA 1
ATOM 5013 C C . ALA A 1 656 ? 2.061 -1.988 -11.715 1.00 86.69 656 ALA A C 1
ATOM 5015 O O . ALA A 1 656 ? 2.779 -2.027 -10.719 1.00 86.69 656 ALA A O 1
ATOM 5016 N N . THR A 1 657 ? 2.310 -1.231 -12.773 1.00 85.06 657 THR A N 1
ATOM 5017 C CA . THR A 1 657 ? 3.373 -0.236 -12.801 1.00 85.06 657 THR A CA 1
ATOM 5018 C C . THR A 1 657 ? 2.801 1.086 -12.305 1.00 85.06 657 THR A C 1
ATOM 5020 O O . THR A 1 657 ? 1.854 1.620 -12.896 1.00 85.06 657 THR A O 1
ATOM 5023 N N . TYR A 1 658 ? 3.337 1.580 -11.189 1.00 83.88 658 TYR A N 1
ATOM 5024 C CA . TYR A 1 658 ? 2.889 2.816 -10.559 1.00 83.88 658 TYR A CA 1
ATOM 5025 C C . TYR A 1 658 ? 3.979 3.418 -9.671 1.00 83.88 658 TYR A C 1
ATOM 5027 O O . TYR A 1 658 ? 4.350 2.847 -8.656 1.00 83.88 658 TYR A O 1
ATOM 5035 N N . LEU A 1 659 ? 4.440 4.622 -10.010 1.00 82.44 659 LEU A N 1
ATOM 5036 C CA . LEU A 1 659 ? 5.463 5.346 -9.241 1.00 82.44 659 LEU A CA 1
ATOM 5037 C C . LEU A 1 659 ? 4.960 5.951 -7.917 1.00 82.44 659 LEU A C 1
ATOM 5039 O O . LEU A 1 659 ? 5.751 6.519 -7.166 1.00 82.44 659 LEU A O 1
ATOM 5043 N N . GLY A 1 660 ? 3.664 5.879 -7.616 1.00 78.88 660 GLY A N 1
ATOM 5044 C CA . GLY A 1 660 ? 3.143 6.332 -6.322 1.00 78.88 660 GLY A CA 1
ATOM 5045 C C . GLY A 1 660 ? 3.254 5.274 -5.238 1.00 78.88 660 GLY A C 1
ATOM 5046 O O . GLY A 1 660 ? 3.936 4.264 -5.403 1.00 78.88 660 GLY A O 1
ATOM 5047 N N . SER A 1 661 ? 2.630 5.518 -4.088 1.00 77.56 661 SER A N 1
ATOM 5048 C CA . SER A 1 661 ? 2.612 4.516 -3.026 1.00 77.56 661 SER A CA 1
ATOM 5049 C C . SER A 1 661 ? 1.839 3.281 -3.485 1.00 77.56 661 SER A C 1
ATOM 5051 O O . SER A 1 661 ? 0.755 3.403 -4.057 1.00 77.56 661 SER A O 1
ATOM 5053 N N . GLU A 1 662 ? 2.352 2.082 -3.199 1.00 76.50 662 GLU A N 1
ATOM 5054 C CA . GLU A 1 662 ? 1.589 0.841 -3.401 1.00 76.50 662 GLU A CA 1
ATOM 5055 C C . GLU A 1 662 ? 0.245 0.884 -2.668 1.00 76.50 662 GLU A C 1
ATOM 5057 O O . GLU A 1 662 ? -0.755 0.361 -3.156 1.00 76.50 662 GLU A O 1
ATOM 5062 N N . GLN A 1 663 ? 0.213 1.567 -1.519 1.00 77.50 663 GLN A N 1
ATOM 5063 C CA . GLN A 1 663 ? -0.992 1.740 -0.719 1.00 77.50 663 GLN A CA 1
ATOM 5064 C C . GLN A 1 663 ? -2.047 2.616 -1.402 1.00 77.50 663 GLN A C 1
ATOM 5066 O O . GLN A 1 663 ? -3.205 2.535 -1.006 1.00 77.50 663 GLN A O 1
ATOM 5071 N N . ASP A 1 664 ? -1.696 3.425 -2.409 1.00 78.06 664 ASP A N 1
ATOM 5072 C CA . ASP A 1 664 ? -2.665 4.232 -3.169 1.00 78.06 664 ASP A CA 1
ATOM 5073 C C . ASP A 1 664 ? -3.390 3.408 -4.236 1.00 78.06 664 ASP A C 1
ATOM 5075 O O . ASP A 1 664 ? -4.397 3.850 -4.796 1.00 78.06 664 ASP A O 1
ATOM 5079 N N . MET A 1 665 ? -2.883 2.215 -4.539 1.00 83.31 665 MET A N 1
ATOM 5080 C CA . MET A 1 665 ? -3.437 1.329 -5.544 1.00 83.31 665 MET A CA 1
ATOM 5081 C C . MET A 1 665 ? -4.314 0.247 -4.911 1.00 83.31 665 MET A C 1
ATOM 5083 O O . MET A 1 665 ? -4.090 -0.220 -3.792 1.00 83.31 665 MET A O 1
ATOM 5087 N N . LEU A 1 666 ? -5.311 -0.198 -5.671 1.00 85.31 666 LEU A N 1
ATOM 5088 C CA . LEU A 1 666 ? -6.050 -1.422 -5.396 1.00 85.31 666 LEU A CA 1
ATOM 5089 C C . LEU A 1 666 ? -6.121 -2.260 -6.673 1.00 85.31 666 LEU A C 1
ATOM 5091 O O . LEU A 1 666 ? -6.525 -1.759 -7.724 1.00 85.31 666 LEU A O 1
ATOM 5095 N N . LEU A 1 667 ? -5.732 -3.532 -6.591 1.00 87.69 667 LEU A N 1
ATOM 5096 C CA . LEU A 1 667 ? -5.899 -4.472 -7.695 1.00 87.69 667 LEU A CA 1
ATOM 5097 C C . LEU A 1 667 ? -7.143 -5.313 -7.455 1.00 87.69 667 LEU A C 1
ATOM 5099 O O . LEU A 1 667 ? -7.321 -5.852 -6.365 1.00 87.69 667 LEU A O 1
ATOM 5103 N N . ALA A 1 668 ? -7.973 -5.456 -8.483 1.00 87.88 668 ALA A N 1
ATOM 5104 C CA . ALA A 1 668 ? -9.056 -6.426 -8.486 1.00 87.88 668 ALA A CA 1
ATOM 5105 C C . ALA A 1 668 ? -8.838 -7.430 -9.611 1.00 87.88 668 ALA A C 1
ATOM 5107 O O . ALA A 1 668 ? -8.541 -7.044 -10.743 1.00 87.88 668 ALA A O 1
ATOM 5108 N N . TYR A 1 669 ? -9.015 -8.710 -9.316 1.00 90.06 669 TYR A N 1
ATOM 5109 C CA . TYR A 1 669 ? -8.861 -9.778 -10.293 1.00 90.06 669 TYR A CA 1
ATOM 5110 C C . TYR A 1 669 ? -10.013 -10.775 -10.213 1.00 90.06 669 TYR A C 1
ATOM 5112 O O . TYR A 1 669 ? -10.668 -10.921 -9.179 1.00 90.06 669 TYR A O 1
ATOM 5120 N N . ARG A 1 670 ? -10.259 -11.460 -11.329 1.00 90.88 670 ARG A N 1
ATOM 5121 C CA . ARG A 1 670 ? -11.139 -12.629 -11.398 1.00 90.88 670 ARG A CA 1
ATOM 5122 C C . ARG A 1 670 ? -10.803 -13.485 -12.609 1.00 90.88 670 ARG A C 1
ATOM 5124 O O . ARG A 1 670 ? -10.358 -12.975 -13.641 1.00 90.88 670 ARG A O 1
ATOM 5131 N N . LEU A 1 671 ? -11.097 -14.772 -12.526 1.00 91.50 671 LEU A N 1
ATOM 5132 C CA . LEU A 1 671 ? -11.073 -15.675 -13.661 1.00 91.50 671 LEU A CA 1
ATOM 5133 C C . LEU A 1 671 ? -12.489 -15.877 -14.202 1.00 91.50 671 LEU A C 1
ATOM 5135 O O . LEU A 1 671 ? -13.258 -16.708 -13.717 1.00 91.50 671 LEU A O 1
ATOM 5139 N N . ARG A 1 672 ? -12.840 -15.142 -15.259 1.00 91.62 672 ARG A N 1
ATOM 5140 C CA . ARG A 1 672 ? -14.140 -15.294 -15.918 1.00 91.62 672 ARG A CA 1
ATOM 5141 C C . ARG A 1 672 ? -14.276 -16.715 -16.472 1.00 91.62 672 ARG A C 1
ATOM 5143 O O . ARG A 1 672 ? -13.450 -17.156 -17.272 1.00 91.62 672 ARG A O 1
ATOM 5150 N N . GLY A 1 673 ? -15.331 -17.406 -16.040 1.00 86.75 673 GLY A N 1
ATOM 5151 C CA . GLY A 1 673 ? -15.576 -18.828 -16.308 1.00 86.75 673 GLY A CA 1
ATOM 5152 C C . GLY A 1 673 ? -15.328 -19.744 -15.101 1.00 86.75 673 GLY A C 1
ATOM 5153 O O . GLY A 1 673 ? -15.742 -20.900 -15.145 1.00 86.75 673 GLY A O 1
ATOM 5154 N N . ALA A 1 674 ? -14.688 -19.241 -14.039 1.00 87.94 674 ALA A N 1
ATOM 5155 C CA . ALA A 1 674 ? -14.515 -19.931 -12.757 1.00 87.94 674 ALA A CA 1
ATOM 5156 C C . ALA A 1 674 ? -15.045 -19.107 -11.567 1.00 87.94 674 ALA A C 1
ATOM 5158 O O . ALA A 1 674 ? -15.668 -19.683 -10.680 1.00 87.94 674 ALA A O 1
ATOM 5159 N N . ASP A 1 675 ? -14.847 -17.785 -11.584 1.00 85.94 675 ASP A N 1
ATOM 5160 C CA . ASP A 1 675 ? -15.237 -16.880 -10.500 1.00 85.94 675 ASP A CA 1
ATOM 5161 C C . ASP A 1 675 ? -16.452 -16.017 -10.869 1.00 85.94 675 ASP A C 1
ATOM 5163 O O . ASP A 1 675 ? -16.515 -15.443 -11.963 1.00 85.94 675 ASP A O 1
ATOM 5167 N N . ASP A 1 676 ? -17.370 -15.850 -9.911 1.00 79.31 676 ASP A N 1
ATOM 5168 C CA . ASP A 1 676 ? -18.546 -14.974 -10.042 1.00 79.31 676 ASP A CA 1
ATOM 5169 C C . ASP A 1 676 ? -18.296 -13.548 -9.516 1.00 79.31 676 ASP A C 1
ATOM 5171 O O . ASP A 1 676 ? -18.901 -12.585 -9.995 1.00 79.31 676 ASP A O 1
ATOM 5175 N N . LYS A 1 677 ? -17.386 -13.391 -8.544 1.00 80.56 677 LYS A N 1
ATOM 5176 C CA . LYS A 1 677 ? -17.068 -12.117 -7.879 1.00 80.56 677 LYS A CA 1
ATOM 5177 C C . LYS A 1 677 ? -15.620 -11.699 -8.117 1.00 80.56 677 LYS A C 1
ATOM 5179 O O . LYS A 1 677 ? -14.766 -12.524 -8.425 1.00 80.56 677 LYS A O 1
ATOM 5184 N N . TRP A 1 678 ? -15.355 -10.404 -7.969 1.00 84.56 678 TRP A N 1
ATOM 5185 C CA . TRP A 1 678 ? -13.994 -9.872 -7.972 1.00 84.56 678 TRP A CA 1
ATOM 5186 C C . TRP A 1 678 ? -13.332 -10.130 -6.621 1.00 84.56 678 TRP A C 1
ATOM 5188 O O . TRP A 1 678 ? -13.911 -9.815 -5.584 1.00 84.56 678 TRP A O 1
ATOM 5198 N N . ALA A 1 679 ? -12.115 -10.661 -6.641 1.00 82.56 679 ALA A N 1
ATOM 5199 C CA . ALA A 1 679 ? -11.222 -10.644 -5.492 1.00 82.56 679 ALA A CA 1
ATOM 5200 C C . ALA A 1 679 ? -10.340 -9.390 -5.551 1.00 82.56 679 ALA A C 1
ATOM 5202 O O . ALA A 1 679 ? -10.091 -8.855 -6.635 1.00 82.56 679 ALA A O 1
ATOM 5203 N N . SER A 1 680 ? -9.863 -8.922 -4.398 1.00 78.38 680 SER A N 1
ATOM 5204 C CA . SER A 1 680 ? -8.976 -7.764 -4.297 1.00 78.38 680 SER A CA 1
ATOM 5205 C C . SER A 1 680 ? -7.619 -8.141 -3.702 1.00 78.38 680 SER A C 1
ATOM 5207 O O . SER A 1 680 ? -7.487 -9.141 -2.995 1.00 78.38 680 SER A O 1
ATOM 5209 N N . SER A 1 681 ? -6.590 -7.363 -4.027 1.00 71.69 681 SER A N 1
ATOM 5210 C CA . SER A 1 681 ? -5.257 -7.472 -3.434 1.00 71.69 681 SER A CA 1
ATOM 5211 C C . SER A 1 681 ? -4.623 -6.091 -3.295 1.00 71.69 681 SER A C 1
ATOM 5213 O O . SER A 1 681 ? -4.765 -5.236 -4.177 1.00 71.69 681 SER A O 1
ATOM 5215 N N . ALA A 1 682 ? -3.887 -5.891 -2.202 1.00 61.72 682 ALA A N 1
ATOM 5216 C CA . ALA A 1 682 ? -2.946 -4.789 -2.067 1.00 61.72 682 ALA A CA 1
ATOM 5217 C C . ALA A 1 682 ? -1.645 -5.183 -2.784 1.00 61.72 682 ALA A C 1
ATOM 5219 O O . ALA A 1 682 ? -0.966 -6.116 -2.364 1.00 61.72 682 ALA A O 1
ATOM 5220 N N . GLY A 1 683 ? -1.330 -4.515 -3.895 1.00 65.19 683 GLY A N 1
ATOM 5221 C CA . GLY A 1 683 ? -0.076 -4.734 -4.621 1.00 65.19 683 GLY A CA 1
ATOM 5222 C C . GLY A 1 683 ? 0.008 -6.036 -5.429 1.00 65.19 683 GLY A C 1
ATOM 5223 O O . GLY A 1 683 ? -0.993 -6.715 -5.684 1.00 65.19 683 GLY A O 1
ATOM 5224 N N . ALA A 1 684 ? 1.227 -6.333 -5.889 1.00 63.84 684 ALA A N 1
ATOM 5225 C CA . ALA A 1 684 ? 1.524 -7.469 -6.754 1.00 63.84 684 ALA A CA 1
ATOM 5226 C C . ALA A 1 684 ? 1.234 -8.801 -6.055 1.00 63.84 684 ALA A C 1
ATOM 5228 O O . ALA A 1 684 ? 1.579 -9.011 -4.893 1.00 63.84 684 ALA A O 1
ATOM 5229 N N . HIS A 1 685 ? 0.594 -9.714 -6.776 1.00 77.88 685 HIS A N 1
ATOM 5230 C CA . HIS A 1 685 ? 0.081 -10.941 -6.195 1.00 77.88 685 HIS A CA 1
ATOM 5231 C C . HIS A 1 685 ? 0.255 -12.123 -7.141 1.00 77.88 685 HIS A C 1
ATOM 5233 O O . HIS A 1 685 ? 0.369 -11.985 -8.364 1.00 77.88 685 HIS A O 1
ATOM 5239 N N . GLN A 1 686 ? 0.284 -13.305 -6.537 1.00 85.00 686 GLN A N 1
ATOM 5240 C CA . GLN A 1 686 ? 0.321 -14.575 -7.233 1.00 85.00 686 GLN A CA 1
ATOM 5241 C C . GLN A 1 686 ? -0.938 -15.355 -6.875 1.00 85.00 686 GLN A C 1
ATOM 5243 O O . GLN A 1 686 ? -1.193 -15.610 -5.702 1.00 85.00 686 GLN A O 1
ATOM 5248 N N . VAL A 1 687 ? -1.709 -15.746 -7.889 1.00 88.62 687 VAL A N 1
ATOM 5249 C CA . VAL A 1 687 ? -2.948 -16.515 -7.711 1.00 88.62 687 VAL A CA 1
ATOM 5250 C C . VAL A 1 687 ? -2.825 -17.857 -8.408 1.00 88.62 687 VAL A C 1
ATOM 5252 O O . VAL A 1 687 ? -2.332 -17.948 -9.533 1.00 88.62 687 VAL A O 1
ATOM 5255 N N . GLU A 1 688 ? -3.303 -18.896 -7.731 1.00 90.12 688 GLU A N 1
ATOM 5256 C CA . GLU A 1 688 ? -3.248 -20.284 -8.171 1.00 90.12 688 GLU A CA 1
ATOM 5257 C C . GLU A 1 688 ? -4.648 -20.836 -8.448 1.00 90.12 688 GLU A C 1
ATOM 5259 O O . GLU A 1 688 ? -5.489 -20.896 -7.553 1.00 90.12 688 GLU A O 1
ATOM 5264 N N . TYR A 1 689 ? -4.873 -21.336 -9.664 1.00 88.44 689 TYR A N 1
ATOM 5265 C CA . TYR A 1 689 ? -6.070 -22.095 -10.025 1.00 88.44 689 TYR A CA 1
ATOM 5266 C C . TYR A 1 689 ? -5.709 -23.559 -10.245 1.00 88.44 689 TYR A C 1
ATOM 5268 O O . TYR A 1 689 ? -4.833 -23.896 -11.048 1.00 88.44 689 TYR A O 1
ATOM 5276 N N . ARG A 1 690 ? -6.402 -24.451 -9.534 1.00 87.50 690 ARG A N 1
ATOM 5277 C CA . ARG A 1 690 ? -6.142 -25.894 -9.571 1.00 87.50 690 ARG A CA 1
ATOM 5278 C C . ARG A 1 690 ? -7.199 -26.617 -10.391 1.00 87.50 690 ARG A C 1
ATOM 5280 O O . ARG A 1 690 ? -8.389 -26.414 -10.184 1.00 87.50 690 ARG A O 1
ATOM 5287 N N . ALA A 1 691 ? -6.743 -27.499 -11.277 1.00 82.25 691 ALA A N 1
ATOM 5288 C CA . ALA A 1 691 ? -7.557 -28.444 -12.041 1.00 82.25 691 ALA A CA 1
ATOM 5289 C C . ALA A 1 691 ? -8.791 -27.817 -12.723 1.00 82.25 691 ALA A C 1
ATOM 5291 O O . ALA A 1 691 ? -9.898 -28.348 -12.616 1.00 82.25 691 ALA A O 1
ATOM 5292 N N . LEU A 1 692 ? -8.596 -26.703 -13.440 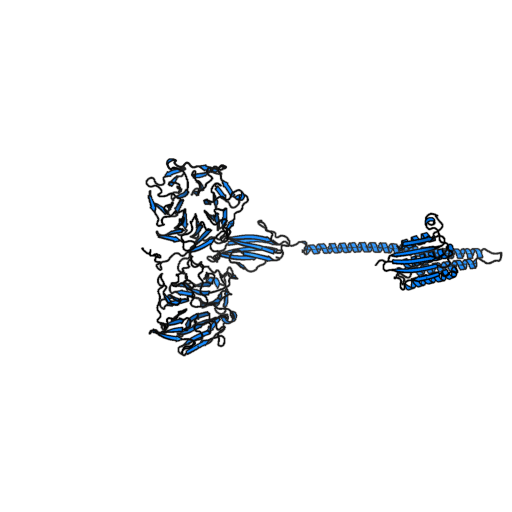1.00 85.75 692 LEU A N 1
ATOM 5293 C CA . LEU A 1 692 ? -9.673 -26.062 -14.196 1.00 85.75 692 LEU A CA 1
ATOM 5294 C C . LEU A 1 692 ? -10.304 -27.046 -15.204 1.00 85.75 692 LEU A C 1
ATOM 5296 O O . LEU A 1 692 ? -9.574 -27.728 -15.936 1.00 85.75 692 LEU A O 1
ATOM 5300 N N . PRO A 1 693 ? -11.645 -27.130 -15.271 1.00 84.25 693 PRO A N 1
ATOM 5301 C CA . PRO A 1 693 ? -12.335 -27.892 -16.304 1.00 84.25 693 PRO A CA 1
ATOM 5302 C C . PRO A 1 693 ? -11.943 -27.455 -17.729 1.00 84.25 693 PRO A C 1
ATOM 5304 O O . PRO A 1 693 ? -11.497 -26.329 -17.941 1.00 84.25 693 PRO A O 1
ATOM 5307 N N . PRO A 1 694 ? -12.118 -28.316 -18.748 1.00 84.12 694 PRO A N 1
ATOM 5308 C CA . PRO A 1 694 ? -11.970 -27.898 -20.137 1.00 84.12 694 PRO A CA 1
ATOM 5309 C C . PRO A 1 694 ? -12.954 -26.775 -20.481 1.00 84.12 694 PRO A C 1
ATOM 5311 O O . PRO A 1 694 ? -14.160 -26.920 -20.281 1.00 84.12 694 PRO A O 1
ATOM 5314 N N . GLY A 1 695 ? -12.446 -25.669 -21.015 1.00 85.62 695 GLY A N 1
ATOM 5315 C CA . GLY A 1 695 ? -13.229 -24.456 -21.224 1.00 85.62 695 GLY A CA 1
ATOM 5316 C C . GLY A 1 695 ? -12.389 -23.296 -21.747 1.00 85.62 695 GLY A C 1
ATOM 5317 O O . GLY A 1 695 ? -11.167 -23.401 -21.884 1.00 85.62 695 GLY A O 1
ATOM 5318 N N . THR A 1 696 ? -13.065 -22.193 -22.062 1.00 87.12 696 THR A N 1
ATOM 5319 C CA . THR A 1 696 ? -12.421 -20.912 -22.375 1.00 87.12 696 THR A CA 1
ATOM 5320 C C . THR A 1 696 ? -12.498 -20.038 -21.140 1.00 87.12 696 THR A C 1
ATOM 5322 O O . THR A 1 696 ? -13.580 -19.868 -20.583 1.00 87.12 696 THR A O 1
ATOM 5325 N N . TYR A 1 697 ? -11.359 -19.494 -20.737 1.00 90.00 697 TYR A N 1
ATOM 5326 C CA . TYR A 1 697 ? -11.247 -18.648 -19.562 1.00 90.00 697 TYR A CA 1
ATOM 5327 C C . TYR A 1 697 ? -10.577 -17.333 -19.936 1.00 90.00 697 TYR A C 1
ATOM 5329 O O . TYR A 1 697 ? -9.687 -17.291 -20.792 1.00 90.00 697 TYR A O 1
ATOM 5337 N N . THR A 1 698 ? -10.979 -16.267 -19.254 1.00 91.31 698 THR A N 1
ATOM 5338 C CA . THR A 1 698 ? -10.322 -14.964 -19.350 1.00 91.31 698 THR A CA 1
ATOM 5339 C C . THR A 1 698 ? -9.957 -14.521 -17.949 1.00 91.31 698 THR A C 1
ATOM 5341 O O . THR A 1 698 ? -10.832 -14.288 -17.116 1.00 91.31 698 THR A O 1
ATOM 5344 N N . PHE A 1 699 ? -8.658 -14.425 -17.682 1.00 91.44 699 PHE A N 1
ATOM 5345 C CA . PHE A 1 699 ? -8.174 -13.791 -16.467 1.00 91.44 699 PHE A CA 1
ATOM 5346 C C . PHE A 1 699 ? -8.275 -12.280 -16.664 1.00 91.44 699 PHE A C 1
ATOM 5348 O O . PHE A 1 699 ? -7.627 -11.740 -17.563 1.00 91.44 699 PHE A O 1
ATOM 5355 N N . GLU A 1 700 ? -9.128 -11.625 -15.882 1.00 91.94 700 GLU A N 1
ATOM 5356 C CA . GLU A 1 700 ? -9.359 -10.182 -15.919 1.00 91.94 700 GLU A CA 1
ATOM 5357 C C . GLU A 1 700 ? -8.686 -9.542 -14.700 1.00 91.94 700 GLU A C 1
ATOM 5359 O O . GLU A 1 700 ? -8.897 -9.972 -13.566 1.00 91.94 700 GLU A O 1
ATOM 5364 N N . LEU A 1 701 ? -7.894 -8.501 -14.940 1.00 92.00 701 LEU A N 1
ATOM 5365 C CA . LEU A 1 701 ? -7.200 -7.710 -13.933 1.00 92.00 701 LEU A CA 1
ATOM 5366 C C . LEU A 1 701 ? -7.569 -6.241 -14.118 1.00 92.00 701 LEU A C 1
ATOM 5368 O O . LEU A 1 701 ? -7.541 -5.718 -15.230 1.00 92.00 701 LEU A O 1
ATOM 5372 N N . ARG A 1 702 ? -7.881 -5.565 -13.019 1.00 91.06 702 ARG A N 1
ATOM 5373 C CA . ARG A 1 702 ? -8.124 -4.127 -12.973 1.00 91.06 702 ARG A CA 1
ATOM 5374 C C . ARG A 1 702 ? -7.213 -3.490 -11.944 1.00 91.06 702 ARG A C 1
ATOM 5376 O O . ARG A 1 702 ? -7.056 -4.029 -10.850 1.00 91.06 702 ARG A O 1
ATOM 5383 N N . ALA A 1 703 ? -6.660 -2.338 -12.291 1.00 89.31 703 ALA A N 1
ATOM 5384 C CA . ALA A 1 703 ? -5.941 -1.495 -11.352 1.00 89.31 703 ALA A CA 1
ATOM 5385 C C . ALA A 1 703 ? -6.726 -0.203 -11.133 1.00 89.31 703 ALA A C 1
ATOM 5387 O O . ALA A 1 703 ? -7.032 0.523 -12.083 1.00 89.31 703 ALA A O 1
ATOM 5388 N N . TYR A 1 704 ? -7.052 0.048 -9.872 1.00 85.31 704 TYR A N 1
ATOM 5389 C CA . TYR A 1 704 ? -7.729 1.245 -9.399 1.00 85.31 704 TYR A CA 1
ATOM 5390 C C . TYR A 1 704 ? -6.755 2.097 -8.606 1.00 85.31 704 TYR A C 1
ATOM 5392 O O . TYR A 1 704 ? -5.795 1.591 -8.016 1.00 85.31 704 TYR A O 1
ATOM 5400 N N . SER A 1 705 ? -7.084 3.377 -8.495 1.00 82.56 705 SER A N 1
ATOM 5401 C CA . SER A 1 705 ? -6.581 4.189 -7.398 1.00 82.56 705 SER A CA 1
ATOM 5402 C C . SER A 1 705 ? -7.629 4.448 -6.371 1.00 82.56 705 SER A C 1
ATOM 5404 O O . SER A 1 705 ? -8.787 4.711 -6.677 1.00 82.56 705 SER A O 1
ATOM 5406 N N . ARG A 1 706 ? -7.168 4.467 -5.133 1.00 79.44 706 ARG A N 1
ATOM 5407 C CA . ARG A 1 706 ? -7.971 4.852 -3.986 1.00 79.44 706 ARG A CA 1
ATOM 5408 C C . ARG A 1 706 ? -8.328 6.338 -4.010 1.00 79.44 706 ARG A C 1
ATOM 5410 O O . ARG A 1 706 ? -9.314 6.714 -3.394 1.00 79.44 706 ARG A O 1
ATOM 5417 N N . ALA A 1 707 ? -7.589 7.168 -4.750 1.00 72.75 707 ALA A N 1
ATOM 5418 C CA . ALA A 1 707 ? -7.930 8.576 -4.958 1.00 72.75 707 ALA A CA 1
ATOM 5419 C C . ALA A 1 707 ? -8.993 8.793 -6.052 1.00 72.75 707 ALA A C 1
ATOM 5421 O O . ALA A 1 707 ? -9.700 9.796 -6.016 1.00 72.75 707 ALA A O 1
ATOM 5422 N N . GLN A 1 708 ? -9.102 7.879 -7.022 1.00 74.69 708 GLN A N 1
ATOM 5423 C CA . GLN A 1 708 ? -10.091 7.934 -8.104 1.00 74.69 708 GLN A CA 1
ATOM 5424 C C . GLN A 1 708 ? -10.768 6.568 -8.260 1.00 74.69 708 GLN A C 1
ATOM 5426 O O . GLN A 1 708 ? -10.440 5.803 -9.165 1.00 74.69 708 GLN A O 1
ATOM 5431 N N . PRO A 1 709 ? -11.702 6.235 -7.361 1.00 72.62 709 PRO A N 1
ATOM 5432 C CA . PRO A 1 709 ? -12.297 4.904 -7.314 1.00 72.62 709 PRO A CA 1
ATOM 5433 C C . PRO A 1 709 ? -13.202 4.587 -8.516 1.00 72.62 709 PRO A C 1
ATOM 5435 O O . PRO A 1 709 ? -13.408 3.418 -8.842 1.00 72.62 709 PRO A O 1
ATOM 5438 N N . ASP A 1 710 ? -13.710 5.617 -9.199 1.00 75.00 710 ASP A N 1
ATOM 5439 C CA . ASP A 1 710 ? -14.593 5.476 -10.363 1.00 75.00 710 ASP A CA 1
ATOM 5440 C C . ASP A 1 710 ? -13.843 5.221 -11.680 1.00 75.00 710 ASP A C 1
ATOM 5442 O O . ASP A 1 710 ? -14.469 4.905 -12.694 1.00 75.00 710 ASP A O 1
ATOM 5446 N N . THR A 1 711 ? -12.511 5.349 -11.693 1.00 79.56 711 THR A N 1
ATOM 5447 C CA . THR A 1 711 ? -11.678 5.140 -12.882 1.00 79.56 711 THR A CA 1
ATOM 5448 C C . THR A 1 711 ? -10.702 3.984 -12.666 1.00 79.56 711 THR A C 1
ATOM 5450 O O . THR A 1 711 ? -10.108 3.809 -11.603 1.00 79.56 711 THR A O 1
ATOM 5453 N N . TRP A 1 712 ? -10.536 3.151 -13.693 1.00 86.94 712 TRP A N 1
ATOM 5454 C CA . TRP A 1 712 ? -9.592 2.036 -13.665 1.00 86.94 712 TRP A CA 1
ATOM 5455 C C . TRP A 1 712 ? -9.049 1.730 -15.053 1.00 86.94 712 TRP A C 1
ATOM 5457 O O . TRP A 1 712 ? -9.662 2.048 -16.074 1.00 86.94 712 TRP A O 1
ATOM 5467 N N . LYS A 1 713 ? -7.903 1.054 -15.072 1.00 89.12 713 LYS A N 1
ATOM 5468 C CA . LYS A 1 713 ? -7.325 0.440 -16.270 1.00 89.12 713 LYS A CA 1
ATOM 5469 C C . LYS A 1 713 ? -7.464 -1.073 -16.175 1.00 89.12 713 LYS A C 1
ATOM 5471 O O . LYS A 1 713 ? -7.422 -1.627 -15.074 1.00 89.12 713 LYS A O 1
ATOM 5476 N N . ASP A 1 714 ? -7.629 -1.741 -17.311 1.00 90.62 714 ASP A N 1
ATOM 5477 C CA . ASP A 1 714 ? -7.784 -3.189 -17.395 1.00 90.62 714 ASP A CA 1
ATOM 5478 C C . ASP A 1 714 ? -6.626 -3.868 -18.140 1.00 90.62 714 ASP A C 1
ATOM 5480 O O . ASP A 1 714 ? -5.994 -3.317 -19.039 1.00 90.62 714 ASP A O 1
ATOM 5484 N N . ALA A 1 715 ? -6.344 -5.103 -17.740 1.00 90.12 715 ALA A N 1
ATOM 5485 C CA . ALA A 1 715 ? -5.497 -6.039 -18.458 1.00 90.12 715 ALA A CA 1
ATOM 5486 C C . ALA A 1 715 ? -6.176 -7.405 -18.429 1.00 90.12 715 ALA A C 1
ATOM 5488 O O . ALA A 1 715 ? -6.774 -7.794 -17.426 1.00 90.12 715 ALA A O 1
ATOM 5489 N N . HIS A 1 716 ? -6.090 -8.154 -19.521 1.00 91.31 716 HIS A N 1
ATOM 5490 C CA . HIS A 1 716 ? -6.681 -9.481 -19.569 1.00 91.31 716 HIS A CA 1
ATOM 5491 C C . HIS A 1 716 ? -5.843 -10.452 -20.392 1.00 91.31 716 HIS A C 1
ATOM 5493 O O . HIS A 1 716 ? -5.173 -10.073 -21.352 1.00 91.31 716 HIS A O 1
ATOM 5499 N N . VAL A 1 717 ? -5.906 -11.728 -20.018 1.00 88.75 717 VAL A N 1
ATOM 5500 C CA . VAL A 1 717 ? -5.314 -12.833 -20.778 1.00 88.75 717 VAL A CA 1
ATOM 5501 C C . VAL A 1 717 ? -6.379 -13.899 -20.977 1.00 88.75 717 VAL A C 1
ATOM 5503 O O . VAL A 1 717 ? -6.914 -14.448 -20.014 1.00 88.75 717 VAL A O 1
ATOM 5506 N N . SER A 1 718 ? -6.678 -14.196 -22.241 1.00 89.00 718 SER A N 1
ATOM 5507 C CA . SER A 1 718 ? -7.597 -15.272 -22.610 1.00 89.00 718 SER A CA 1
ATOM 5508 C C . SER A 1 718 ? -6.825 -16.541 -22.957 1.00 89.00 718 SER A C 1
ATOM 5510 O O . SER A 1 718 ? -5.838 -16.502 -23.698 1.00 89.00 718 SER A O 1
ATOM 5512 N N . PHE A 1 719 ? -7.287 -17.672 -22.434 1.00 86.38 719 PHE A N 1
ATOM 5513 C CA . PHE A 1 719 ? -6.682 -18.980 -22.658 1.00 86.38 719 PHE A CA 1
ATOM 5514 C C . PHE A 1 719 ? -7.742 -20.078 -22.755 1.00 86.38 719 PHE A C 1
ATOM 5516 O O . PHE A 1 719 ? -8.882 -19.933 -22.311 1.00 86.38 719 PHE A O 1
ATOM 5523 N N . VAL A 1 720 ? -7.355 -21.200 -23.361 1.00 85.06 720 VAL A N 1
ATOM 5524 C CA . VAL A 1 720 ? -8.235 -22.362 -23.536 1.00 85.06 720 VAL A CA 1
ATOM 5525 C C . VAL A 1 720 ? -7.611 -23.574 -22.862 1.00 85.06 720 VAL A C 1
ATOM 5527 O O . VAL A 1 720 ? -6.472 -23.940 -23.169 1.00 85.06 720 VAL A O 1
ATOM 5530 N N . VAL A 1 721 ? -8.383 -24.220 -21.988 1.00 84.75 721 VAL A N 1
ATOM 5531 C CA . VAL A 1 721 ? -8.061 -25.531 -21.417 1.00 84.75 721 VAL A CA 1
ATOM 5532 C C . VAL A 1 721 ? -8.641 -26.598 -22.355 1.00 84.75 721 VAL A C 1
ATOM 5534 O O . VAL A 1 721 ? -9.866 -26.701 -22.477 1.00 84.75 721 VAL A O 1
ATOM 5537 N N . PRO A 1 722 ? -7.805 -27.366 -23.082 1.00 75.62 722 PRO A N 1
ATOM 5538 C CA . PRO A 1 722 ? -8.283 -28.254 -24.136 1.00 75.62 722 PRO A CA 1
ATOM 5539 C C . PRO A 1 722 ? -9.077 -29.443 -23.584 1.00 75.62 722 PRO A C 1
ATOM 5541 O O . PRO A 1 722 ? -8.704 -30.060 -22.584 1.00 75.62 722 PRO A O 1
ATOM 5544 N N . VAL A 1 723 ? -10.134 -29.836 -24.301 1.00 70.88 723 VAL A N 1
ATOM 5545 C CA . VAL A 1 723 ? -10.817 -31.112 -24.060 1.00 70.88 723 VAL A CA 1
ATOM 5546 C C . VAL A 1 723 ? -9.874 -32.247 -24.447 1.00 70.88 723 VAL A C 1
ATOM 5548 O O . VAL A 1 723 ? -9.381 -32.321 -25.574 1.00 70.88 723 VAL A O 1
ATOM 5551 N N . VAL A 1 724 ? -9.631 -33.163 -23.516 1.00 69.75 724 VAL A N 1
ATOM 5552 C CA . VAL A 1 724 ? -8.832 -34.357 -23.782 1.00 69.75 724 VAL A CA 1
ATOM 5553 C C . VAL A 1 724 ? -9.671 -35.323 -24.627 1.00 69.75 724 VAL A C 1
ATOM 5555 O O . VAL A 1 724 ? -10.621 -35.919 -24.128 1.00 69.75 724 VAL A O 1
ATOM 5558 N N . TRP A 1 725 ? -9.351 -35.461 -25.916 1.00 64.81 725 TRP A N 1
ATOM 5559 C CA . TRP A 1 725 ? -10.187 -36.140 -26.923 1.00 64.81 725 TRP A CA 1
ATOM 5560 C C . TRP A 1 725 ? -10.581 -37.589 -26.574 1.00 64.81 725 TRP A C 1
ATOM 5562 O O . TRP A 1 725 ? -11.711 -37.986 -26.845 1.00 64.81 725 TRP A O 1
ATOM 5572 N N . TYR A 1 726 ? -9.720 -38.355 -25.893 1.00 64.81 726 TYR A N 1
ATOM 5573 C CA . TYR A 1 726 ? -10.024 -39.724 -25.440 1.00 64.81 726 TYR A CA 1
ATOM 5574 C C . TYR A 1 726 ? -10.980 -39.797 -24.231 1.00 64.81 726 TYR A C 1
ATOM 5576 O O . TYR A 1 726 ? -11.364 -40.880 -23.801 1.00 64.81 726 TYR A O 1
ATOM 5584 N N . ARG A 1 727 ? -11.369 -38.654 -23.655 1.00 60.50 727 ARG A N 1
ATOM 5585 C CA . ARG A 1 727 ? -12.456 -38.547 -22.667 1.00 60.50 727 ARG A CA 1
ATOM 5586 C C . ARG A 1 727 ? -13.768 -38.054 -23.286 1.00 60.50 727 ARG A C 1
ATOM 5588 O O . ARG A 1 727 ? -14.741 -37.868 -22.563 1.00 60.50 727 ARG A O 1
ATOM 5595 N N . SER A 1 728 ? -13.806 -37.843 -24.602 1.00 69.50 728 SER A N 1
ATOM 5596 C CA . SER A 1 728 ? -15.026 -37.474 -25.318 1.00 69.50 728 SER A CA 1
ATOM 5597 C C . SER A 1 728 ? -15.967 -38.671 -25.460 1.00 69.50 728 SER A C 1
ATOM 5599 O O . SER A 1 728 ? -15.523 -39.799 -25.670 1.00 69.50 728 SER A O 1
ATOM 5601 N N . ILE A 1 729 ? -17.278 -38.419 -25.422 1.00 73.56 729 ILE A N 1
ATOM 5602 C CA . ILE A 1 729 ? -18.319 -39.437 -25.644 1.00 73.56 729 ILE A CA 1
ATOM 5603 C C . ILE A 1 729 ? -18.115 -40.136 -26.999 1.00 73.56 729 ILE A C 1
ATOM 5605 O O . ILE A 1 729 ? -18.267 -41.350 -27.093 1.00 73.56 729 ILE A O 1
ATOM 5609 N N . TRP A 1 730 ? -17.667 -39.407 -28.026 1.00 74.00 730 TRP A N 1
ATOM 5610 C CA . TRP A 1 730 ? -17.389 -39.955 -29.359 1.00 74.00 730 TRP A CA 1
ATOM 5611 C C . TRP A 1 730 ? -16.297 -41.025 -29.377 1.00 74.00 730 TRP A C 1
ATOM 5613 O O . TRP A 1 730 ? -16.381 -41.977 -30.146 1.00 74.00 730 TRP A O 1
ATOM 5623 N N . PHE A 1 731 ? -15.289 -40.896 -28.514 1.00 79.38 731 PHE A N 1
ATOM 5624 C CA . PHE A 1 731 ? -14.227 -41.890 -28.397 1.00 79.38 731 PHE A CA 1
ATOM 5625 C C . PHE A 1 731 ? -14.767 -43.204 -27.821 1.00 79.38 731 PHE A C 1
ATOM 5627 O O . PHE A 1 731 ? -14.493 -44.273 -28.364 1.00 79.38 731 PHE A O 1
ATOM 5634 N N . TYR A 1 732 ? -15.612 -43.129 -26.787 1.00 80.00 732 TYR A N 1
ATOM 5635 C CA . TYR A 1 732 ? -16.296 -44.307 -26.248 1.00 80.00 732 TYR A CA 1
ATOM 5636 C C . TYR A 1 732 ? -17.283 -44.912 -27.256 1.00 80.00 732 TYR A C 1
ATOM 5638 O O . TYR A 1 732 ? -17.327 -46.133 -27.399 1.00 80.00 732 TYR A O 1
ATOM 5646 N N . LEU A 1 733 ? -18.006 -44.078 -28.013 1.00 84.12 733 LEU A N 1
ATOM 5647 C CA . LEU A 1 733 ? -18.897 -44.524 -29.092 1.00 84.12 733 LEU A CA 1
ATOM 5648 C C . LEU A 1 733 ? -18.154 -45.202 -30.254 1.00 84.12 733 LEU A C 1
ATOM 5650 O O . LEU A 1 733 ? -18.752 -46.033 -30.926 1.00 84.12 733 LEU A O 1
ATOM 5654 N N . LEU A 1 734 ? -16.873 -44.892 -30.483 1.00 85.25 734 LEU A N 1
ATOM 5655 C CA . LEU A 1 734 ? -16.025 -45.567 -31.475 1.00 85.25 734 LEU A CA 1
ATOM 5656 C C . LEU A 1 734 ? -15.371 -46.844 -30.932 1.00 85.25 734 LEU A C 1
ATOM 5658 O O . LEU A 1 734 ? -15.235 -47.822 -31.663 1.00 85.25 734 LEU A O 1
ATOM 5662 N N . ILE A 1 735 ? -14.986 -46.874 -29.654 1.00 87.62 735 ILE A N 1
ATOM 5663 C CA . ILE A 1 735 ? -14.380 -48.064 -29.038 1.00 87.62 735 ILE A CA 1
ATOM 5664 C C . ILE A 1 735 ? -15.398 -49.185 -28.851 1.00 87.62 735 ILE A C 1
ATOM 5666 O O . ILE A 1 735 ? -15.073 -50.341 -29.113 1.00 87.62 735 ILE A O 1
ATOM 5670 N N . LEU A 1 736 ? -16.621 -48.867 -28.422 1.00 87.56 736 LEU A N 1
ATOM 5671 C CA . LEU A 1 736 ? -17.658 -49.865 -28.164 1.00 87.56 736 LEU A CA 1
ATOM 5672 C C . LEU A 1 736 ? -17.915 -50.802 -29.370 1.00 87.56 736 LEU A C 1
ATOM 5674 O O . LEU A 1 736 ? -17.870 -52.019 -29.177 1.00 87.56 736 LEU A O 1
ATOM 5678 N N . PRO A 1 737 ? -18.110 -50.310 -30.613 1.00 89.12 737 PRO A N 1
ATOM 5679 C CA . PRO A 1 737 ? -18.279 -51.174 -31.778 1.00 89.12 737 PRO A CA 1
ATOM 5680 C C . PRO A 1 737 ? -16.994 -51.910 -32.167 1.00 89.12 737 PRO A C 1
ATOM 5682 O O . PRO A 1 737 ? -17.084 -53.051 -32.605 1.00 89.12 737 PRO A O 1
ATOM 5685 N N . CYS A 1 738 ? -15.804 -51.333 -31.964 1.00 87.69 738 CYS A N 1
ATOM 5686 C CA . CYS A 1 738 ? -14.539 -52.040 -32.197 1.00 87.69 738 CYS A CA 1
ATOM 5687 C C . CYS A 1 738 ? -14.365 -53.228 -31.240 1.00 87.69 738 CYS A C 1
ATOM 5689 O O . CYS A 1 738 ? -13.978 -54.313 -31.668 1.00 87.69 738 CYS A O 1
ATOM 5691 N N . VAL A 1 739 ? -14.702 -53.052 -29.959 1.00 90.75 739 VAL A N 1
ATOM 5692 C CA . VAL A 1 739 ? -14.682 -54.128 -28.956 1.00 90.75 739 VAL A CA 1
ATOM 5693 C C . VAL A 1 739 ? -15.761 -55.167 -29.255 1.00 90.75 739 VAL A C 1
ATOM 5695 O O . VAL A 1 739 ? -15.490 -56.366 -29.172 1.00 90.75 739 VAL A O 1
ATOM 5698 N N . ALA A 1 740 ? -16.960 -54.740 -29.661 1.00 89.19 740 ALA A N 1
ATOM 5699 C CA . ALA A 1 740 ? -18.026 -55.648 -30.072 1.00 89.19 740 ALA A CA 1
ATOM 5700 C C . ALA A 1 740 ? -17.636 -56.453 -31.322 1.00 89.19 740 ALA A C 1
ATOM 5702 O O . ALA A 1 740 ? -17.829 -57.663 -31.342 1.00 89.19 740 ALA A O 1
ATOM 5703 N N . ALA A 1 741 ? -17.024 -55.822 -32.327 1.00 90.00 741 ALA A N 1
ATOM 5704 C CA . ALA A 1 741 ? -16.541 -56.481 -33.537 1.00 90.00 741 ALA A CA 1
ATOM 5705 C C . ALA A 1 741 ? -15.377 -57.438 -33.246 1.00 90.00 741 ALA A C 1
ATOM 5707 O O . ALA A 1 741 ? -15.370 -58.549 -33.764 1.00 90.00 741 ALA A O 1
ATOM 5708 N N . ALA A 1 742 ? -14.433 -57.058 -32.379 1.00 89.94 742 ALA A N 1
ATOM 5709 C CA . ALA A 1 742 ? -13.354 -57.941 -31.936 1.00 89.94 742 ALA A CA 1
ATOM 5710 C C . ALA A 1 742 ? -13.895 -59.148 -31.156 1.00 89.94 742 ALA A C 1
ATOM 5712 O O . ALA A 1 742 ? -13.465 -60.275 -31.389 1.00 89.94 742 ALA A O 1
ATOM 5713 N N . SER A 1 743 ? -14.886 -58.934 -30.288 1.00 88.81 743 SER A N 1
ATOM 5714 C CA . SER A 1 743 ? -15.565 -60.009 -29.554 1.00 88.81 743 SER A CA 1
ATOM 5715 C C . SER A 1 743 ? -16.356 -60.917 -30.495 1.00 88.81 743 SER A C 1
ATOM 5717 O O . SER A 1 743 ? -16.296 -62.135 -30.362 1.00 88.81 743 SER A O 1
ATOM 5719 N N . LEU A 1 744 ? -17.044 -60.345 -31.489 1.00 91.56 744 LEU A N 1
ATOM 5720 C CA . LEU A 1 744 ? -17.755 -61.089 -32.528 1.00 91.56 744 LEU A CA 1
ATOM 5721 C C . LEU A 1 744 ? -16.778 -61.907 -33.382 1.00 91.56 744 LEU A C 1
ATOM 5723 O O . LEU A 1 744 ? -17.046 -63.068 -33.665 1.00 91.56 744 LEU A O 1
ATOM 5727 N N . LEU A 1 745 ? -15.631 -61.334 -33.750 1.00 90.50 745 LEU A N 1
ATOM 5728 C CA . LEU A 1 745 ? -14.582 -62.014 -34.506 1.00 90.50 745 LEU A CA 1
ATOM 5729 C C . LEU A 1 745 ? -13.983 -63.168 -33.697 1.00 90.50 745 LEU A C 1
ATOM 5731 O O . LEU A 1 745 ? -13.881 -64.279 -34.208 1.00 90.50 745 LEU A O 1
ATOM 5735 N N . LEU A 1 746 ? -13.644 -62.937 -32.427 1.00 88.50 746 LEU A N 1
ATOM 5736 C CA . LEU A 1 746 ? -13.170 -63.980 -31.515 1.00 88.50 746 LEU A CA 1
ATOM 5737 C C . LEU A 1 746 ? -14.217 -65.084 -31.336 1.00 88.50 746 LEU A C 1
ATOM 5739 O O . LEU A 1 746 ? -13.875 -66.263 -31.382 1.00 88.50 746 LEU A O 1
ATOM 5743 N N . TYR A 1 747 ? -15.493 -64.721 -31.209 1.00 89.06 747 TYR A N 1
ATOM 5744 C CA . TYR A 1 747 ? -16.598 -65.674 -31.140 1.00 89.06 747 TYR A CA 1
ATOM 5745 C C . TYR A 1 747 ? -16.745 -66.478 -32.439 1.00 89.06 747 TYR A C 1
ATOM 5747 O O . TYR A 1 747 ? -16.899 -67.697 -32.396 1.00 89.06 747 TYR A O 1
ATOM 5755 N N . MET A 1 748 ? -16.625 -65.839 -33.604 1.00 85.75 748 MET A N 1
ATOM 5756 C CA . MET A 1 748 ? -16.646 -66.522 -34.899 1.00 85.75 748 MET A CA 1
ATOM 5757 C C . MET A 1 748 ? -15.451 -67.470 -35.072 1.00 85.75 748 MET A C 1
ATOM 5759 O O . MET A 1 748 ? -15.640 -68.596 -35.533 1.00 85.75 748 MET A O 1
ATOM 5763 N N . LEU A 1 749 ? -14.247 -67.066 -34.658 1.00 84.88 749 LEU A N 1
ATOM 5764 C CA . LEU A 1 749 ? -13.052 -67.918 -34.668 1.00 84.88 749 LEU A CA 1
ATOM 5765 C C . LEU A 1 749 ? -13.199 -69.104 -33.705 1.00 84.88 749 LEU A C 1
ATOM 5767 O O . LEU A 1 749 ? -12.864 -70.234 -34.060 1.00 84.88 749 LEU A O 1
ATOM 5771 N N . HIS A 1 750 ? -13.774 -68.881 -32.522 1.00 84.81 750 HIS A N 1
ATOM 5772 C CA . HIS A 1 750 ? -14.086 -69.941 -31.566 1.00 84.81 750 HIS A CA 1
ATOM 5773 C C . HIS A 1 750 ? -15.115 -70.932 -32.132 1.00 84.81 750 HIS A C 1
ATOM 5775 O O . HIS A 1 750 ? -14.917 -72.145 -32.057 1.00 84.81 750 HIS A O 1
ATOM 5781 N N . LEU A 1 751 ? -16.173 -70.440 -32.787 1.00 77.06 751 LEU A N 1
ATOM 5782 C CA . LEU A 1 751 ? -17.153 -71.286 -33.472 1.00 77.06 751 LEU A CA 1
ATOM 5783 C C . LEU A 1 751 ? -16.530 -72.089 -34.623 1.00 77.06 751 LEU A C 1
ATOM 5785 O O . LEU A 1 751 ? -16.903 -73.245 -34.824 1.00 77.06 751 LEU A O 1
ATOM 5789 N N . GLN A 1 752 ? -15.578 -71.522 -35.371 1.00 76.38 752 GLN A N 1
ATOM 5790 C CA . GLN A 1 752 ? -14.842 -72.265 -36.399 1.00 76.38 752 GLN A CA 1
ATOM 5791 C C . GLN A 1 752 ? -13.961 -73.364 -35.793 1.00 76.38 752 GLN A C 1
ATOM 5793 O O . GLN A 1 752 ? -13.979 -74.492 -36.290 1.00 76.38 752 GLN A O 1
ATOM 5798 N N . GLN A 1 753 ? -13.262 -73.086 -34.689 1.00 72.81 753 GLN A N 1
ATOM 5799 C CA . GLN A 1 753 ? -12.489 -74.099 -33.962 1.00 72.81 753 GLN A CA 1
ATOM 5800 C C . GLN A 1 753 ? -13.381 -75.227 -33.424 1.00 72.81 753 GLN A C 1
ATOM 5802 O O . GLN A 1 753 ? -13.032 -76.401 -33.560 1.00 72.81 753 GLN A O 1
ATOM 5807 N N . ILE A 1 754 ? -14.554 -74.897 -32.870 1.00 76.44 754 ILE A N 1
ATOM 5808 C CA . ILE A 1 754 ? -15.529 -75.891 -32.397 1.00 76.44 754 ILE A CA 1
ATOM 5809 C C . ILE A 1 754 ? -16.029 -76.756 -33.557 1.00 76.44 754 ILE A C 1
ATOM 5811 O O . ILE A 1 754 ? -16.039 -77.980 -33.436 1.00 76.44 754 ILE A O 1
ATOM 5815 N N . LYS A 1 755 ? -16.405 -76.156 -34.694 1.00 70.75 755 LYS A N 1
ATOM 5816 C CA . LYS A 1 755 ? -16.875 -76.907 -35.872 1.00 70.75 755 LYS A CA 1
ATOM 5817 C C . LYS A 1 755 ? -15.801 -77.846 -36.426 1.00 70.75 755 LYS A C 1
ATOM 5819 O O . LYS A 1 755 ? -16.125 -78.976 -36.784 1.00 70.75 755 LYS A O 1
ATOM 5824 N N . GLY A 1 756 ? -14.538 -77.414 -36.451 1.00 70.62 756 GLY A N 1
ATOM 5825 C CA . GLY A 1 756 ? -13.411 -78.258 -36.858 1.00 70.62 756 GLY A CA 1
ATOM 5826 C C . GLY A 1 756 ? -13.224 -79.469 -35.940 1.00 70.62 756 GLY A C 1
ATOM 5827 O O . GLY A 1 756 ? -13.131 -80.597 -36.418 1.00 70.62 756 GLY A O 1
ATOM 5828 N N . ARG A 1 757 ? -13.269 -79.258 -34.617 1.00 68.50 757 ARG A N 1
ATOM 5829 C CA . ARG A 1 757 ? -13.177 -80.344 -33.624 1.00 68.50 757 ARG A CA 1
ATOM 5830 C C . ARG A 1 757 ? -14.365 -81.304 -33.693 1.00 68.50 757 ARG A C 1
ATOM 5832 O O . ARG A 1 757 ? -14.165 -82.509 -33.610 1.00 68.50 757 ARG A O 1
ATOM 5839 N N . PHE A 1 758 ? -15.581 -80.797 -33.906 1.00 68.12 758 PHE A N 1
ATOM 5840 C CA . PHE A 1 758 ? -16.765 -81.642 -34.090 1.00 68.12 758 PHE A CA 1
ATOM 5841 C C . PHE A 1 758 ? -16.660 -82.524 -35.334 1.00 68.12 758 PHE A C 1
ATOM 5843 O O . PHE A 1 758 ? -17.045 -83.687 -35.275 1.00 68.12 758 PHE A O 1
ATOM 5850 N N . LYS A 1 759 ? -16.118 -81.998 -36.441 1.00 66.62 759 LYS A N 1
ATOM 5851 C CA . LYS A 1 759 ? -15.926 -82.774 -37.670 1.00 66.62 759 LYS A CA 1
ATOM 5852 C C . LYS A 1 759 ? -14.921 -83.913 -37.466 1.00 66.62 759 LYS A C 1
ATOM 5854 O O . LYS A 1 759 ? -15.234 -85.040 -37.826 1.00 66.62 759 LYS A O 1
ATOM 5859 N N . LEU A 1 760 ? -13.797 -83.640 -36.799 1.00 66.12 760 LEU A N 1
ATOM 5860 C CA . LEU A 1 760 ? -12.786 -84.654 -36.471 1.00 66.12 760 LEU A CA 1
ATOM 5861 C C . LEU A 1 760 ? -13.327 -85.735 -35.523 1.00 66.12 760 LEU A C 1
ATOM 5863 O O . LEU A 1 760 ? -13.115 -86.917 -35.756 1.00 66.12 760 LEU A O 1
ATOM 5867 N N . ILE A 1 761 ? -14.093 -85.354 -34.497 1.00 68.06 761 ILE A N 1
ATOM 5868 C CA . ILE A 1 761 ? -14.716 -86.320 -33.574 1.00 68.06 761 ILE A CA 1
ATOM 5869 C C . ILE A 1 761 ? -15.761 -87.185 -34.295 1.00 68.06 761 ILE A C 1
ATOM 5871 O O . ILE A 1 761 ? -15.910 -88.366 -33.981 1.00 68.06 761 ILE A O 1
ATOM 5875 N N . LEU A 1 762 ? -16.496 -86.625 -35.261 1.00 59.34 762 LEU A N 1
ATOM 5876 C CA . LEU A 1 762 ? -17.476 -87.380 -36.043 1.00 59.34 762 LEU A CA 1
ATOM 5877 C C . LEU A 1 762 ? -16.793 -88.343 -37.027 1.00 59.34 762 LEU A C 1
ATOM 5879 O O . LEU A 1 762 ? -17.227 -89.486 -37.168 1.00 59.34 762 LEU A O 1
ATOM 5883 N N . GLU A 1 763 ? -15.705 -87.909 -37.663 1.00 66.50 763 GLU A N 1
ATOM 5884 C CA . GLU A 1 763 ? -14.873 -88.752 -38.526 1.00 66.50 763 GLU A CA 1
ATOM 5885 C C . GLU A 1 763 ? -14.264 -89.912 -37.727 1.00 66.50 763 GLU A C 1
ATOM 5887 O O . GLU A 1 763 ? -14.440 -91.063 -38.123 1.00 66.50 763 GLU A O 1
ATOM 5892 N N . GLU A 1 764 ? -13.709 -89.650 -36.541 1.00 61.09 764 GLU A N 1
ATOM 5893 C CA . GLU A 1 764 ? -13.141 -90.688 -35.673 1.00 61.09 764 GLU A CA 1
ATOM 5894 C C . GLU A 1 764 ? -14.212 -91.667 -35.165 1.00 61.09 764 GLU A C 1
ATOM 5896 O O . GLU A 1 764 ? -14.009 -92.878 -35.192 1.00 61.09 764 GLU A O 1
ATOM 5901 N N . ARG A 1 765 ? -15.409 -91.183 -34.794 1.00 62.34 765 ARG A N 1
ATOM 5902 C CA . ARG A 1 765 ? -16.530 -92.053 -34.384 1.00 62.34 765 ARG A CA 1
ATOM 5903 C C . ARG A 1 765 ? -17.049 -92.929 -35.518 1.00 62.34 765 ARG A C 1
ATOM 5905 O O . ARG A 1 765 ? -17.403 -94.079 -35.279 1.00 62.34 765 ARG A O 1
ATOM 5912 N N . THR A 1 766 ? -17.101 -92.413 -36.745 1.00 53.81 766 THR A N 1
ATOM 5913 C CA . THR A 1 766 ? -17.496 -93.224 -37.909 1.00 53.81 766 THR A CA 1
ATOM 5914 C C . THR A 1 766 ? -16.388 -94.149 -38.404 1.00 53.81 766 THR A C 1
ATOM 5916 O O . THR A 1 766 ? -16.708 -95.122 -39.088 1.00 53.81 766 THR A O 1
ATOM 5919 N N . ARG A 1 767 ? -15.117 -93.867 -38.079 1.00 63.19 767 ARG A N 1
ATOM 5920 C CA . ARG A 1 767 ? -13.972 -94.749 -38.338 1.00 63.19 767 ARG A CA 1
ATOM 5921 C C . ARG A 1 767 ? -13.936 -95.901 -37.337 1.00 63.19 767 ARG A C 1
ATOM 5923 O O . ARG A 1 767 ? -13.977 -97.045 -37.765 1.00 63.19 767 ARG A O 1
ATOM 5930 N N . LEU A 1 768 ? -14.027 -95.603 -36.040 1.00 57.25 768 LEU A N 1
ATOM 5931 C CA . LEU A 1 768 ? -14.105 -96.598 -34.963 1.00 57.25 768 LEU A CA 1
ATOM 5932 C C . LEU A 1 768 ? -15.335 -97.505 -35.091 1.00 57.25 768 LEU A C 1
ATOM 5934 O O . LEU A 1 768 ? -15.233 -98.711 -34.900 1.00 57.25 768 LEU A O 1
ATOM 5938 N N . ALA A 1 769 ? -16.494 -96.959 -35.475 1.00 55.31 769 ALA A N 1
ATOM 5939 C CA . ALA A 1 769 ? -17.675 -97.777 -35.750 1.00 55.31 769 ALA A CA 1
ATOM 5940 C C . ALA A 1 769 ? -17.495 -98.695 -36.975 1.00 55.31 769 ALA A C 1
ATOM 5942 O O . ALA A 1 769 ? -18.083 -99.772 -37.002 1.00 55.31 769 ALA A O 1
ATOM 5943 N N . ARG A 1 770 ? -16.694 -98.289 -37.973 1.00 57.62 770 ARG A N 1
ATOM 5944 C CA . ARG A 1 770 ? -16.368 -99.115 -39.147 1.00 57.62 770 ARG A CA 1
ATOM 5945 C C . ARG A 1 770 ? -15.374 -100.216 -38.802 1.00 57.62 770 ARG A C 1
ATOM 5947 O O . ARG A 1 770 ? -15.668 -101.365 -39.085 1.00 57.62 770 ARG A O 1
ATOM 5954 N N . GLU A 1 771 ? -14.288 -99.890 -38.106 1.00 59.62 771 GLU A N 1
ATOM 5955 C CA . GLU A 1 771 ? -13.316 -100.883 -37.629 1.00 59.62 771 GLU A CA 1
ATOM 5956 C C . GLU A 1 771 ? -13.972 -101.916 -36.705 1.00 59.62 771 GLU A C 1
ATOM 5958 O O . GLU A 1 771 ? -13.777 -103.107 -36.901 1.00 59.62 771 GLU A O 1
ATOM 5963 N N . MET A 1 772 ? -14.841 -101.501 -35.772 1.00 57.84 772 MET A N 1
ATOM 5964 C CA . MET A 1 772 ? -15.613 -102.444 -34.949 1.00 57.84 772 MET A CA 1
ATOM 5965 C C . MET A 1 772 ? -16.490 -103.381 -35.785 1.00 57.84 772 MET A C 1
ATOM 5967 O O . MET A 1 772 ? -16.596 -104.570 -35.481 1.00 57.84 772 MET A O 1
ATOM 5971 N N . HIS A 1 773 ? -17.151 -102.844 -36.813 1.00 61.88 773 HIS A N 1
ATOM 5972 C CA . HIS A 1 773 ? -18.003 -103.635 -37.692 1.00 61.88 773 HIS A CA 1
ATOM 5973 C C . HIS A 1 773 ? -17.174 -104.629 -38.512 1.00 61.88 773 HIS A C 1
ATOM 5975 O O . HIS A 1 773 ? -17.557 -105.791 -38.616 1.00 61.88 773 HIS A O 1
ATOM 5981 N N . ASP A 1 774 ? -16.015 -104.207 -39.013 1.00 57.41 774 ASP A N 1
ATOM 5982 C CA . ASP A 1 774 ? -15.137 -105.030 -39.841 1.00 57.41 774 ASP A CA 1
ATOM 5983 C C . ASP A 1 774 ? -14.489 -106.169 -39.038 1.00 57.41 774 ASP A C 1
ATOM 5985 O O . ASP A 1 774 ? -14.458 -107.303 -39.520 1.00 57.41 774 ASP A O 1
ATOM 5989 N N . THR A 1 775 ? -14.079 -105.936 -37.784 1.00 61.78 775 THR A N 1
ATOM 5990 C CA . THR A 1 775 ? -13.531 -106.994 -36.912 1.00 61.78 775 THR A CA 1
ATOM 5991 C C . THR A 1 775 ? -14.597 -108.025 -36.521 1.00 61.78 775 THR A C 1
ATOM 5993 O O . THR A 1 775 ? -14.338 -109.230 -36.535 1.00 61.78 775 THR A O 1
ATOM 5996 N N . LEU A 1 776 ? -15.832 -107.584 -36.241 1.00 56.78 776 LEU A N 1
ATOM 5997 C CA . LEU A 1 776 ? -16.967 -108.484 -35.985 1.00 56.78 776 LEU A CA 1
ATOM 5998 C C . LEU A 1 776 ? -17.346 -109.295 -37.231 1.00 56.78 776 LEU A C 1
ATOM 6000 O O . LEU A 1 776 ? -17.588 -110.498 -37.133 1.00 56.78 776 LEU A O 1
ATOM 6004 N N . ILE A 1 777 ? -17.364 -108.660 -38.405 1.00 60.78 777 ILE A N 1
ATOM 6005 C CA . ILE A 1 777 ? -17.651 -109.326 -39.680 1.00 60.78 777 ILE A CA 1
ATOM 6006 C C . ILE A 1 777 ? -16.558 -110.342 -40.025 1.00 60.78 777 ILE A C 1
ATOM 6008 O O . ILE A 1 777 ? -16.886 -111.451 -40.448 1.00 60.78 777 ILE A O 1
ATOM 6012 N N . GLN A 1 778 ? -15.278 -110.020 -39.818 1.00 64.38 778 GLN A N 1
ATOM 6013 C CA . GLN A 1 778 ? -14.179 -110.965 -40.039 1.00 64.38 778 GLN A CA 1
ATOM 6014 C C . GLN A 1 778 ? -14.266 -112.175 -39.103 1.00 64.38 778 GLN A C 1
ATOM 6016 O O . GLN A 1 778 ? -14.139 -113.306 -39.576 1.00 64.38 778 GLN A O 1
ATOM 6021 N N . GLY A 1 779 ? -14.561 -111.971 -37.815 1.00 59.06 779 GLY A N 1
ATOM 6022 C CA . GLY A 1 779 ? -14.776 -113.077 -36.876 1.00 59.06 779 GLY A CA 1
ATOM 6023 C C . GLY A 1 779 ? -15.967 -113.962 -37.258 1.00 59.06 779 GLY A C 1
ATOM 6024 O O . GLY A 1 779 ? -15.848 -115.189 -37.293 1.00 59.06 779 GLY A O 1
ATOM 6025 N N . CYS A 1 780 ? -17.100 -113.362 -37.638 1.00 58.72 780 CYS A N 1
ATOM 6026 C CA . CYS A 1 780 ? -18.276 -114.106 -38.099 1.00 58.72 780 CYS A CA 1
ATOM 6027 C C . CYS A 1 780 ? -18.036 -114.863 -39.416 1.00 58.72 780 CYS A C 1
ATOM 6029 O O . CYS A 1 780 ? -18.490 -115.999 -39.543 1.00 58.72 780 CYS A O 1
ATOM 6031 N N . ASN A 1 781 ? -17.301 -114.286 -40.372 1.00 60.19 781 ASN A N 1
ATOM 6032 C CA . ASN A 1 781 ? -16.969 -114.953 -41.635 1.00 60.19 781 ASN A CA 1
ATOM 6033 C C . ASN A 1 781 ? -15.984 -116.114 -41.441 1.00 60.19 781 ASN A C 1
ATOM 6035 O O . ASN A 1 781 ? -16.136 -117.148 -42.089 1.00 60.19 781 ASN A O 1
ATOM 6039 N N . GLY A 1 782 ? -15.016 -115.987 -40.526 1.00 62.78 782 GLY A N 1
ATOM 6040 C CA . GLY A 1 782 ? -14.120 -117.090 -40.165 1.00 62.78 782 GLY A CA 1
ATOM 6041 C C . GLY A 1 782 ? -14.883 -118.285 -39.586 1.00 62.78 782 GLY A C 1
ATOM 6042 O O . GLY A 1 782 ? -14.656 -119.426 -39.986 1.00 62.78 782 GLY A O 1
ATOM 6043 N N . VAL A 1 783 ? -15.861 -118.023 -38.714 1.00 63.06 783 VAL A N 1
ATOM 6044 C CA . VAL A 1 783 ? -16.759 -119.055 -38.169 1.00 63.06 783 VAL A CA 1
ATOM 6045 C C . VAL A 1 783 ? -17.671 -119.642 -39.252 1.00 63.06 783 VAL A C 1
ATOM 6047 O O . VAL A 1 783 ? -17.858 -120.857 -39.294 1.00 63.06 783 VAL A O 1
ATOM 6050 N N . ALA A 1 784 ? -18.210 -118.816 -40.152 1.00 57.41 784 ALA A N 1
ATOM 6051 C CA . ALA A 1 784 ? -19.055 -119.276 -41.254 1.00 57.41 784 ALA A CA 1
ATOM 6052 C C . ALA A 1 784 ? -18.294 -120.193 -42.227 1.00 57.41 784 ALA A C 1
ATOM 6054 O O . ALA A 1 784 ? -18.811 -121.250 -42.575 1.00 57.41 784 ALA A O 1
ATOM 6055 N N . MET A 1 785 ? -17.046 -119.862 -42.587 1.00 61.47 785 MET A N 1
ATOM 6056 C CA . MET A 1 785 ? -16.195 -120.727 -43.416 1.00 61.47 785 MET A CA 1
ATOM 6057 C C . MET A 1 785 ? -15.873 -122.060 -42.737 1.00 61.47 785 MET A C 1
ATOM 6059 O O . MET A 1 785 ? -15.881 -123.095 -43.400 1.00 61.47 785 MET A O 1
ATOM 6063 N N . LEU A 1 786 ? -15.603 -122.063 -41.428 1.00 61.69 786 LEU A N 1
ATOM 6064 C CA . LEU A 1 786 ? -15.351 -123.301 -40.683 1.00 61.69 786 LEU A CA 1
ATOM 6065 C C . LEU A 1 786 ? -16.609 -124.186 -40.610 1.00 61.69 786 LEU A C 1
ATOM 6067 O O . LEU A 1 786 ? -16.507 -125.406 -40.725 1.00 61.69 786 LEU A O 1
ATOM 6071 N N . LEU A 1 787 ? -17.799 -123.586 -40.501 1.00 57.66 787 LEU A N 1
ATOM 6072 C CA . LEU A 1 787 ? -19.079 -124.302 -40.557 1.00 57.66 787 LEU A CA 1
ATOM 6073 C C . LEU A 1 787 ? -19.427 -124.794 -41.976 1.00 57.66 787 LEU A C 1
ATOM 6075 O O . LEU A 1 787 ? -19.951 -125.898 -42.121 1.00 57.66 787 LEU A O 1
ATOM 6079 N N . GLU A 1 788 ? -19.120 -124.029 -43.028 1.00 60.00 788 GLU A N 1
ATOM 6080 C CA . GLU A 1 788 ? -19.300 -124.450 -44.428 1.00 60.00 788 GLU A CA 1
ATOM 6081 C C . GLU A 1 788 ? -18.305 -125.542 -44.847 1.00 60.00 788 GLU A C 1
ATOM 6083 O O . GLU A 1 788 ? -18.668 -126.443 -45.611 1.00 60.00 788 GLU A O 1
ATOM 6088 N N . ALA A 1 789 ? -17.081 -125.523 -44.311 1.00 60.09 789 ALA A N 1
ATOM 6089 C CA . ALA A 1 789 ? -16.104 -126.597 -44.483 1.00 60.09 789 ALA A CA 1
ATOM 6090 C C . ALA A 1 789 ? -16.593 -127.915 -43.851 1.00 60.09 789 ALA A C 1
ATOM 6092 O O . ALA A 1 789 ? -16.446 -128.977 -44.458 1.00 60.09 789 ALA A O 1
ATOM 6093 N N . GLU A 1 790 ? -17.263 -127.853 -42.693 1.00 57.03 790 GLU A N 1
ATOM 6094 C CA . GLU A 1 790 ? -17.924 -129.010 -42.071 1.00 57.03 790 GLU A CA 1
ATOM 6095 C C . GLU A 1 790 ? -19.148 -129.465 -42.895 1.00 57.03 790 GLU A C 1
ATOM 6097 O O . GLU A 1 790 ? -19.301 -130.652 -43.179 1.00 57.03 790 GLU A O 1
ATOM 6102 N N . ALA A 1 791 ? -19.990 -128.534 -43.365 1.00 56.38 791 ALA A N 1
ATOM 6103 C CA . ALA A 1 791 ? -21.179 -128.846 -44.169 1.00 56.38 791 ALA A CA 1
ATOM 6104 C C . ALA A 1 791 ? -20.846 -129.472 -45.538 1.00 56.38 791 ALA A C 1
ATOM 6106 O O . ALA A 1 791 ? -21.642 -130.241 -46.086 1.00 56.38 791 ALA A O 1
ATOM 6107 N N . SER A 1 792 ? -19.659 -129.175 -46.071 1.00 54.56 792 SER A N 1
ATOM 6108 C CA . SER A 1 792 ? -19.147 -129.736 -47.326 1.00 54.56 792 SER A CA 1
ATOM 6109 C C . SER A 1 792 ? -18.484 -131.108 -47.144 1.00 54.56 792 SER A C 1
ATOM 6111 O O . SER A 1 792 ? -18.342 -131.861 -48.110 1.00 54.56 792 SER A O 1
ATOM 6113 N N . SER A 1 793 ? -18.123 -131.483 -45.914 1.00 53.78 793 SER A N 1
ATOM 6114 C CA . SER A 1 793 ? -17.560 -132.794 -45.597 1.00 53.78 793 SER A CA 1
ATOM 6115 C C . SER A 1 793 ? -18.670 -133.829 -45.389 1.00 53.78 793 SER A C 1
ATOM 6117 O O . SER A 1 793 ? -19.070 -134.166 -44.275 1.00 53.78 793 SER A O 1
ATOM 6119 N N . ARG A 1 794 ? -19.182 -134.388 -46.491 1.00 49.62 794 ARG A N 1
ATOM 6120 C CA . ARG A 1 794 ? -19.905 -135.668 -46.455 1.00 49.62 794 ARG A CA 1
ATOM 6121 C C . ARG A 1 794 ? -18.978 -136.800 -46.871 1.00 49.62 794 ARG A C 1
ATOM 6123 O O . ARG A 1 794 ? -18.880 -137.127 -48.049 1.00 49.62 794 ARG A O 1
ATOM 6130 N N . GLY A 1 795 ? -18.398 -137.449 -45.863 1.00 53.69 795 GLY A N 1
ATOM 6131 C CA . GLY A 1 795 ? -18.004 -138.852 -45.957 1.00 53.69 795 GLY A CA 1
ATOM 6132 C C . GLY A 1 795 ? -16.576 -139.181 -45.546 1.00 53.69 795 GLY A C 1
ATOM 6133 O O . GLY A 1 795 ? -15.865 -139.726 -46.374 1.00 53.69 795 GLY A O 1
ATOM 6134 N N . LEU A 1 796 ? -16.195 -138.911 -44.289 1.00 45.00 796 LEU A N 1
ATOM 6135 C CA . LEU A 1 796 ? -15.313 -139.729 -43.429 1.00 45.00 796 LEU A CA 1
ATOM 6136 C C . LEU A 1 796 ? -15.423 -139.192 -41.974 1.00 45.00 796 LEU A C 1
ATOM 6138 O O . LEU A 1 796 ? -15.568 -137.983 -41.801 1.00 45.00 796 LEU A O 1
ATOM 6142 N N . PRO A 1 797 ? -15.432 -140.040 -40.926 1.00 47.47 797 PRO A N 1
ATOM 6143 C CA . PRO A 1 797 ? -15.787 -139.625 -39.565 1.00 47.47 797 PRO A CA 1
ATOM 6144 C C . PRO A 1 797 ? -14.585 -139.090 -38.766 1.00 47.47 797 PRO A C 1
ATOM 6146 O O . PRO A 1 797 ? -13.569 -139.773 -38.657 1.00 47.47 797 PRO A O 1
ATOM 6149 N N . GLY A 1 798 ? -14.733 -137.913 -38.145 1.00 47.66 798 GLY A N 1
ATOM 6150 C CA . GLY A 1 798 ? -13.787 -137.383 -37.150 1.00 47.66 798 GLY A CA 1
ATOM 6151 C C . GLY A 1 798 ? -13.849 -135.859 -36.991 1.00 47.66 798 GLY A C 1
ATOM 6152 O O . GLY A 1 798 ? -13.168 -135.137 -37.705 1.00 47.66 798 GLY A O 1
ATOM 6153 N N . SER A 1 799 ? -14.669 -135.392 -36.048 1.00 53.91 799 SER A N 1
ATOM 6154 C CA . SER A 1 799 ? -14.942 -133.993 -35.680 1.00 53.91 799 SER A CA 1
ATOM 6155 C C . SER A 1 799 ? -13.734 -133.243 -35.094 1.00 53.91 799 SER A C 1
ATOM 6157 O O . SER A 1 799 ? -13.164 -133.706 -34.106 1.00 53.91 799 SER A O 1
ATOM 6159 N N . SER A 1 800 ? -13.414 -132.050 -35.611 1.00 57.09 800 SER A N 1
ATOM 6160 C CA . SER A 1 800 ? -12.508 -131.090 -34.938 1.00 57.09 800 SER A CA 1
ATOM 6161 C C . SER A 1 800 ? -12.814 -129.609 -35.220 1.00 57.09 800 SER A C 1
ATOM 6163 O O . SER A 1 800 ? -12.310 -128.750 -34.501 1.00 57.09 800 SER A O 1
ATOM 6165 N N . TYR A 1 801 ? -13.624 -129.266 -36.228 1.00 58.75 801 TYR A N 1
ATOM 6166 C CA . TYR A 1 801 ? -13.776 -127.864 -36.646 1.00 58.75 801 TYR A CA 1
ATOM 6167 C C . TYR A 1 801 ? -14.784 -127.066 -35.808 1.00 58.75 801 TYR A C 1
ATOM 6169 O O . TYR A 1 801 ? -14.641 -125.853 -35.675 1.00 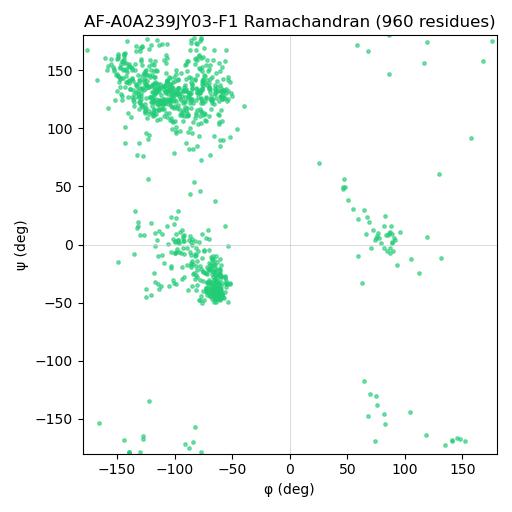58.75 801 TYR A O 1
ATOM 6177 N N . LEU A 1 802 ? -15.758 -127.731 -35.176 1.00 60.66 802 LEU A N 1
ATOM 6178 C CA . LEU A 1 802 ? -16.755 -127.075 -34.318 1.00 60.66 802 LEU A CA 1
ATOM 6179 C C . LEU A 1 802 ? -16.161 -126.481 -33.033 1.00 60.66 802 LEU A C 1
ATOM 6181 O O . LEU A 1 802 ? -16.586 -125.406 -32.610 1.00 60.66 802 LEU A O 1
ATOM 6185 N N . ASP A 1 803 ? -15.172 -127.138 -32.425 1.00 60.03 803 ASP A N 1
ATOM 6186 C CA . ASP A 1 803 ? -14.509 -126.598 -31.233 1.00 60.03 803 ASP A CA 1
ATOM 6187 C C . ASP A 1 803 ? -13.600 -125.412 -31.572 1.00 60.03 803 ASP A C 1
ATOM 6189 O O . ASP A 1 803 ? -13.625 -124.412 -30.858 1.00 60.03 803 ASP A O 1
ATOM 6193 N N . ILE A 1 804 ? -12.907 -125.458 -32.714 1.00 62.81 804 ILE A N 1
ATOM 6194 C CA . ILE A 1 804 ? -12.096 -124.335 -33.211 1.00 62.81 804 ILE A CA 1
ATOM 6195 C C . ILE A 1 804 ? -12.994 -123.135 -33.540 1.00 62.81 804 ILE A C 1
ATOM 6197 O O . ILE A 1 804 ? -12.700 -122.007 -33.154 1.00 62.81 804 ILE A O 1
ATOM 6201 N N . ALA A 1 805 ? -14.138 -123.367 -34.189 1.00 60.19 805 ALA A N 1
ATOM 6202 C CA . ALA A 1 805 ? -15.113 -122.314 -34.461 1.00 60.19 805 ALA A CA 1
ATOM 6203 C C . ALA A 1 805 ? -15.675 -121.696 -33.167 1.00 60.19 805 ALA A C 1
ATOM 6205 O O . ALA A 1 805 ? -15.902 -120.488 -33.113 1.00 60.19 805 ALA A O 1
ATOM 6206 N N . ARG A 1 806 ? -15.866 -122.498 -32.110 1.00 59.22 806 ARG A N 1
ATOM 6207 C CA . ARG A 1 806 ? -16.315 -122.024 -30.793 1.00 59.22 806 ARG A CA 1
ATOM 6208 C C . ARG A 1 806 ? -15.251 -121.181 -30.084 1.00 59.22 806 ARG A C 1
ATOM 6210 O O . ARG A 1 806 ? -15.605 -120.132 -29.549 1.00 59.22 806 ARG A O 1
ATOM 6217 N N . GLU A 1 807 ? -13.986 -121.598 -30.098 1.00 65.56 807 GLU A N 1
ATOM 6218 C CA . GLU A 1 807 ? -12.867 -120.805 -29.560 1.00 65.56 807 GLU A CA 1
ATOM 6219 C C . GLU A 1 807 ? -12.704 -119.477 -30.306 1.00 65.56 807 GLU A C 1
ATOM 6221 O O . GLU A 1 807 ? -12.624 -118.424 -29.669 1.00 65.56 807 GLU A O 1
ATOM 6226 N N . GLN A 1 808 ? -12.767 -119.498 -31.641 1.00 65.12 808 GLN A N 1
ATOM 6227 C CA . GLN A 1 808 ? -12.653 -118.294 -32.465 1.00 65.12 808 GLN A CA 1
ATOM 6228 C C . GLN A 1 808 ? -13.747 -117.267 -32.117 1.00 65.12 808 GLN A C 1
ATOM 6230 O O . GLN A 1 808 ? -13.460 -116.080 -31.962 1.00 65.12 808 GLN A O 1
ATOM 6235 N N . LEU A 1 809 ? -14.991 -117.724 -31.922 1.00 61.25 809 LEU A N 1
ATOM 6236 C CA . LEU A 1 809 ? -16.133 -116.879 -31.549 1.00 61.25 809 LEU A CA 1
ATOM 6237 C C . LEU A 1 809 ? -15.987 -116.300 -30.133 1.00 61.25 809 LEU A C 1
ATOM 6239 O O . LEU A 1 809 ? -16.329 -115.142 -29.896 1.00 61.25 809 LEU A O 1
ATOM 6243 N N . GLN A 1 810 ? -15.465 -117.085 -29.185 1.00 63.97 810 GLN A N 1
ATOM 6244 C CA . GLN A 1 810 ? -15.214 -116.610 -27.821 1.00 63.97 810 GLN A CA 1
ATOM 6245 C C . GLN A 1 810 ? -14.115 -115.542 -27.775 1.00 63.97 810 GLN A C 1
ATOM 6247 O O . GLN A 1 810 ? -14.294 -114.545 -27.073 1.00 63.97 810 GLN A O 1
ATOM 6252 N N . ALA A 1 811 ? -13.045 -115.692 -28.564 1.00 64.06 811 ALA A N 1
ATOM 6253 C CA . ALA A 1 811 ? -12.011 -114.667 -28.709 1.00 64.06 811 ALA A CA 1
ATOM 6254 C C . ALA A 1 811 ? -12.586 -113.367 -29.299 1.00 64.06 811 ALA A C 1
ATOM 6256 O O . ALA A 1 811 ? -12.411 -112.296 -28.722 1.00 64.06 811 ALA A O 1
ATOM 6257 N N . THR A 1 812 ? -13.402 -113.459 -30.358 1.00 58.34 812 THR A N 1
ATOM 6258 C CA . THR A 1 812 ? -13.977 -112.252 -30.987 1.00 58.34 812 THR A CA 1
ATOM 6259 C C . THR A 1 812 ? -14.934 -111.493 -30.054 1.00 58.34 812 THR A C 1
ATOM 6261 O O . THR A 1 812 ? -15.026 -110.266 -30.095 1.00 58.34 812 THR A O 1
ATOM 6264 N N . VAL A 1 813 ? -15.668 -112.205 -29.189 1.00 60.16 813 VAL A N 1
ATOM 6265 C CA . VAL A 1 813 ? -16.561 -111.590 -28.188 1.00 60.16 813 VAL A CA 1
ATOM 6266 C C . VAL A 1 813 ? -15.776 -110.928 -27.050 1.00 60.16 813 VAL A C 1
ATOM 6268 O O . VAL A 1 813 ? -16.232 -109.915 -26.510 1.00 60.16 813 VAL A O 1
ATOM 6271 N N . ALA A 1 814 ? -14.619 -111.477 -26.674 1.00 61.56 814 ALA A N 1
ATOM 6272 C CA . ALA A 1 814 ? -13.737 -110.866 -25.686 1.00 61.56 814 ALA A CA 1
ATOM 6273 C C . ALA A 1 814 ? -13.166 -109.534 -26.206 1.00 61.56 814 ALA A C 1
ATOM 6275 O O . ALA A 1 814 ? -13.315 -108.517 -25.524 1.00 61.56 814 ALA A O 1
ATOM 6276 N N . ASP A 1 815 ? -12.673 -109.511 -27.446 1.00 60.94 815 ASP A N 1
ATOM 6277 C CA . ASP A 1 815 ? -12.137 -108.304 -28.095 1.00 60.94 815 ASP A CA 1
ATOM 6278 C C . ASP A 1 815 ? -13.202 -107.199 -28.213 1.00 60.94 815 ASP A C 1
ATOM 6280 O O . ASP A 1 815 ? -12.961 -106.026 -27.910 1.00 60.94 815 ASP A O 1
ATOM 6284 N N . ALA A 1 816 ? -14.440 -107.573 -28.558 1.00 56.47 816 ALA A N 1
ATOM 6285 C CA . ALA A 1 816 ? -15.561 -106.636 -28.613 1.00 56.47 816 ALA A CA 1
ATOM 6286 C C . ALA A 1 816 ? -15.934 -106.061 -27.230 1.00 56.47 816 ALA A C 1
ATOM 6288 O O . ALA A 1 816 ? -16.360 -104.907 -27.130 1.00 56.47 816 ALA A O 1
ATOM 6289 N N . ARG A 1 817 ? -15.781 -106.832 -26.143 1.00 59.03 817 ARG A N 1
ATOM 6290 C CA . ARG A 1 817 ? -16.030 -106.351 -24.771 1.00 59.03 817 ARG A CA 1
ATOM 6291 C C . ARG A 1 817 ? -14.949 -105.394 -24.283 1.00 59.03 817 ARG A C 1
ATOM 6293 O O . ARG A 1 817 ? -15.292 -104.409 -23.631 1.00 59.03 817 ARG A O 1
ATOM 6300 N N . GLU A 1 818 ? -13.687 -105.654 -24.601 1.00 59.41 818 GLU A N 1
ATOM 6301 C CA . GLU A 1 818 ? -12.563 -104.788 -24.230 1.00 59.41 818 GLU A CA 1
ATOM 6302 C C . GLU A 1 818 ? -12.642 -103.426 -24.942 1.00 59.41 818 GLU A C 1
ATOM 6304 O O . GLU A 1 818 ? -12.534 -102.376 -24.304 1.00 59.41 818 GLU A O 1
ATOM 6309 N N . ALA A 1 819 ? -13.000 -103.413 -26.229 1.00 58.12 819 ALA A N 1
ATOM 6310 C CA . ALA A 1 819 ? -13.220 -102.176 -26.978 1.00 58.12 819 ALA A CA 1
ATOM 6311 C C . ALA A 1 819 ? -14.400 -101.332 -26.435 1.00 58.12 819 ALA A C 1
ATOM 6313 O O . ALA A 1 819 ? -14.382 -100.102 -26.501 1.00 58.12 819 ALA A O 1
ATOM 6314 N N . VAL A 1 820 ? -15.419 -101.972 -25.843 1.00 55.66 820 VAL A N 1
ATOM 6315 C CA . VAL A 1 820 ? -16.540 -101.294 -25.159 1.00 55.66 820 VAL A CA 1
ATOM 6316 C C . VAL A 1 820 ? -16.155 -100.794 -23.760 1.00 55.66 820 VAL A C 1
ATOM 6318 O O . VAL A 1 820 ? -16.686 -99.774 -23.311 1.00 55.66 820 VAL A O 1
ATOM 6321 N N . TRP A 1 821 ? -15.235 -101.474 -23.073 1.00 52.62 821 TRP A N 1
ATOM 6322 C CA . TRP A 1 821 ? -14.713 -101.060 -21.768 1.00 52.62 821 TRP A CA 1
ATOM 6323 C C . TRP A 1 821 ? -13.937 -99.735 -21.859 1.00 52.62 821 TRP A C 1
ATOM 6325 O O . TRP A 1 821 ? -14.204 -98.819 -21.079 1.00 52.62 821 TRP A O 1
ATOM 6335 N N . ASN A 1 822 ? -13.093 -99.573 -22.883 1.00 55.59 822 ASN A N 1
ATOM 6336 C CA . ASN A 1 822 ? -12.315 -98.346 -23.115 1.00 55.59 822 ASN A CA 1
ATOM 6337 C C . ASN A 1 822 ? -13.176 -97.106 -23.429 1.00 55.59 822 ASN A C 1
ATOM 6339 O O . ASN A 1 822 ? -12.748 -95.977 -23.216 1.00 55.59 822 ASN A O 1
ATOM 6343 N N . LEU A 1 823 ? -14.425 -97.283 -23.869 1.00 53.34 823 LEU A N 1
ATOM 6344 C CA . LEU A 1 823 ? -15.329 -96.173 -24.196 1.00 53.34 823 LEU A CA 1
ATOM 6345 C C . LEU A 1 823 ? -16.010 -95.522 -22.972 1.00 53.34 823 LEU A C 1
ATOM 6347 O O . LEU A 1 823 ? -16.748 -94.550 -23.154 1.00 53.34 823 LEU A O 1
ATOM 6351 N N . ARG A 1 824 ? -15.843 -96.046 -21.744 1.00 51.22 824 ARG A N 1
ATOM 6352 C CA . ARG A 1 824 ? -16.718 -95.695 -20.600 1.00 51.22 824 ARG A CA 1
ATOM 6353 C C . ARG A 1 824 ? -16.100 -94.947 -19.413 1.00 51.22 824 ARG A C 1
ATOM 6355 O O . ARG A 1 824 ? -16.886 -94.493 -18.585 1.00 51.22 824 ARG A O 1
ATOM 6362 N N . GLN A 1 825 ? -14.784 -94.766 -19.287 1.00 54.91 825 GLN A N 1
ATOM 6363 C CA . GLN A 1 825 ? -14.214 -94.061 -18.122 1.00 54.91 825 GLN A CA 1
ATOM 6364 C C . GLN A 1 825 ? -13.119 -93.069 -18.512 1.00 54.91 825 GLN A C 1
ATOM 6366 O O . GLN A 1 825 ? -12.147 -93.437 -19.153 1.00 54.91 825 GLN A O 1
ATOM 6371 N N . THR A 1 826 ? -13.291 -91.808 -18.112 1.00 54.12 826 THR A N 1
ATOM 6372 C CA . THR A 1 826 ? -12.433 -90.683 -18.517 1.00 54.12 826 THR A CA 1
ATOM 6373 C C . THR A 1 826 ? -11.284 -90.398 -17.535 1.00 54.12 826 THR A C 1
ATOM 6375 O O . THR A 1 826 ? -10.287 -89.806 -17.931 1.00 54.12 826 THR A O 1
ATOM 6378 N N . GLU A 1 827 ? -11.363 -90.854 -16.278 1.00 55.53 827 GLU A N 1
ATOM 6379 C CA . GLU A 1 827 ? -10.292 -90.750 -15.265 1.00 55.53 827 GLU A CA 1
ATOM 6380 C C . GLU A 1 827 ? -10.340 -91.965 -14.318 1.00 55.53 827 GLU A C 1
ATOM 6382 O O . GLU A 1 827 ? -11.426 -92.351 -13.878 1.00 55.53 827 GLU A O 1
ATOM 6387 N N . LEU A 1 828 ? -9.186 -92.571 -13.996 1.00 59.81 828 LEU A N 1
ATOM 6388 C CA . LEU A 1 828 ? -9.091 -93.750 -13.120 1.00 59.81 828 LEU A CA 1
ATOM 6389 C C . LEU A 1 828 ? -8.571 -93.380 -11.721 1.00 59.81 828 LEU A C 1
ATOM 6391 O O . LEU A 1 828 ? -7.569 -92.677 -11.568 1.00 59.81 828 LEU A O 1
ATOM 6395 N N . GLU A 1 829 ? -9.249 -93.880 -10.682 1.00 64.31 829 GLU A N 1
ATOM 6396 C CA . GLU A 1 829 ? -8.814 -93.712 -9.292 1.00 64.31 829 GLU A CA 1
ATOM 6397 C C . GLU A 1 829 ? -7.637 -94.635 -8.943 1.00 64.31 829 GLU A C 1
ATOM 6399 O O . GLU A 1 829 ? -7.510 -95.752 -9.445 1.00 64.31 829 GLU A O 1
ATOM 6404 N N . SER A 1 830 ? -6.789 -94.168 -8.030 1.00 65.56 830 SER A N 1
ATOM 6405 C CA . SER A 1 830 ? -5.526 -94.793 -7.625 1.00 65.56 830 SER A CA 1
ATOM 6406 C C . SER A 1 830 ? -5.654 -96.252 -7.176 1.00 65.56 830 SER A C 1
ATOM 6408 O O . SER A 1 830 ? -4.762 -97.059 -7.441 1.00 65.56 830 SER A O 1
ATOM 6410 N N . ASP A 1 831 ? -6.770 -96.605 -6.535 1.00 71.44 831 ASP A N 1
ATOM 6411 C CA . ASP A 1 831 ? -7.013 -97.955 -6.018 1.00 71.44 831 ASP A CA 1
ATOM 6412 C C . ASP A 1 831 ? -7.236 -98.977 -7.145 1.00 71.44 831 ASP A C 1
ATOM 6414 O O . ASP A 1 831 ? -6.834 -100.136 -7.012 1.00 71.44 831 ASP A O 1
ATOM 6418 N N . LEU A 1 832 ? -7.798 -98.558 -8.290 1.00 73.25 832 LEU A N 1
ATOM 6419 C CA . LEU A 1 832 ? -7.999 -99.446 -9.441 1.00 73.25 832 LEU A CA 1
ATOM 6420 C C . LEU A 1 832 ? -6.683 -99.807 -10.135 1.00 73.25 832 LEU A C 1
ATOM 6422 O O . LEU A 1 832 ? -6.524 -100.943 -10.574 1.00 73.25 832 LEU A O 1
ATOM 6426 N N . ILE A 1 833 ? -5.729 -98.877 -10.216 1.00 76.94 833 ILE A N 1
ATOM 6427 C CA . ILE A 1 833 ? -4.418 -99.143 -10.832 1.00 76.94 833 ILE A CA 1
ATOM 6428 C C . ILE A 1 833 ? -3.644 -100.152 -9.980 1.00 76.94 833 ILE A C 1
ATOM 6430 O O . ILE A 1 833 ? -3.084 -101.113 -10.504 1.00 76.94 833 ILE A O 1
ATOM 6434 N N . ILE A 1 834 ? -3.678 -99.993 -8.653 1.00 79.31 834 ILE A N 1
ATOM 6435 C CA . ILE A 1 834 ? -3.061 -100.948 -7.723 1.00 79.31 834 ILE A CA 1
ATOM 6436 C C . ILE A 1 834 ? -3.732 -102.324 -7.837 1.00 79.31 834 ILE A C 1
ATOM 6438 O O . ILE A 1 834 ? -3.038 -103.342 -7.839 1.00 79.31 834 ILE A O 1
ATOM 6442 N N . ALA A 1 835 ? -5.063 -102.376 -7.968 1.00 80.88 835 ALA A N 1
ATOM 6443 C CA . ALA A 1 835 ? -5.787 -103.627 -8.185 1.00 80.88 835 ALA A CA 1
ATOM 6444 C C . ALA A 1 835 ? -5.403 -104.299 -9.517 1.00 80.88 835 ALA A C 1
ATOM 6446 O O . ALA A 1 835 ? -5.154 -105.504 -9.542 1.00 80.88 835 ALA A O 1
ATOM 6447 N N . ALA A 1 836 ? -5.278 -103.532 -10.604 1.00 82.12 836 ALA A N 1
ATOM 6448 C CA . ALA A 1 836 ? -4.851 -104.043 -11.905 1.00 82.12 836 ALA A CA 1
ATOM 6449 C C . ALA A 1 836 ? -3.418 -104.599 -11.869 1.00 82.12 836 ALA A C 1
ATOM 6451 O O . ALA A 1 836 ? -3.175 -105.695 -12.368 1.00 82.12 836 ALA A O 1
ATOM 6452 N N . LEU A 1 837 ? -2.484 -103.909 -11.206 1.00 82.94 837 LEU A N 1
ATOM 6453 C CA . LEU A 1 837 ? -1.112 -104.397 -11.023 1.00 82.94 837 LEU A CA 1
ATOM 6454 C C . LEU A 1 837 ? -1.059 -105.693 -10.205 1.00 82.94 837 LEU A C 1
ATOM 6456 O O . LEU A 1 837 ? -0.314 -106.607 -10.553 1.00 82.94 837 LEU A O 1
ATOM 6460 N N . LYS A 1 838 ? -1.873 -105.805 -9.146 1.00 83.44 838 LYS A N 1
ATOM 6461 C CA . LYS A 1 838 ? -2.000 -107.046 -8.363 1.00 83.44 838 LYS A CA 1
ATOM 6462 C C . LYS A 1 838 ? -2.580 -108.193 -9.192 1.00 83.44 838 LYS A C 1
ATOM 6464 O O . LYS A 1 838 ? -2.108 -109.320 -9.059 1.00 83.44 838 LYS A O 1
ATOM 6469 N N . ASN A 1 839 ? -3.540 -107.915 -10.074 1.00 83.81 839 ASN A N 1
ATOM 6470 C CA . ASN A 1 839 ? -4.073 -108.920 -10.997 1.00 83.81 839 ASN A CA 1
ATOM 6471 C C . ASN A 1 839 ? -3.012 -109.385 -12.004 1.00 83.81 839 ASN A C 1
ATOM 6473 O O . ASN A 1 839 ? -2.850 -110.590 -12.177 1.00 83.81 839 ASN A O 1
ATOM 6477 N N . ILE A 1 840 ? -2.244 -108.461 -12.599 1.00 84.00 840 ILE A N 1
ATOM 6478 C CA . ILE A 1 840 ? -1.127 -108.804 -13.498 1.00 84.00 840 ILE A CA 1
ATOM 6479 C C . ILE A 1 840 ? -0.105 -109.683 -12.765 1.00 84.00 840 ILE A C 1
ATOM 6481 O O . ILE A 1 840 ? 0.309 -110.709 -13.294 1.00 84.00 840 ILE A O 1
ATOM 6485 N N . SER A 1 841 ? 0.260 -109.322 -11.531 1.00 84.00 841 SER A N 1
ATOM 6486 C CA . SER A 1 841 ? 1.177 -110.107 -10.694 1.00 84.00 841 SER A CA 1
ATOM 6487 C C . SER A 1 841 ? 0.637 -111.508 -10.397 1.00 84.00 841 SER A C 1
ATOM 6489 O O . SER A 1 841 ? 1.360 -112.480 -10.594 1.00 84.00 841 SER A O 1
ATOM 6491 N N . THR A 1 842 ? -0.631 -111.633 -9.997 1.00 83.44 842 THR A N 1
ATOM 6492 C CA . THR A 1 842 ? -1.244 -112.933 -9.671 1.00 83.44 842 THR A CA 1
ATOM 6493 C C . THR A 1 842 ? -1.296 -113.835 -10.905 1.00 83.44 842 THR A C 1
ATOM 6495 O O . THR A 1 842 ? -0.839 -114.974 -10.856 1.00 83.44 842 THR A O 1
ATOM 6498 N N . GLN A 1 843 ? -1.751 -113.300 -12.043 1.00 81.06 843 GLN A N 1
ATOM 6499 C CA . GLN A 1 843 ? -1.877 -114.055 -13.289 1.00 81.06 843 GLN A CA 1
ATOM 6500 C C . GLN A 1 843 ? -0.516 -114.473 -13.862 1.00 81.06 843 GLN A C 1
ATOM 6502 O O . GLN A 1 843 ? -0.358 -115.608 -14.316 1.00 81.06 843 GLN A O 1
ATOM 6507 N N . ALA A 1 844 ? 0.483 -113.587 -13.825 1.00 81.00 844 ALA A N 1
ATOM 6508 C CA . ALA A 1 844 ? 1.839 -113.921 -14.249 1.00 81.00 844 ALA A CA 1
ATOM 6509 C C . ALA A 1 844 ? 2.483 -114.955 -13.311 1.00 81.00 844 ALA A C 1
ATOM 6511 O O . ALA A 1 844 ? 3.158 -115.869 -13.781 1.00 81.00 844 ALA A O 1
ATOM 6512 N N . SER A 1 845 ? 2.233 -114.858 -12.001 1.00 84.12 845 SER A N 1
ATOM 6513 C CA . SER A 1 845 ? 2.761 -115.808 -11.021 1.00 84.12 845 SER A CA 1
ATOM 6514 C C . SER A 1 845 ? 2.199 -117.218 -11.224 1.00 84.12 845 SER A C 1
ATOM 6516 O O . SER A 1 845 ? 2.955 -118.187 -11.180 1.00 84.12 845 SER A O 1
ATOM 6518 N N . GLU A 1 846 ? 0.905 -117.333 -11.538 1.00 82.88 846 GLU A N 1
ATOM 6519 C CA . GLU A 1 846 ? 0.261 -118.605 -11.891 1.00 82.88 846 GLU A CA 1
ATOM 6520 C C . GLU A 1 846 ? 0.752 -119.157 -13.237 1.00 82.88 846 GLU A C 1
ATOM 6522 O O . GLU A 1 846 ? 1.001 -120.355 -13.353 1.00 82.88 846 GLU A O 1
ATOM 6527 N N . SER A 1 847 ? 0.926 -118.293 -14.244 1.00 82.25 847 SER A N 1
ATOM 6528 C CA . SER A 1 847 ? 1.287 -118.712 -15.607 1.00 82.25 847 SER A CA 1
ATOM 6529 C C . SER A 1 847 ? 2.741 -119.175 -15.725 1.00 82.25 847 SER A C 1
ATOM 6531 O O . SER A 1 847 ? 3.018 -120.164 -16.398 1.00 82.25 847 SER A O 1
ATOM 6533 N N . PHE A 1 848 ? 3.672 -118.475 -15.070 1.00 79.38 848 PHE A N 1
ATOM 6534 C CA . PHE A 1 848 ? 5.107 -118.773 -15.145 1.00 79.38 848 PHE A CA 1
ATOM 6535 C C . PHE A 1 848 ? 5.623 -119.594 -13.951 1.00 79.38 848 PHE A C 1
ATOM 6537 O O . PHE A 1 848 ? 6.776 -120.017 -13.953 1.00 79.38 848 PHE A O 1
ATOM 6544 N N . GLY A 1 849 ? 4.794 -119.830 -12.926 1.00 80.44 849 GLY A N 1
ATOM 6545 C CA . GLY A 1 849 ? 5.157 -120.626 -11.747 1.00 80.44 849 GLY A CA 1
ATOM 6546 C C . GLY A 1 849 ? 6.209 -119.980 -10.836 1.00 80.44 849 GLY A C 1
ATOM 6547 O O . GLY A 1 849 ? 6.849 -120.679 -10.050 1.00 80.44 849 GLY A O 1
ATOM 6548 N N . ILE A 1 850 ? 6.401 -118.662 -10.934 1.00 85.06 850 ILE A N 1
ATOM 6549 C CA . ILE A 1 850 ? 7.397 -117.884 -10.183 1.00 85.06 850 ILE A CA 1
ATOM 6550 C C . ILE A 1 850 ? 6.716 -116.780 -9.367 1.00 85.06 850 ILE A C 1
ATOM 6552 O O . ILE A 1 850 ? 5.714 -116.220 -9.814 1.00 85.06 850 ILE A O 1
ATOM 6556 N N . PRO A 1 851 ? 7.211 -116.427 -8.171 1.00 85.62 851 PRO A N 1
ATOM 6557 C CA . PRO A 1 851 ? 6.636 -115.339 -7.387 1.00 85.62 851 PRO A CA 1
ATOM 6558 C C . PRO A 1 851 ? 6.825 -113.986 -8.091 1.00 85.62 851 PRO A C 1
ATOM 6560 O O . PRO A 1 851 ? 7.953 -113.544 -8.320 1.00 85.62 851 PRO A O 1
ATOM 6563 N N . VAL A 1 852 ? 5.711 -113.308 -8.386 1.00 89.00 852 VAL A N 1
ATOM 6564 C CA . VAL A 1 852 ? 5.702 -111.918 -8.869 1.00 89.00 852 VAL A CA 1
ATOM 6565 C C . VAL A 1 852 ? 5.155 -111.020 -7.766 1.00 89.00 852 VAL A C 1
ATOM 6567 O O . VAL A 1 852 ? 3.968 -111.095 -7.454 1.00 89.00 852 VAL A O 1
ATOM 6570 N N . THR A 1 853 ? 5.988 -110.178 -7.153 1.00 86.81 853 THR A N 1
ATOM 6571 C CA . THR A 1 853 ? 5.580 -109.330 -6.019 1.00 86.81 853 THR A CA 1
ATOM 6572 C C . THR A 1 853 ? 5.373 -107.877 -6.429 1.00 86.81 853 THR A C 1
ATOM 6574 O O . THR A 1 853 ? 6.171 -107.304 -7.167 1.00 86.81 853 THR A O 1
ATOM 6577 N N . VAL A 1 854 ? 4.307 -107.254 -5.913 1.00 87.94 854 VAL A N 1
ATOM 6578 C CA . VAL A 1 854 ? 4.013 -105.828 -6.127 1.00 87.94 854 VAL A CA 1
ATOM 6579 C C . VAL A 1 854 ? 4.246 -105.053 -4.838 1.00 87.94 854 VAL A C 1
ATOM 6581 O O . VAL A 1 854 ? 3.579 -105.296 -3.831 1.00 87.94 854 VAL A O 1
ATOM 6584 N N . HIS A 1 855 ? 5.141 -104.075 -4.882 1.00 86.50 855 HIS A N 1
ATOM 6585 C CA . HIS A 1 855 ? 5.302 -103.065 -3.847 1.00 86.50 855 HIS A CA 1
ATOM 6586 C C . HIS A 1 855 ? 4.809 -101.728 -4.389 1.00 86.50 855 HIS A C 1
ATOM 6588 O O . HIS A 1 855 ? 5.145 -101.326 -5.498 1.00 86.50 855 HIS A O 1
ATOM 6594 N N . HIS A 1 856 ? 4.001 -101.018 -3.613 1.00 83.44 856 HIS A N 1
ATOM 6595 C CA . HIS A 1 856 ? 3.443 -99.746 -4.052 1.00 83.44 856 HIS A CA 1
ATOM 6596 C C . HIS A 1 856 ? 3.443 -98.716 -2.924 1.00 83.44 856 HIS A C 1
ATOM 6598 O O . HIS A 1 856 ? 3.371 -99.067 -1.744 1.00 83.44 856 HIS A O 1
ATOM 6604 N N . ALA A 1 857 ? 3.494 -97.433 -3.286 1.00 74.50 857 ALA A N 1
ATOM 6605 C CA . ALA A 1 857 ? 3.240 -96.336 -2.360 1.00 74.50 857 ALA A CA 1
ATOM 6606 C C . ALA A 1 857 ? 1.822 -96.446 -1.761 1.00 74.50 857 ALA A C 1
ATOM 6608 O O . ALA A 1 857 ? 0.911 -96.994 -2.386 1.00 74.50 857 ALA A O 1
ATOM 6609 N N . ALA A 1 858 ? 1.617 -95.914 -0.549 1.00 69.75 858 ALA A N 1
ATOM 6610 C CA . ALA A 1 858 ? 0.334 -96.018 0.159 1.00 69.75 858 ALA A CA 1
ATOM 6611 C C . ALA A 1 858 ? -0.840 -95.371 -0.605 1.00 69.75 858 ALA A C 1
ATOM 6613 O O . ALA A 1 858 ? -1.985 -95.775 -0.422 1.00 69.75 858 ALA A O 1
ATOM 6614 N N . LYS A 1 859 ? -0.559 -94.385 -1.468 1.00 73.88 859 LYS A N 1
ATOM 6615 C CA . LYS A 1 859 ? -1.535 -93.759 -2.362 1.00 73.88 859 LYS A CA 1
ATOM 6616 C C . LYS A 1 859 ? -0.828 -93.238 -3.616 1.00 73.88 859 LYS A C 1
ATOM 6618 O O . LYS A 1 859 ? 0.119 -92.465 -3.497 1.00 73.88 859 LYS A O 1
ATOM 6623 N N . LEU A 1 860 ? -1.276 -93.664 -4.796 1.00 77.75 860 LEU A N 1
ATOM 6624 C CA . LEU A 1 860 ? -0.823 -93.128 -6.090 1.00 77.75 860 LEU A CA 1
ATOM 6625 C C . LEU A 1 860 ? -1.692 -91.911 -6.488 1.00 77.75 860 LEU A C 1
ATOM 6627 O O . LEU A 1 860 ? -2.804 -91.782 -5.971 1.00 77.75 860 LEU A O 1
ATOM 6631 N N . PRO A 1 861 ? -1.238 -90.997 -7.360 1.00 75.00 861 PRO A N 1
ATOM 6632 C CA . PRO A 1 861 ? -2.065 -89.901 -7.874 1.00 75.00 861 PRO A CA 1
ATOM 6633 C C . PRO A 1 861 ? -3.127 -90.404 -8.870 1.00 75.00 861 PRO A C 1
ATOM 6635 O O . PRO A 1 861 ? -2.983 -91.481 -9.449 1.00 75.00 861 PRO A O 1
ATOM 6638 N N . LYS A 1 862 ? -4.201 -89.626 -9.077 1.00 75.88 862 LYS A N 1
ATOM 6639 C CA . LYS A 1 862 ? -5.204 -89.914 -10.120 1.00 75.88 862 LYS A CA 1
ATOM 6640 C C . LYS A 1 862 ? -4.583 -89.685 -11.498 1.00 75.88 862 LYS A C 1
ATOM 6642 O O . LYS A 1 862 ? -3.937 -88.660 -11.708 1.00 75.88 862 LYS A O 1
ATOM 6647 N N . LEU A 1 863 ? -4.791 -90.624 -12.419 1.00 73.56 863 LEU A N 1
ATOM 6648 C CA . LEU A 1 863 ? -4.264 -90.554 -13.782 1.00 73.56 863 LEU A CA 1
ATOM 6649 C C . LEU A 1 863 ? -5.413 -90.489 -14.804 1.00 73.56 863 LEU A C 1
ATOM 6651 O O . LEU A 1 863 ? -6.438 -91.156 -14.608 1.00 73.56 863 LEU A O 1
ATOM 6655 N N . PRO A 1 864 ? -5.251 -89.730 -15.908 1.00 74.25 864 PRO A N 1
ATOM 6656 C CA . PRO A 1 864 ? -6.139 -89.831 -17.064 1.00 74.25 864 PRO A CA 1
ATOM 6657 C C . PRO A 1 864 ? -6.222 -91.285 -17.537 1.00 74.25 864 PRO A C 1
ATOM 6659 O O . PRO A 1 864 ? -5.207 -91.986 -17.522 1.00 74.25 864 PRO A O 1
ATOM 6662 N N . ALA A 1 865 ? -7.409 -91.738 -17.948 1.00 70.12 865 ALA A N 1
ATOM 6663 C CA . ALA A 1 865 ? -7.639 -93.148 -18.273 1.00 70.12 865 ALA A CA 1
ATOM 6664 C C . ALA A 1 865 ? -6.670 -93.680 -19.345 1.00 70.12 865 ALA A C 1
ATOM 6666 O O . ALA A 1 865 ? -6.100 -94.756 -19.170 1.00 70.12 865 ALA A O 1
ATOM 6667 N N . ASP A 1 866 ? -6.401 -92.875 -20.375 1.00 72.12 866 ASP A N 1
ATOM 6668 C CA . ASP A 1 866 ? -5.475 -93.212 -21.461 1.00 72.12 866 ASP A CA 1
ATOM 6669 C C . ASP A 1 866 ? -4.043 -93.415 -20.936 1.00 72.12 866 ASP A C 1
ATOM 6671 O O . ASP A 1 866 ? -3.383 -94.399 -21.260 1.00 72.12 866 ASP A O 1
ATOM 6675 N N . ALA A 1 867 ? -3.579 -92.537 -20.038 1.00 78.62 867 ALA A N 1
ATOM 6676 C CA . ALA A 1 867 ? -2.250 -92.657 -19.442 1.00 78.62 867 ALA A CA 1
ATOM 6677 C C . ALA A 1 867 ? -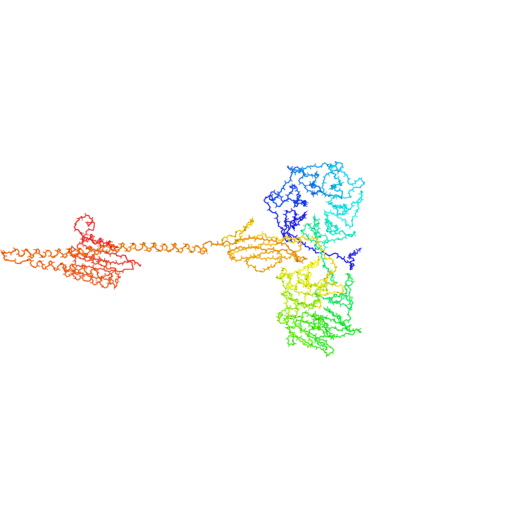2.142 -93.884 -18.524 1.00 78.62 867 ALA A C 1
ATOM 6679 O O . ALA A 1 867 ? -1.138 -94.593 -18.551 1.00 78.62 867 ALA A O 1
ATOM 6680 N N . ALA A 1 868 ? -3.180 -94.161 -17.730 1.00 78.50 868 ALA A N 1
ATOM 6681 C CA . ALA A 1 868 ? -3.225 -95.338 -16.867 1.00 78.50 868 ALA A CA 1
ATOM 6682 C C . ALA A 1 868 ? -3.217 -96.648 -17.675 1.00 78.50 868 ALA A C 1
ATOM 6684 O O . ALA A 1 868 ? -2.532 -97.596 -17.286 1.00 78.50 868 ALA A O 1
ATOM 6685 N N . HIS A 1 869 ? -3.943 -96.698 -18.797 1.00 79.62 869 HIS A N 1
ATOM 6686 C CA . HIS A 1 869 ? -3.985 -97.868 -19.673 1.00 79.62 869 HIS A CA 1
ATOM 6687 C C . HIS A 1 869 ? -2.618 -98.158 -20.300 1.00 79.62 869 HIS A C 1
ATOM 6689 O O . HIS A 1 869 ? -2.124 -99.281 -20.189 1.00 79.62 869 HIS A O 1
ATOM 6695 N N . GLU A 1 870 ? -1.967 -97.146 -20.879 1.00 81.94 870 GLU A N 1
ATOM 6696 C CA . GLU A 1 870 ? -0.649 -97.327 -21.494 1.00 81.94 870 GLU A CA 1
ATOM 6697 C C . GLU A 1 870 ? 0.413 -97.754 -20.471 1.00 81.94 870 GLU A C 1
ATOM 6699 O O . GLU A 1 870 ? 1.210 -98.649 -20.749 1.00 81.94 870 GLU A O 1
ATOM 6704 N N . ILE A 1 871 ? 0.377 -97.211 -19.247 1.00 85.50 871 ILE A N 1
ATOM 6705 C CA . ILE A 1 871 ? 1.261 -97.645 -18.152 1.00 85.50 871 ILE A CA 1
ATOM 6706 C C . ILE A 1 871 ? 1.041 -99.127 -17.818 1.00 85.50 871 ILE A C 1
ATOM 6708 O O . ILE A 1 871 ? 2.009 -99.881 -17.706 1.00 85.50 871 ILE A O 1
ATOM 6712 N N . LEU A 1 872 ? -0.213 -99.562 -17.656 1.00 84.81 872 LEU A N 1
ATOM 6713 C CA . LEU A 1 872 ? -0.527 -100.958 -17.331 1.00 84.81 872 LEU A CA 1
ATOM 6714 C C . LEU A 1 872 ? -0.116 -101.910 -18.457 1.00 84.81 872 LEU A C 1
ATOM 6716 O O . LEU A 1 872 ? 0.363 -103.008 -18.170 1.00 84.81 872 LEU A O 1
ATOM 6720 N N . MET A 1 873 ? -0.248 -101.486 -19.716 1.00 83.00 873 MET A N 1
ATOM 6721 C CA . MET A 1 873 ? 0.213 -102.266 -20.860 1.00 83.00 873 MET A CA 1
ATOM 6722 C C . MET A 1 873 ? 1.733 -102.405 -20.892 1.00 83.00 873 MET A C 1
ATOM 6724 O O . MET A 1 873 ? 2.227 -103.515 -21.077 1.00 83.00 873 MET A O 1
ATOM 6728 N N . ILE A 1 874 ? 2.473 -101.323 -20.632 1.00 84.88 874 ILE A N 1
ATOM 6729 C CA . ILE A 1 874 ? 3.939 -101.367 -20.524 1.00 84.88 874 ILE A CA 1
ATOM 6730 C C . ILE A 1 874 ? 4.362 -102.304 -19.385 1.00 84.88 874 ILE A C 1
ATOM 6732 O O . ILE A 1 874 ? 5.248 -103.133 -19.570 1.00 84.88 874 ILE A O 1
ATOM 6736 N N . VAL A 1 875 ? 3.710 -102.231 -18.219 1.00 86.19 875 VAL A N 1
ATOM 6737 C CA . VAL A 1 875 ? 4.029 -103.117 -17.086 1.00 86.19 875 VAL A CA 1
ATOM 6738 C C . VAL A 1 875 ? 3.709 -104.580 -17.404 1.00 86.19 875 VAL A C 1
ATOM 6740 O O . VAL A 1 875 ? 4.511 -105.458 -17.088 1.00 86.19 875 VAL A O 1
ATOM 6743 N N . ARG A 1 876 ? 2.570 -104.867 -18.047 1.00 86.38 876 ARG A N 1
ATOM 6744 C CA . ARG A 1 876 ? 2.201 -106.233 -18.450 1.00 86.38 876 ARG A CA 1
ATOM 6745 C C . ARG A 1 876 ? 3.208 -106.814 -19.439 1.00 86.38 876 ARG A C 1
ATOM 6747 O O . ARG A 1 876 ? 3.622 -107.960 -19.274 1.00 86.38 876 ARG A O 1
ATOM 6754 N N . GLU A 1 877 ? 3.613 -106.025 -20.424 1.00 84.81 877 GLU A N 1
ATOM 6755 C CA . GLU A 1 877 ? 4.612 -106.413 -21.416 1.00 84.81 877 GLU A CA 1
ATOM 6756 C C . GLU A 1 877 ? 5.977 -106.657 -20.758 1.00 84.81 877 GLU A C 1
ATOM 6758 O O . GLU A 1 877 ? 6.589 -107.702 -20.968 1.00 84.81 877 GLU A O 1
ATOM 6763 N N . ALA A 1 878 ? 6.414 -105.765 -19.864 1.00 85.75 878 ALA A N 1
ATOM 6764 C CA . ALA A 1 878 ? 7.650 -105.922 -19.100 1.00 85.75 878 ALA A CA 1
ATOM 6765 C C . ALA A 1 878 ? 7.674 -107.221 -18.274 1.00 85.75 878 ALA A C 1
ATOM 6767 O O . ALA A 1 878 ? 8.658 -107.959 -18.304 1.00 85.75 878 ALA A O 1
ATOM 6768 N N . VAL A 1 879 ? 6.581 -107.536 -17.570 1.00 86.25 879 VAL A N 1
ATOM 6769 C CA . VAL A 1 879 ? 6.454 -108.768 -16.772 1.00 86.25 879 VAL A CA 1
ATOM 6770 C C . VAL A 1 879 ? 6.424 -110.011 -17.665 1.00 86.25 879 VAL A C 1
ATOM 6772 O O . VAL A 1 879 ? 7.044 -111.019 -17.331 1.00 86.25 879 VAL A O 1
ATOM 6775 N N . THR A 1 880 ? 5.736 -109.944 -18.806 1.00 83.62 880 THR A N 1
ATOM 6776 C CA . THR A 1 880 ? 5.636 -111.064 -19.756 1.00 83.62 880 THR A CA 1
ATOM 6777 C C . THR A 1 880 ? 6.986 -111.357 -20.405 1.00 83.62 880 THR A C 1
ATOM 6779 O O . THR A 1 880 ? 7.376 -112.522 -20.501 1.00 83.62 880 THR A O 1
ATOM 6782 N N . ASN A 1 881 ? 7.736 -110.314 -20.766 1.00 82.56 881 ASN A N 1
ATOM 6783 C CA . ASN A 1 881 ? 9.086 -110.435 -21.309 1.00 82.56 881 ASN A CA 1
ATOM 6784 C C . ASN A 1 881 ? 10.062 -111.001 -20.273 1.00 82.56 881 ASN A C 1
ATOM 6786 O O . ASN A 1 881 ? 10.816 -111.926 -20.580 1.00 82.56 881 ASN A O 1
ATOM 6790 N N . ALA A 1 882 ? 9.990 -110.529 -19.025 1.00 84.31 882 ALA A N 1
ATOM 6791 C CA . ALA A 1 882 ? 10.771 -111.093 -17.930 1.00 84.31 882 ALA A CA 1
ATOM 6792 C C . ALA A 1 882 ? 10.451 -112.583 -17.698 1.00 84.31 882 ALA A C 1
ATOM 6794 O O . ALA A 1 882 ? 11.369 -113.394 -17.608 1.00 84.31 882 ALA A O 1
ATOM 6795 N N . GLY A 1 883 ? 9.172 -112.971 -17.658 1.00 82.50 883 GLY A N 1
ATOM 6796 C CA . GLY A 1 883 ? 8.758 -114.363 -17.438 1.00 82.50 883 GLY A CA 1
ATOM 6797 C C . GLY A 1 883 ? 9.109 -115.306 -18.592 1.00 82.50 883 GLY A C 1
ATOM 6798 O O . GLY A 1 883 ? 9.607 -116.405 -18.357 1.00 82.50 883 GLY A O 1
ATOM 6799 N N . SER A 1 884 ? 8.899 -114.869 -19.835 1.00 81.88 884 SER A N 1
ATOM 6800 C CA . SER A 1 884 ? 9.074 -115.714 -21.028 1.00 81.88 884 SER A CA 1
ATOM 6801 C C . SER A 1 884 ? 10.533 -115.836 -21.466 1.00 81.88 884 SER A C 1
ATOM 6803 O O . SER A 1 884 ? 10.949 -116.890 -21.944 1.00 81.88 884 SER A O 1
ATOM 6805 N N . HIS A 1 885 ? 11.324 -114.770 -21.304 1.00 80.19 885 HIS A N 1
ATOM 6806 C CA . HIS A 1 885 ? 12.704 -114.721 -21.792 1.00 80.19 885 HIS A CA 1
ATOM 6807 C C . HIS A 1 885 ? 13.737 -114.703 -20.660 1.00 80.19 885 HIS A C 1
ATOM 6809 O O . HIS A 1 885 ? 14.776 -115.351 -20.775 1.00 80.19 885 HIS A O 1
ATOM 6815 N N . GLY A 1 886 ? 13.451 -114.037 -19.538 1.00 74.75 886 GLY A N 1
ATOM 6816 C CA . GLY A 1 886 ? 14.408 -113.852 -18.441 1.00 74.75 886 GLY A CA 1
ATOM 6817 C C . GLY A 1 886 ? 14.678 -115.101 -17.595 1.00 74.75 886 GLY A C 1
ATOM 6818 O O . GLY A 1 886 ? 15.750 -115.198 -17.001 1.00 74.75 886 GLY A O 1
ATOM 6819 N N . HIS A 1 887 ? 13.746 -116.062 -17.545 1.00 81.12 887 HIS A N 1
ATOM 6820 C CA . HIS A 1 887 ? 13.787 -117.226 -16.638 1.00 81.12 887 HIS A CA 1
ATOM 6821 C C . HIS A 1 887 ? 14.148 -116.869 -15.171 1.00 81.12 887 HIS A C 1
ATOM 6823 O O . HIS A 1 887 ? 15.032 -117.502 -14.582 1.00 81.12 887 HIS A O 1
ATOM 6829 N N . PRO A 1 888 ? 13.524 -115.840 -14.565 1.00 82.25 888 PRO A N 1
ATOM 6830 C CA . PRO A 1 888 ? 13.907 -115.370 -13.240 1.00 82.25 888 PRO A CA 1
ATOM 6831 C C . PRO A 1 888 ? 13.378 -116.288 -12.135 1.00 82.25 888 PRO A C 1
ATOM 6833 O O . PRO A 1 888 ? 12.421 -117.037 -12.324 1.00 82.25 888 PRO A O 1
ATOM 6836 N N . ARG A 1 889 ? 13.967 -116.203 -10.941 1.00 85.44 889 ARG A N 1
ATOM 6837 C CA . ARG A 1 889 ? 13.411 -116.833 -9.733 1.00 85.44 889 ARG A CA 1
ATOM 6838 C C . ARG A 1 889 ? 12.305 -115.985 -9.120 1.00 85.44 889 ARG A C 1
ATOM 6840 O O . ARG A 1 889 ? 11.433 -116.541 -8.457 1.00 85.44 889 ARG A O 1
ATOM 6847 N N . ALA A 1 890 ? 12.338 -114.669 -9.312 1.00 85.94 890 ALA A N 1
ATOM 6848 C CA . ALA A 1 890 ? 11.273 -113.763 -8.904 1.00 85.94 890 ALA A CA 1
ATOM 6849 C C . ALA A 1 890 ? 11.232 -112.511 -9.790 1.00 85.94 890 ALA A C 1
ATOM 6851 O O . ALA A 1 890 ? 12.264 -112.026 -10.252 1.00 85.94 890 ALA A O 1
ATOM 6852 N N . ILE A 1 891 ? 10.035 -111.950 -9.969 1.00 90.38 891 ILE A N 1
ATOM 6853 C CA . ILE A 1 891 ? 9.845 -110.644 -10.616 1.00 90.38 891 ILE A CA 1
ATOM 6854 C C . ILE A 1 891 ? 9.278 -109.677 -9.583 1.00 90.38 891 ILE A C 1
ATOM 6856 O O . ILE A 1 891 ? 8.350 -110.005 -8.841 1.00 90.38 891 ILE A O 1
ATOM 6860 N N . ARG A 1 892 ? 9.818 -108.464 -9.543 1.00 90.00 892 ARG A N 1
ATOM 6861 C CA . ARG A 1 892 ? 9.385 -107.408 -8.635 1.00 90.00 892 ARG A CA 1
ATOM 6862 C C . ARG A 1 892 ? 8.844 -106.220 -9.415 1.00 90.00 892 ARG A C 1
ATOM 6864 O O . ARG A 1 892 ? 9.523 -105.691 -10.289 1.00 90.00 892 ARG A O 1
ATOM 6871 N N . ILE A 1 893 ? 7.649 -105.774 -9.040 1.00 91.31 893 ILE A N 1
ATOM 6872 C CA . ILE A 1 893 ? 7.003 -104.565 -9.553 1.00 91.31 893 ILE A CA 1
ATOM 6873 C C . ILE A 1 893 ? 6.963 -103.532 -8.423 1.00 91.31 893 ILE A C 1
ATOM 6875 O O . ILE A 1 893 ? 6.320 -103.762 -7.402 1.00 91.31 893 ILE A O 1
ATOM 6879 N N . ASP A 1 894 ? 7.624 -102.392 -8.595 1.00 88.75 894 ASP A N 1
ATOM 6880 C CA . ASP A 1 894 ? 7.571 -101.254 -7.679 1.00 88.75 894 ASP A CA 1
ATOM 6881 C C . ASP A 1 894 ? 6.817 -100.083 -8.324 1.00 88.75 894 ASP A C 1
ATOM 6883 O O . ASP A 1 894 ? 7.207 -99.593 -9.380 1.00 88.75 894 ASP A O 1
ATOM 6887 N N . ALA A 1 895 ? 5.766 -99.595 -7.669 1.00 89.38 895 ALA A N 1
ATOM 6888 C CA . ALA A 1 895 ? 5.050 -98.378 -8.050 1.00 89.38 895 ALA A CA 1
ATOM 6889 C C . ALA A 1 895 ? 5.269 -97.293 -6.987 1.00 89.38 895 ALA A C 1
ATOM 6891 O O . ALA A 1 895 ? 4.739 -97.385 -5.875 1.00 89.38 895 ALA A O 1
ATOM 6892 N N . GLN A 1 896 ? 6.053 -96.265 -7.299 1.00 85.69 896 GLN A N 1
ATOM 6893 C CA . GLN A 1 896 ? 6.406 -95.202 -6.357 1.00 85.69 896 GLN A CA 1
ATOM 6894 C C . GLN A 1 896 ? 5.954 -93.832 -6.855 1.00 85.69 896 GLN A C 1
ATOM 6896 O O . GLN A 1 896 ? 5.882 -93.565 -8.050 1.00 85.69 896 GLN A O 1
ATOM 6901 N N . HIS A 1 897 ? 5.650 -92.954 -5.904 1.00 82.56 897 HIS A N 1
ATOM 6902 C CA . HIS A 1 897 ? 5.262 -91.577 -6.166 1.00 82.56 897 HIS A CA 1
ATOM 6903 C C . HIS A 1 897 ? 6.113 -90.641 -5.305 1.00 82.56 897 HIS A C 1
ATOM 6905 O O . HIS A 1 897 ? 6.155 -90.800 -4.082 1.00 82.56 897 HIS A O 1
ATOM 6911 N N . SER A 1 898 ? 6.782 -89.686 -5.947 1.00 78.06 898 SER A N 1
ATOM 6912 C CA . SER A 1 898 ? 7.407 -88.515 -5.325 1.00 78.06 898 SER A CA 1
ATOM 6913 C C . SER A 1 898 ? 6.645 -87.249 -5.733 1.00 78.06 898 SER A C 1
ATOM 6915 O O . SER A 1 898 ? 5.756 -87.325 -6.575 1.00 78.06 898 SER A O 1
ATOM 6917 N N . GLU A 1 899 ? 6.965 -86.090 -5.145 1.00 74.94 899 GLU A N 1
ATOM 6918 C CA . GLU A 1 899 ? 6.248 -84.832 -5.438 1.00 74.94 899 GLU A CA 1
ATOM 6919 C C . GLU A 1 899 ? 6.205 -84.486 -6.938 1.00 74.94 899 GLU A C 1
ATOM 6921 O O . GLU A 1 899 ? 5.187 -83.992 -7.414 1.00 74.94 899 GLU A O 1
ATOM 6926 N N . ASP A 1 900 ? 7.259 -84.817 -7.691 1.00 79.75 900 ASP A N 1
ATOM 6927 C CA . ASP A 1 900 ? 7.386 -84.430 -9.102 1.00 79.75 900 ASP A CA 1
ATOM 6928 C C . ASP A 1 900 ? 7.232 -85.593 -10.096 1.00 79.75 900 ASP A C 1
ATOM 6930 O O . ASP A 1 900 ? 7.054 -85.366 -11.299 1.00 79.75 900 ASP A O 1
ATOM 6934 N N . TYR A 1 901 ? 7.323 -86.847 -9.638 1.00 82.00 901 TYR A N 1
ATOM 6935 C CA . TYR A 1 901 ? 7.374 -88.005 -10.530 1.00 82.00 901 TYR A CA 1
ATOM 6936 C C . TYR A 1 901 ? 6.586 -89.200 -10.003 1.00 82.00 901 TYR A C 1
ATOM 6938 O O . TYR A 1 901 ? 6.654 -89.576 -8.832 1.00 82.00 901 TYR A O 1
ATOM 6946 N N . LEU A 1 902 ? 5.901 -89.860 -10.932 1.00 87.75 902 LEU A N 1
ATOM 6947 C CA . LEU A 1 902 ? 5.339 -91.185 -10.744 1.00 87.75 902 LEU A CA 1
ATOM 6948 C C . LEU A 1 902 ? 6.205 -92.196 -11.492 1.00 87.75 902 LEU A C 1
ATOM 6950 O O . LEU A 1 902 ? 6.423 -92.049 -12.695 1.00 87.75 902 LEU A O 1
ATOM 6954 N N . SER A 1 903 ? 6.698 -93.215 -10.793 1.00 88.25 903 SER A N 1
ATOM 6955 C CA . SER A 1 903 ? 7.572 -94.227 -11.379 1.00 88.25 903 SER A CA 1
ATOM 6956 C C . SER A 1 903 ? 7.045 -95.644 -11.187 1.00 88.25 903 SER A C 1
ATOM 6958 O O . SER A 1 903 ? 6.572 -96.022 -10.113 1.00 88.25 903 SER A O 1
ATOM 6960 N N . PHE A 1 904 ? 7.147 -96.434 -12.254 1.00 90.38 904 PHE A N 1
ATOM 6961 C CA . PHE A 1 904 ? 6.858 -97.862 -12.264 1.00 90.38 904 PHE A CA 1
ATOM 6962 C C . PHE A 1 904 ? 8.118 -98.601 -12.676 1.00 90.38 904 PHE A C 1
ATOM 6964 O O . PHE A 1 904 ? 8.682 -98.344 -13.738 1.00 90.38 904 PHE A O 1
ATOM 6971 N N . ARG A 1 905 ? 8.570 -99.507 -11.819 1.00 90.62 905 ARG A N 1
ATOM 6972 C CA . ARG A 1 905 ? 9.782 -100.282 -12.023 1.00 90.62 905 ARG A CA 1
ATOM 6973 C C . ARG A 1 905 ? 9.444 -101.763 -12.024 1.00 90.62 905 ARG A C 1
ATOM 6975 O O . ARG A 1 905 ? 8.842 -102.242 -11.072 1.00 90.62 905 ARG A O 1
ATOM 6982 N N . VAL A 1 906 ? 9.846 -102.482 -13.062 1.00 91.25 906 VAL A N 1
ATOM 6983 C CA . VAL A 1 906 ? 9.728 -103.942 -13.145 1.00 91.25 906 VAL A CA 1
ATOM 6984 C C . VAL A 1 906 ? 11.133 -104.506 -13.256 1.00 91.25 906 VAL A C 1
ATOM 6986 O O . VAL A 1 906 ? 11.798 -104.243 -14.252 1.00 91.25 906 VAL A O 1
ATOM 6989 N N . CYS A 1 907 ? 11.589 -105.242 -12.243 1.00 89.31 907 CYS A N 1
ATOM 6990 C CA . CYS A 1 907 ? 12.889 -105.908 -12.263 1.00 89.31 907 CYS A CA 1
ATOM 6991 C C . CYS A 1 907 ? 12.744 -107.428 -12.120 1.00 89.31 907 CYS A C 1
ATOM 6993 O O . CYS A 1 907 ? 11.909 -107.907 -11.350 1.00 89.31 907 CYS A O 1
ATOM 6995 N N . ASP A 1 908 ? 13.622 -108.169 -12.783 1.00 88.56 908 ASP A N 1
ATOM 6996 C CA . ASP A 1 908 ? 13.789 -109.613 -12.650 1.00 88.56 908 ASP A CA 1
ATOM 6997 C C . ASP A 1 908 ? 15.224 -109.968 -12.217 1.00 88.56 908 ASP A C 1
ATOM 6999 O O . ASP A 1 908 ? 16.137 -109.158 -12.371 1.00 88.56 908 ASP A O 1
ATOM 7003 N N . ASP A 1 909 ? 15.424 -111.156 -11.637 1.00 84.50 909 ASP A N 1
ATOM 7004 C CA . ASP A 1 909 ? 16.748 -111.688 -11.263 1.00 84.50 909 ASP A CA 1
ATOM 7005 C C . ASP A 1 909 ? 17.266 -112.759 -12.243 1.00 84.50 909 ASP A C 1
ATOM 7007 O O . ASP A 1 909 ? 18.055 -113.632 -11.870 1.00 84.50 909 ASP A O 1
ATOM 7011 N N . GLY A 1 910 ? 16.775 -112.721 -13.481 1.00 83.88 910 GLY A N 1
ATOM 7012 C CA . GLY A 1 910 ? 17.012 -113.711 -14.518 1.00 83.88 910 GLY A CA 1
ATOM 7013 C C . GLY A 1 910 ? 18.333 -113.546 -15.269 1.00 83.88 910 GLY A C 1
ATOM 7014 O O . GLY A 1 910 ? 19.307 -112.956 -14.797 1.00 83.88 910 GLY A O 1
ATOM 7015 N N . VAL A 1 911 ? 18.382 -114.096 -16.481 1.00 81.25 911 VAL A N 1
ATOM 7016 C CA . VAL A 1 911 ? 19.622 -114.183 -17.270 1.00 81.25 911 VAL A CA 1
ATOM 7017 C C . VAL A 1 911 ? 20.139 -112.835 -17.774 1.00 81.25 911 VAL A C 1
ATOM 7019 O O . VAL A 1 911 ? 21.329 -112.736 -18.053 1.00 81.25 911 VAL A O 1
ATOM 7022 N N . GLY A 1 912 ? 19.297 -111.798 -17.858 1.00 77.50 912 GLY A N 1
ATOM 7023 C CA . GLY A 1 912 ? 19.658 -110.484 -18.406 1.00 77.50 912 GLY A CA 1
ATOM 7024 C C . GLY A 1 912 ? 20.155 -110.515 -19.866 1.00 77.50 912 GLY A C 1
ATOM 7025 O O . GLY A 1 912 ? 20.385 -111.568 -20.456 1.00 77.50 912 GLY A O 1
ATOM 7026 N N . PHE A 1 913 ? 20.329 -109.344 -20.476 1.00 77.62 913 PHE A N 1
ATOM 7027 C CA . PHE A 1 913 ? 20.814 -109.176 -21.848 1.00 77.62 913 PHE A CA 1
ATOM 7028 C C . PHE A 1 913 ? 21.682 -107.915 -21.986 1.00 77.62 913 PHE A C 1
ATOM 7030 O O . PHE A 1 913 ? 21.625 -107.004 -21.164 1.00 77.62 913 PHE A O 1
ATOM 7037 N N . GLY A 1 914 ? 22.539 -107.865 -23.010 1.00 68.00 914 GLY A N 1
ATOM 7038 C CA . GLY A 1 914 ? 23.373 -106.690 -23.285 1.00 68.00 914 GLY A CA 1
ATOM 7039 C C . GLY A 1 914 ? 22.567 -105.583 -23.971 1.00 68.00 914 GLY A C 1
ATOM 7040 O O . GLY A 1 914 ? 22.108 -105.779 -25.093 1.00 68.00 914 GLY A O 1
ATOM 7041 N N . VAL A 1 915 ? 22.411 -104.422 -23.322 1.00 60.66 915 VAL A N 1
ATOM 7042 C CA . VAL A 1 915 ? 21.537 -103.320 -23.786 1.00 60.66 915 VAL A CA 1
ATOM 7043 C C . VAL A 1 915 ? 21.996 -102.708 -25.123 1.00 60.66 915 VAL A C 1
ATOM 7045 O O . VAL A 1 915 ? 21.159 -102.361 -25.950 1.00 60.66 915 VAL A O 1
ATOM 7048 N N . ASP A 1 916 ? 23.302 -102.694 -25.415 1.00 53.91 916 ASP A N 1
ATOM 7049 C CA . ASP A 1 916 ? 23.825 -102.214 -26.708 1.00 53.91 916 ASP A CA 1
ATOM 7050 C C . ASP A 1 916 ? 23.508 -103.151 -27.893 1.00 53.91 916 ASP A C 1
ATOM 7052 O O . ASP A 1 916 ? 23.571 -102.732 -29.049 1.00 53.91 916 ASP A O 1
ATOM 7056 N N . ALA A 1 917 ? 23.114 -104.406 -27.635 1.00 48.16 917 ALA A N 1
ATOM 7057 C CA . ALA A 1 917 ? 22.692 -105.348 -28.673 1.00 48.16 917 ALA A CA 1
ATOM 7058 C C . ALA A 1 917 ? 21.199 -105.216 -29.040 1.00 48.16 917 ALA A C 1
ATOM 7060 O O . ALA A 1 917 ? 20.813 -105.621 -30.134 1.00 48.16 917 ALA A O 1
ATOM 7061 N N . ALA A 1 918 ? 20.371 -104.601 -28.184 1.00 50.50 918 ALA A N 1
ATOM 7062 C CA . ALA A 1 918 ? 18.946 -104.382 -28.460 1.00 50.50 918 ALA A CA 1
ATOM 7063 C C . ALA A 1 918 ? 18.698 -103.241 -29.469 1.00 50.50 918 ALA A C 1
ATOM 7065 O O . ALA A 1 918 ? 17.688 -103.236 -30.164 1.00 50.50 918 ALA A O 1
ATOM 7066 N N . SER A 1 919 ? 19.644 -102.305 -29.595 1.00 47.66 919 SER A N 1
ATOM 7067 C CA . SER A 1 919 ? 19.574 -101.169 -30.530 1.00 47.66 919 SER A CA 1
ATOM 7068 C C . SER A 1 919 ? 20.225 -101.452 -31.895 1.00 47.66 919 SER A C 1
ATOM 7070 O O . SER A 1 919 ? 20.135 -100.622 -32.797 1.00 47.66 919 SER A O 1
ATOM 7072 N N . ALA A 1 920 ? 20.914 -102.592 -32.051 1.00 43.69 920 ALA A N 1
ATOM 7073 C CA . ALA A 1 920 ? 21.750 -102.909 -33.218 1.00 43.69 920 ALA A CA 1
ATOM 7074 C C . ALA A 1 920 ? 21.421 -104.254 -33.909 1.00 43.69 920 ALA A C 1
ATOM 7076 O O . ALA A 1 920 ? 22.129 -104.652 -34.834 1.00 43.69 920 ALA A O 1
ATOM 7077 N N . MET A 1 921 ? 20.333 -104.932 -33.523 1.00 40.06 921 MET A N 1
ATOM 7078 C CA . MET A 1 921 ? 19.754 -106.058 -34.270 1.00 40.06 921 MET A CA 1
ATOM 7079 C C . MET A 1 921 ? 18.293 -105.746 -34.610 1.00 40.06 921 MET A C 1
ATOM 7081 O O . MET A 1 921 ? 17.452 -105.620 -33.726 1.00 40.06 921 MET A O 1
ATOM 7085 N N . GLY A 1 922 ? 18.021 -105.558 -35.902 1.00 40.84 922 GLY A N 1
ATOM 7086 C CA . GLY A 1 922 ? 16.696 -105.238 -36.424 1.00 40.84 922 GLY A CA 1
ATOM 7087 C C . GLY A 1 922 ? 15.713 -106.412 -36.389 1.00 40.84 922 GLY A C 1
ATOM 7088 O O . GLY A 1 922 ? 16.106 -107.575 -36.458 1.00 40.84 922 GLY A O 1
ATOM 7089 N N . ASP A 1 923 ? 14.439 -106.024 -36.342 1.00 43.84 923 ASP A N 1
ATOM 7090 C CA . ASP A 1 923 ? 13.217 -106.732 -36.752 1.00 43.84 923 ASP A CA 1
ATOM 7091 C C . ASP A 1 923 ? 12.568 -107.815 -35.871 1.00 43.84 923 ASP A C 1
ATOM 7093 O O . ASP A 1 923 ? 11.493 -108.266 -36.248 1.00 43.84 923 ASP A O 1
ATOM 7097 N N . ASP A 1 924 ? 13.065 -108.151 -34.670 1.00 49.16 924 ASP A N 1
ATOM 7098 C CA . ASP A 1 924 ? 12.420 -109.223 -33.865 1.00 49.16 924 ASP A CA 1
ATOM 7099 C C . ASP A 1 924 ? 12.089 -108.902 -32.393 1.00 49.16 924 ASP A C 1
ATOM 7101 O O . ASP A 1 924 ? 11.687 -109.792 -31.645 1.00 49.16 924 ASP A O 1
ATOM 7105 N N . HIS A 1 925 ? 12.223 -107.656 -31.918 1.00 56.91 925 HIS A N 1
ATOM 7106 C CA . HIS A 1 925 ? 11.883 -107.275 -30.526 1.00 56.91 925 HIS A CA 1
ATOM 7107 C C . HIS A 1 925 ? 10.842 -106.144 -30.469 1.00 56.91 925 HIS A C 1
ATOM 7109 O O . HIS A 1 925 ? 11.046 -105.098 -29.846 1.00 56.91 925 HIS A O 1
ATOM 7115 N N . TYR A 1 926 ? 9.690 -106.373 -31.109 1.00 61.88 926 TYR A N 1
ATOM 7116 C CA . TYR A 1 926 ? 8.563 -105.429 -31.134 1.00 61.88 926 TYR A CA 1
ATOM 7117 C C . TYR A 1 926 ? 8.063 -105.030 -29.737 1.00 61.88 926 TYR A C 1
ATOM 7119 O O . TYR A 1 926 ? 7.591 -103.908 -29.568 1.00 61.88 926 TYR A O 1
ATOM 7127 N N . GLY A 1 927 ? 8.210 -105.896 -28.727 1.00 66.38 927 GLY A N 1
ATOM 7128 C CA . GLY A 1 927 ? 7.780 -105.606 -27.355 1.00 66.38 927 GLY A CA 1
ATOM 7129 C C . GLY A 1 927 ? 8.486 -104.390 -26.745 1.00 66.38 927 GLY A C 1
ATOM 7130 O O . GLY A 1 927 ? 7.837 -103.506 -26.191 1.00 66.38 927 GLY A O 1
ATOM 7131 N N . ILE A 1 928 ? 9.811 -104.279 -26.907 1.00 77.44 928 ILE A N 1
ATOM 7132 C CA . ILE A 1 928 ? 10.589 -103.157 -26.350 1.00 77.44 928 ILE A CA 1
ATOM 7133 C C . ILE A 1 928 ? 10.319 -101.857 -27.115 1.00 77.44 928 ILE A C 1
ATOM 7135 O O . ILE A 1 928 ? 10.106 -100.815 -26.491 1.00 77.44 928 ILE A O 1
ATOM 7139 N N . LEU A 1 929 ? 10.270 -101.916 -28.450 1.00 74.50 929 LEU A N 1
ATOM 7140 C CA . LEU A 1 929 ? 9.929 -100.754 -29.276 1.00 74.50 929 LEU A CA 1
ATOM 7141 C C . LEU A 1 929 ? 8.519 -100.242 -28.947 1.00 74.50 929 LEU A C 1
ATOM 7143 O O . LEU A 1 929 ? 8.337 -99.050 -28.708 1.00 74.50 929 LEU A O 1
ATOM 7147 N N . GLY A 1 930 ? 7.550 -101.153 -28.830 1.00 74.31 930 GLY A N 1
ATOM 7148 C CA . GLY A 1 930 ? 6.184 -100.827 -28.437 1.00 74.31 930 GLY A CA 1
ATOM 7149 C C . GLY A 1 930 ? 6.110 -100.191 -27.048 1.00 74.31 930 GLY A C 1
ATOM 7150 O O . GLY A 1 930 ? 5.368 -99.231 -26.856 1.00 74.31 930 GLY A O 1
ATOM 7151 N N . MET A 1 931 ? 6.915 -100.649 -26.083 1.00 82.12 931 MET A N 1
ATOM 7152 C CA . MET A 1 931 ? 6.997 -99.992 -24.774 1.00 82.12 931 MET A CA 1
ATOM 7153 C C . MET A 1 931 ? 7.545 -98.557 -24.876 1.00 82.12 931 MET A C 1
ATOM 7155 O O . MET A 1 931 ? 7.001 -97.663 -24.226 1.00 82.12 931 MET A O 1
ATOM 7159 N N . HIS A 1 932 ? 8.570 -98.306 -25.701 1.00 80.19 932 HIS A N 1
ATOM 7160 C CA . HIS A 1 932 ? 9.107 -96.955 -25.918 1.00 80.19 932 HIS A CA 1
ATOM 7161 C C . HIS A 1 932 ? 8.108 -96.020 -26.615 1.00 80.19 932 HIS A C 1
ATOM 7163 O O . HIS A 1 932 ? 7.950 -94.875 -26.188 1.00 80.19 932 HIS A O 1
ATOM 7169 N N . GLU A 1 933 ? 7.405 -96.491 -27.647 1.00 77.88 933 GLU A N 1
ATOM 7170 C CA . GLU A 1 933 ? 6.380 -95.706 -28.348 1.00 77.88 933 GLU A CA 1
ATOM 7171 C C . GLU A 1 933 ? 5.217 -95.344 -27.419 1.00 77.88 933 GLU A C 1
ATOM 7173 O O . GLU A 1 933 ? 4.809 -94.182 -27.356 1.00 77.88 933 GLU A O 1
ATOM 7178 N N . ARG A 1 934 ? 4.736 -96.307 -26.621 1.00 82.12 934 ARG A N 1
ATOM 7179 C CA . ARG A 1 934 ? 3.688 -96.068 -25.616 1.00 82.12 934 ARG A CA 1
ATOM 7180 C C . ARG A 1 934 ? 4.137 -95.083 -24.543 1.00 82.12 934 ARG A C 1
ATOM 7182 O O . ARG A 1 934 ? 3.383 -94.171 -24.208 1.00 82.12 934 ARG A O 1
ATOM 7189 N N . ALA A 1 935 ? 5.372 -95.204 -24.051 1.00 80.81 935 ALA A N 1
ATOM 7190 C CA . ALA A 1 935 ? 5.932 -94.248 -23.099 1.00 80.81 935 ALA A CA 1
ATOM 7191 C C . ALA A 1 935 ? 5.991 -92.830 -23.697 1.00 80.81 935 ALA A C 1
ATOM 7193 O O . ALA A 1 935 ? 5.563 -91.873 -23.050 1.00 80.81 935 ALA A O 1
ATOM 7194 N N . ALA A 1 936 ? 6.418 -92.694 -24.957 1.00 79.69 936 ALA A N 1
ATOM 7195 C CA . ALA A 1 936 ? 6.460 -91.412 -25.655 1.00 79.69 936 ALA A CA 1
ATOM 7196 C C . ALA A 1 936 ? 5.064 -90.790 -25.847 1.00 79.69 936 ALA A C 1
ATOM 7198 O O . ALA A 1 936 ? 4.918 -89.579 -25.668 1.00 79.69 936 ALA A O 1
ATOM 7199 N N . MET A 1 937 ? 4.030 -91.594 -26.139 1.00 76.38 937 MET A N 1
ATOM 7200 C CA . MET A 1 937 ? 2.646 -91.113 -26.291 1.00 76.38 937 MET A CA 1
ATOM 7201 C C . MET A 1 937 ? 2.115 -90.430 -25.030 1.00 76.38 937 MET A C 1
ATOM 7203 O O . MET A 1 937 ? 1.428 -89.412 -25.117 1.00 76.38 937 MET A O 1
ATOM 7207 N N . ILE A 1 938 ? 2.465 -90.956 -23.856 1.00 81.44 938 ILE A N 1
ATOM 7208 C CA . ILE A 1 938 ? 2.058 -90.378 -22.569 1.00 81.44 938 ILE A CA 1
ATOM 7209 C C . ILE A 1 938 ? 3.081 -89.373 -22.016 1.00 81.44 938 ILE A C 1
ATOM 7211 O O . ILE A 1 938 ? 2.895 -88.842 -20.922 1.00 81.44 938 ILE A O 1
ATOM 7215 N N . GLY A 1 939 ? 4.158 -89.091 -22.759 1.00 79.56 939 GLY A N 1
ATOM 7216 C CA . GLY A 1 939 ? 5.241 -88.203 -22.332 1.00 79.56 939 GLY A CA 1
ATOM 7217 C C . GLY A 1 939 ? 6.063 -88.741 -21.154 1.00 79.56 939 GLY A C 1
ATOM 7218 O O . GLY A 1 939 ? 6.660 -87.951 -20.419 1.00 79.56 939 GLY A O 1
ATOM 7219 N N . ALA A 1 940 ? 6.076 -90.058 -20.946 1.00 83.88 940 ALA A N 1
ATOM 7220 C CA . ALA A 1 940 ? 6.893 -90.731 -19.944 1.00 83.88 940 ALA A CA 1
ATOM 7221 C C . ALA A 1 940 ? 8.263 -91.117 -20.516 1.00 83.88 940 ALA A C 1
ATOM 7223 O O . ALA A 1 940 ? 8.406 -91.416 -21.701 1.00 83.88 940 ALA A O 1
ATOM 7224 N N . ASN A 1 941 ? 9.275 -91.143 -19.652 1.00 86.38 941 ASN A N 1
ATOM 7225 C CA . ASN A 1 941 ? 10.597 -91.650 -19.995 1.00 86.38 941 ASN A CA 1
ATOM 7226 C C . ASN A 1 941 ? 10.700 -93.128 -19.599 1.00 86.38 941 ASN A C 1
ATOM 7228 O O . ASN A 1 941 ? 10.416 -93.464 -18.448 1.00 86.38 941 ASN A O 1
ATOM 7232 N N . LEU A 1 942 ? 11.100 -93.992 -20.532 1.00 87.31 942 LEU A N 1
ATOM 7233 C CA . LEU A 1 942 ? 11.319 -95.419 -20.295 1.00 87.31 942 LEU A CA 1
ATOM 7234 C C . LEU A 1 942 ? 12.815 -95.714 -20.372 1.00 87.31 942 LEU A C 1
ATOM 7236 O O . LEU A 1 942 ? 13.444 -95.476 -21.401 1.00 87.31 942 LEU A O 1
ATOM 7240 N N . GLU A 1 943 ? 13.365 -96.259 -19.296 1.00 85.75 943 GLU A N 1
ATOM 7241 C CA . GLU A 1 943 ? 14.767 -96.641 -19.198 1.00 85.75 943 GLU A CA 1
ATOM 7242 C C . GLU A 1 943 ? 14.866 -98.146 -18.942 1.00 85.75 943 GLU A C 1
ATOM 7244 O O . GLU A 1 943 ? 14.222 -98.675 -18.033 1.00 85.75 943 GLU A O 1
ATOM 7249 N N . ILE A 1 944 ? 15.653 -98.846 -19.758 1.00 86.31 944 ILE A N 1
ATOM 7250 C CA . ILE A 1 944 ? 15.867 -100.289 -19.635 1.00 86.31 944 ILE A CA 1
ATOM 7251 C C . ILE A 1 944 ? 17.324 -100.520 -19.263 1.00 86.31 944 ILE A C 1
ATOM 7253 O O . ILE A 1 944 ? 18.240 -100.148 -19.992 1.00 86.31 944 ILE A O 1
ATOM 7257 N N . THR A 1 945 ? 17.531 -101.166 -18.124 1.00 83.50 945 THR A N 1
ATOM 7258 C CA . THR A 1 945 ? 18.849 -101.575 -17.644 1.00 83.50 945 THR A CA 1
ATOM 7259 C C . THR A 1 945 ? 18.883 -103.087 -17.590 1.00 83.50 945 THR A C 1
ATOM 7261 O O . THR A 1 945 ? 18.019 -103.703 -16.978 1.00 83.50 945 THR A O 1
ATOM 7264 N N . SER A 1 946 ? 19.851 -103.720 -18.240 1.00 82.94 946 SER A N 1
ATOM 7265 C CA . SER A 1 946 ? 20.044 -105.157 -18.099 1.00 82.94 946 SER A CA 1
ATOM 7266 C C . SER A 1 946 ? 21.522 -105.492 -18.088 1.00 82.94 946 SER A C 1
ATOM 7268 O O . SER A 1 946 ? 22.329 -104.889 -18.797 1.00 82.94 946 SER A O 1
ATOM 7270 N N . THR A 1 947 ? 21.872 -106.435 -17.225 1.00 78.94 947 THR A N 1
ATOM 7271 C CA . THR A 1 947 ? 23.233 -106.939 -17.067 1.00 78.94 947 THR A CA 1
ATOM 7272 C C . THR A 1 947 ? 23.199 -108.452 -17.230 1.00 78.94 947 THR A C 1
ATOM 7274 O O . THR A 1 947 ? 22.506 -109.114 -16.452 1.00 78.94 947 THR A O 1
ATOM 7277 N N . PRO A 1 948 ? 23.934 -109.021 -18.205 1.00 79.38 948 PRO A N 1
ATOM 7278 C CA . PRO A 1 948 ? 24.006 -110.467 -18.388 1.00 79.38 948 PRO A CA 1
ATOM 7279 C C . PRO A 1 948 ? 24.412 -111.183 -17.089 1.00 79.38 948 PRO A C 1
ATOM 7281 O O . PRO A 1 948 ? 25.433 -110.864 -16.483 1.00 79.38 948 PRO A O 1
ATOM 7284 N N . GLY A 1 949 ? 23.593 -112.138 -16.657 1.00 75.00 949 GLY A N 1
ATOM 7285 C CA . GLY A 1 949 ? 23.714 -112.913 -15.421 1.00 75.00 949 GLY A CA 1
ATOM 7286 C C . GLY A 1 949 ? 23.085 -112.285 -14.169 1.00 75.00 949 GLY A C 1
ATOM 7287 O O . GLY A 1 949 ? 23.130 -112.916 -13.116 1.00 75.00 949 GLY A O 1
ATOM 7288 N N . ALA A 1 950 ? 22.529 -111.072 -14.253 1.00 77.38 950 ALA A N 1
ATOM 7289 C CA . ALA A 1 950 ? 22.001 -110.325 -13.105 1.00 77.38 950 ALA A CA 1
ATOM 7290 C C . ALA A 1 950 ? 20.594 -109.726 -13.332 1.00 77.38 950 ALA A C 1
ATOM 7292 O O . ALA A 1 950 ? 20.164 -108.879 -12.550 1.00 77.38 950 ALA A O 1
ATOM 7293 N N . GLY A 1 951 ? 19.887 -110.171 -14.376 1.00 84.19 951 GLY A N 1
ATOM 7294 C CA . GLY A 1 951 ? 18.510 -109.779 -14.685 1.00 84.19 951 GLY A CA 1
ATOM 7295 C C . GLY A 1 951 ? 18.355 -108.501 -15.513 1.00 84.19 951 GLY A C 1
ATOM 7296 O O . GLY A 1 951 ? 19.332 -107.860 -15.933 1.00 84.19 951 GLY A O 1
ATOM 7297 N N . ALA A 1 952 ? 17.104 -108.140 -15.797 1.00 85.56 952 ALA A N 1
ATOM 7298 C CA . ALA A 1 952 ? 16.729 -106.870 -16.405 1.00 85.56 952 ALA A CA 1
ATOM 7299 C C . ALA A 1 952 ? 15.831 -106.056 -15.467 1.00 85.56 952 ALA A C 1
ATOM 7301 O O . ALA A 1 952 ? 15.070 -106.584 -14.660 1.00 85.56 952 ALA A O 1
ATOM 7302 N N . CYS A 1 953 ? 15.925 -104.736 -15.566 1.00 89.00 953 CYS A N 1
ATOM 7303 C CA . CYS A 1 953 ? 15.020 -103.828 -14.901 1.00 89.00 953 CYS A CA 1
ATOM 7304 C C . CYS A 1 953 ? 14.595 -102.678 -15.813 1.00 89.00 953 CYS A C 1
ATOM 7306 O O . CYS A 1 953 ? 15.427 -101.959 -16.372 1.00 89.00 953 CYS A O 1
ATOM 7308 N N . ILE A 1 954 ? 13.281 -102.508 -15.925 1.00 90.31 954 ILE A N 1
ATOM 7309 C CA . ILE A 1 954 ? 12.609 -101.481 -16.713 1.00 90.31 954 ILE A CA 1
ATOM 7310 C C . ILE A 1 954 ? 12.046 -100.438 -15.752 1.00 90.31 954 ILE A C 1
ATOM 7312 O O . ILE A 1 954 ? 11.290 -100.778 -14.843 1.00 90.31 954 ILE A O 1
ATOM 7316 N N . LEU A 1 955 ? 12.400 -99.171 -15.956 1.00 90.31 955 LEU A N 1
ATOM 7317 C CA . LEU A 1 955 ? 11.923 -98.027 -15.189 1.00 90.31 955 LEU A CA 1
ATOM 7318 C C . LEU A 1 955 ? 11.162 -97.067 -16.105 1.00 90.31 955 LEU A C 1
ATOM 7320 O O . LEU A 1 955 ? 11.748 -96.385 -16.941 1.00 90.31 955 LEU A O 1
ATOM 7324 N N . LEU A 1 956 ? 9.855 -96.973 -15.899 1.00 91.38 956 LEU A N 1
ATOM 7325 C CA . LEU A 1 956 ? 9.001 -95.960 -16.503 1.00 91.38 956 LEU A CA 1
ATOM 7326 C C . LEU A 1 956 ? 8.839 -94.798 -15.522 1.00 91.38 956 LEU A C 1
ATOM 7328 O O . LEU A 1 956 ? 8.411 -95.008 -14.389 1.00 91.38 956 LEU A O 1
ATOM 7332 N N . THR A 1 957 ? 9.143 -93.576 -15.954 1.00 87.75 957 THR A N 1
ATOM 7333 C CA . THR A 1 957 ? 9.014 -92.363 -15.137 1.00 87.75 957 THR A CA 1
ATOM 7334 C C . THR A 1 957 ? 8.144 -91.335 -15.849 1.00 87.75 957 THR A C 1
ATOM 7336 O O . THR A 1 957 ? 8.501 -90.830 -16.913 1.00 87.75 957 THR A O 1
ATOM 7339 N N . LEU A 1 958 ? 7.007 -90.995 -15.248 1.00 88.25 958 LEU A N 1
ATOM 7340 C CA . LEU A 1 958 ? 6.088 -89.968 -15.721 1.00 88.25 958 LEU A CA 1
ATOM 7341 C C . LEU A 1 958 ? 6.228 -88.721 -14.844 1.00 88.25 958 LEU A C 1
ATOM 7343 O O . LEU A 1 958 ? 6.085 -88.792 -13.622 1.00 88.25 958 LEU A O 1
ATOM 7347 N N . LYS A 1 959 ? 6.503 -87.571 -15.464 1.00 82.06 959 LYS A N 1
ATOM 7348 C CA . LYS A 1 959 ? 6.569 -86.291 -14.753 1.00 82.06 959 LYS A CA 1
ATOM 7349 C C . LYS A 1 959 ? 5.160 -85.786 -14.467 1.00 82.06 959 LYS A C 1
ATOM 7351 O O . LYS A 1 959 ? 4.385 -85.556 -15.397 1.00 82.06 959 LYS A O 1
ATOM 7356 N N . MET A 1 960 ? 4.845 -85.576 -13.197 1.00 78.06 960 MET A N 1
ATOM 7357 C CA . MET A 1 960 ? 3.564 -85.010 -12.794 1.00 78.06 960 MET A CA 1
ATOM 7358 C C . MET A 1 960 ? 3.630 -83.489 -12.995 1.00 78.06 960 MET A C 1
ATOM 7360 O O . MET A 1 960 ? 4.577 -82.836 -12.563 1.00 78.06 960 MET A O 1
ATOM 7364 N N . LYS A 1 961 ? 2.666 -82.908 -13.718 1.00 63.88 961 LYS A N 1
ATOM 7365 C CA . LYS A 1 961 ? 2.532 -81.444 -13.793 1.00 63.88 961 LYS A CA 1
ATOM 7366 C C . LYS A 1 961 ? 1.927 -80.963 -12.471 1.00 63.88 961 LYS A C 1
ATOM 7368 O O . LYS A 1 961 ? 0.851 -81.443 -12.124 1.00 63.88 961 LYS A O 1
ATOM 7373 N N . SER A 1 962 ? 2.630 -80.069 -11.768 1.00 50.00 962 SER A N 1
ATOM 7374 C CA . SER A 1 962 ? 2.176 -79.442 -10.515 1.00 50.00 962 SER A CA 1
ATOM 7375 C C . SER A 1 962 ? 0.861 -78.694 -10.676 1.00 50.00 962 SER A C 1
ATOM 7377 O O . SER A 1 962 ? 0.771 -77.947 -11.684 1.00 50.00 962 SER A O 1
#

Mean predicted aligned error: 17.13 Å

Sequence (962 aa):
MLALVLMFPCLCLGQGESFSISTWGTHDGLPEMSVQGLAIEPRGGLYVGTSGGLCLFDGTYCKPLQNREMSKFPASNLTALFRARDQSVWVGTVGGGLLHITSDRVEVFDRRSGLEDPYVRAIFEDSRGHLWVGTEDGLFRRSGAAFQKIELPQDLGRQEVYALAEDAQKRLVVGGNELVYLDESESATPVSTEARVPFPLRSLLSTKDGRLLLGTLGGLFERSGETFNRLPIPHGDVEALCESADGAIWAGTIANGLWRLQRGKALQVLIGDDQPGHSILAMSADANGRLWIGTESGLSRIEPTDVHVIPSPVASVDRETLSISPRGTVLLVNSQVYRLDSAMPKVVPLPLPGNPKILNLLYASDRSVWVGTAGNGVFRLDSEGHTTQYASWARLKIAGNFPRGIAEGVNGDIWVASGFGLNRITAAGINQFDSLNGLPNRNVRTLHRDRNGCMWVGTDGGPAVYCGGHFVENRATQSLRGEEIWAMTEDANGTMWLGTRNHGIYAYREPELHHFSISDGLLSNFTCGLVADRNGTLWISSPEGLSSISIDQSLSESKNTDLVFARPHPLPRGAENLKFNAGRFPNAVVDDRGIVWFATSSGPVYVDPSQPTLTHAWDGPVPVITSVLADEAYLQRVSSVRVPPRSKLLTFTFGATYLGSEQDMLLAYRLRGADDKWASSAGAHQVEYRALPPGTYTFELRAYSRAQPDTWKDAHVSFVVPVVWYRSIWFYLLILPCVAAASLLLYMLHLQQIKGRFKLILEERTRLAREMHDTLIQGCNGVAMLLEAEASSRGLPGSSYLDIAREQLQATVADAREAVWNLRQTELESDLIIAALKNISTQASESFGIPVTVHHAAKLPKLPADAAHEILMIVREAVTNAGSHGHPRAIRIDAQHSEDYLSFRVCDDGVGFGVDAASAMGDDHYGILGMHERAAMIGANLEITSTPGAGACILLTLKMKS

Solvent-accessible surface area (backbone atoms only — not comparable to full-atom values): 51171 Å² total; per-residue (Å²): 137,83,81,80,79,82,73,70,79,81,62,59,82,59,89,70,90,31,42,22,69,50,77,45,36,51,92,40,39,34,78,35,34,35,20,31,22,40,31,73,37,82,77,38,32,33,38,40,26,10,52,55,37,50,25,43,27,32,52,81,46,26,44,64,68,81,46,82,73,54,70,73,51,74,75,42,39,36,45,27,44,35,65,46,94,89,59,31,38,38,37,23,12,58,65,74,11,38,36,40,40,50,100,88,52,76,48,79,40,30,55,92,33,41,35,79,56,25,39,30,42,24,66,42,68,51,100,85,71,50,44,37,39,19,14,66,81,25,43,30,37,57,57,89,90,31,32,41,77,54,80,65,69,74,91,65,56,75,48,32,24,42,24,54,37,55,47,80,84,73,31,42,37,44,30,27,77,50,51,29,34,30,49,95,84,61,50,69,41,69,64,40,91,86,40,75,68,93,44,61,55,44,23,51,42,52,46,97,89,50,49,44,37,38,20,11,61,65,15,42,30,35,58,59,81,53,42,76,46,77,47,81,54,68,83,36,32,20,45,25,67,43,68,36,68,86,70,33,39,37,40,21,13,49,61,63,15,34,34,40,38,47,97,89,43,59,43,79,49,77,64,86,67,103,45,55,69,40,34,26,50,20,56,40,54,43,80,64,48,32,39,38,37,17,18,64,77,12,43,34,40,41,36,81,31,74,36,44,75,47,75,43,94,56,95,55,94,54,74,29,14,39,35,62,42,100,84,44,49,55,28,44,23,63,49,49,39,26,37,64,89,42,64,65,66,42,78,53,91,72,99,51,87,87,70,61,42,34,40,27,56,37,71,44,94,86,59,26,40,37,39,22,19,66,71,63,9,34,38,38,31,43,80,87,64,55,75,47,64,31,12,62,87,42,94,46,61,38,62,49,27,49,41,28,25,65,48,69,48,75,85,76,29,39,36,40,28,5,71,56,9,40,29,40,41,47,97,92,46,71,49,80,36,26,57,91,71,72,33,68,29,28,38,35,28,34,74,40,67,46,96,88,50,27,42,37,37,21,7,62,22,8,49,39,35,39,44,98,91,42,76,56,88,49,71,64,41,63,74,36,54,64,36,39,26,33,19,51,33,63,40,92,86,64,34,41,35,42,20,15,58,75,70,11,35,36,43,36,43,94,92,48,73,48,78,41,27,48,76,34,36,38,92,53,25,34,28,29,26,36,38,49,47,97,84,48,37,39,38,39,32,20,78,91,46,40,32,34,32,52,47,68,71,65,71,49,88,88,57,97,55,95,64,38,53,37,30,65,50,57,58,25,68,93,42,84,85,51,38,53,32,61,60,41,32,44,22,39,50,70,40,82,87,58,36,38,37,35,20,18,42,56,30,43,36,36,35,54,78,84,56,82,70,86,81,48,83,73,87,70,37,38,40,39,78,77,46,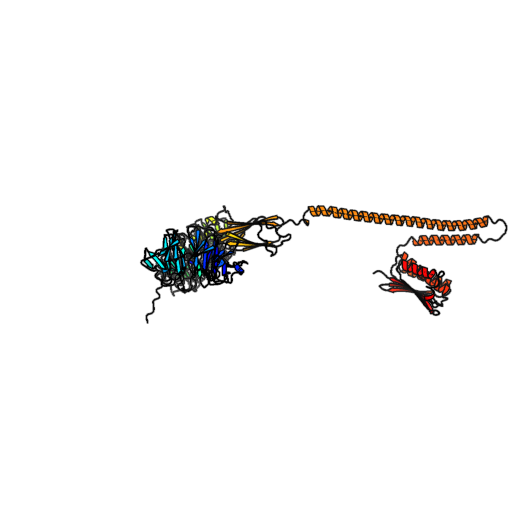44,26,47,69,87,39,79,60,71,98,50,101,64,43,71,52,64,87,84,55,52,37,40,36,40,33,34,37,52,25,30,76,57,62,59,68,44,38,39,35,37,38,37,39,43,84,82,45,93,62,78,47,60,40,79,50,65,49,75,49,77,48,68,60,74,70,65,44,70,37,35,41,40,36,35,18,28,32,32,90,44,74,93,49,71,36,74,36,72,52,53,36,39,40,61,73,61,65,85,76,36,70,68,43,54,64,54,46,53,58,53,53,50,49,51,51,50,50,52,50,51,52,49,51,49,53,50,52,52,53,52,51,52,54,50,50,50,52,58,45,53,54,44,54,55,48,50,55,52,48,51,46,51,49,56,35,47,52,42,50,49,55,52,73,67,62,83,84,81,93,82,92,64,54,69,62,53,36,49,52,54,51,53,51,48,53,49,55,57,48,53,63,54,54,70,74,70,59,78,64,43,57,38,69,57,57,56,50,52,52,51,49,52,27,53,54,49,21,68,74,65,73,32,59,40,48,80,48,66,51,99,70,58,75,74,37,50,31,71,54,49,50,46,51,52,50,40,51,50,49,52,51,49,49,38,56,76,70,25,68,36,74,39,38,41,36,41,41,46,67,56,99,53,37,40,34,42,33,44,35,31,59,11,47,35,45,63,62,78,56,68,81,72,56,85,94,80,61,64,69,63,56,50,40,47,54,47,26,53,75,66,66,26,51,71,47,78,48,38,42,68,72,62,4,38,36,39,38,38,40,35,71,54,82,130

pLDDT: mean 81.03, std 14.03, range [23.7, 97.38]

Radius of gyration: 56.39 Å; Cα contacts (8 Å, |Δi|>4): 2240; chains: 1; bounding box: 73×181×98 Å

Secondary structure (DSSP, 8-state):
------------SS---EEEEEEE-GGGT-S-S-EEEEEE-TTS-EEEEETTEEEEE-SS-EEE---TTGGGS----EEEEEE-TTS-EEEEEBSS-EEEE-SS-EEEE-GGGT----BEEEEEE-TTS-EEEEESS-EEEEETTEEEEE---GGG-S----EEEE-TTSPEEEESSSEEEE-TT--EEES-SS---SS-EEEEEE-TTS-EEEEETTEEEEEETTEEEEPSPPSS-EEEEEE-TTSPEEEEESSS-EEEEETTEEEEE--SSSS----EEEEEE-TTS-EEEEETTEEEEEEEESEEEPPPSS---S--EEEE-TTS-EEEEEBEEEE-SSSSPEEE----TT-PPEEEEEE-TTS-EEEEETTTEEEEE-TT--EEEE-TTSSB--S-SSEEEEEE-TTS-EEEEETTEEEEEETTEEEEE-TTTT-S-S-EEEEEE-TTS-EEEEEBTEEEEEETTEEE--HHHHHTTT--EEEEEE-TTSPEEEEESSS-EEEEETTEEEEE-GGGT-S-S--SEEEE-TTSEEEEEETTEEEEEEHHHHH-S--SSS---PEEEPPPTT-TT--B--SSS--EEE-TTS-EEE-BSSS-EEE-TTS----------EEEEEEEEETTEE--S-SSEEPPTT--EEEEEEEEE-SS-GGGEEEEEEEETT-SS-EEESSSEEEEEESPPSEEEEEEEEEEESS-TT-EEEEEEEEEE---GGGSHHHHHHHHHHHHHHHHHHHHHHHHHHHHHHHHHHHHHHHHHHHHHHHHHHHHHHHHHHHHHHHH--S-----HHHHHHHHHHHHHHHHHHHHHTTS-SEE-HHHHHHHHHHHHHHHHHHHSS-EEEEE-SSPPPEEHHHHHHHHHHHHHHHHHIIIII--S-EEEEEEE-SSEEEEEEEE-S----HHHHSSS-SS-HHHHHHHHHHHHTT-EEEEEE-TTS-EEEEEEEEPP-

InterPro domains:
  IPR003594 Histidine kinase/HSP90-like ATPase domain [PF02518] (871-961)
  IPR011110 Two component regulator propeller [PF07494] (114-137)
  IPR011110 Two component regulator propeller [PF07494] (276-296)
  IPR011110 Two component regulator propeller [PF07494] (438-461)
  IPR011110 Two component regulator propeller [PF07494] (479-502)
  IPR011123 Two component regulator three Y [PF07495] (663-721)
  IPR011712 Signal transduction histidine kinase, subgroup 3, dimerisation and phosphoacceptor domain [PF07730] (764-828)
  IPR013783 Immunoglobulin-like fold [G3DSA:2.60.40.10] (622-732)
  IPR015943 WD40/YVTN repeat-like-containing domain superfamily [G3DSA:2.130.10.10] (13-189)
  IPR015943 WD40/YVTN repeat-like-containing domain superfamily [G3DSA:2.130.10.10] (190-323)
  IPR015943 WD40/YVTN repeat-like-containing domain superfamily [G3DSA:2.130.10.10] (351-621)
  IPR036890 Histidine kinase/HSP90-like ATPase superfamily [G3DSA:3.30.565.10] (833-960)
  IPR036890 Histidine kinase/HSP90-like ATPase superfamily [SSF55874] (838-958)
  IPR050482 Sensor Histidine Kinase Two-Component System [PTHR24421] (755-959)

Foldseek 3Di:
DDDDPPPPPFDWVDDDFFKAKDFDAVVQVDQHQFFQEWDAAPQQWIWTFGQQAIFTGQQRGTHGDDDPVCVVDDSFHWAYWDQAPVRWIWTATQQQAIWIGDPPDIDGADVVQVNVASHWQEWDAFPVGWIWTFGQQAIWIDDPRHIHGQDDDVVLPRHGFQEWDAFPVRWIWTAFQFIWTQDPVRDTDGPADPDTDPAHFQYWDQFPVGWIWTFGQQAIWTDDRRDTHHAPDHGFGFNDWDAFLVRWIWTFGAQQGIWIDDPSDIDHDDDDPPGSGWGFNYWDYDLLRKIWTGTSRGIMIIDTFLKDFQFDLDQFPDFKEWEADPVLFIWIAGQFIWTPNTSRTHTDDQPDPPSFRFQEWYQFPQRWIWTQGDQQGIWIQHPVRDIDGEDCPDPQDDFDNGFLYWDAFPVRWIWTAAQQFIWTQDPVGIDTDAVVFFDLHRHWQDWDQFPLRWIWTFAQFFIWIHDPHHTDDAPRRVVCGNFRFWEWEAEPVGWIWTQTAAQGIWTDDPPDIDGDAVFQPDPGSGFQYWYYFNVQKIWTQGQQAIWIWRNCQQPDPPDPASHTLIGGGRHGPPCNVKGFHIRHPPQWDATPQRKIWGTIRGGIMIGDPPDDDSPGPDPFWAKDFPFKDFVNHTQDDDQEGEHPAPGFKIKIKIFTRHNDNLSQKKKWKDKPVPDPHITIDSGIDMDMDGDDDFDKIKIKMWMDGSVGRPDIHIDIHIYGHHDPVCPDPVVVVVVVVVVVVVVVVVVVVVVVVVVVVVVVVVVVVVVLVVVLVVLLVVLVVVLVVLVVVVVPDDDDDDDDSVVVNVVSNVVSVVVSVVSVVLVPDFKDAFVVLVVLVVVLQVVLCVVLVAHEDEAEDPGDDIDTPLLSVLVSLLVSLLSCCCSPPFVFNYKYWYWYDDPWKTKIKIWGQGQWDDPVVVVVDDDDCVSVVSNCVSLVVQVWDWDWDTDGNGTIMIMIMDTDDD

Neare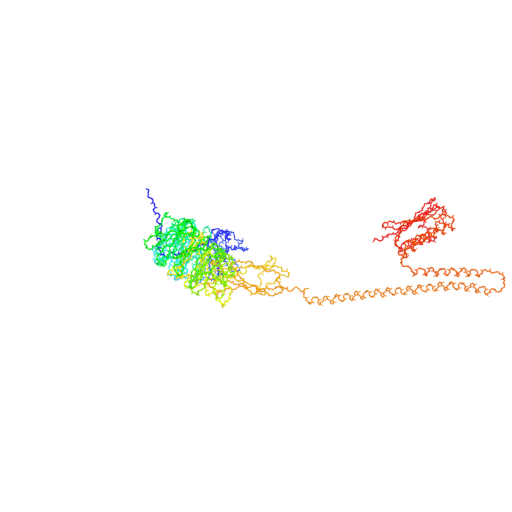st PDB structures (foldseek):
  4a2m-assembly1_B  TM=7.528E-01  e=2.060E-39  Bacteroides thetaiotaomicron VPI-5482
  4a2m-assembly1_A  TM=7.532E-01  e=5.714E-39  Bacteroides thetaiotaomicron VPI-5482
  4a2m-assembly2_C  TM=7.472E-01  e=2.779E-38  Bacteroides thetaiotaomicron VPI-5482
  7ssj-assembly1_A-2  TM=4.926E-01  e=6.397E-10  Bacillus subtilis subsp. subtilis str. 168
  7ebg-assembly1_A  TM=6.158E-01  e=1.217E-06  Homo sapiens